Protein AF-A0A8H6WR24-F1 (afdb_monomer_lite)

Sequence (883 aa):
MSMHPLDPLTPQEIGLVCSAVRKHLASDTDVKAFKFMSCYLLPPPKRAVLAFLGIPLAPGEKAEAPVLITRKAEVDLVDLVGGRNFNIILSLEQAGWKVDTFEQLPEGVVRSDPRVQELAKDVGIASEEIRVDGWSIGWDDRFSTSRRLQQGLLFARLGPHENLYAHPLDFTVVPRRTVSHHRIPETKLPTLDTEPLAHSGRERLPPPRKPFDFLPDLIEATDKNFKQRDGLKPLSVVQPDGVSFKLTGQQIEWQNWSFHVGFHHREGIVLSTITYNDGGMLRPIFYRLSLSEMVVPYGAPEYPHARKFAFDSGEYGMGIMANELSLGCDCLGQIHYLPGAHVKHDGTAQIIQNCICIHEEDSGVLWKHTDYRPGGRSQTVRRRRLVVSMVCTLANYEYIHNFMFYQDGSIEFEIRLTGILQVYVAADGEQPPNGTLVAPNVNAQYHQHIFCVRVDPMVDGIKNTLVQQDITPSPFPTGSKENFAGNAFIATDTKILTETGLDFAPFGTERRWRIVNEGKQHYSTGKDVGYSLNVKSSTVQLMAAPDGWVGKRAAFATKPLWVCRDVEGSKGSRLWPAGKYVPQTREAPEDSIGEWVKQGKRVENEDILAYLCIGTTHIPRPEDWPVMPVEHVNVSFKPQNFNHLIIVPGHAIWQGFDPNLRTKASEWAFESFGANQDSDRLEVFVKHIVRAAQIAAEDDKSLVVFSGGQTQPASTTTEGESYLRLAIKMDLFPGNLRATSENFALDSFQNLLFSVARFFEVTRRYPTKITVVGFEIKRARFEQLHRAAIRWPQSRFGYIGIDAAGDNTLAQQGELENGFIPFTEDSYGCHDFLLSKRTRRNYAARYPPYELTNPRLAALLGWCPQKQTELFHDVLPWPVLHD

Structure (mmCIF, N/CA/C/O backbone):
data_AF-A0A8H6WR24-F1
#
_entry.id   AF-A0A8H6WR24-F1
#
loop_
_atom_site.group_PDB
_atom_site.id
_atom_site.type_symbol
_atom_site.label_atom_id
_atom_site.label_alt_id
_atom_site.label_comp_id
_atom_site.label_asym_id
_atom_site.label_entity_id
_atom_site.label_seq_id
_atom_site.pdbx_PDB_ins_code
_atom_site.Cartn_x
_atom_site.Cartn_y
_atom_site.Cartn_z
_atom_site.occupancy
_atom_site.B_iso_or_equiv
_atom_site.auth_seq_id
_atom_site.auth_comp_id
_atom_site.auth_asym_id
_atom_site.auth_atom_id
_atom_site.pdbx_PDB_model_num
ATOM 1 N N . MET A 1 1 ? -12.203 -28.997 -5.187 1.00 40.53 1 MET A N 1
ATOM 2 C CA . MET A 1 1 ? -12.441 -27.699 -4.518 1.00 40.53 1 MET A CA 1
ATOM 3 C C . MET A 1 1 ? -12.949 -26.737 -5.574 1.00 40.53 1 MET A C 1
ATOM 5 O O . MET A 1 1 ? -12.443 -26.802 -6.688 1.00 40.53 1 MET A O 1
ATOM 9 N N . SER A 1 2 ? -13.969 -25.929 -5.284 1.00 58.06 2 SER A N 1
ATOM 10 C CA . SER A 1 2 ? -14.396 -24.865 -6.201 1.00 58.06 2 SER A CA 1
ATOM 11 C C . SER A 1 2 ? -13.283 -23.821 -6.309 1.00 58.06 2 SER A C 1
ATOM 13 O O . SER A 1 2 ? -12.769 -23.384 -5.284 1.00 58.06 2 SER A O 1
ATOM 15 N N . MET A 1 3 ? -12.902 -23.460 -7.532 1.00 84.00 3 MET A N 1
ATOM 16 C CA . MET A 1 3 ? -11.923 -22.407 -7.820 1.00 84.00 3 MET A CA 1
ATOM 17 C C . MET A 1 3 ? -12.425 -21.055 -7.293 1.00 84.00 3 MET A C 1
ATOM 19 O O . MET A 1 3 ? -13.624 -20.775 -7.386 1.00 84.00 3 MET A O 1
ATOM 23 N N . HIS A 1 4 ? -11.538 -20.227 -6.737 1.00 92.88 4 HIS A N 1
ATOM 24 C CA . HIS A 1 4 ? -11.917 -18.894 -6.274 1.00 92.88 4 HIS A CA 1
ATOM 25 C C . HIS A 1 4 ? -12.201 -17.999 -7.501 1.00 92.88 4 HIS A C 1
ATOM 27 O O . HIS A 1 4 ? -11.445 -18.052 -8.474 1.00 92.88 4 HIS A O 1
ATOM 33 N N . PRO A 1 5 ? -13.253 -17.153 -7.513 1.00 93.19 5 PRO A N 1
ATOM 34 C CA . PRO A 1 5 ? -13.627 -16.382 -8.707 1.00 93.19 5 PRO A CA 1
ATOM 35 C C . PRO A 1 5 ? -12.543 -15.423 -9.211 1.00 93.19 5 PRO A C 1
ATOM 37 O O . PRO A 1 5 ? -12.520 -15.090 -10.394 1.00 93.19 5 PRO A O 1
ATOM 40 N N . LEU A 1 6 ? -11.658 -14.993 -8.306 1.00 95.25 6 LEU A N 1
ATOM 41 C CA . LEU A 1 6 ? -10.533 -14.098 -8.586 1.00 95.25 6 LEU A CA 1
ATOM 42 C C . LEU A 1 6 ? -9.212 -14.827 -8.867 1.00 95.25 6 LEU A C 1
ATOM 44 O O . LEU A 1 6 ? -8.195 -14.163 -9.053 1.00 95.25 6 LEU A O 1
ATOM 48 N N . ASP A 1 7 ? -9.193 -16.165 -8.897 1.00 95.94 7 ASP A N 1
ATOM 49 C CA . ASP A 1 7 ? -7.973 -16.890 -9.258 1.00 95.94 7 ASP A CA 1
ATOM 50 C C . ASP A 1 7 ? -7.532 -16.491 -10.677 1.00 95.94 7 ASP A C 1
ATOM 52 O O . ASP A 1 7 ? -8.368 -16.555 -11.590 1.00 95.94 7 ASP A O 1
ATOM 56 N N . PRO A 1 8 ? -6.257 -16.104 -10.899 1.00 94.56 8 PRO A N 1
ATOM 57 C CA . PRO A 1 8 ? -5.730 -15.801 -12.227 1.00 94.56 8 PRO A CA 1
ATOM 58 C C . PRO A 1 8 ? -5.955 -16.963 -13.197 1.00 94.56 8 PRO A C 1
ATOM 60 O O . PRO A 1 8 ? -6.169 -18.106 -12.785 1.00 94.56 8 PRO A O 1
ATOM 63 N N . LEU A 1 9 ? -5.907 -16.675 -14.502 1.00 94.31 9 LEU A N 1
ATOM 64 C CA . LEU A 1 9 ? -5.980 -17.733 -15.508 1.00 94.31 9 LEU A CA 1
ATOM 65 C C . LEU A 1 9 ? -4.826 -18.714 -15.298 1.00 94.31 9 LEU A C 1
ATOM 67 O O . LEU A 1 9 ? -3.659 -18.326 -15.250 1.00 94.31 9 LEU A O 1
ATOM 71 N N . THR A 1 10 ? -5.160 -19.994 -15.198 1.00 94.75 10 THR A N 1
ATOM 72 C CA . THR A 1 10 ? -4.157 -21.057 -15.143 1.00 94.75 10 THR A CA 1
ATOM 73 C C . THR A 1 10 ? -3.396 -21.146 -16.474 1.00 94.75 10 THR A C 1
ATOM 75 O O . THR A 1 10 ? -3.925 -20.752 -17.520 1.00 94.75 10 THR A O 1
ATOM 78 N N . PRO A 1 11 ? -2.179 -21.721 -16.501 1.00 94.88 11 PRO A N 1
ATOM 79 C CA . PRO A 1 11 ? -1.449 -21.948 -17.751 1.00 94.88 11 PRO A CA 1
ATOM 80 C C . PRO A 1 11 ? -2.266 -22.711 -18.808 1.00 94.88 11 PRO A C 1
ATOM 82 O O . PRO A 1 11 ? -2.177 -22.424 -20.003 1.00 94.88 11 PRO A O 1
ATOM 85 N N . GLN A 1 12 ? -3.100 -23.658 -18.369 1.00 94.81 12 GLN A N 1
ATOM 86 C CA . GLN A 1 12 ? -4.017 -24.402 -19.229 1.00 94.81 12 GLN A CA 1
ATOM 87 C C . GLN A 1 12 ? -5.130 -23.501 -19.779 1.00 94.81 12 GLN A C 1
ATOM 89 O O . GLN A 1 12 ? -5.417 -23.554 -20.975 1.00 94.81 12 GLN A O 1
ATOM 94 N N . GLU A 1 13 ? -5.734 -22.653 -18.942 1.00 94.56 13 GLU A N 1
ATOM 95 C CA . GLU A 1 13 ? -6.747 -21.687 -19.381 1.00 94.56 13 GLU A CA 1
ATOM 96 C C . GLU A 1 13 ? -6.189 -20.694 -20.398 1.00 94.56 13 GLU A C 1
ATOM 98 O O . GLU A 1 13 ? -6.840 -20.479 -21.414 1.00 94.56 13 GLU A O 1
ATOM 103 N N . ILE A 1 14 ? -4.974 -20.169 -20.198 1.00 95.56 14 ILE A N 1
ATOM 104 C CA . ILE A 1 14 ? -4.302 -19.299 -21.180 1.00 95.56 14 ILE A CA 1
ATOM 105 C C . ILE A 1 14 ? -4.209 -20.009 -22.539 1.00 95.56 14 ILE A C 1
ATOM 107 O O . ILE A 1 14 ? -4.617 -19.460 -23.562 1.00 95.56 14 ILE A O 1
ATOM 111 N N . GLY A 1 15 ? -3.745 -21.265 -22.560 1.00 95.31 15 GLY A N 1
ATOM 112 C CA . GLY A 1 15 ? -3.652 -22.048 -23.795 1.00 95.31 15 GLY A CA 1
ATOM 113 C C . GLY A 1 15 ? -5.007 -22.278 -24.480 1.00 95.31 15 GLY A C 1
ATOM 114 O O . GLY A 1 15 ? -5.102 -22.202 -25.710 1.00 95.31 15 GLY A O 1
ATOM 115 N N . LEU A 1 16 ? -6.067 -22.525 -23.702 1.00 95.25 16 LEU A N 1
ATOM 116 C CA . LEU A 1 16 ? -7.429 -22.720 -24.212 1.00 95.25 16 LEU A CA 1
ATOM 117 C C . LEU A 1 16 ? -8.050 -21.418 -24.736 1.00 95.25 16 LEU A C 1
ATOM 119 O O . LEU A 1 16 ? -8.638 -21.431 -25.818 1.00 95.25 16 LEU A O 1
ATOM 123 N N . VAL A 1 17 ? -7.873 -20.305 -24.021 1.00 95.56 17 VAL A N 1
ATOM 124 C CA . VAL A 1 17 ? -8.292 -18.961 -24.445 1.00 95.56 17 VAL A CA 1
ATOM 125 C C . VAL A 1 17 ? -7.620 -18.603 -25.766 1.00 95.56 17 VAL A C 1
ATOM 127 O O . VAL A 1 17 ? -8.300 -18.298 -26.747 1.00 95.56 17 VAL A O 1
ATOM 130 N N . CYS A 1 18 ? -6.293 -18.733 -25.845 1.00 95.62 18 CYS A N 1
ATOM 131 C CA . CYS A 1 18 ? -5.559 -18.472 -27.078 1.00 95.62 18 CYS A CA 1
ATOM 132 C C . CYS A 1 18 ? -6.016 -19.397 -28.212 1.00 95.62 18 CYS A C 1
ATOM 134 O O . CYS A 1 18 ? -6.156 -18.941 -29.342 1.00 95.62 18 CYS A O 1
ATOM 136 N N . SER A 1 19 ? -6.305 -20.674 -27.939 1.00 95.06 19 SER A N 1
ATOM 137 C CA . SER A 1 19 ? -6.855 -21.606 -28.936 1.00 95.06 19 SER A CA 1
ATOM 138 C C . SER A 1 19 ? -8.211 -21.149 -29.488 1.00 95.06 19 SER A C 1
ATOM 140 O O . SER A 1 19 ? -8.411 -21.182 -30.704 1.00 95.06 19 SER A O 1
ATOM 142 N N . ALA A 1 20 ? -9.117 -20.666 -28.631 1.00 94.50 20 ALA A N 1
ATOM 143 C CA . ALA A 1 20 ? -10.398 -20.100 -29.053 1.00 94.50 20 ALA A CA 1
ATOM 144 C C . ALA A 1 20 ? -10.210 -18.857 -29.939 1.00 94.50 20 ALA A C 1
ATOM 146 O O . ALA A 1 20 ? -10.828 -18.769 -31.000 1.00 94.50 20 ALA A O 1
ATOM 147 N N . VAL A 1 21 ? -9.281 -17.962 -29.576 1.00 94.56 21 VAL A N 1
ATOM 148 C CA . VAL A 1 21 ? -8.920 -16.803 -30.410 1.00 94.56 21 VAL A CA 1
ATOM 149 C C . VAL A 1 21 ? -8.374 -17.244 -31.771 1.00 94.56 21 VAL A C 1
ATOM 151 O O . VAL A 1 21 ? -8.832 -16.741 -32.791 1.00 94.56 21 VAL A O 1
ATOM 154 N N . ARG A 1 22 ? -7.451 -18.219 -31.831 1.00 94.62 22 ARG A N 1
ATOM 155 C CA . ARG A 1 22 ? -6.911 -18.710 -33.118 1.00 94.62 22 ARG A CA 1
ATOM 156 C C . ARG A 1 22 ? -8.009 -19.257 -34.030 1.00 94.62 22 ARG A C 1
ATOM 158 O O . ARG A 1 22 ? -7.968 -19.011 -35.231 1.00 94.62 22 ARG A O 1
ATOM 165 N N . LYS A 1 23 ? -8.974 -19.995 -33.467 1.00 93.12 23 LYS A N 1
ATOM 166 C CA . LYS A 1 23 ? -10.122 -20.519 -34.221 1.00 93.12 23 LYS A CA 1
ATOM 167 C C . LYS A 1 23 ? -10.956 -19.380 -34.798 1.00 93.12 23 LYS A C 1
ATOM 169 O O . LYS A 1 23 ? -11.164 -19.384 -36.002 1.00 93.12 23 LYS A O 1
ATOM 174 N N . HIS A 1 24 ? -11.331 -18.403 -33.969 1.00 92.94 24 HIS A N 1
ATOM 175 C CA . HIS A 1 24 ? -12.104 -17.236 -34.400 1.00 92.94 24 HIS A CA 1
ATOM 176 C C . HIS A 1 24 ? -11.384 -16.433 -35.491 1.00 92.94 24 HIS A C 1
ATOM 178 O O . HIS A 1 24 ? -11.975 -16.105 -36.513 1.00 92.94 24 HIS A O 1
ATOM 184 N N . LEU A 1 25 ? -10.079 -16.185 -35.336 1.00 92.06 25 LEU A N 1
ATOM 185 C CA . LEU A 1 25 ? -9.298 -15.490 -36.361 1.00 92.06 25 LEU A CA 1
ATOM 186 C C . LEU A 1 25 ? -9.288 -16.251 -37.692 1.00 92.06 25 LEU A C 1
ATOM 188 O O . LEU A 1 25 ? -9.393 -15.630 -38.747 1.00 92.06 25 LEU A O 1
ATOM 192 N N . ALA A 1 26 ? -9.179 -17.582 -37.645 1.00 91.00 26 ALA A N 1
ATOM 193 C CA . ALA A 1 26 ? -9.154 -18.423 -38.835 1.00 91.00 26 ALA A CA 1
ATOM 194 C C . ALA A 1 26 ? -10.518 -18.534 -39.539 1.00 91.00 26 ALA A C 1
ATOM 196 O O . ALA A 1 26 ? -10.535 -18.662 -40.764 1.00 91.00 26 ALA A O 1
ATOM 197 N N . SER A 1 27 ? -11.632 -18.514 -38.796 1.00 90.88 27 SER A N 1
ATOM 198 C CA . SER A 1 27 ? -12.990 -18.629 -39.347 1.00 90.88 27 SER A CA 1
ATOM 199 C C . SER A 1 27 ? -13.600 -17.295 -39.762 1.00 90.88 27 SER A C 1
ATOM 201 O O . SER A 1 27 ? -14.275 -17.239 -40.786 1.00 90.88 27 SER A O 1
ATOM 203 N N . ASP A 1 28 ? -13.358 -16.238 -38.987 1.00 90.31 28 ASP A N 1
ATOM 204 C CA . ASP A 1 28 ? -14.194 -15.034 -39.003 1.00 90.31 28 ASP A CA 1
ATOM 205 C C . ASP A 1 28 ? -13.425 -13.752 -39.367 1.00 90.31 28 ASP A C 1
ATOM 207 O O . ASP A 1 28 ? -14.020 -12.677 -39.431 1.00 90.31 28 ASP A O 1
ATOM 211 N N . THR A 1 29 ? -12.111 -13.832 -39.625 1.00 89.44 29 THR A N 1
ATOM 212 C CA . THR A 1 29 ? -11.280 -12.651 -39.929 1.00 89.44 29 THR A CA 1
ATOM 213 C C . THR A 1 29 ? -10.292 -12.870 -41.083 1.00 89.44 29 THR A C 1
ATOM 215 O O . THR A 1 29 ? -10.054 -13.986 -41.548 1.00 89.44 29 THR A O 1
ATOM 218 N N . ASP A 1 30 ? -9.673 -11.784 -41.550 1.00 88.06 30 ASP A N 1
ATOM 219 C CA . ASP A 1 30 ? -8.614 -11.791 -42.564 1.00 88.06 30 ASP A CA 1
ATOM 220 C C . ASP A 1 30 ? -7.188 -11.852 -41.971 1.00 88.06 30 ASP A C 1
ATOM 222 O O . ASP A 1 30 ? -6.220 -11.932 -42.729 1.00 88.06 30 ASP A O 1
ATOM 226 N N . VAL A 1 31 ? -7.034 -11.869 -40.641 1.00 86.00 31 VAL A N 1
ATOM 227 C CA . VAL A 1 31 ? -5.732 -11.849 -39.949 1.00 86.00 31 VAL A CA 1
ATOM 228 C C . VAL A 1 31 ? -4.965 -13.156 -40.192 1.00 86.00 31 VAL A C 1
ATOM 230 O O . VAL A 1 31 ? -5.408 -14.238 -39.808 1.00 86.00 31 VAL A O 1
ATOM 233 N N . LYS A 1 32 ? -3.783 -13.069 -40.823 1.00 83.75 32 LYS A N 1
ATOM 234 C CA . LYS A 1 32 ? -2.972 -14.249 -41.206 1.00 83.75 32 LYS A CA 1
ATOM 235 C C . LYS A 1 32 ? -1.737 -14.492 -40.344 1.00 83.75 32 LYS A C 1
ATOM 237 O O . LYS A 1 32 ? -1.314 -15.638 -40.220 1.00 83.75 32 LYS A O 1
ATOM 242 N N . ALA A 1 33 ? -1.158 -13.449 -39.755 1.00 83.69 33 ALA A N 1
ATOM 243 C CA . ALA A 1 33 ? -0.037 -13.579 -38.830 1.00 83.69 33 ALA A CA 1
ATOM 244 C C . ALA A 1 33 ? -0.213 -12.592 -37.682 1.00 83.69 33 ALA A C 1
ATOM 246 O O . ALA A 1 33 ? -0.496 -11.422 -37.914 1.00 83.69 33 ALA A O 1
ATOM 247 N N . PHE A 1 34 ? -0.045 -13.057 -36.449 1.00 86.06 34 PHE A N 1
ATOM 248 C CA . PHE A 1 34 ? -0.331 -12.254 -35.267 1.00 86.06 34 PHE A CA 1
ATOM 249 C C . PHE A 1 34 ? 0.555 -12.630 -34.080 1.00 86.06 34 PHE A C 1
ATOM 251 O O . PHE A 1 34 ? 1.180 -13.692 -34.069 1.00 86.06 34 PHE A O 1
ATOM 258 N N . LYS A 1 35 ? 0.594 -11.755 -33.073 1.00 84.44 35 LYS A N 1
ATOM 259 C CA . LYS A 1 35 ? 1.181 -12.018 -31.753 1.00 84.44 35 LYS A CA 1
ATOM 260 C C . LYS A 1 35 ? 0.183 -11.694 -30.656 1.00 84.44 35 LYS A C 1
ATOM 262 O O . LYS A 1 35 ? -0.455 -10.645 -30.695 1.00 84.44 35 LYS A O 1
ATOM 267 N N . PHE A 1 36 ? 0.110 -12.560 -29.653 1.00 87.00 36 PHE A N 1
ATOM 268 C CA . PHE A 1 36 ? -0.560 -12.234 -28.397 1.00 87.00 36 PHE A CA 1
ATOM 269 C C . PHE A 1 36 ? 0.301 -11.258 -27.593 1.00 87.00 36 PHE A C 1
ATOM 271 O O . PHE A 1 36 ? 1.523 -11.410 -27.527 1.00 87.00 36 PHE A O 1
ATOM 278 N N . MET A 1 37 ? -0.327 -10.250 -26.999 1.00 83.19 37 MET A N 1
ATOM 279 C CA . MET A 1 37 ? 0.341 -9.245 -26.171 1.00 83.19 37 MET A CA 1
ATOM 280 C C . MET A 1 37 ? -0.025 -9.390 -24.699 1.00 83.19 37 MET A C 1
ATOM 282 O O . MET A 1 37 ? 0.840 -9.247 -23.843 1.00 83.19 37 MET A O 1
ATOM 286 N N . SER A 1 38 ? -1.285 -9.705 -24.414 1.00 89.06 38 SER A N 1
ATOM 287 C CA . SER A 1 38 ? -1.789 -9.940 -23.064 1.00 89.06 38 SER A CA 1
ATOM 288 C C . SER A 1 38 ? -2.884 -11.011 -23.108 1.00 89.06 38 SER A C 1
ATOM 290 O O . SER A 1 38 ? -3.553 -11.195 -24.125 1.00 89.06 38 SER A O 1
ATOM 292 N N . CYS A 1 39 ? -3.030 -11.763 -22.021 1.00 93.12 39 CYS A N 1
ATOM 293 C CA . CYS A 1 39 ? -4.146 -12.674 -21.781 1.00 93.12 39 CYS A CA 1
ATOM 294 C C . CYS A 1 39 ? -4.273 -12.833 -20.269 1.00 93.12 39 CYS A C 1
ATOM 296 O O . CYS A 1 39 ? -3.345 -13.320 -19.621 1.00 93.12 39 CYS A O 1
ATOM 298 N N . TYR A 1 40 ? -5.377 -12.363 -19.701 1.00 92.81 40 TYR A N 1
ATOM 299 C CA . TYR A 1 40 ? -5.578 -12.334 -18.256 1.00 92.81 40 TYR A CA 1
ATOM 300 C C . TYR A 1 40 ? -7.056 -12.484 -17.900 1.00 92.81 40 TYR A C 1
ATOM 302 O O . TYR A 1 40 ? -7.937 -12.382 -18.754 1.00 92.81 40 TYR A O 1
ATOM 310 N N . LEU A 1 41 ? -7.317 -12.770 -16.624 1.00 93.81 41 LEU A N 1
ATOM 311 C CA . LEU A 1 41 ? -8.668 -12.846 -16.084 1.00 93.81 41 LEU A CA 1
ATOM 312 C C . LEU A 1 41 ? -9.294 -11.451 -16.149 1.00 93.81 41 LEU A C 1
ATOM 314 O O . LEU A 1 41 ? -8.758 -10.529 -15.539 1.00 93.81 41 LEU A O 1
ATOM 318 N N . LEU A 1 42 ? -10.443 -11.319 -16.811 1.00 89.94 42 LEU A N 1
ATOM 319 C CA . LEU A 1 42 ? -11.295 -10.145 -16.641 1.00 89.94 42 LEU A CA 1
ATOM 320 C C . LEU A 1 42 ? -12.031 -10.315 -15.302 1.00 89.94 42 LEU A C 1
ATOM 322 O O . LEU A 1 42 ? -12.831 -11.254 -15.192 1.00 89.94 42 LEU A O 1
ATOM 326 N N . PRO A 1 43 ? -11.754 -9.487 -14.273 1.00 90.12 43 PRO A N 1
ATOM 327 C CA . PRO A 1 43 ? -12.335 -9.695 -12.954 1.00 90.12 43 PRO A CA 1
ATOM 328 C C . PRO A 1 43 ? -13.869 -9.688 -13.021 1.00 90.12 43 PRO A C 1
ATOM 330 O O . PRO A 1 43 ? -14.447 -8.817 -13.679 1.00 90.12 43 PRO A O 1
ATOM 333 N N . PRO A 1 44 ? -14.552 -10.639 -12.361 1.00 91.62 44 PRO A N 1
ATOM 334 C CA . PRO A 1 44 ? -16.001 -10.595 -12.230 1.00 91.62 44 PRO A CA 1
ATOM 335 C C . PRO A 1 44 ? -16.463 -9.336 -11.478 1.00 91.62 44 PRO A C 1
ATOM 337 O O . PRO A 1 44 ? -15.691 -8.797 -10.684 1.00 91.62 44 PRO A O 1
ATOM 340 N N . PRO A 1 45 ? -17.732 -8.913 -11.642 1.00 92.06 45 PRO A N 1
ATOM 341 C CA . PRO A 1 45 ? -18.278 -7.772 -10.909 1.00 92.06 45 PRO A CA 1
ATOM 342 C C . PRO A 1 45 ? -18.115 -7.920 -9.391 1.00 92.06 45 PRO A C 1
ATOM 344 O O . PRO A 1 45 ? -18.454 -8.973 -8.833 1.00 92.06 45 PRO A O 1
ATOM 347 N N . LYS A 1 46 ? -17.662 -6.861 -8.710 1.00 93.69 46 LYS A N 1
ATOM 348 C CA . LYS A 1 46 ? -17.362 -6.831 -7.269 1.00 93.69 46 LYS A CA 1
ATOM 349 C C . LYS A 1 46 ? -18.483 -7.423 -6.435 1.00 93.69 46 LYS A C 1
ATOM 351 O O . LYS A 1 46 ? -18.263 -8.346 -5.652 1.00 93.69 46 LYS A O 1
ATOM 356 N N . ARG A 1 47 ? -19.714 -6.959 -6.656 1.00 93.00 47 ARG A N 1
ATOM 357 C CA . ARG A 1 47 ? -20.894 -7.417 -5.908 1.00 93.00 47 ARG A CA 1
ATOM 358 C C . ARG A 1 47 ? -21.144 -8.922 -6.053 1.00 93.00 47 ARG A C 1
ATOM 360 O O . ARG A 1 47 ? -21.492 -9.573 -5.073 1.00 93.00 47 ARG A O 1
ATOM 367 N N . ALA A 1 48 ? -20.924 -9.482 -7.245 1.00 92.62 48 ALA A N 1
ATOM 368 C CA . ALA A 1 48 ? -21.084 -10.914 -7.490 1.00 92.62 48 ALA A CA 1
ATOM 369 C C . ALA A 1 48 ? -20.034 -11.736 -6.729 1.00 92.62 48 ALA A C 1
ATOM 371 O O . ALA A 1 48 ? -20.364 -12.772 -6.153 1.00 92.62 48 ALA A O 1
ATOM 372 N N . VAL A 1 49 ? -18.789 -11.250 -6.677 1.00 94.69 49 VAL A N 1
ATOM 373 C CA . VAL A 1 49 ? -17.707 -11.880 -5.903 1.00 94.69 49 VAL A CA 1
ATOM 374 C C . VAL A 1 49 ? -18.024 -11.863 -4.409 1.00 94.69 49 VAL A C 1
ATOM 376 O O . VAL A 1 49 ? -17.917 -12.897 -3.755 1.00 94.69 49 VAL A O 1
ATOM 379 N N . LEU A 1 50 ? -18.464 -10.724 -3.870 1.00 94.75 50 LEU A N 1
ATOM 380 C CA . LEU A 1 50 ? -18.821 -10.603 -2.453 1.00 94.75 50 LEU A CA 1
ATOM 381 C C . LEU A 1 50 ? -19.976 -11.542 -2.073 1.00 94.75 50 LEU A C 1
ATOM 383 O O . LEU A 1 50 ? -19.887 -12.230 -1.058 1.00 94.75 50 LEU A O 1
ATOM 387 N N . ALA A 1 51 ? -21.002 -11.649 -2.924 1.00 93.50 51 ALA A N 1
ATOM 388 C CA . ALA A 1 51 ? -22.099 -12.598 -2.742 1.00 93.50 51 ALA A CA 1
ATOM 389 C C . ALA A 1 51 ? -21.621 -14.062 -2.781 1.00 93.50 51 ALA A C 1
ATOM 391 O O . ALA A 1 51 ? -22.005 -14.864 -1.933 1.00 93.50 51 ALA A O 1
ATOM 392 N N . PHE A 1 52 ? -20.743 -14.413 -3.729 1.00 93.81 52 PHE A N 1
ATOM 393 C CA . PHE A 1 52 ? -20.158 -15.755 -3.824 1.00 93.81 52 PHE A CA 1
ATOM 394 C C . PHE A 1 52 ? -19.356 -16.134 -2.569 1.00 93.81 52 PHE A C 1
ATOM 396 O O . PHE A 1 52 ? -19.425 -17.274 -2.115 1.00 93.81 52 PHE A O 1
ATOM 403 N N . LEU A 1 53 ? -18.617 -15.178 -1.998 1.00 93.06 53 LEU A N 1
ATOM 404 C CA . LEU A 1 53 ? -17.765 -15.387 -0.823 1.00 93.06 53 LEU A CA 1
ATOM 405 C C . LEU A 1 53 ? -18.495 -15.220 0.513 1.00 93.06 53 LEU A C 1
ATOM 407 O O . LEU A 1 53 ? -17.895 -15.435 1.564 1.00 93.06 53 LEU A O 1
ATOM 411 N N . GLY A 1 54 ? -19.769 -14.826 0.498 1.00 92.56 54 GLY A N 1
ATOM 412 C CA . GLY A 1 54 ? -20.516 -14.574 1.725 1.00 92.56 54 GLY A CA 1
ATOM 413 C C . GLY A 1 54 ? -20.021 -13.344 2.499 1.00 92.56 54 GLY A C 1
ATOM 414 O O . GLY A 1 54 ? -20.116 -13.320 3.726 1.00 92.56 54 GLY A O 1
ATOM 415 N N . ILE A 1 55 ? -19.503 -12.322 1.809 1.00 93.81 55 ILE A N 1
ATOM 416 C CA . ILE A 1 55 ? -19.062 -11.057 2.415 1.00 93.81 55 ILE A CA 1
ATOM 417 C C . ILE A 1 55 ? -20.210 -10.031 2.335 1.00 93.81 55 ILE A C 1
ATOM 419 O O . ILE A 1 55 ? -20.741 -9.798 1.247 1.00 93.81 55 ILE A O 1
ATOM 423 N N . PRO A 1 56 ? -20.621 -9.406 3.455 1.00 89.50 56 PRO A N 1
ATOM 424 C CA . PRO A 1 56 ? -21.720 -8.443 3.464 1.00 89.50 56 PRO A CA 1
ATOM 425 C C . PRO A 1 56 ? -21.335 -7.104 2.821 1.00 89.50 56 PRO A C 1
ATOM 427 O O . PRO A 1 56 ? -20.193 -6.655 2.914 1.00 89.50 56 PRO A O 1
ATOM 430 N N . LEU A 1 57 ? -22.315 -6.440 2.198 1.00 91.50 57 LEU A N 1
ATOM 431 C CA . LEU A 1 57 ? -22.114 -5.149 1.524 1.00 91.50 57 LEU A CA 1
ATOM 432 C C . LEU A 1 57 ? -22.218 -3.947 2.469 1.00 91.50 57 LEU A C 1
ATOM 434 O O . LEU A 1 57 ? -21.746 -2.861 2.125 1.00 91.50 57 LEU A O 1
ATOM 438 N N . ALA A 1 58 ? -22.830 -4.121 3.639 1.00 87.62 58 ALA A N 1
ATOM 439 C CA . ALA A 1 58 ? -23.016 -3.069 4.625 1.00 87.62 58 ALA A CA 1
ATOM 440 C C . ALA A 1 58 ? -22.809 -3.589 6.059 1.00 87.62 58 ALA A C 1
ATOM 442 O O . ALA A 1 58 ? -22.903 -4.798 6.310 1.00 87.62 58 ALA A O 1
ATOM 443 N N . PRO A 1 59 ? -22.540 -2.688 7.021 1.00 72.81 59 PRO A N 1
ATOM 444 C CA . PRO A 1 59 ? -22.263 -3.089 8.390 1.00 72.81 59 PRO A CA 1
ATOM 445 C C . PRO A 1 59 ? -23.451 -3.818 9.031 1.00 72.81 59 PRO A C 1
ATOM 447 O O . PRO A 1 59 ? -24.541 -3.265 9.139 1.00 72.81 59 PRO A O 1
ATOM 450 N N . GLY A 1 60 ? -23.225 -5.038 9.524 1.00 70.81 60 GLY A N 1
ATOM 451 C CA . GLY A 1 60 ? -24.235 -5.809 10.263 1.00 70.81 60 GLY A CA 1
ATOM 452 C C . GLY A 1 60 ? -25.287 -6.514 9.399 1.00 70.81 60 GLY A C 1
ATOM 453 O O . GLY A 1 60 ? -26.169 -7.173 9.949 1.00 70.81 60 GLY A O 1
ATOM 454 N N . GLU A 1 61 ? -25.197 -6.419 8.071 1.00 83.00 61 GLU A N 1
ATOM 455 C CA . GLU A 1 61 ? -26.070 -7.159 7.158 1.00 83.00 61 GLU A CA 1
ATOM 456 C C . GLU A 1 61 ? -25.580 -8.596 6.924 1.00 83.00 61 GLU A C 1
ATOM 458 O O . GLU A 1 61 ? -24.418 -8.934 7.155 1.00 83.00 61 GLU A O 1
ATOM 463 N N . LYS A 1 62 ? -26.483 -9.461 6.447 1.00 84.62 62 LYS A N 1
ATOM 464 C CA . LYS A 1 62 ? -26.103 -10.773 5.907 1.00 84.62 62 LYS A CA 1
ATOM 465 C C . LYS A 1 62 ? -25.588 -10.603 4.482 1.00 84.62 62 LYS A C 1
ATOM 467 O O . LYS A 1 62 ? -26.040 -9.720 3.759 1.00 84.62 62 LYS A O 1
ATOM 472 N N . ALA A 1 63 ? -24.685 -11.484 4.071 1.00 88.44 63 ALA A N 1
ATOM 473 C CA . ALA A 1 63 ? -24.265 -11.538 2.682 1.00 88.44 63 ALA A CA 1
ATOM 474 C C . ALA A 1 63 ? -25.432 -11.885 1.750 1.00 88.44 63 ALA A C 1
ATOM 476 O O . ALA A 1 63 ? -26.368 -12.597 2.127 1.00 88.44 63 ALA A O 1
ATOM 477 N N . GLU A 1 64 ? -25.355 -11.370 0.527 1.00 92.00 64 GLU A N 1
ATOM 478 C CA . GLU A 1 64 ? -26.315 -11.687 -0.524 1.00 92.00 64 GLU A CA 1
ATOM 479 C C . GLU A 1 64 ? -26.218 -13.162 -0.923 1.00 92.00 64 GLU A C 1
ATOM 481 O O . GLU A 1 64 ? -25.201 -13.821 -0.703 1.00 92.00 64 GLU A O 1
ATOM 486 N N . ALA A 1 65 ? -27.290 -13.692 -1.516 1.00 90.81 65 ALA A N 1
ATOM 487 C CA . ALA A 1 65 ? -27.281 -15.061 -2.010 1.00 90.81 65 ALA A CA 1
ATOM 488 C C . ALA A 1 65 ? -26.194 -15.229 -3.093 1.00 90.81 65 ALA A C 1
ATOM 490 O O . ALA A 1 65 ? -26.118 -14.386 -3.993 1.00 90.81 65 ALA A O 1
ATOM 491 N N . PRO A 1 66 ? -25.388 -16.308 -3.053 1.00 89.38 66 PRO A N 1
ATOM 492 C CA . PRO A 1 66 ? -24.371 -16.560 -4.065 1.00 89.38 66 PRO A CA 1
ATOM 493 C C . PRO A 1 66 ? -24.965 -16.568 -5.475 1.00 89.38 66 PRO A C 1
ATOM 495 O O . PRO A 1 66 ? -25.966 -17.238 -5.738 1.00 89.38 66 PRO A O 1
ATOM 498 N N . VAL A 1 67 ? -24.324 -15.848 -6.394 1.00 87.81 67 VAL A N 1
ATOM 499 C CA . VAL A 1 67 ? -24.680 -15.833 -7.818 1.00 87.81 67 VAL A CA 1
ATOM 500 C C . VAL A 1 67 ? -23.686 -16.661 -8.624 1.00 87.81 67 VAL A C 1
ATOM 502 O O . VAL A 1 67 ? -22.514 -16.779 -8.263 1.00 87.81 67 VAL A O 1
ATOM 505 N N . LEU A 1 68 ? -24.146 -17.234 -9.737 1.00 86.69 68 LEU A N 1
ATOM 506 C CA . LEU A 1 68 ? -23.258 -17.932 -10.662 1.00 86.69 68 LEU A CA 1
ATOM 507 C C . LEU A 1 68 ? -22.340 -16.917 -11.355 1.00 86.69 68 LEU A C 1
ATOM 509 O O . LEU A 1 68 ? -22.812 -16.015 -12.047 1.00 86.69 68 LEU A O 1
ATOM 513 N N . ILE A 1 69 ? -21.029 -17.089 -11.199 1.00 88.88 69 ILE A N 1
ATOM 514 C CA . ILE A 1 69 ? -20.023 -16.247 -11.846 1.00 88.88 69 ILE A CA 1
ATOM 515 C C . ILE A 1 69 ? -19.537 -16.935 -13.121 1.00 88.88 69 ILE A C 1
ATOM 517 O O . ILE A 1 69 ? -18.976 -18.029 -13.074 1.00 88.88 69 ILE A O 1
ATOM 521 N N . THR A 1 70 ? -19.726 -16.273 -14.266 1.00 90.25 70 THR A N 1
ATOM 522 C CA . THR A 1 70 ? -19.109 -16.700 -15.529 1.00 90.25 70 THR A CA 1
ATOM 523 C C . THR A 1 70 ? -17.677 -16.191 -15.575 1.00 90.25 70 THR A C 1
ATOM 525 O O . THR A 1 70 ? -17.438 -14.988 -15.464 1.00 90.25 70 THR A O 1
ATOM 528 N N . ARG A 1 71 ? -16.721 -17.103 -15.742 1.00 92.44 71 ARG A N 1
ATOM 529 C CA . ARG A 1 71 ? -15.302 -16.762 -15.849 1.00 92.44 71 ARG A CA 1
ATOM 530 C C . ARG A 1 71 ? -15.026 -16.130 -17.213 1.00 92.44 71 ARG A C 1
ATOM 532 O O . ARG A 1 71 ? -15.459 -16.667 -18.233 1.00 92.44 71 ARG A O 1
ATOM 539 N N . LYS A 1 72 ? -14.336 -14.988 -17.225 1.00 92.62 72 LYS A N 1
ATOM 540 C CA . LYS A 1 72 ? -14.034 -14.219 -18.437 1.00 92.62 72 LYS A CA 1
ATOM 541 C C . LYS A 1 72 ? -12.544 -13.943 -18.577 1.00 92.62 72 LYS A C 1
ATOM 543 O O . LYS A 1 72 ? -11.830 -13.843 -17.584 1.00 92.62 72 LYS A O 1
ATOM 548 N N . ALA A 1 73 ? -12.088 -13.812 -19.813 1.00 92.69 73 ALA A N 1
ATOM 549 C CA . ALA A 1 73 ? -10.711 -13.494 -20.148 1.00 92.69 73 ALA A CA 1
ATOM 550 C C . ALA A 1 73 ? -10.675 -12.302 -21.095 1.00 92.69 73 ALA A C 1
ATOM 552 O O . ALA A 1 73 ? -11.561 -12.140 -21.934 1.00 92.69 73 ALA A O 1
ATOM 553 N N . GLU A 1 74 ? -9.629 -11.502 -20.973 1.00 90.81 74 GLU A N 1
ATOM 554 C CA . GLU A 1 74 ? -9.350 -10.397 -21.873 1.00 90.81 74 GLU A CA 1
ATOM 555 C C . GLU A 1 74 ? -7.992 -10.610 -22.539 1.00 90.81 74 GLU A C 1
ATOM 557 O O . GLU A 1 74 ? -7.021 -11.007 -21.889 1.00 90.81 74 GLU A O 1
ATOM 562 N N . VAL A 1 75 ? -7.951 -10.407 -23.855 1.00 89.94 75 VAL A N 1
ATOM 563 C CA . VAL A 1 75 ? -6.791 -10.673 -24.705 1.00 89.94 75 VAL A CA 1
ATOM 564 C C . VAL A 1 75 ? -6.521 -9.470 -25.593 1.00 89.94 75 VAL A C 1
ATOM 566 O O . VAL A 1 75 ? -7.415 -9.015 -26.304 1.00 89.94 75 VAL A O 1
ATOM 569 N N . ASP A 1 76 ? -5.273 -9.007 -25.612 1.00 86.19 76 ASP A N 1
ATOM 570 C CA . ASP A 1 76 ? -4.799 -8.053 -26.614 1.00 86.19 76 ASP A CA 1
ATOM 571 C C . ASP A 1 76 ? -3.884 -8.757 -27.631 1.00 86.19 76 ASP A C 1
ATOM 573 O O . ASP A 1 76 ? -3.038 -9.587 -27.274 1.00 86.19 76 ASP A O 1
ATOM 577 N N . LEU A 1 77 ? -4.042 -8.421 -28.911 1.00 84.81 77 LEU A N 1
ATOM 578 C CA . LEU A 1 77 ? -3.367 -9.062 -30.042 1.00 84.81 77 LEU A CA 1
ATOM 579 C C . LEU A 1 77 ? -2.917 -8.034 -31.088 1.00 84.81 77 LEU A C 1
ATOM 581 O O . LEU A 1 77 ? -3.571 -7.018 -31.287 1.00 84.81 77 LEU A O 1
ATOM 585 N N . VAL A 1 78 ? -1.810 -8.321 -31.774 1.00 78.69 78 VAL A N 1
ATOM 586 C CA . VAL A 1 78 ? -1.262 -7.523 -32.885 1.00 78.69 78 VAL A CA 1
ATOM 587 C C . VAL A 1 78 ? -1.271 -8.364 -34.163 1.00 78.69 78 VAL A C 1
ATOM 589 O O . VAL A 1 78 ? -0.653 -9.427 -34.181 1.00 78.69 78 VAL A O 1
ATOM 592 N N . ASP A 1 79 ? -1.911 -7.891 -35.231 1.00 78.31 79 ASP A N 1
ATOM 593 C CA . ASP A 1 79 ? -1.796 -8.397 -36.606 1.00 78.31 79 ASP A CA 1
ATOM 594 C C . ASP A 1 79 ? -0.495 -7.881 -37.231 1.00 78.31 79 ASP A C 1
ATOM 596 O O . ASP A 1 79 ? -0.309 -6.688 -37.467 1.00 78.31 79 ASP A O 1
ATOM 600 N N . LEU A 1 80 ? 0.431 -8.797 -37.502 1.00 69.75 80 LEU A N 1
ATOM 601 C CA . LEU A 1 80 ? 1.755 -8.476 -38.030 1.00 69.75 80 LEU A CA 1
ATOM 602 C C . LEU A 1 80 ? 1.732 -8.100 -39.514 1.00 69.75 80 LEU A C 1
ATOM 604 O O . LEU A 1 80 ? 2.685 -7.481 -39.984 1.00 69.75 80 LEU A O 1
ATOM 608 N N . VAL A 1 81 ? 0.697 -8.512 -40.252 1.00 72.38 81 VAL A N 1
ATOM 609 C CA . VAL A 1 81 ? 0.576 -8.242 -41.691 1.00 72.38 81 VAL A CA 1
ATOM 610 C C . VAL A 1 81 ? -0.140 -6.920 -41.904 1.00 72.38 81 VAL A C 1
ATOM 612 O O . VAL A 1 81 ? 0.372 -6.048 -42.601 1.00 72.38 81 VAL A O 1
ATOM 615 N N . GLY A 1 82 ? -1.316 -6.777 -41.292 1.00 64.00 82 GLY A N 1
ATOM 616 C CA . GLY A 1 82 ? -2.140 -5.580 -41.414 1.00 64.00 82 GLY A CA 1
ATOM 617 C C . GLY A 1 82 ? -1.711 -4.438 -40.498 1.00 64.00 82 GLY A C 1
ATOM 618 O O . GLY A 1 82 ? -2.183 -3.330 -40.687 1.00 64.00 82 GLY A O 1
ATOM 619 N N . GLY A 1 83 ? -0.857 -4.684 -39.498 1.00 61.97 83 GLY A N 1
ATOM 620 C CA . GLY A 1 83 ? -0.458 -3.686 -38.497 1.00 61.97 83 GLY A CA 1
ATOM 621 C C . GLY A 1 83 ? -1.520 -3.405 -37.427 1.00 61.97 83 GLY A C 1
ATOM 622 O O . GLY A 1 83 ? -1.219 -2.723 -36.451 1.00 61.97 83 GLY A O 1
ATOM 623 N N . ARG A 1 84 ? -2.730 -3.951 -37.582 1.00 73.31 84 ARG A N 1
ATOM 624 C CA . ARG A 1 84 ? -3.912 -3.743 -36.732 1.00 73.31 84 ARG A CA 1
ATOM 625 C C . ARG A 1 84 ? -3.749 -4.377 -35.359 1.00 73.31 84 ARG A C 1
ATOM 627 O O . ARG A 1 84 ? -3.272 -5.499 -35.246 1.00 73.31 84 ARG A O 1
ATOM 634 N N . ASN A 1 85 ? -4.198 -3.693 -34.317 1.00 72.69 85 ASN A N 1
ATOM 635 C CA . ASN A 1 85 ? -4.235 -4.254 -32.971 1.00 72.69 85 ASN A CA 1
ATOM 636 C C . ASN A 1 85 ? -5.676 -4.630 -32.625 1.00 72.69 85 ASN A C 1
ATOM 638 O O . ASN A 1 85 ? -6.597 -4.110 -33.240 1.00 72.69 85 ASN A O 1
ATOM 642 N N . PHE A 1 86 ? -5.894 -5.547 -31.689 1.00 81.75 86 PHE A N 1
ATOM 643 C CA . PHE A 1 86 ? -7.231 -6.007 -31.318 1.00 81.75 86 PHE A CA 1
ATOM 644 C C . PHE A 1 86 ? -7.337 -6.249 -29.814 1.00 81.75 86 PHE A C 1
ATOM 646 O O . PHE A 1 86 ? -6.400 -6.772 -29.213 1.00 81.75 86 PHE A O 1
ATOM 653 N N . ASN A 1 87 ? -8.484 -5.901 -29.232 1.00 87.31 87 ASN A N 1
ATOM 654 C CA . ASN A 1 87 ? -8.921 -6.305 -27.901 1.00 87.31 87 ASN A CA 1
ATOM 655 C C . ASN A 1 87 ? -10.069 -7.309 -28.031 1.00 87.31 87 ASN A C 1
ATOM 657 O O . ASN A 1 87 ? -10.997 -7.105 -28.815 1.00 87.31 87 ASN A O 1
ATOM 661 N N . ILE A 1 88 ? -9.995 -8.398 -27.275 1.00 89.94 88 ILE A N 1
ATOM 662 C CA . ILE A 1 88 ? -10.918 -9.524 -27.382 1.00 89.94 88 ILE A CA 1
ATOM 663 C C . ILE A 1 88 ? -11.354 -9.923 -25.976 1.00 89.94 88 ILE A C 1
ATOM 665 O O . ILE A 1 88 ? -10.509 -10.226 -25.132 1.00 89.94 88 ILE A O 1
ATOM 669 N N . ILE A 1 89 ? -12.663 -9.962 -25.730 1.00 90.19 89 ILE A N 1
ATOM 670 C CA . ILE A 1 89 ? -13.232 -10.494 -24.486 1.00 90.19 89 ILE A CA 1
ATOM 671 C C . ILE A 1 89 ? -13.784 -11.884 -24.768 1.00 90.19 89 ILE A C 1
ATOM 673 O O . ILE A 1 89 ? -14.446 -12.101 -25.783 1.00 90.19 89 ILE A O 1
ATOM 677 N N . LEU A 1 90 ? -13.511 -12.828 -23.870 1.00 93.62 90 LEU A N 1
ATOM 678 C CA . LEU A 1 90 ? -13.989 -14.202 -23.948 1.00 93.62 90 LEU A CA 1
ATOM 679 C C . LEU A 1 90 ? -14.723 -14.608 -22.672 1.00 93.62 90 LEU A C 1
ATOM 681 O O . LEU A 1 90 ? -14.362 -14.175 -21.576 1.00 93.62 90 LEU A O 1
ATOM 685 N N . SER A 1 91 ? -15.694 -15.505 -22.809 1.00 93.12 91 SER A N 1
ATOM 686 C CA . SER A 1 91 ? -16.411 -16.139 -21.702 1.00 93.12 91 SER A CA 1
ATOM 687 C C . SER A 1 91 ? -16.246 -17.663 -21.730 1.00 93.12 91 SER A C 1
ATOM 689 O O . SER A 1 91 ? -16.123 -18.277 -22.793 1.00 93.12 91 SER A O 1
ATOM 691 N N . LEU A 1 92 ? -16.187 -18.283 -20.548 1.00 92.06 92 LEU A N 1
ATOM 692 C CA . LEU A 1 92 ? -16.147 -19.737 -20.401 1.00 92.06 92 LEU A CA 1
ATOM 693 C C . LEU A 1 92 ? -17.576 -20.304 -20.370 1.00 92.06 92 LEU A C 1
ATOM 695 O O . LEU A 1 92 ? -18.306 -20.101 -19.400 1.00 92.06 92 LEU A O 1
ATOM 699 N N . GLU A 1 93 ? -17.952 -21.049 -21.412 1.00 89.62 93 GLU A N 1
ATOM 700 C CA . GLU A 1 93 ? -19.220 -21.785 -21.519 1.00 89.62 93 GLU A CA 1
ATOM 701 C C . GLU A 1 93 ? -18.993 -23.305 -21.335 1.00 89.62 93 GLU A C 1
ATOM 703 O O . GLU A 1 93 ? -17.858 -23.782 -21.277 1.00 89.62 93 GLU A O 1
ATOM 708 N N . GLN A 1 94 ? -20.068 -24.110 -21.277 1.00 80.81 94 GLN A N 1
ATOM 709 C CA . GLN A 1 94 ? -19.971 -25.577 -21.112 1.00 80.81 94 GLN A CA 1
ATOM 710 C C . GLN A 1 94 ? -19.125 -26.262 -22.202 1.00 80.81 94 GLN A C 1
ATOM 712 O O . GLN A 1 94 ? -18.474 -27.269 -21.934 1.00 80.81 94 GLN A O 1
ATOM 717 N N . ALA A 1 95 ? -19.128 -25.718 -23.424 1.00 78.19 95 ALA A N 1
ATOM 718 C CA . ALA A 1 95 ? -18.380 -26.240 -24.568 1.00 78.19 95 ALA A CA 1
ATOM 719 C C . ALA A 1 95 ? -16.929 -25.712 -24.661 1.00 78.19 95 ALA A C 1
ATOM 721 O O . ALA A 1 95 ? -16.194 -26.112 -25.565 1.00 78.19 95 ALA A O 1
ATOM 722 N N . GLY A 1 96 ? -16.509 -24.827 -23.746 1.00 88.75 96 GLY A N 1
ATOM 723 C CA . GLY A 1 96 ? -15.193 -24.184 -23.731 1.00 88.75 96 GLY A CA 1
ATOM 724 C C . GLY A 1 96 ? -15.260 -22.656 -23.824 1.00 88.75 96 GLY A C 1
ATOM 725 O O . GLY A 1 96 ? -16.309 -22.048 -23.628 1.00 88.75 96 GLY A O 1
ATOM 726 N N . TRP A 1 97 ? -14.116 -22.029 -24.102 1.00 93.62 97 TRP A N 1
ATOM 727 C CA . TRP A 1 97 ? -14.005 -20.575 -24.244 1.00 93.62 97 TRP A CA 1
ATOM 728 C C . TRP A 1 97 ? -14.589 -20.084 -25.572 1.00 93.62 97 TRP A C 1
ATOM 730 O O . TRP A 1 97 ? -14.292 -20.648 -26.628 1.00 93.62 97 TRP A O 1
ATOM 740 N N . LYS A 1 98 ? -15.359 -18.997 -25.517 1.00 92.75 98 LYS A N 1
ATOM 741 C CA . LYS A 1 98 ? -16.010 -18.351 -26.662 1.00 92.75 98 LYS A CA 1
ATOM 742 C C . LYS A 1 98 ? -15.669 -16.864 -26.703 1.00 92.75 98 LYS A C 1
ATOM 744 O O . LYS A 1 98 ? -15.584 -16.230 -25.658 1.00 92.75 98 LYS A O 1
ATOM 749 N N . VAL A 1 99 ? -15.477 -16.320 -27.904 1.00 90.31 99 VAL A N 1
ATOM 750 C CA . VAL A 1 99 ? -15.261 -14.882 -28.129 1.00 90.31 99 VAL A CA 1
ATOM 751 C C . VAL A 1 99 ? -16.593 -14.131 -28.001 1.00 90.31 99 VAL A C 1
ATOM 753 O O . VAL A 1 99 ? -17.535 -14.425 -28.735 1.00 90.31 99 VAL A O 1
ATOM 756 N N . ASP A 1 100 ? -16.656 -13.177 -27.069 1.00 87.88 100 ASP A N 1
ATOM 757 C CA . ASP A 1 100 ? -17.798 -12.282 -26.835 1.00 87.88 100 ASP A CA 1
ATOM 758 C C . ASP A 1 100 ? -17.675 -11.004 -27.685 1.00 87.88 100 ASP A C 1
ATOM 760 O O . ASP A 1 100 ? -18.644 -10.572 -28.309 1.00 87.88 100 ASP A O 1
ATOM 764 N N . THR A 1 101 ? -16.489 -10.383 -27.699 1.00 88.38 101 THR A N 1
ATOM 765 C CA . THR A 1 101 ? -16.210 -9.137 -28.434 1.00 88.38 101 THR A CA 1
ATOM 766 C C . THR A 1 101 ? -14.873 -9.213 -29.162 1.00 88.38 101 THR A C 1
ATOM 768 O O . THR A 1 101 ? -13.955 -9.902 -28.720 1.00 88.38 101 THR A O 1
ATOM 771 N N . PHE A 1 102 ? -14.763 -8.484 -30.274 1.00 87.38 102 PHE A N 1
ATOM 772 C CA . PHE A 1 102 ? -13.552 -8.372 -31.086 1.00 87.38 102 PHE A CA 1
ATOM 773 C C . PHE A 1 102 ? -13.442 -6.932 -31.608 1.00 87.38 102 PHE A C 1
ATOM 775 O O . PHE A 1 102 ? -14.139 -6.546 -32.546 1.00 87.38 102 PHE A O 1
ATOM 782 N N . GLU A 1 103 ? -12.620 -6.111 -30.957 1.00 81.94 103 GLU A N 1
ATOM 783 C CA . GLU A 1 103 ? -12.512 -4.670 -31.216 1.00 81.94 103 GLU A CA 1
ATOM 784 C C . GLU A 1 103 ? -11.123 -4.319 -31.757 1.00 81.94 103 GLU A C 1
ATOM 786 O O . GLU A 1 103 ? -10.118 -4.685 -31.155 1.00 81.94 103 GLU A O 1
ATOM 791 N N . GLN A 1 104 ? -11.041 -3.589 -32.873 1.00 70.94 104 GLN A N 1
ATOM 792 C CA . GLN A 1 104 ? -9.765 -3.125 -33.425 1.00 70.94 104 GLN A CA 1
ATOM 793 C C . GLN A 1 104 ? -9.220 -1.913 -32.644 1.00 70.94 104 GLN A C 1
ATOM 795 O O . GLN A 1 104 ? -9.924 -0.936 -32.404 1.00 70.94 104 GLN A O 1
ATOM 800 N N . LEU A 1 105 ? -7.937 -1.973 -32.299 1.00 58.97 105 LEU A N 1
ATOM 801 C CA . LEU A 1 105 ? -7.117 -0.966 -31.631 1.00 58.97 105 LEU A CA 1
ATOM 802 C C . LEU A 1 105 ? -6.093 -0.341 -32.624 1.00 58.97 105 LEU A C 1
ATOM 804 O O . LEU A 1 105 ? -5.763 -0.960 -33.642 1.00 58.97 105 LEU A O 1
ATOM 808 N N . PRO A 1 106 ? -5.537 0.855 -32.339 1.00 47.72 106 PRO A N 1
ATOM 809 C CA . PRO A 1 106 ? -4.571 1.557 -33.211 1.00 47.72 106 PRO A CA 1
ATOM 810 C C . PRO A 1 106 ? -3.224 0.816 -33.381 1.00 47.72 106 PRO A C 1
ATOM 812 O O . PRO A 1 106 ? -2.814 0.150 -32.443 1.00 47.72 106 PRO A O 1
ATOM 815 N N . GLU A 1 107 ? -2.534 0.956 -34.527 1.00 40.75 107 GLU A N 1
ATOM 816 C CA . GLU A 1 107 ? -1.545 0.018 -35.139 1.00 40.75 107 GLU A CA 1
ATOM 817 C C . GLU A 1 107 ? -0.039 0.045 -34.708 1.00 40.75 107 GLU A C 1
ATOM 819 O O . GLU A 1 107 ? 0.476 1.061 -34.239 1.00 40.75 107 GLU A O 1
ATOM 824 N N . GLY A 1 108 ? 0.721 -1.051 -34.986 1.00 36.62 108 GLY A N 1
ATOM 825 C CA . GLY A 1 108 ? 2.124 -0.973 -35.494 1.00 36.62 108 GLY A CA 1
ATOM 826 C C . GLY A 1 108 ? 3.215 -2.000 -35.062 1.00 36.62 108 GLY A C 1
ATOM 827 O O . GLY A 1 108 ? 3.109 -2.571 -33.983 1.00 36.62 108 GLY A O 1
ATOM 828 N N . VAL A 1 109 ? 4.297 -2.194 -35.880 1.00 33.59 109 VAL A N 1
ATOM 829 C CA . VAL A 1 109 ? 5.540 -3.022 -35.625 1.00 33.59 109 VAL A CA 1
ATOM 830 C C . VAL A 1 109 ? 6.774 -2.701 -36.569 1.00 33.59 109 VAL A C 1
ATOM 832 O O . VAL A 1 109 ? 6.560 -2.286 -37.706 1.00 33.59 109 VAL A O 1
ATOM 835 N N . VAL A 1 110 ? 8.044 -2.989 -36.133 1.00 34.31 110 VAL A N 1
ATOM 836 C CA . VAL A 1 110 ? 9.221 -3.708 -36.802 1.00 34.31 110 VAL A CA 1
ATOM 837 C C . VAL A 1 110 ? 10.647 -3.046 -36.767 1.00 34.31 110 VAL A C 1
ATOM 839 O O . VAL A 1 110 ? 10.784 -1.848 -36.993 1.00 34.31 110 VAL A O 1
ATOM 84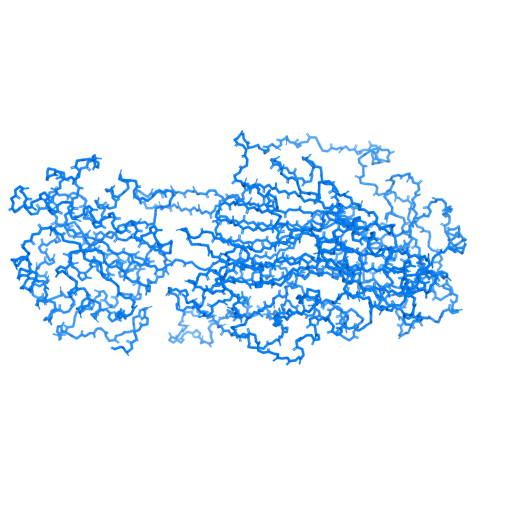2 N N . ARG A 1 111 ? 11.726 -3.865 -36.567 1.00 33.53 111 ARG A N 1
ATOM 843 C CA . ARG A 1 111 ? 13.205 -3.581 -36.504 1.00 33.53 111 ARG A CA 1
ATOM 844 C C . ARG A 1 111 ? 14.080 -4.424 -37.482 1.00 33.53 111 ARG A C 1
ATOM 846 O O . ARG A 1 111 ? 13.785 -5.603 -37.633 1.00 33.53 111 ARG A O 1
ATOM 853 N N . SER A 1 112 ? 15.193 -3.835 -37.987 1.00 47.22 112 SER A N 1
ATOM 854 C CA . SER A 1 112 ? 16.549 -4.413 -38.287 1.00 47.22 112 SER A CA 1
ATOM 855 C C . SER A 1 112 ? 17.397 -3.433 -39.157 1.00 47.22 112 SER A C 1
ATOM 857 O O . SER A 1 112 ? 17.045 -3.239 -40.320 1.00 47.22 112 SER A O 1
ATOM 859 N N . ASP A 1 113 ? 18.465 -2.788 -38.640 1.00 61.06 113 ASP A N 1
ATOM 860 C CA . ASP A 1 113 ? 19.174 -1.661 -39.317 1.00 61.06 113 ASP A CA 1
ATOM 861 C C . ASP A 1 113 ? 20.730 -1.754 -39.304 1.00 61.06 113 ASP A C 1
ATOM 863 O O . ASP A 1 113 ? 21.311 -1.739 -38.217 1.00 61.06 113 ASP A O 1
ATOM 867 N N . PRO A 1 114 ? 21.413 -1.783 -40.473 1.00 69.38 114 PRO A N 1
ATOM 868 C CA . PRO A 1 114 ? 22.883 -1.818 -40.603 1.00 69.38 114 PRO A CA 1
ATOM 869 C C . PRO A 1 114 ? 23.651 -0.597 -40.065 1.00 69.38 114 PRO A C 1
ATOM 871 O O . PRO A 1 114 ? 24.795 -0.735 -39.640 1.00 69.38 114 PRO A O 1
ATOM 874 N N . ARG A 1 115 ? 23.047 0.598 -40.024 1.00 71.38 115 ARG A N 1
ATOM 875 C CA . ARG A 1 115 ? 23.752 1.839 -39.624 1.00 71.38 115 ARG A CA 1
ATOM 876 C C . ARG A 1 115 ? 24.217 1.844 -38.173 1.00 71.38 115 ARG A C 1
ATOM 878 O O . ARG A 1 115 ? 25.149 2.552 -37.815 1.00 71.38 115 ARG A O 1
ATOM 885 N N . VAL A 1 116 ? 23.559 1.060 -37.324 1.00 70.44 116 VAL A N 1
ATOM 886 C CA . VAL A 1 116 ? 23.920 0.932 -35.907 1.00 70.44 116 VAL A CA 1
ATOM 887 C C . VAL A 1 116 ? 25.315 0.322 -35.749 1.00 70.44 116 VAL A C 1
ATOM 889 O O . VAL A 1 116 ? 26.058 0.716 -34.856 1.00 70.44 116 VAL A O 1
ATOM 892 N N . GLN A 1 117 ? 25.683 -0.604 -36.639 1.00 75.50 117 GLN A N 1
ATOM 893 C CA . GLN A 1 117 ? 26.980 -1.280 -36.612 1.00 75.50 117 GLN A CA 1
ATOM 894 C C . GLN A 1 117 ? 28.112 -0.344 -37.050 1.00 75.50 117 GLN A C 1
ATOM 896 O O . GLN A 1 117 ? 29.176 -0.347 -36.437 1.00 75.50 117 GLN A O 1
ATOM 901 N N . GLU A 1 118 ? 27.876 0.487 -38.071 1.00 78.00 118 GLU A N 1
ATOM 902 C CA . GLU A 1 118 ? 28.853 1.484 -38.534 1.00 78.00 118 GLU A CA 1
ATOM 903 C C . GLU A 1 118 ? 29.157 2.516 -37.442 1.00 78.00 118 GLU A C 1
ATOM 905 O O . GLU A 1 118 ? 30.318 2.773 -37.141 1.00 78.00 118 GLU A O 1
ATOM 910 N N . LEU A 1 119 ? 28.128 3.027 -36.763 1.00 77.19 119 LEU A N 1
ATOM 911 C CA . LEU A 1 119 ? 28.308 4.048 -35.729 1.00 77.19 119 LEU A CA 1
ATOM 912 C C . LEU A 1 119 ? 28.992 3.531 -34.462 1.00 77.19 119 LEU A C 1
ATOM 914 O O . LEU A 1 119 ? 29.740 4.268 -33.826 1.00 77.19 119 LEU A O 1
ATOM 918 N N . ALA A 1 120 ? 28.765 2.270 -34.090 1.00 78.25 120 ALA A N 1
ATOM 919 C CA . ALA A 1 120 ? 29.504 1.646 -32.994 1.00 78.25 120 ALA A CA 1
ATOM 920 C C . ALA A 1 120 ? 30.997 1.492 -33.335 1.00 78.25 120 ALA A C 1
ATOM 922 O O . ALA A 1 120 ? 31.860 1.710 -32.483 1.00 78.25 120 ALA A O 1
ATOM 923 N N . LYS A 1 121 ? 31.314 1.190 -34.600 1.00 83.69 121 LYS A N 1
ATOM 924 C CA . LYS A 1 121 ? 32.696 1.082 -35.073 1.00 83.69 121 LYS A CA 1
ATOM 925 C C . LYS A 1 121 ? 33.444 2.415 -34.975 1.00 83.69 121 LYS A C 1
ATOM 927 O O . LYS A 1 121 ? 34.613 2.402 -34.594 1.00 83.69 121 LYS A O 1
ATOM 932 N N . ASP A 1 122 ? 32.780 3.542 -35.242 1.00 83.81 122 ASP A N 1
ATOM 933 C CA . ASP A 1 122 ? 33.374 4.889 -35.143 1.00 83.81 122 ASP A CA 1
ATOM 934 C C . ASP A 1 122 ? 33.868 5.229 -33.726 1.00 83.81 122 ASP A C 1
ATOM 936 O O . ASP A 1 122 ? 34.806 6.006 -33.564 1.00 83.81 122 ASP A O 1
ATOM 940 N N . VAL A 1 123 ? 33.276 4.614 -32.697 1.00 84.06 123 VAL A N 1
ATOM 941 C CA . VAL A 1 123 ? 33.677 4.759 -31.284 1.00 84.06 123 VAL A CA 1
ATOM 942 C C . VAL A 1 123 ? 34.482 3.560 -30.761 1.00 84.06 123 VAL A C 1
ATOM 944 O O . VAL A 1 123 ? 34.708 3.416 -29.557 1.00 84.06 123 VAL A O 1
ATOM 947 N N . GLY A 1 124 ? 34.952 2.702 -31.672 1.00 85.62 124 GLY A N 1
ATOM 948 C CA . GLY A 1 124 ? 35.833 1.576 -31.371 1.00 85.62 124 GLY A CA 1
ATOM 949 C C . GLY A 1 124 ? 35.141 0.398 -30.686 1.00 85.62 124 GLY A C 1
ATOM 950 O O . GLY A 1 124 ? 35.764 -0.230 -29.827 1.00 85.62 124 GLY A O 1
ATOM 951 N N . ILE A 1 125 ? 33.875 0.128 -31.022 1.00 89.00 125 ILE A N 1
ATOM 952 C CA . ILE A 1 125 ? 33.082 -1.002 -30.515 1.00 89.00 125 ILE A CA 1
ATOM 953 C C . ILE A 1 125 ? 32.725 -1.949 -31.663 1.00 89.00 125 ILE A C 1
ATOM 955 O O . ILE A 1 125 ? 32.219 -1.524 -32.705 1.00 89.00 125 ILE A O 1
ATOM 959 N N . ALA A 1 126 ? 33.006 -3.238 -31.477 1.00 84.62 126 ALA A N 1
ATOM 960 C CA . ALA A 1 126 ? 32.696 -4.279 -32.447 1.00 84.62 126 ALA A CA 1
ATOM 961 C C . ALA A 1 126 ? 31.195 -4.607 -32.445 1.00 84.62 126 ALA A C 1
ATOM 963 O O . ALA A 1 126 ? 30.491 -4.415 -31.453 1.00 84.62 126 ALA A O 1
ATOM 964 N N . SER A 1 127 ? 30.676 -5.117 -33.564 1.00 72.62 127 SER A N 1
ATOM 965 C CA . SER A 1 127 ? 29.229 -5.314 -33.727 1.00 72.62 127 SER A CA 1
ATOM 966 C C . SER A 1 127 ? 28.648 -6.324 -32.727 1.00 72.62 127 SER A C 1
ATOM 968 O O . SER A 1 127 ? 27.497 -6.209 -32.307 1.00 72.62 127 SER A O 1
ATOM 970 N N . GLU A 1 128 ? 29.480 -7.271 -32.295 1.00 76.94 128 GLU A N 1
ATOM 971 C CA . GLU A 1 128 ? 29.168 -8.350 -31.361 1.00 76.94 128 GLU A CA 1
ATOM 972 C C . GLU A 1 128 ? 29.189 -7.876 -29.898 1.00 76.94 128 GLU A C 1
ATOM 974 O O . GLU A 1 128 ? 28.613 -8.532 -29.026 1.00 76.94 128 GLU A O 1
ATOM 979 N N . GLU A 1 129 ? 29.820 -6.731 -29.625 1.00 84.12 129 GLU A N 1
ATOM 980 C CA . GLU A 1 129 ? 29.900 -6.091 -28.305 1.00 84.12 129 GLU A CA 1
ATOM 981 C C . GLU A 1 129 ? 28.689 -5.185 -28.038 1.00 84.12 129 GLU A C 1
ATOM 983 O O . GLU A 1 129 ? 28.413 -4.841 -26.890 1.00 84.12 129 GLU A O 1
ATOM 988 N N . ILE A 1 130 ? 27.924 -4.825 -29.076 1.00 74.50 130 ILE A N 1
ATOM 989 C CA . ILE A 1 130 ? 26.758 -3.945 -28.950 1.00 74.50 130 ILE A CA 1
ATOM 990 C C . ILE A 1 130 ? 25.652 -4.649 -28.166 1.00 74.50 130 ILE A C 1
ATOM 992 O O . ILE A 1 130 ? 25.241 -5.777 -28.459 1.00 74.50 130 ILE A O 1
ATOM 996 N N . ARG A 1 131 ? 25.113 -3.949 -27.178 1.00 78.81 131 ARG A N 1
ATOM 997 C CA . ARG A 1 131 ? 23.932 -4.345 -26.416 1.00 78.81 131 ARG A CA 1
ATOM 998 C C . ARG A 1 131 ? 22.948 -3.184 -26.405 1.00 78.81 131 ARG A C 1
ATOM 1000 O O . ARG A 1 131 ? 23.335 -2.020 -26.504 1.00 78.81 131 ARG A O 1
ATOM 1007 N N . VAL A 1 132 ? 21.660 -3.513 -26.361 1.00 73.31 132 VAL A N 1
ATOM 1008 C CA . VAL A 1 132 ? 20.587 -2.529 -26.513 1.00 73.31 132 VAL A CA 1
ATOM 1009 C C . VAL A 1 132 ? 19.487 -2.807 -25.507 1.00 73.31 132 VAL A C 1
ATOM 1011 O O . VAL A 1 132 ? 18.819 -3.836 -25.608 1.00 73.31 132 VAL A O 1
ATOM 1014 N N . ASP A 1 133 ? 19.227 -1.837 -24.639 1.00 77.56 133 ASP A N 1
ATOM 1015 C CA . ASP A 1 133 ? 18.012 -1.820 -23.832 1.00 77.56 133 ASP A CA 1
ATOM 1016 C C . ASP A 1 133 ? 16.880 -1.220 -24.670 1.00 77.56 133 ASP A C 1
ATOM 1018 O O . ASP A 1 133 ? 16.947 -0.080 -25.140 1.00 77.56 133 ASP A O 1
ATOM 1022 N N . GLY A 1 134 ? 15.844 -2.021 -24.929 1.00 73.56 134 GLY A N 1
ATOM 1023 C CA . GLY A 1 134 ? 14.681 -1.620 -25.718 1.00 73.56 134 GLY A CA 1
ATOM 1024 C C . GLY A 1 134 ? 13.637 -0.912 -24.865 1.00 73.56 134 GLY A C 1
ATOM 1025 O O . GLY A 1 134 ? 12.819 -1.567 -24.234 1.00 73.56 134 GLY A O 1
ATOM 1026 N N . TRP A 1 135 ? 13.632 0.414 -24.899 1.00 81.88 135 TRP A N 1
ATOM 1027 C CA . TRP A 1 135 ? 12.685 1.250 -24.168 1.00 81.88 135 TRP A CA 1
ATOM 1028 C C . TRP A 1 135 ? 11.480 1.627 -25.031 1.00 81.88 135 TRP A C 1
ATOM 1030 O O . TRP A 1 135 ? 11.583 1.732 -26.258 1.00 81.88 135 TRP A O 1
ATOM 1040 N N . SER A 1 136 ? 10.336 1.903 -24.397 1.00 83.12 136 SER A N 1
ATOM 1041 C CA . SER A 1 136 ? 9.268 2.690 -25.022 1.00 83.12 136 SER A CA 1
ATOM 1042 C C . SER A 1 136 ? 9.870 3.977 -25.584 1.00 83.12 136 SER A C 1
ATOM 1044 O O . SER A 1 136 ? 10.743 4.593 -24.968 1.00 83.12 136 SER A O 1
ATOM 1046 N N . ILE A 1 137 ? 9.423 4.405 -26.767 1.00 84.50 137 ILE A N 1
ATOM 1047 C CA . ILE A 1 137 ? 9.866 5.691 -27.324 1.00 84.50 137 ILE A CA 1
ATOM 1048 C C . ILE A 1 137 ? 9.398 6.878 -26.460 1.00 84.50 137 ILE A C 1
ATOM 1050 O O . ILE A 1 137 ? 9.856 7.996 -26.673 1.00 84.50 137 ILE A O 1
ATOM 1054 N N . GLY A 1 138 ? 8.486 6.661 -25.504 1.00 87.94 138 GLY A N 1
ATOM 1055 C CA . GLY A 1 138 ? 7.832 7.739 -24.778 1.00 87.94 138 GLY A CA 1
ATOM 1056 C C . GLY A 1 138 ? 6.927 8.489 -25.745 1.00 87.94 138 GLY A C 1
ATOM 1057 O O . GLY A 1 138 ? 5.812 8.044 -26.011 1.00 87.94 138 GLY A O 1
ATOM 1058 N N . TRP A 1 139 ? 7.415 9.593 -26.302 1.00 86.94 139 TRP A N 1
ATOM 1059 C CA . TRP A 1 139 ? 6.753 10.337 -27.369 1.00 86.94 139 TRP A CA 1
ATOM 1060 C C . TRP A 1 139 ? 7.770 11.040 -28.270 1.00 86.94 139 TRP A C 1
ATOM 1062 O O . TRP A 1 139 ? 8.831 11.453 -27.808 1.00 86.94 139 TRP A O 1
ATOM 1072 N N . ASP A 1 140 ? 7.438 11.197 -29.551 1.00 84.88 140 ASP A N 1
ATOM 1073 C CA . ASP A 1 140 ? 8.260 11.927 -30.511 1.00 84.88 140 ASP A CA 1
ATOM 1074 C C . ASP A 1 140 ? 7.404 12.396 -31.704 1.00 84.88 140 ASP A C 1
ATOM 1076 O O . ASP A 1 140 ? 7.000 11.581 -32.534 1.00 84.88 140 ASP A O 1
ATOM 1080 N N . ASP A 1 141 ? 7.134 13.708 -31.792 1.00 83.69 141 ASP A N 1
ATOM 1081 C CA . ASP A 1 141 ? 6.212 14.319 -32.777 1.00 83.69 141 ASP A CA 1
ATOM 1082 C C . ASP A 1 141 ? 6.603 14.078 -34.243 1.00 83.69 141 ASP A C 1
ATOM 1084 O O . ASP A 1 141 ? 5.826 14.329 -35.164 1.00 83.69 141 ASP A O 1
ATOM 1088 N N . ARG A 1 142 ? 7.825 13.606 -34.488 1.00 81.25 142 ARG A N 1
ATOM 1089 C CA . ARG A 1 142 ? 8.327 13.365 -35.841 1.00 81.25 142 ARG A CA 1
ATOM 1090 C C . ARG A 1 142 ? 7.831 12.052 -36.421 1.00 81.25 142 ARG A C 1
ATOM 1092 O O . ARG A 1 142 ? 7.917 11.855 -37.633 1.00 81.25 142 ARG A O 1
ATOM 1099 N N . PHE A 1 143 ? 7.348 11.142 -35.581 1.00 76.69 143 PHE A N 1
ATOM 1100 C CA . PHE A 1 143 ? 6.880 9.840 -36.017 1.00 76.69 143 PHE A CA 1
ATOM 1101 C C . PHE A 1 143 ? 5.359 9.736 -35.942 1.00 76.69 143 PHE A C 1
ATOM 1103 O O . PHE A 1 143 ? 4.717 10.237 -35.025 1.00 76.69 143 PHE A O 1
ATOM 1110 N N . SER A 1 144 ? 4.777 9.038 -36.917 1.00 69.75 144 SER A N 1
ATOM 1111 C CA . SER A 1 144 ? 3.342 8.761 -36.919 1.00 69.75 144 SER A CA 1
ATOM 1112 C C . SER A 1 144 ? 2.955 7.845 -35.756 1.00 69.75 144 SER A C 1
ATOM 1114 O O . SER A 1 144 ? 3.629 6.850 -35.488 1.00 69.75 144 SER A O 1
ATOM 1116 N N . THR A 1 145 ? 1.808 8.128 -35.143 1.00 68.94 145 THR A N 1
ATOM 1117 C CA . THR A 1 145 ? 1.168 7.285 -34.122 1.00 68.94 145 THR A CA 1
ATOM 1118 C C . THR A 1 145 ? 0.608 5.973 -34.672 1.00 68.94 145 THR A C 1
ATOM 1120 O O . THR A 1 145 ? 0.282 5.086 -33.896 1.00 68.94 145 THR A O 1
ATOM 1123 N N . SER A 1 146 ? 0.544 5.811 -36.000 1.00 60.97 146 SER A N 1
ATOM 1124 C CA . SER A 1 146 ? 0.160 4.551 -36.665 1.00 60.97 146 SER A CA 1
ATOM 1125 C C . SER A 1 146 ? 1.213 3.441 -36.543 1.00 60.97 146 SER A C 1
ATOM 1127 O O . SER A 1 146 ? 1.032 2.346 -37.071 1.00 60.97 146 SER A O 1
ATOM 1129 N N . ARG A 1 147 ? 2.361 3.720 -35.910 1.00 64.06 147 ARG A N 1
ATOM 1130 C CA . ARG A 1 147 ? 3.435 2.745 -35.727 1.00 64.06 147 ARG A CA 1
ATOM 1131 C C . ARG A 1 147 ? 3.869 2.672 -34.273 1.00 64.06 147 ARG A C 1
ATOM 1133 O O . ARG A 1 147 ? 4.284 3.676 -33.697 1.00 64.06 147 ARG A O 1
ATOM 1140 N N . ARG A 1 148 ? 3.903 1.451 -33.732 1.00 70.38 148 ARG A N 1
ATOM 1141 C CA . ARG A 1 148 ? 4.582 1.143 -32.477 1.00 70.38 148 ARG A CA 1
ATOM 1142 C C . ARG A 1 148 ? 6.095 1.259 -32.645 1.00 70.38 148 ARG A C 1
ATOM 1144 O O . ARG A 1 148 ? 6.696 0.586 -33.484 1.00 70.38 148 ARG A O 1
ATOM 1151 N N . LEU A 1 149 ? 6.707 2.090 -31.817 1.00 71.88 149 LEU A N 1
ATOM 1152 C CA . LEU A 1 149 ? 8.120 2.412 -31.813 1.00 71.88 149 LEU A CA 1
ATOM 1153 C C . LEU A 1 149 ? 8.725 2.140 -30.440 1.00 71.88 149 LEU A C 1
ATOM 1155 O O . LEU A 1 149 ? 8.089 2.258 -29.396 1.00 71.88 149 LEU A O 1
ATOM 1159 N N . GLN A 1 150 ? 10.003 1.801 -30.476 1.00 71.62 150 GLN A N 1
ATOM 1160 C CA . GLN A 1 150 ? 10.868 1.709 -29.313 1.00 71.62 150 GLN A CA 1
ATOM 1161 C C . GLN A 1 150 ? 12.095 2.572 -29.571 1.00 71.62 150 GLN A C 1
ATOM 1163 O O . GLN A 1 150 ? 12.479 2.771 -30.725 1.00 71.62 150 GLN A O 1
ATOM 1168 N N . GLN A 1 151 ? 12.735 3.037 -28.510 1.00 77.06 151 GLN A N 1
ATOM 1169 C CA . GLN A 1 151 ? 14.092 3.558 -28.584 1.00 77.06 151 GLN A CA 1
ATOM 1170 C C . GLN A 1 151 ? 15.058 2.534 -27.987 1.00 77.06 151 GLN A C 1
ATOM 1172 O O . GLN A 1 151 ? 14.751 1.873 -27.003 1.00 77.06 151 GLN A O 1
ATOM 1177 N N . GLY A 1 152 ? 16.202 2.338 -28.626 1.00 77.50 152 GLY A N 1
ATOM 1178 C CA . GLY A 1 152 ? 17.298 1.537 -28.112 1.00 77.50 152 GLY A CA 1
ATOM 1179 C C . GLY A 1 152 ? 18.306 2.447 -27.436 1.00 77.50 152 GLY A C 1
ATOM 1180 O O . GLY A 1 152 ? 18.841 3.342 -28.095 1.00 77.50 152 GLY A O 1
ATOM 1181 N N . LEU A 1 153 ? 18.546 2.215 -26.151 1.00 84.25 153 LEU A N 1
ATOM 1182 C CA . LEU A 1 153 ? 19.663 2.801 -25.420 1.00 84.25 153 LEU A CA 1
ATOM 1183 C C . LEU A 1 153 ? 20.844 1.845 -25.572 1.00 84.25 153 LEU A C 1
ATOM 1185 O O . LEU A 1 153 ? 20.694 0.653 -25.301 1.00 84.25 153 LEU A O 1
ATOM 1189 N N . LEU A 1 154 ? 21.965 2.335 -26.101 1.00 84.44 154 LEU A N 1
ATOM 1190 C CA . LEU A 1 154 ? 23.070 1.471 -26.498 1.00 84.44 154 LEU A CA 1
ATOM 1191 C C . LEU A 1 154 ? 24.206 1.506 -25.493 1.00 84.44 154 LEU A C 1
ATOM 1193 O O . LEU A 1 154 ? 24.576 2.553 -24.964 1.00 84.44 154 LEU A O 1
ATOM 1197 N N . PHE A 1 155 ? 24.786 0.330 -25.320 1.00 88.31 155 PHE A N 1
ATOM 1198 C CA . PHE A 1 155 ? 25.910 0.069 -24.448 1.00 88.31 155 PHE A CA 1
ATOM 1199 C C . PHE A 1 155 ? 26.862 -0.897 -25.152 1.00 88.31 155 PHE A C 1
ATOM 1201 O O . PHE A 1 155 ? 26.456 -1.644 -26.053 1.00 88.31 155 PHE A O 1
ATOM 1208 N N . ALA A 1 156 ? 28.117 -0.909 -24.724 1.00 88.81 156 ALA A N 1
ATOM 1209 C CA . ALA A 1 156 ? 29.043 -1.981 -25.049 1.00 88.81 156 ALA A CA 1
ATOM 1210 C C . ALA A 1 156 ? 29.099 -3.004 -23.907 1.00 88.81 156 ALA A C 1
ATOM 1212 O O . ALA A 1 156 ? 28.932 -2.671 -22.737 1.00 88.81 156 ALA A O 1
ATOM 1213 N N . ARG A 1 157 ? 29.358 -4.263 -24.244 1.00 85.12 157 ARG A N 1
ATOM 1214 C CA . ARG A 1 157 ? 29.744 -5.297 -23.286 1.00 85.12 157 ARG A CA 1
ATOM 1215 C C . ARG A 1 157 ? 31.037 -5.933 -23.784 1.00 85.12 157 ARG A C 1
ATOM 1217 O O . ARG A 1 157 ? 31.004 -6.599 -24.819 1.00 85.12 157 ARG A O 1
ATOM 1224 N N . LEU A 1 158 ? 32.144 -5.708 -23.074 1.00 89.94 158 LEU A N 1
ATOM 1225 C CA . LEU A 1 158 ? 33.486 -6.111 -23.511 1.00 89.94 158 LEU A CA 1
ATOM 1226 C C . LEU A 1 158 ? 33.859 -7.514 -22.993 1.00 89.94 158 LEU A C 1
ATOM 1228 O O . LEU A 1 158 ? 34.703 -8.187 -23.582 1.00 89.94 158 LEU A O 1
ATOM 1232 N N . GLY A 1 159 ? 33.174 -8.004 -21.952 1.00 84.88 159 GLY A N 1
ATOM 1233 C CA . GLY A 1 159 ? 33.243 -9.384 -21.459 1.00 84.88 159 GLY A CA 1
ATOM 1234 C C . GLY A 1 159 ? 31.866 -10.059 -21.304 1.00 84.88 159 GLY A C 1
ATOM 1235 O O . GLY A 1 159 ? 30.865 -9.378 -21.104 1.00 84.88 159 GLY A O 1
ATOM 1236 N N . PRO A 1 160 ? 31.755 -11.403 -21.344 1.00 79.62 160 PRO A N 1
ATOM 1237 C CA . PRO A 1 160 ? 30.467 -12.124 -21.350 1.00 79.62 160 PRO A CA 1
ATOM 1238 C C . PRO A 1 160 ? 29.457 -11.729 -20.253 1.00 79.62 160 PRO A C 1
ATOM 1240 O O . PRO A 1 160 ? 28.247 -11.703 -20.512 1.00 79.62 160 PRO A O 1
ATOM 1243 N N . HIS A 1 161 ? 29.954 -11.379 -19.063 1.00 85.88 161 HIS A N 1
ATOM 1244 C CA . HIS A 1 161 ? 29.167 -11.072 -17.862 1.00 85.88 161 HIS A CA 1
ATOM 1245 C C . HIS A 1 161 ? 29.465 -9.691 -17.262 1.00 85.88 161 HIS A C 1
ATOM 1247 O O . HIS A 1 161 ? 28.940 -9.373 -16.201 1.00 85.88 161 HIS A O 1
ATOM 1253 N N . GLU A 1 162 ? 30.292 -8.890 -17.937 1.00 89.12 162 GLU A N 1
ATOM 1254 C CA . GLU A 1 162 ? 30.703 -7.564 -17.469 1.00 89.12 162 GLU A CA 1
ATOM 1255 C C . GLU A 1 162 ? 29.496 -6.631 -17.306 1.00 89.12 162 GLU A C 1
ATOM 1257 O O . GLU A 1 162 ? 28.482 -6.766 -18.013 1.00 89.12 162 GLU A O 1
ATOM 1262 N N . ASN A 1 163 ? 29.616 -5.674 -16.384 1.00 92.94 163 ASN A N 1
ATOM 1263 C CA . ASN A 1 163 ? 28.604 -4.655 -16.147 1.00 92.94 163 ASN A CA 1
ATOM 1264 C C . ASN A 1 163 ? 28.318 -3.845 -17.422 1.00 92.94 163 ASN A C 1
ATOM 1266 O O . ASN A 1 163 ? 29.036 -2.920 -17.798 1.00 92.94 163 ASN A O 1
ATOM 1270 N N . LEU A 1 164 ? 27.185 -4.163 -18.047 1.00 87.81 164 LEU A N 1
ATOM 1271 C CA . LEU A 1 164 ? 26.687 -3.522 -19.260 1.00 87.81 164 LEU A CA 1
ATOM 1272 C C . LEU A 1 164 ? 26.666 -1.990 -19.164 1.00 87.81 164 LEU A C 1
ATOM 1274 O O . LEU A 1 164 ? 27.029 -1.287 -20.106 1.00 87.81 164 LEU A O 1
ATOM 1278 N N . TYR A 1 165 ? 26.219 -1.472 -18.023 1.00 94.56 165 TYR A N 1
ATOM 1279 C CA . TYR A 1 165 ? 25.970 -0.049 -17.847 1.00 94.56 165 TYR A CA 1
ATOM 1280 C C . TYR A 1 165 ? 27.259 0.754 -17.684 1.00 94.56 165 TYR A C 1
ATOM 1282 O O . TYR A 1 165 ? 27.213 1.975 -17.780 1.00 94.56 165 TYR A O 1
ATOM 1290 N N . ALA A 1 166 ? 28.413 0.113 -17.480 1.00 95.62 166 ALA A N 1
ATOM 1291 C CA . ALA A 1 166 ? 29.694 0.807 -17.376 1.00 95.62 166 ALA A CA 1
ATOM 1292 C C . ALA A 1 166 ? 30.177 1.408 -18.705 1.00 95.62 166 ALA A C 1
ATOM 1294 O O . ALA A 1 166 ? 31.049 2.279 -18.705 1.00 95.62 166 ALA A O 1
ATOM 1295 N N . HIS A 1 167 ? 29.585 0.991 -19.830 1.00 95.81 167 HIS A N 1
ATOM 1296 C CA . HIS A 1 167 ? 30.023 1.373 -21.172 1.00 95.81 167 HIS A CA 1
ATOM 1297 C C . HIS A 1 167 ? 28.889 1.992 -22.022 1.00 95.81 167 HIS A C 1
ATOM 1299 O O . HIS A 1 167 ? 28.584 1.471 -23.102 1.00 95.81 167 HIS A O 1
ATOM 1305 N N . PRO A 1 168 ? 28.226 3.084 -21.581 1.00 94.44 168 PRO A N 1
ATOM 1306 C CA . PRO A 1 168 ? 27.181 3.734 -22.373 1.00 94.44 168 PRO A CA 1
ATOM 1307 C C . PRO A 1 168 ? 27.744 4.324 -23.671 1.00 94.44 168 PRO A C 1
ATOM 1309 O O . PRO A 1 168 ? 28.826 4.910 -23.672 1.00 94.44 168 PRO A O 1
ATOM 1312 N N . LEU A 1 169 ? 26.996 4.204 -24.771 1.00 89.56 169 LEU A N 1
ATOM 1313 C CA . LEU A 1 169 ? 27.327 4.851 -26.047 1.00 89.56 169 LEU A CA 1
ATOM 1314 C C . LEU A 1 169 ? 26.669 6.233 -26.167 1.00 89.56 169 LEU A C 1
ATOM 1316 O O . LEU A 1 169 ? 25.681 6.538 -25.498 1.00 89.56 169 LEU A O 1
ATOM 1320 N N . ASP A 1 170 ? 27.193 7.060 -27.073 1.00 89.00 170 ASP A N 1
ATOM 1321 C CA . ASP A 1 170 ? 26.764 8.452 -27.275 1.00 89.00 170 ASP A CA 1
ATOM 1322 C C . ASP A 1 170 ? 25.563 8.641 -28.229 1.00 89.00 170 ASP A C 1
ATOM 1324 O O . ASP A 1 170 ? 25.261 9.743 -28.709 1.00 89.00 170 ASP A O 1
ATOM 1328 N N . PHE A 1 171 ? 24.867 7.548 -28.533 1.00 82.81 171 PHE A N 1
ATOM 1329 C CA . PHE A 1 171 ? 23.739 7.551 -29.448 1.00 82.81 171 PHE A CA 1
ATOM 1330 C C . PHE A 1 171 ? 22.645 6.575 -29.018 1.00 82.81 171 PHE A C 1
ATOM 1332 O O . PHE A 1 171 ? 22.857 5.615 -28.282 1.00 82.81 171 PHE A O 1
ATOM 1339 N N . THR A 1 172 ? 21.438 6.847 -29.503 1.00 78.88 172 THR A N 1
ATOM 1340 C CA . THR A 1 172 ? 20.234 6.030 -29.339 1.00 78.88 172 THR A CA 1
ATOM 1341 C C . THR A 1 172 ? 19.679 5.666 -30.710 1.00 78.88 172 THR A C 1
ATOM 1343 O O . THR A 1 172 ? 19.946 6.345 -31.703 1.00 78.88 172 THR A O 1
ATOM 1346 N N . VAL A 1 173 ? 18.892 4.598 -30.794 1.00 72.81 173 VAL A N 1
ATOM 1347 C CA . VAL A 1 173 ? 18.316 4.145 -32.071 1.00 72.81 173 VAL A CA 1
ATOM 1348 C C . VAL A 1 173 ? 16.803 4.081 -31.995 1.00 72.81 173 VAL A C 1
ATOM 1350 O O . VAL A 1 173 ? 16.245 3.544 -31.050 1.00 72.81 173 VAL A O 1
ATOM 1353 N N . VAL A 1 174 ? 16.118 4.576 -33.014 1.00 71.50 174 VAL A N 1
ATOM 1354 C CA . VAL A 1 174 ? 14.691 4.308 -33.248 1.00 71.50 174 VAL A CA 1
ATOM 1355 C C . VAL A 1 174 ? 14.630 3.407 -34.488 1.00 71.50 174 VAL A C 1
ATOM 1357 O O . VAL A 1 174 ? 15.513 3.522 -35.339 1.00 71.50 174 VAL A O 1
ATOM 1360 N N . PRO A 1 175 ? 13.686 2.456 -34.635 1.00 61.62 175 PRO A N 1
ATOM 1361 C CA . PRO A 1 175 ? 13.658 1.577 -35.799 1.00 61.62 175 PRO A CA 1
ATOM 1362 C C . PRO A 1 175 ? 13.860 2.330 -37.123 1.00 61.62 175 PRO A C 1
ATOM 1364 O O . PRO A 1 175 ? 13.095 3.229 -37.466 1.00 61.62 175 PRO A O 1
ATOM 1367 N N . ARG A 1 176 ? 14.912 1.946 -37.860 1.00 54.44 176 ARG A N 1
ATOM 1368 C CA . ARG A 1 176 ? 15.367 2.574 -39.107 1.00 54.44 176 ARG A CA 1
ATOM 1369 C C . ARG A 1 176 ? 15.891 4.019 -39.003 1.00 54.44 176 ARG A C 1
ATOM 1371 O O . ARG A 1 176 ? 15.864 4.679 -40.042 1.00 54.44 176 ARG A O 1
ATOM 1378 N N . ARG A 1 177 ? 16.362 4.544 -37.858 1.00 61.00 177 ARG A N 1
ATOM 1379 C CA . ARG A 1 177 ? 17.174 5.791 -37.768 1.00 61.00 177 ARG A CA 1
ATOM 1380 C C . ARG A 1 177 ? 18.038 5.836 -36.494 1.00 61.00 177 ARG A C 1
ATOM 1382 O O . ARG A 1 177 ? 17.598 5.434 -35.419 1.00 61.00 177 ARG A O 1
ATOM 1389 N N . THR A 1 178 ? 19.236 6.408 -36.603 1.00 54.75 178 THR A N 1
ATOM 1390 C CA . THR A 1 178 ? 20.085 6.728 -35.443 1.00 54.75 178 THR A CA 1
ATOM 1391 C C . THR A 1 178 ? 19.832 8.153 -34.960 1.00 54.75 178 THR A C 1
ATOM 1393 O O . THR A 1 178 ? 19.501 9.036 -35.746 1.00 54.75 178 THR A O 1
ATOM 1396 N N . VAL A 1 179 ? 19.979 8.368 -33.657 1.00 57.50 179 VAL A N 1
ATOM 1397 C CA . VAL A 1 179 ? 19.773 9.631 -32.961 1.00 57.50 179 VAL A CA 1
ATOM 1398 C C . VAL A 1 179 ? 20.955 9.878 -32.016 1.00 57.50 179 VAL A C 1
ATOM 1400 O O . VAL A 1 179 ? 21.161 9.091 -31.098 1.00 57.50 179 VAL A O 1
ATOM 1403 N N . SER A 1 180 ? 21.695 10.974 -32.191 1.00 60.53 180 SER A N 1
ATOM 1404 C CA . SER A 1 180 ? 22.786 11.382 -31.285 1.00 60.53 180 SER A CA 1
ATOM 1405 C C . SER A 1 180 ? 22.301 12.416 -30.263 1.00 60.53 180 SER A C 1
ATOM 1407 O O . SER A 1 180 ? 21.321 13.123 -30.509 1.00 60.53 180 SER A O 1
ATOM 1409 N N . HIS A 1 181 ? 22.977 12.495 -29.117 1.00 57.34 181 HIS A N 1
ATOM 1410 C CA . HIS A 1 181 ? 22.666 13.464 -28.062 1.00 57.34 181 HIS A CA 1
ATOM 1411 C C . HIS A 1 181 ? 23.104 14.881 -28.417 1.00 57.34 181 HIS A C 1
ATOM 1413 O O . HIS A 1 181 ? 24.259 15.077 -28.771 1.00 57.34 181 HIS A O 1
ATOM 1419 N N . HIS A 1 182 ? 22.240 15.874 -28.226 1.00 57.47 182 HIS A N 1
ATOM 1420 C CA . HIS A 1 182 ? 22.571 17.281 -28.442 1.00 57.47 182 HIS A CA 1
ATOM 1421 C C . HIS A 1 182 ? 22.734 18.033 -27.120 1.00 57.47 182 HIS A C 1
ATOM 1423 O O . HIS A 1 182 ? 21.813 18.044 -26.314 1.00 57.47 182 HIS A O 1
ATOM 1429 N N . ARG A 1 183 ? 23.882 18.691 -26.906 1.00 58.66 183 ARG A N 1
ATOM 1430 C CA . ARG A 1 183 ? 24.224 19.313 -25.609 1.00 58.66 183 ARG A CA 1
ATOM 1431 C C . ARG A 1 183 ? 23.350 20.517 -25.247 1.00 58.66 183 ARG A C 1
ATOM 1433 O O . ARG A 1 183 ? 23.198 20.827 -24.070 1.00 58.66 183 ARG A O 1
ATOM 1440 N N . ILE A 1 184 ? 22.850 21.245 -26.243 1.00 61.03 184 ILE A N 1
ATOM 1441 C CA . ILE A 1 184 ? 22.089 22.476 -26.022 1.00 61.03 184 ILE A CA 1
ATOM 1442 C C . ILE A 1 184 ? 20.597 22.123 -26.049 1.00 61.03 184 ILE A C 1
ATOM 1444 O O . ILE A 1 184 ? 20.138 21.530 -27.024 1.00 61.03 184 ILE A O 1
ATOM 1448 N N . PRO A 1 185 ? 19.815 22.472 -25.012 1.00 65.06 185 PRO A N 1
ATOM 1449 C CA . PRO A 1 185 ? 18.368 22.327 -25.071 1.00 65.06 185 PRO A CA 1
ATOM 1450 C C . PRO A 1 185 ? 17.796 23.164 -26.222 1.00 65.06 185 PRO A C 1
ATOM 1452 O O . PRO A 1 185 ? 17.995 24.379 -26.274 1.00 65.06 185 PRO A O 1
ATOM 1455 N N . GLU A 1 186 ? 17.071 22.526 -27.137 1.00 64.94 186 GLU A N 1
ATOM 1456 C CA . GLU A 1 186 ? 16.408 23.206 -28.250 1.00 64.94 186 GLU A CA 1
ATOM 1457 C C . GLU A 1 186 ? 14.916 23.410 -27.987 1.00 64.94 186 GLU A C 1
ATOM 1459 O O . GLU A 1 186 ? 14.261 22.657 -27.270 1.00 64.94 186 GLU A O 1
ATOM 1464 N N . THR A 1 187 ? 14.351 24.434 -28.627 1.00 60.12 187 THR A N 1
ATOM 1465 C CA . THR A 1 187 ? 12.913 24.740 -28.543 1.00 60.12 187 THR A CA 1
ATOM 1466 C C . THR A 1 187 ? 12.052 23.850 -29.445 1.00 60.12 187 THR A C 1
ATOM 1468 O O . THR A 1 187 ? 10.825 23.886 -29.347 1.00 60.12 187 THR A O 1
ATOM 1471 N N . LYS A 1 188 ? 12.667 23.063 -30.339 1.00 69.06 188 LYS A N 1
ATOM 1472 C CA . LYS A 1 188 ? 12.005 22.141 -31.273 1.00 69.06 188 LYS A CA 1
ATOM 1473 C C . LYS A 1 188 ? 12.867 20.899 -31.481 1.00 69.06 188 LYS A C 1
ATOM 1475 O O . LYS A 1 188 ? 14.080 20.974 -31.377 1.00 69.06 188 LYS A O 1
ATOM 1480 N N . LEU A 1 189 ? 12.237 19.770 -31.808 1.00 71.12 189 LEU A N 1
ATOM 1481 C CA . LEU A 1 189 ? 12.968 18.565 -32.198 1.00 71.12 189 LEU A CA 1
ATOM 1482 C C . LEU A 1 189 ? 13.641 18.765 -33.571 1.00 71.12 189 LEU A C 1
ATOM 1484 O O . LEU A 1 189 ? 12.995 19.316 -34.472 1.00 71.12 189 LEU A O 1
ATOM 1488 N N . PRO A 1 190 ? 14.866 18.251 -33.786 1.00 72.38 190 PRO A N 1
ATOM 1489 C CA . PRO A 1 190 ? 15.488 18.252 -35.106 1.00 72.38 190 PRO A CA 1
ATOM 1490 C C . PRO A 1 190 ? 14.660 17.450 -36.100 1.00 72.38 190 PRO A C 1
ATOM 1492 O O . PRO A 1 190 ? 14.143 16.379 -35.765 1.00 72.38 190 PRO A O 1
ATOM 1495 N N . THR A 1 191 ? 14.567 17.931 -37.341 1.00 75.44 191 THR A N 1
ATOM 1496 C CA . THR A 1 191 ? 13.867 17.211 -38.413 1.00 75.44 191 THR A CA 1
ATOM 1497 C C . THR A 1 191 ? 14.476 15.828 -38.633 1.00 75.44 191 THR A C 1
ATOM 1499 O O . THR A 1 191 ? 15.651 15.602 -38.350 1.00 75.44 191 THR A O 1
ATOM 1502 N N . LEU A 1 192 ? 13.692 14.881 -39.153 1.00 71.31 192 LEU A N 1
ATOM 1503 C CA . LEU A 1 192 ? 14.188 13.516 -39.345 1.00 71.31 192 LEU A CA 1
ATOM 1504 C C . LEU A 1 192 ? 15.389 13.438 -40.305 1.00 71.31 192 LEU A C 1
ATOM 1506 O O . LEU A 1 192 ? 16.165 12.490 -40.197 1.00 71.31 192 LEU A O 1
ATOM 1510 N N . ASP A 1 193 ? 15.537 14.397 -41.223 1.00 71.56 193 ASP A N 1
ATOM 1511 C CA . ASP A 1 193 ? 16.593 14.425 -42.247 1.00 71.56 193 ASP A CA 1
ATOM 1512 C C . ASP A 1 193 ? 17.876 15.131 -41.782 1.00 71.56 193 ASP A C 1
ATOM 1514 O O . ASP A 1 193 ? 18.860 15.202 -42.515 1.00 71.56 193 ASP A O 1
ATOM 1518 N N . THR A 1 194 ? 17.883 15.633 -40.548 1.00 71.31 194 THR A N 1
ATOM 1519 C CA . THR A 1 194 ? 19.056 16.232 -39.920 1.00 71.31 194 THR A CA 1
ATOM 1520 C C . THR A 1 194 ? 20.107 15.154 -39.617 1.00 71.31 194 THR A C 1
ATOM 1522 O O . THR A 1 194 ? 19.790 14.145 -38.986 1.00 71.31 194 THR A O 1
ATOM 1525 N N . GLU A 1 195 ? 21.361 15.369 -40.038 1.00 76.88 195 GLU A N 1
ATOM 1526 C CA . GLU A 1 195 ? 22.471 14.460 -39.716 1.00 76.88 195 GLU A CA 1
ATOM 1527 C C . GLU A 1 195 ? 22.734 14.485 -38.193 1.00 76.88 195 GLU A C 1
ATOM 1529 O O . GLU A 1 195 ? 23.032 15.555 -37.649 1.00 76.88 195 GLU A O 1
ATOM 1534 N N . PRO A 1 196 ? 22.568 13.352 -37.477 1.00 72.25 196 PRO A N 1
ATOM 1535 C CA . PRO A 1 196 ? 22.551 13.350 -36.017 1.00 72.25 196 PRO A CA 1
ATOM 1536 C C . PRO A 1 196 ? 23.844 13.828 -35.351 1.00 72.25 196 PRO A C 1
ATOM 1538 O O . PRO A 1 196 ? 23.764 14.468 -34.303 1.00 72.25 196 PRO A O 1
ATOM 1541 N N . LEU A 1 197 ? 25.023 13.511 -35.901 1.00 77.75 197 LEU A N 1
ATOM 1542 C CA . LEU A 1 197 ? 26.303 13.884 -35.292 1.00 77.75 197 LEU A CA 1
ATOM 1543 C C . LEU A 1 197 ? 26.621 15.372 -35.489 1.00 77.75 197 LEU A C 1
ATOM 1545 O O . LEU A 1 197 ? 26.988 16.047 -34.542 1.00 77.75 197 LEU A O 1
ATOM 1549 N N . ALA A 1 198 ? 26.423 15.925 -36.678 1.00 76.50 198 ALA A N 1
ATOM 1550 C CA . ALA A 1 198 ? 26.602 17.348 -36.939 1.00 76.50 198 ALA A CA 1
ATOM 1551 C C . ALA A 1 198 ? 25.638 18.183 -36.090 1.00 76.50 198 ALA A C 1
ATOM 1553 O O . ALA A 1 198 ? 26.014 19.220 -35.545 1.00 76.50 198 ALA A O 1
ATOM 1554 N N . HIS A 1 199 ? 24.402 17.705 -35.933 1.00 72.50 199 HIS A N 1
ATOM 1555 C CA . HIS A 1 199 ? 23.419 18.360 -35.087 1.00 72.50 199 HIS A CA 1
ATOM 1556 C C . HIS A 1 199 ? 23.748 18.261 -33.602 1.00 72.50 199 HIS A C 1
ATOM 1558 O O . HIS A 1 199 ? 23.462 19.207 -32.889 1.00 72.50 199 HIS A O 1
ATOM 1564 N N . SER A 1 200 ? 24.395 17.187 -33.130 1.00 73.81 200 SER A N 1
ATOM 1565 C CA . SER A 1 200 ? 24.776 17.029 -31.719 1.00 73.81 200 SER A CA 1
ATOM 1566 C C . SER A 1 200 ? 25.643 18.183 -31.199 1.00 73.81 200 SER A C 1
ATOM 1568 O O . SER A 1 200 ? 25.617 18.468 -29.999 1.00 73.81 200 SER A O 1
ATOM 1570 N N . GLY A 1 201 ? 26.379 18.867 -32.083 1.00 75.62 201 GLY A N 1
ATOM 1571 C CA . GLY A 1 201 ? 27.367 19.876 -31.704 1.00 75.62 201 GLY A CA 1
ATOM 1572 C C . GLY A 1 201 ? 28.512 19.292 -30.868 1.00 75.62 201 GLY A C 1
ATOM 1573 O O . GLY A 1 201 ? 29.171 20.029 -30.135 1.00 75.62 201 GLY A O 1
ATOM 1574 N N . ARG A 1 202 ? 28.714 17.969 -30.927 1.00 78.75 202 ARG A N 1
ATOM 1575 C CA . ARG A 1 202 ? 29.715 17.208 -30.175 1.00 78.75 202 ARG A CA 1
ATOM 1576 C C . ARG A 1 202 ? 30.485 16.287 -31.116 1.00 78.75 202 ARG A C 1
ATOM 1578 O O . ARG A 1 202 ? 29.928 15.751 -32.072 1.00 78.75 202 ARG A O 1
ATOM 1585 N N . GLU A 1 203 ? 31.752 16.060 -30.796 1.00 85.50 203 GLU A N 1
ATOM 1586 C CA . GLU A 1 203 ? 32.492 14.927 -31.351 1.00 85.50 203 GLU A CA 1
ATOM 1587 C C . GLU A 1 203 ? 31.947 13.611 -30.786 1.00 85.50 203 GLU A C 1
ATOM 1589 O O . GLU A 1 203 ? 31.324 13.589 -29.718 1.00 85.50 203 GLU A O 1
ATOM 1594 N N . ARG A 1 204 ? 32.191 12.515 -31.511 1.00 86.88 204 ARG A N 1
ATOM 1595 C CA . ARG A 1 204 ? 31.850 11.172 -31.046 1.00 86.88 204 ARG A CA 1
ATOM 1596 C C . ARG A 1 204 ? 32.608 10.843 -29.765 1.00 86.88 204 ARG A C 1
ATOM 1598 O O . ARG A 1 204 ? 33.827 10.997 -29.715 1.00 86.88 204 ARG A O 1
ATOM 1605 N N . LEU A 1 205 ? 31.898 10.350 -28.756 1.00 90.12 205 LEU A N 1
ATOM 1606 C CA . LEU A 1 205 ? 32.491 9.968 -27.477 1.00 90.12 205 LEU A CA 1
ATOM 1607 C C . LEU A 1 205 ? 32.663 8.450 -27.397 1.00 90.12 205 LEU A C 1
ATOM 1609 O O . LEU A 1 205 ? 31.670 7.722 -27.513 1.00 90.12 205 LEU A O 1
ATOM 1613 N N . PRO A 1 206 ? 33.891 7.948 -27.167 1.00 91.38 206 PRO A N 1
ATOM 1614 C CA . PRO A 1 206 ? 34.078 6.542 -26.857 1.00 91.38 206 PRO A CA 1
ATOM 1615 C C . PRO A 1 206 ? 33.430 6.213 -25.504 1.00 91.38 206 PRO A C 1
ATOM 1617 O O . PRO A 1 206 ? 33.464 7.046 -24.594 1.00 91.38 206 PRO A O 1
ATOM 1620 N N . PRO A 1 207 ? 32.869 5.004 -25.330 1.00 93.12 207 PRO A N 1
ATOM 1621 C CA . PRO A 1 207 ? 32.393 4.587 -24.021 1.00 93.12 207 PRO A CA 1
ATOM 1622 C C . PRO A 1 207 ? 33.558 4.516 -23.019 1.00 93.12 207 PRO A C 1
ATOM 1624 O O . PRO A 1 207 ? 34.686 4.172 -23.408 1.00 93.12 207 PRO A O 1
ATOM 1627 N N . PRO A 1 208 ? 33.296 4.759 -21.721 1.00 94.62 208 PRO A N 1
ATOM 1628 C CA . PRO A 1 208 ? 34.250 4.455 -20.659 1.00 94.62 208 PRO A CA 1
ATOM 1629 C C . PRO A 1 208 ? 34.705 2.998 -20.775 1.00 94.62 208 PRO A C 1
ATOM 1631 O O . PRO A 1 208 ? 33.919 2.132 -21.142 1.00 94.62 208 PRO A O 1
ATOM 1634 N N . ARG A 1 209 ? 35.976 2.704 -20.479 1.00 93.38 209 ARG A N 1
ATOM 1635 C CA . ARG A 1 209 ? 36.541 1.343 -20.616 1.00 93.38 209 ARG A CA 1
ATOM 1636 C C . ARG A 1 209 ? 36.728 0.610 -19.291 1.00 93.38 209 ARG A C 1
ATOM 1638 O O . ARG A 1 209 ? 37.084 -0.560 -19.295 1.00 93.38 209 ARG A O 1
ATOM 1645 N N . LYS A 1 210 ? 36.531 1.289 -18.158 1.00 93.44 210 LYS A N 1
ATOM 1646 C CA . LYS A 1 210 ? 36.647 0.655 -16.843 1.00 93.44 210 LYS A CA 1
ATOM 1647 C C . LYS A 1 210 ? 35.388 -0.193 -16.584 1.00 93.44 210 LYS A C 1
ATOM 1649 O O . LYS A 1 210 ? 34.305 0.370 -16.702 1.00 93.44 210 LYS A O 1
ATOM 1654 N N . PRO A 1 211 ? 35.522 -1.477 -16.200 1.00 92.00 211 PRO A N 1
ATOM 1655 C CA . PRO A 1 211 ? 34.399 -2.419 -16.108 1.00 92.00 211 PRO A CA 1
ATOM 1656 C C . PRO A 1 211 ? 33.364 -2.051 -15.045 1.00 92.00 211 PRO A C 1
ATOM 1658 O O . PRO A 1 211 ? 32.177 -2.250 -15.241 1.00 92.00 211 PRO A O 1
ATOM 1661 N N . PHE A 1 212 ? 33.805 -1.528 -13.891 1.00 94.38 212 PHE A N 1
ATOM 1662 C CA . PHE A 1 212 ? 32.937 -1.307 -12.724 1.00 94.38 212 PHE A CA 1
ATOM 1663 C C . PHE A 1 212 ? 32.030 -2.512 -12.409 1.00 94.38 212 PHE A C 1
ATOM 1665 O O . PHE A 1 212 ? 30.828 -2.360 -12.179 1.00 94.38 212 PHE A O 1
ATOM 1672 N N . ASP A 1 213 ? 32.613 -3.711 -12.414 1.00 95.44 213 ASP A N 1
ATOM 1673 C CA . ASP A 1 213 ? 31.889 -4.936 -12.099 1.00 95.44 213 ASP A CA 1
ATOM 1674 C C . ASP A 1 213 ? 31.457 -4.983 -10.629 1.00 95.44 213 ASP A C 1
ATOM 1676 O O . ASP A 1 213 ? 32.119 -4.448 -9.738 1.00 95.44 213 ASP A O 1
ATOM 1680 N N . PHE A 1 214 ? 30.330 -5.651 -10.387 1.00 94.12 214 PHE A N 1
ATOM 1681 C CA . PHE A 1 214 ? 29.773 -5.906 -9.054 1.00 94.12 214 PHE A CA 1
ATOM 1682 C C . PHE A 1 214 ? 29.737 -7.398 -8.699 1.00 94.12 214 PHE A C 1
ATOM 1684 O O . PHE A 1 214 ? 29.533 -7.750 -7.537 1.00 94.12 214 PHE A O 1
ATOM 1691 N N . LEU A 1 215 ? 29.929 -8.277 -9.687 1.00 94.19 215 LEU A N 1
ATOM 1692 C CA . LEU A 1 215 ? 30.018 -9.714 -9.462 1.00 94.19 215 LEU A CA 1
ATOM 1693 C C . LEU A 1 215 ? 31.384 -10.043 -8.844 1.00 94.19 215 LEU A C 1
ATOM 1695 O O . LEU A 1 215 ? 32.404 -9.642 -9.411 1.00 94.19 215 LEU A O 1
ATOM 1699 N N . PRO A 1 216 ? 31.441 -10.739 -7.693 1.00 93.38 216 PRO A N 1
ATOM 1700 C CA . PRO A 1 216 ? 32.703 -10.925 -6.987 1.00 93.38 216 PRO A CA 1
ATOM 1701 C C . PRO A 1 216 ? 33.795 -11.615 -7.807 1.00 93.38 216 PRO A C 1
ATOM 1703 O O . PRO A 1 216 ? 34.947 -11.216 -7.713 1.00 93.38 216 PRO A O 1
ATOM 1706 N N . ASP A 1 217 ? 33.444 -12.594 -8.640 1.00 93.44 217 ASP A N 1
ATOM 1707 C CA . ASP A 1 217 ? 34.376 -13.296 -9.527 1.00 93.44 217 ASP A CA 1
ATOM 1708 C C . ASP A 1 217 ? 34.995 -12.367 -10.585 1.00 93.44 217 ASP A C 1
ATOM 1710 O O . ASP A 1 217 ? 36.185 -12.474 -10.889 1.00 93.44 217 ASP A O 1
ATOM 1714 N N . LEU A 1 218 ? 34.225 -11.403 -11.100 1.00 93.81 218 LEU A N 1
ATOM 1715 C CA . LEU A 1 218 ? 34.724 -10.397 -12.042 1.00 93.81 218 LEU A CA 1
ATOM 1716 C C . LEU A 1 218 ? 35.584 -9.326 -11.354 1.00 93.81 218 LEU A C 1
ATOM 1718 O O . LEU A 1 218 ? 36.607 -8.900 -11.899 1.00 93.81 218 LEU A O 1
ATOM 1722 N N . ILE A 1 219 ? 35.218 -8.921 -10.133 1.00 94.00 219 ILE A N 1
ATOM 1723 C CA . ILE A 1 219 ? 36.046 -8.002 -9.342 1.00 94.00 219 ILE A CA 1
ATOM 1724 C C . ILE A 1 219 ? 37.374 -8.677 -8.984 1.00 94.00 219 ILE A C 1
ATOM 1726 O O . ILE A 1 219 ? 38.422 -8.076 -9.182 1.00 94.00 219 ILE A O 1
ATOM 1730 N N . GLU A 1 220 ? 37.365 -9.934 -8.531 1.00 92.88 220 GLU A N 1
ATOM 1731 C CA . GLU A 1 220 ? 38.584 -10.704 -8.231 1.00 92.88 220 GLU A CA 1
ATOM 1732 C C . GLU A 1 220 ? 39.509 -10.827 -9.449 1.00 92.88 220 GLU A C 1
ATOM 1734 O O . GLU A 1 220 ? 40.735 -10.774 -9.314 1.00 92.88 220 GLU A O 1
ATOM 1739 N N . ALA A 1 221 ? 38.938 -10.941 -10.651 1.00 89.88 221 ALA A N 1
ATOM 1740 C CA . ALA A 1 221 ? 39.703 -10.990 -11.892 1.00 89.88 221 ALA A CA 1
ATOM 1741 C C . ALA A 1 221 ? 40.394 -9.656 -12.241 1.00 89.88 221 ALA A C 1
ATOM 1743 O O . ALA A 1 221 ? 41.412 -9.665 -12.940 1.00 89.88 221 ALA A O 1
ATOM 1744 N N . THR A 1 222 ? 39.875 -8.515 -11.770 1.00 88.50 222 THR A N 1
ATOM 1745 C CA . THR A 1 222 ? 40.320 -7.170 -12.183 1.00 88.50 222 THR A CA 1
ATOM 1746 C C . THR A 1 222 ? 41.001 -6.359 -11.073 1.00 88.50 222 THR A C 1
ATOM 1748 O O . THR A 1 222 ? 41.882 -5.548 -11.368 1.00 88.50 222 THR A O 1
ATOM 1751 N N . ASP A 1 223 ? 40.681 -6.609 -9.803 1.00 90.75 223 ASP A N 1
ATOM 1752 C CA . ASP A 1 223 ? 41.286 -5.992 -8.623 1.00 90.75 223 ASP A CA 1
ATOM 1753 C C . ASP A 1 223 ? 41.880 -7.057 -7.689 1.00 90.75 223 ASP A C 1
ATOM 1755 O O . ASP A 1 223 ? 41.196 -7.688 -6.886 1.00 90.75 223 ASP A O 1
ATOM 1759 N N . LYS A 1 224 ? 43.210 -7.200 -7.735 1.00 89.06 224 LYS A N 1
ATOM 1760 C CA . LYS A 1 224 ? 43.959 -8.152 -6.894 1.00 89.06 224 LYS A CA 1
ATOM 1761 C C . LYS A 1 224 ? 43.878 -7.856 -5.393 1.00 89.06 224 LYS A C 1
ATOM 1763 O O . LYS A 1 224 ? 44.277 -8.704 -4.599 1.00 89.06 224 LYS A O 1
ATOM 1768 N N . ASN A 1 225 ? 43.436 -6.660 -5.003 1.00 92.69 225 ASN A N 1
ATOM 1769 C CA . ASN A 1 225 ? 43.271 -6.280 -3.601 1.00 92.69 225 ASN A CA 1
ATOM 1770 C C . ASN A 1 225 ? 41.844 -6.518 -3.096 1.00 92.69 225 ASN A C 1
ATOM 1772 O O . ASN A 1 225 ? 41.584 -6.313 -1.906 1.00 92.69 225 ASN A O 1
ATOM 1776 N N . PHE A 1 226 ? 40.918 -6.931 -3.966 1.00 92.94 226 PHE A N 1
ATOM 1777 C CA . PHE A 1 226 ? 39.561 -7.230 -3.552 1.00 92.94 226 PHE A CA 1
ATOM 1778 C C . PHE A 1 226 ? 39.537 -8.429 -2.604 1.00 92.94 226 PHE A C 1
ATOM 1780 O O . PHE A 1 226 ? 40.144 -9.473 -2.839 1.00 92.94 226 PHE A O 1
ATOM 1787 N N . LYS A 1 227 ? 38.797 -8.266 -1.509 1.00 91.88 227 LYS A N 1
ATOM 1788 C CA . LYS A 1 227 ? 38.515 -9.323 -0.547 1.00 91.88 227 LYS A CA 1
ATOM 1789 C C . LYS A 1 227 ? 37.072 -9.178 -0.089 1.00 91.88 227 LYS A C 1
ATOM 1791 O O . LYS A 1 227 ? 36.690 -8.132 0.441 1.00 91.88 227 LYS A O 1
ATOM 1796 N N . GLN A 1 228 ? 36.282 -10.240 -0.239 1.00 92.31 228 GLN A N 1
ATOM 1797 C CA . GLN A 1 228 ? 34.954 -10.294 0.366 1.00 92.31 228 GLN A CA 1
ATOM 1798 C C . GLN A 1 228 ? 35.050 -10.176 1.896 1.00 92.31 228 GLN A C 1
ATOM 1800 O O . GLN A 1 228 ? 35.998 -10.650 2.526 1.00 92.31 228 GLN A O 1
ATOM 1805 N N . ARG A 1 229 ? 34.056 -9.533 2.516 1.00 93.19 229 ARG A N 1
ATOM 1806 C CA . ARG A 1 229 ? 34.016 -9.359 3.976 1.00 93.19 229 ARG A CA 1
ATOM 1807 C C . ARG A 1 229 ? 33.859 -10.722 4.659 1.00 93.19 229 ARG A C 1
ATOM 1809 O O . ARG A 1 229 ? 32.895 -11.428 4.397 1.00 93.19 229 ARG A O 1
ATOM 1816 N N . ASP A 1 230 ? 34.747 -11.043 5.593 1.00 92.38 230 ASP A N 1
ATOM 1817 C CA . ASP A 1 230 ? 34.766 -12.305 6.352 1.00 92.38 230 ASP A CA 1
ATOM 1818 C C . ASP A 1 230 ? 34.183 -12.183 7.777 1.00 92.38 230 ASP A C 1
ATOM 1820 O O . ASP A 1 230 ? 34.115 -13.161 8.517 1.00 92.38 230 ASP A O 1
ATOM 1824 N N . GLY A 1 231 ? 33.734 -10.985 8.176 1.00 93.50 231 GLY A N 1
ATOM 1825 C CA . GLY A 1 231 ? 33.248 -10.699 9.533 1.00 93.50 231 GLY A CA 1
ATOM 1826 C C . GLY A 1 231 ? 31.759 -10.970 9.802 1.00 93.50 231 GLY A C 1
ATOM 1827 O O . GLY A 1 231 ? 31.325 -10.837 10.949 1.00 93.50 231 GLY A O 1
ATOM 1828 N N . LEU A 1 232 ? 30.955 -11.315 8.787 1.00 94.12 232 LEU A N 1
ATOM 1829 C CA . LEU A 1 232 ? 29.519 -11.571 8.959 1.00 94.12 232 LEU A CA 1
ATOM 1830 C C . LEU A 1 232 ? 29.279 -12.988 9.493 1.00 94.12 232 LEU A C 1
ATOM 1832 O O . LEU A 1 232 ? 29.594 -13.978 8.838 1.00 94.12 232 LEU A O 1
ATOM 1836 N N . LYS A 1 233 ? 28.696 -13.088 10.692 1.00 95.94 233 LYS A N 1
ATOM 1837 C CA . LYS A 1 233 ? 28.273 -14.371 11.270 1.00 95.94 233 LYS A CA 1
ATOM 1838 C C . LYS A 1 233 ? 26.915 -14.796 10.689 1.00 95.94 233 LYS A C 1
ATOM 1840 O O . LYS A 1 233 ? 26.092 -13.918 10.428 1.00 95.94 233 LYS A O 1
ATOM 1845 N N . PRO A 1 234 ? 26.641 -16.105 10.544 1.00 94.44 234 PRO A N 1
ATOM 1846 C CA . PRO A 1 234 ? 25.339 -16.584 10.083 1.00 94.44 234 PRO A CA 1
ATOM 1847 C C . PRO A 1 234 ? 24.177 -16.099 10.963 1.00 94.44 234 PRO A C 1
ATOM 1849 O O . PRO A 1 234 ? 24.273 -16.123 12.192 1.00 94.44 234 PRO A O 1
ATOM 1852 N N . LEU A 1 235 ? 23.065 -15.718 10.329 1.00 94.31 235 LEU A N 1
ATOM 1853 C CA . LEU A 1 235 ? 21.785 -15.421 10.974 1.00 94.31 235 LEU A CA 1
ATOM 1854 C C . LEU A 1 235 ? 20.716 -16.331 10.364 1.00 94.31 235 LEU A C 1
ATOM 1856 O O . LEU A 1 235 ? 20.405 -16.223 9.181 1.00 94.31 235 LEU A O 1
ATOM 1860 N N . SER A 1 236 ? 20.169 -17.240 11.170 1.00 93.75 236 SER A N 1
ATOM 1861 C CA . SER A 1 236 ? 19.166 -18.213 10.727 1.00 93.75 236 SER A CA 1
ATOM 1862 C C . SER A 1 236 ? 17.801 -17.898 11.331 1.00 93.75 236 SER A C 1
ATOM 1864 O O . SER A 1 236 ? 17.672 -17.776 12.549 1.00 93.75 236 SER A O 1
ATOM 1866 N N . VAL A 1 237 ? 16.779 -17.812 10.479 1.00 95.38 237 VAL A N 1
ATOM 1867 C CA . VAL A 1 237 ? 15.372 -17.660 10.873 1.00 95.38 237 VAL A CA 1
ATOM 1868 C C . VAL A 1 237 ? 14.679 -19.004 10.669 1.00 95.38 237 VAL A C 1
ATOM 1870 O O . VAL A 1 237 ? 14.614 -19.501 9.548 1.00 95.38 237 VAL A O 1
ATOM 1873 N N . VAL A 1 238 ? 14.197 -19.615 11.752 1.00 95.25 238 VAL A N 1
ATOM 1874 C CA . VAL A 1 238 ? 13.587 -20.954 11.728 1.00 95.25 238 VAL A CA 1
ATOM 1875 C C . VAL A 1 238 ? 12.230 -20.958 12.427 1.00 95.25 238 VAL A C 1
ATOM 1877 O O . VAL A 1 238 ? 12.053 -20.307 13.456 1.00 95.25 238 VAL A O 1
ATOM 1880 N N . GLN A 1 239 ? 11.286 -21.726 11.879 1.00 97.44 239 GLN A N 1
ATOM 1881 C CA . GLN A 1 239 ? 9.970 -21.980 12.467 1.00 97.44 239 GLN A CA 1
ATOM 1882 C C . GLN A 1 239 ? 9.803 -23.492 12.687 1.00 97.44 239 GLN A C 1
ATOM 1884 O O . GLN A 1 239 ? 9.342 -24.188 11.785 1.00 97.44 239 GLN A O 1
ATOM 1889 N N . PRO A 1 240 ? 10.237 -24.037 13.839 1.00 97.12 240 PRO A N 1
ATOM 1890 C CA . PRO A 1 240 ? 10.307 -25.488 14.046 1.00 97.12 240 PRO A CA 1
ATOM 1891 C C . PRO A 1 240 ? 8.942 -26.181 13.941 1.00 97.12 240 PRO A C 1
ATOM 1893 O O . PRO A 1 240 ? 8.878 -27.313 13.474 1.00 97.12 240 PRO A O 1
ATOM 1896 N N . ASP A 1 241 ? 7.867 -25.474 14.294 1.00 96.69 241 ASP A N 1
ATOM 1897 C CA . ASP A 1 241 ? 6.489 -25.978 14.264 1.00 96.69 241 ASP A CA 1
ATOM 1898 C C . ASP A 1 241 ? 5.717 -25.546 13.001 1.00 96.69 241 ASP A C 1
ATOM 1900 O O . ASP A 1 241 ? 4.495 -25.664 12.934 1.00 96.69 241 ASP A O 1
ATOM 1904 N N . GLY A 1 242 ? 6.427 -25.032 11.991 1.00 95.88 242 GLY A N 1
ATOM 1905 C CA . GLY A 1 242 ? 5.842 -24.501 10.763 1.00 95.88 242 GLY A CA 1
ATOM 1906 C C . GLY A 1 242 ? 5.316 -23.068 10.888 1.00 95.88 242 GLY A C 1
ATOM 1907 O O . GLY A 1 242 ? 5.577 -22.346 11.855 1.00 95.88 242 GLY A O 1
ATOM 1908 N N . VAL A 1 243 ? 4.598 -22.641 9.851 1.00 97.81 243 VAL A N 1
ATOM 1909 C CA . VAL A 1 243 ? 4.043 -21.287 9.725 1.00 97.81 243 VAL A CA 1
ATOM 1910 C C . VAL A 1 243 ? 2.681 -21.150 10.409 1.00 97.81 243 VAL A C 1
ATOM 1912 O O . VAL A 1 243 ? 1.915 -22.104 10.511 1.00 97.81 243 VAL A O 1
ATOM 1915 N N . SER A 1 244 ? 2.351 -19.935 10.846 1.00 98.12 244 SER A N 1
ATOM 1916 C CA . SER A 1 244 ? 1.085 -19.599 11.518 1.00 98.12 244 SER A CA 1
ATOM 1917 C C . SER A 1 244 ? -0.023 -19.177 10.546 1.00 98.12 244 SER A C 1
ATOM 1919 O O . SER A 1 244 ? -1.127 -18.856 10.986 1.00 98.12 244 SER A O 1
ATOM 1921 N N . PHE A 1 245 ? 0.271 -19.102 9.244 1.00 98.25 245 PHE A N 1
ATOM 1922 C CA . PHE A 1 245 ? -0.716 -18.827 8.202 1.00 98.25 245 PHE A CA 1
ATOM 1923 C C . PHE A 1 245 ? -1.156 -20.117 7.514 1.00 98.25 245 PHE A C 1
ATOM 1925 O O . PHE A 1 245 ? -0.406 -21.088 7.427 1.00 98.25 245 PHE A O 1
ATOM 1932 N N . LYS A 1 246 ? -2.371 -20.106 6.976 1.00 98.00 246 LYS A N 1
ATOM 1933 C CA . LYS A 1 246 ? -2.921 -21.195 6.172 1.00 98.00 246 LYS A CA 1
ATOM 1934 C C . LYS A 1 246 ? -3.228 -20.684 4.772 1.00 98.00 246 LYS A C 1
ATOM 1936 O O . LYS A 1 246 ? -3.822 -19.619 4.633 1.00 98.00 246 LYS A O 1
ATOM 1941 N N . LEU A 1 247 ? -2.874 -21.471 3.756 1.00 96.00 247 LEU A N 1
ATOM 1942 C CA . LEU A 1 247 ? -3.352 -21.275 2.389 1.00 96.00 247 LEU A CA 1
ATOM 1943 C C . LEU A 1 247 ? -4.394 -22.326 2.015 1.00 96.00 247 LEU A C 1
ATOM 1945 O O . LEU A 1 247 ? -4.195 -23.521 2.233 1.00 96.00 247 LEU A O 1
ATOM 1949 N N . THR A 1 248 ? -5.486 -21.872 1.405 1.00 95.00 248 THR A N 1
ATOM 1950 C CA . THR A 1 248 ? -6.459 -22.723 0.709 1.00 95.00 248 THR A CA 1
ATOM 1951 C C . THR A 1 248 ? -6.606 -22.199 -0.717 1.00 95.00 248 THR A C 1
ATOM 1953 O O . THR A 1 248 ? -7.247 -21.177 -0.946 1.00 95.00 248 THR A O 1
ATOM 1956 N N . GLY A 1 249 ? -5.960 -22.858 -1.684 1.00 92.62 249 GLY A N 1
ATOM 1957 C CA . GLY A 1 249 ? -5.748 -22.251 -3.001 1.00 92.62 249 GLY A CA 1
ATOM 1958 C C . GLY A 1 249 ? -4.880 -20.997 -2.862 1.00 92.62 249 GLY A C 1
ATOM 1959 O O . GLY A 1 249 ? -3.793 -21.072 -2.299 1.00 92.62 249 GLY A O 1
ATOM 1960 N N . GLN A 1 250 ? -5.382 -19.853 -3.325 1.00 95.25 250 GLN A N 1
ATOM 1961 C CA . GLN A 1 250 ? -4.726 -18.543 -3.194 1.00 95.25 250 GLN A CA 1
ATOM 1962 C C . GLN A 1 250 ? -5.327 -17.662 -2.083 1.00 95.25 250 GLN A C 1
ATOM 1964 O O . GLN A 1 250 ? -5.030 -16.472 -1.999 1.00 95.25 250 GLN A O 1
ATOM 1969 N N . GLN A 1 251 ? -6.180 -18.226 -1.223 1.00 97.12 251 GLN A N 1
ATOM 1970 C CA . GLN A 1 251 ? -6.717 -17.528 -0.057 1.00 97.12 251 GLN A CA 1
ATOM 1971 C C . GLN A 1 251 ? -5.838 -17.775 1.170 1.00 97.12 251 GLN A C 1
ATOM 1973 O O . GLN A 1 251 ? -5.544 -18.927 1.497 1.00 97.12 251 GLN A O 1
ATOM 1978 N N . ILE A 1 252 ? -5.442 -16.696 1.843 1.00 98.00 252 ILE A N 1
ATOM 1979 C CA . ILE A 1 252 ? -4.645 -16.704 3.070 1.00 98.00 252 ILE A CA 1
ATOM 1980 C C . ILE A 1 252 ? -5.548 -16.463 4.276 1.00 98.00 252 ILE A C 1
ATOM 1982 O O . ILE A 1 252 ? -6.379 -15.559 4.251 1.00 98.00 252 ILE A O 1
ATOM 1986 N N . GLU A 1 253 ? -5.304 -17.208 5.354 1.00 98.31 253 GLU A N 1
ATOM 1987 C CA . GLU A 1 253 ? -5.777 -16.917 6.709 1.00 98.31 253 GLU A CA 1
ATOM 1988 C C . GLU A 1 253 ? -4.572 -16.763 7.651 1.00 98.31 253 GLU A C 1
ATOM 1990 O O . GLU A 1 253 ? -3.736 -17.665 7.741 1.00 98.31 253 GLU A O 1
ATOM 1995 N N . TRP A 1 254 ? -4.463 -15.638 8.366 1.00 98.56 254 TRP A N 1
ATOM 1996 C CA . TRP A 1 254 ? -3.376 -15.398 9.327 1.00 98.56 254 TRP A CA 1
ATOM 1997 C C . TRP A 1 254 ? -3.773 -14.365 10.381 1.00 98.56 254 TRP A C 1
ATOM 1999 O O . TRP A 1 254 ? -4.114 -13.243 10.035 1.00 98.56 254 TRP A O 1
ATOM 2009 N N . GLN A 1 255 ? -3.689 -14.707 11.673 1.00 95.62 255 GLN A N 1
ATOM 2010 C CA . GLN A 1 255 ? -3.915 -13.759 12.785 1.00 95.62 255 GLN A CA 1
ATOM 2011 C C . GLN A 1 255 ? -5.170 -12.876 12.585 1.00 95.62 255 GLN A C 1
ATOM 2013 O O . GLN A 1 255 ? -5.086 -11.651 12.628 1.00 95.62 255 GLN A O 1
ATOM 2018 N N . ASN A 1 256 ? -6.321 -13.514 12.338 1.00 94.56 256 ASN A N 1
ATOM 2019 C CA . ASN A 1 256 ? -7.626 -12.913 12.006 1.00 94.56 256 ASN A CA 1
ATOM 2020 C C . ASN A 1 256 ? -7.763 -12.281 10.612 1.00 94.56 256 ASN A C 1
ATOM 2022 O O . ASN A 1 256 ? -8.888 -12.016 10.194 1.00 94.56 256 ASN A O 1
ATOM 2026 N N . TRP A 1 257 ? -6.678 -12.068 9.871 1.00 98.06 257 TRP A N 1
ATOM 2027 C CA . TRP A 1 257 ? -6.748 -11.644 8.476 1.00 98.06 257 TRP A CA 1
ATOM 2028 C C . TRP A 1 257 ? -7.235 -12.776 7.577 1.00 98.06 257 TRP A C 1
ATOM 2030 O O . TRP A 1 257 ? -6.812 -13.921 7.740 1.00 98.06 257 TRP A O 1
ATOM 2040 N N . SER A 1 258 ? -8.067 -12.430 6.594 1.00 97.81 258 SER A N 1
ATOM 2041 C CA . SER A 1 258 ? -8.393 -13.292 5.457 1.00 97.81 258 SER A CA 1
ATOM 2042 C C . SER A 1 258 ? -8.418 -12.475 4.168 1.00 97.81 258 SER A C 1
ATOM 2044 O O . SER A 1 258 ? -9.082 -11.436 4.113 1.00 97.81 258 SER A O 1
ATOM 2046 N N . PHE A 1 259 ? -7.692 -12.923 3.143 1.00 98.56 259 PHE A N 1
ATOM 2047 C CA . PHE A 1 259 ? -7.628 -12.261 1.836 1.00 98.56 259 PHE A CA 1
ATOM 2048 C C . PHE A 1 259 ? -7.154 -13.205 0.724 1.00 98.56 259 PHE A C 1
ATOM 2050 O O . PHE A 1 259 ? -6.562 -14.249 0.985 1.00 98.56 259 PHE A O 1
ATOM 2057 N N . HIS A 1 260 ? -7.413 -12.829 -0.527 1.00 98.38 260 HIS A N 1
ATOM 2058 C CA . HIS A 1 260 ? -6.971 -13.542 -1.728 1.00 98.38 260 HIS A CA 1
ATOM 2059 C C . HIS A 1 260 ? -5.713 -12.887 -2.314 1.00 98.38 260 HIS A C 1
ATOM 2061 O O . HIS A 1 260 ? -5.634 -11.659 -2.389 1.00 98.38 260 HIS A O 1
ATOM 2067 N N . VAL A 1 261 ? -4.740 -13.704 -2.724 1.00 98.38 261 VAL A N 1
ATOM 2068 C CA . VAL A 1 261 ? -3.526 -13.273 -3.432 1.00 98.38 261 VAL A CA 1
ATOM 2069 C C . VAL A 1 261 ? -3.667 -13.612 -4.911 1.00 98.38 261 VAL A C 1
ATOM 2071 O O . VAL A 1 261 ? -3.591 -14.771 -5.294 1.00 98.38 261 VAL A O 1
ATOM 2074 N N . GLY A 1 262 ? -3.869 -12.603 -5.750 1.00 96.69 262 GLY A N 1
ATOM 2075 C CA . GLY A 1 262 ? -3.893 -12.733 -7.203 1.00 96.69 262 GLY A CA 1
ATOM 2076 C C . GLY A 1 262 ? -2.580 -12.308 -7.861 1.00 96.69 262 GLY A C 1
ATOM 2077 O O . GLY A 1 262 ? -1.745 -11.623 -7.266 1.00 96.69 262 GLY A O 1
ATOM 2078 N N . PHE A 1 263 ? -2.447 -12.669 -9.137 1.00 96.75 263 PHE A N 1
ATOM 2079 C CA . PHE A 1 263 ? -1.348 -12.262 -10.010 1.00 96.75 263 PHE A CA 1
ATOM 2080 C C . PHE A 1 263 ? -1.897 -11.649 -11.301 1.00 96.75 263 PHE A C 1
ATOM 2082 O O . PHE A 1 263 ? -2.804 -12.202 -11.927 1.00 96.75 263 PHE A O 1
ATOM 2089 N N . HIS A 1 264 ? -1.339 -10.516 -11.718 1.00 95.81 264 HIS A N 1
ATOM 2090 C CA . HIS A 1 264 ? -1.719 -9.819 -12.939 1.00 95.81 264 HIS A CA 1
ATOM 2091 C C . HIS A 1 264 ? -0.482 -9.443 -13.759 1.00 95.81 264 HIS A C 1
ATOM 2093 O O . HIS A 1 264 ? 0.473 -8.884 -13.227 1.00 95.81 264 HIS A O 1
ATOM 2099 N N . HIS A 1 265 ? -0.514 -9.685 -15.074 1.00 93.44 265 HIS A N 1
ATOM 2100 C CA . HIS A 1 265 ? 0.627 -9.442 -15.972 1.00 93.44 265 HIS A CA 1
ATOM 2101 C C . HIS A 1 265 ? 1.169 -8.000 -15.890 1.00 93.44 265 HIS A C 1
ATOM 2103 O O . HIS A 1 265 ? 2.371 -7.776 -16.017 1.00 93.44 265 HIS A O 1
ATOM 2109 N N . ARG A 1 266 ? 0.285 -7.025 -15.642 1.00 94.62 266 ARG A N 1
ATOM 2110 C CA . ARG A 1 266 ? 0.631 -5.602 -15.560 1.00 94.62 266 ARG A CA 1
ATOM 2111 C C . ARG A 1 266 ? 1.058 -5.152 -14.163 1.00 94.62 266 ARG A C 1
ATOM 2113 O O . ARG A 1 266 ? 2.074 -4.486 -14.032 1.00 94.62 266 ARG A O 1
ATOM 2120 N N . GLU A 1 267 ? 0.300 -5.527 -13.135 1.00 96.94 267 GLU A N 1
ATOM 2121 C CA . GLU A 1 267 ? 0.448 -4.995 -11.764 1.00 96.94 267 GLU A CA 1
ATOM 2122 C C . GLU A 1 267 ? 1.328 -5.885 -10.869 1.00 96.94 267 GLU A C 1
ATOM 2124 O O . GLU A 1 267 ? 1.790 -5.449 -9.818 1.00 96.94 267 GLU A O 1
ATOM 2129 N N . GLY A 1 268 ? 1.558 -7.143 -11.262 1.00 97.19 268 GLY A N 1
ATOM 2130 C CA . GLY A 1 268 ? 2.158 -8.150 -10.393 1.00 97.19 268 GLY A CA 1
ATOM 2131 C C . GLY A 1 268 ? 1.160 -8.639 -9.345 1.00 97.19 268 GLY A C 1
ATOM 2132 O O . GLY A 1 268 ? 0.095 -9.151 -9.696 1.00 97.19 268 GLY A O 1
ATOM 2133 N N . ILE A 1 269 ? 1.498 -8.488 -8.062 1.00 98.31 269 ILE A N 1
ATOM 2134 C CA . ILE A 1 269 ? 0.631 -8.880 -6.939 1.00 98.31 269 ILE A CA 1
ATOM 2135 C C . ILE A 1 269 ? -0.644 -8.026 -6.916 1.00 98.31 269 ILE A C 1
ATOM 2137 O O . ILE A 1 269 ? -0.599 -6.795 -6.952 1.00 98.31 269 ILE A O 1
ATOM 2141 N N . VAL A 1 270 ? -1.789 -8.693 -6.763 1.00 97.94 270 VAL A N 1
ATOM 2142 C CA . VAL A 1 270 ? -3.092 -8.060 -6.534 1.00 97.94 270 VAL A CA 1
ATOM 2143 C C . VAL A 1 270 ? -3.740 -8.700 -5.315 1.00 97.94 270 VAL A C 1
ATOM 2145 O O . VAL A 1 270 ? -4.124 -9.864 -5.364 1.00 97.94 270 VAL A O 1
ATOM 2148 N N . LEU A 1 271 ? -3.904 -7.950 -4.227 1.00 98.69 271 LEU A N 1
ATOM 2149 C CA . LEU A 1 271 ? -4.594 -8.453 -3.041 1.00 98.69 271 LEU A CA 1
ATOM 2150 C C . LEU A 1 271 ? -6.071 -8.104 -3.114 1.00 98.69 271 LEU A C 1
ATOM 2152 O O . LEU A 1 271 ? -6.417 -6.953 -3.379 1.00 98.69 271 LEU A O 1
ATOM 2156 N N . SER A 1 272 ? -6.936 -9.085 -2.875 1.00 98.12 272 SER A N 1
ATOM 2157 C CA . SER A 1 272 ? -8.384 -8.905 -2.978 1.00 98.12 272 SER A CA 1
ATOM 2158 C C . SER A 1 272 ? -9.118 -9.413 -1.744 1.00 98.12 272 SER A C 1
ATOM 2160 O O . SER A 1 272 ? -8.607 -10.249 -0.998 1.00 98.12 272 SER A O 1
ATOM 2162 N N . THR A 1 273 ? -10.332 -8.899 -1.539 1.00 97.38 273 THR A N 1
ATOM 2163 C CA . THR A 1 273 ? -11.273 -9.323 -0.492 1.00 97.38 273 THR A CA 1
ATOM 2164 C C . THR A 1 273 ? -10.616 -9.367 0.888 1.00 97.38 273 THR A C 1
ATOM 2166 O O . THR A 1 273 ? -10.706 -10.363 1.603 1.00 97.38 273 THR A O 1
ATOM 2169 N N . ILE A 1 274 ? -9.913 -8.287 1.238 1.00 98.50 274 ILE A N 1
ATOM 2170 C CA . ILE A 1 274 ? -9.207 -8.135 2.507 1.00 98.50 274 ILE A CA 1
ATOM 2171 C C . ILE A 1 274 ? -10.228 -7.920 3.618 1.00 98.50 274 ILE A C 1
ATOM 2173 O O . ILE A 1 274 ? -10.957 -6.924 3.646 1.00 98.50 274 ILE A O 1
ATOM 2177 N N . THR A 1 275 ? -10.245 -8.863 4.551 1.00 96.56 275 THR A N 1
ATOM 2178 C CA . THR A 1 275 ? -11.166 -8.919 5.684 1.00 96.56 275 THR A CA 1
ATOM 2179 C C . THR A 1 275 ? -10.412 -9.195 6.979 1.00 96.56 275 THR A C 1
ATOM 2181 O O . THR A 1 275 ? -9.293 -9.717 6.972 1.00 96.56 275 THR A O 1
ATOM 2184 N N . TYR A 1 276 ? -11.041 -8.851 8.097 1.00 92.69 276 TYR A N 1
ATOM 2185 C CA . TYR A 1 276 ? -10.543 -9.131 9.436 1.00 92.69 276 TYR A CA 1
ATOM 2186 C C . TYR A 1 276 ? -11.648 -9.761 10.284 1.00 92.69 276 TYR A C 1
ATOM 2188 O O . TYR A 1 276 ? -12.779 -9.274 10.296 1.00 92.69 276 TYR A O 1
ATOM 2196 N N . ASN A 1 277 ? -11.330 -10.849 10.980 1.00 85.62 277 ASN A N 1
ATOM 2197 C CA . ASN A 1 277 ? -12.233 -11.511 11.911 1.00 85.62 277 ASN A CA 1
ATOM 2198 C C . ASN A 1 277 ? -12.142 -10.850 13.297 1.00 85.62 277 ASN A C 1
ATOM 2200 O O . ASN A 1 277 ? -11.180 -11.038 14.040 1.00 85.62 277 ASN A O 1
ATOM 2204 N N . ASP A 1 278 ? -13.155 -10.063 13.627 1.00 75.62 278 ASP A N 1
ATOM 2205 C CA . ASP A 1 278 ? -13.277 -9.300 14.866 1.00 75.62 278 ASP A CA 1
ATOM 2206 C C . ASP A 1 278 ? -14.229 -10.075 15.791 1.00 75.62 278 ASP A C 1
ATOM 2208 O O . ASP A 1 278 ? -15.449 -10.032 15.639 1.00 75.62 278 ASP A O 1
ATOM 2212 N N . GLY A 1 279 ? -13.672 -10.941 16.646 1.00 70.25 279 GLY A N 1
ATOM 2213 C CA . GLY A 1 279 ? -14.459 -11.699 17.631 1.00 70.25 279 GLY A CA 1
ATOM 2214 C C . GLY A 1 279 ? -15.520 -12.649 17.047 1.00 70.25 279 GLY A C 1
ATOM 2215 O O . GLY A 1 279 ? -16.525 -12.915 17.696 1.00 70.25 279 GLY A O 1
ATOM 2216 N N . GLY A 1 280 ? -15.326 -13.160 15.827 1.00 75.00 280 GLY A N 1
ATOM 2217 C CA . GLY A 1 280 ? -16.302 -13.975 15.091 1.00 75.00 280 GLY A CA 1
ATOM 2218 C C . GLY A 1 280 ? -17.098 -13.190 14.041 1.00 75.00 280 GLY A C 1
ATOM 2219 O O . GLY A 1 280 ? -17.771 -13.799 13.207 1.00 75.00 280 GLY A O 1
ATOM 2220 N N . MET A 1 281 ? -17.006 -11.857 14.035 1.00 75.38 281 MET A N 1
ATOM 2221 C CA . MET A 1 281 ? -17.593 -10.995 13.013 1.00 75.38 281 MET A CA 1
ATOM 2222 C C . MET A 1 281 ? -16.599 -10.770 11.872 1.00 75.38 281 MET A C 1
ATOM 2224 O O . MET A 1 281 ? -15.550 -10.152 12.048 1.00 75.38 281 MET A O 1
ATOM 2228 N N . LEU A 1 282 ? -16.948 -11.216 10.666 1.00 81.50 282 LEU A N 1
ATOM 2229 C CA . LEU A 1 282 ? -16.163 -10.926 9.470 1.00 81.50 282 LEU A CA 1
ATOM 2230 C C . LEU A 1 282 ? -16.363 -9.463 9.054 1.00 81.50 282 LEU A C 1
ATOM 2232 O O . LEU A 1 282 ? -17.462 -9.070 8.659 1.00 81.50 282 LEU A O 1
ATOM 2236 N N . ARG A 1 283 ? -15.303 -8.658 9.127 1.00 86.50 283 ARG A N 1
ATOM 2237 C CA . ARG A 1 283 ? -15.331 -7.234 8.782 1.00 86.50 283 ARG A CA 1
ATOM 2238 C C . ARG A 1 283 ? -14.540 -6.975 7.500 1.00 86.50 283 ARG A C 1
ATOM 2240 O O . ARG A 1 283 ? -13.335 -7.236 7.477 1.00 86.50 283 ARG A O 1
ATOM 2247 N N . PRO A 1 284 ? -15.175 -6.477 6.428 1.00 93.81 284 PRO A N 1
ATOM 2248 C CA . PRO A 1 284 ? -14.455 -6.085 5.226 1.00 93.81 284 PRO A CA 1
ATOM 2249 C C . PRO A 1 284 ? -13.618 -4.817 5.454 1.00 93.81 284 PRO A C 1
ATOM 2251 O O . PRO A 1 284 ? -13.995 -3.935 6.229 1.00 93.81 284 PRO A O 1
ATOM 2254 N N . ILE A 1 285 ? -12.453 -4.747 4.805 1.00 96.31 285 ILE A N 1
ATOM 2255 C CA . ILE A 1 285 ? -11.524 -3.610 4.895 1.00 96.31 285 ILE A CA 1
ATOM 2256 C C . ILE A 1 285 ? -11.278 -3.030 3.506 1.00 96.31 285 ILE A C 1
ATOM 2258 O O . ILE A 1 285 ? -11.648 -1.885 3.259 1.00 96.31 285 ILE A O 1
ATOM 2262 N N . PHE A 1 286 ? -10.708 -3.814 2.588 1.00 98.25 286 PHE A N 1
ATOM 2263 C CA . PHE A 1 286 ? -10.461 -3.413 1.198 1.00 98.25 286 PHE A CA 1
ATOM 2264 C C . PHE A 1 286 ? -10.933 -4.518 0.252 1.00 98.25 286 PHE A C 1
ATOM 2266 O O . PHE A 1 286 ? -10.622 -5.690 0.459 1.00 98.25 286 PHE A O 1
ATOM 2273 N N . TYR A 1 287 ? -11.659 -4.163 -0.807 1.00 98.06 287 TYR A N 1
ATOM 2274 C CA . TYR A 1 287 ? -11.986 -5.110 -1.867 1.00 98.06 287 TYR A CA 1
ATOM 2275 C C . TYR A 1 287 ? -10.762 -5.438 -2.721 1.00 98.06 287 TYR A C 1
ATOM 2277 O O . TYR A 1 287 ? -10.572 -6.601 -3.063 1.00 98.06 287 TYR A O 1
ATOM 2285 N N . ARG A 1 288 ? -9.920 -4.446 -3.036 1.00 97.94 288 ARG A N 1
ATOM 2286 C CA . ARG A 1 288 ? -8.707 -4.634 -3.843 1.00 97.94 288 ARG A CA 1
ATOM 2287 C C . ARG A 1 288 ? -7.604 -3.646 -3.463 1.00 97.94 288 ARG A C 1
ATOM 2289 O O . ARG A 1 288 ? -7.864 -2.458 -3.286 1.00 97.94 288 ARG A O 1
ATOM 2296 N N . LEU A 1 289 ? -6.369 -4.131 -3.390 1.00 98.50 289 LEU A N 1
ATOM 2297 C CA . LEU A 1 289 ? -5.163 -3.347 -3.127 1.00 98.50 289 LEU A CA 1
ATOM 2298 C C . LEU A 1 289 ? -4.044 -3.792 -4.084 1.00 98.50 289 LEU A C 1
ATOM 2300 O O . LEU A 1 289 ? -3.687 -4.970 -4.108 1.00 98.50 289 LEU A O 1
ATOM 2304 N N . SER A 1 290 ? -3.511 -2.867 -4.886 1.00 98.00 290 SER A N 1
ATOM 2305 C CA . SER A 1 290 ? -2.448 -3.159 -5.864 1.00 98.00 290 SER A CA 1
ATOM 2306 C C . SER A 1 290 ? -1.610 -1.929 -6.226 1.00 98.00 290 SER A C 1
ATOM 2308 O O . SER A 1 290 ? -2.009 -0.787 -5.980 1.00 98.00 290 SER A O 1
ATOM 2310 N N . LEU A 1 291 ? -0.461 -2.159 -6.866 1.00 97.56 291 LEU A N 1
ATOM 2311 C CA . LEU A 1 291 ? 0.292 -1.121 -7.567 1.00 97.56 291 LEU A CA 1
ATOM 2312 C C . LEU A 1 291 ? -0.237 -1.003 -9.002 1.00 97.56 291 LEU A C 1
ATOM 2314 O O . LEU A 1 291 ? -0.008 -1.877 -9.831 1.00 97.56 291 LEU A O 1
ATOM 2318 N N . SER A 1 292 ? -0.984 0.064 -9.282 1.00 96.69 292 SER A N 1
ATOM 2319 C CA . SER A 1 292 ? -1.736 0.209 -10.536 1.00 96.69 292 SER A CA 1
ATOM 2320 C C . SER A 1 292 ? -0.937 0.8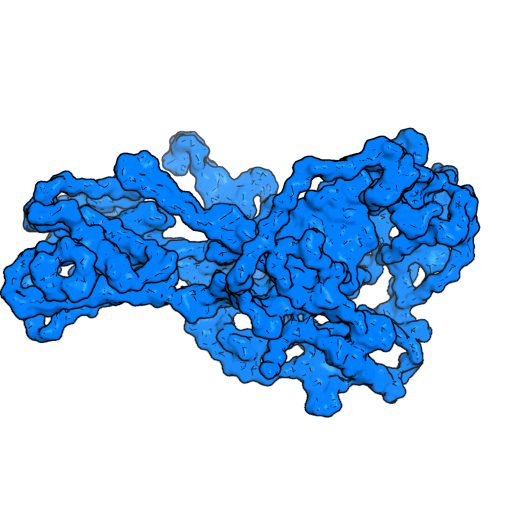45 -11.672 1.00 96.69 292 SER A C 1
ATOM 2322 O O . SER A 1 292 ? -1.195 0.552 -12.837 1.00 96.69 292 SER A O 1
ATOM 2324 N N . GLU A 1 293 ? 0.036 1.699 -11.356 1.00 97.88 293 GLU A N 1
ATOM 2325 C CA . GLU A 1 293 ? 0.915 2.333 -12.340 1.00 97.88 293 GLU A CA 1
ATOM 2326 C C . GLU A 1 293 ? 2.186 2.862 -11.671 1.00 97.88 293 GLU A C 1
ATOM 2328 O O . GLU A 1 293 ? 2.226 3.023 -10.448 1.00 97.88 293 GLU A O 1
ATOM 2333 N N . MET A 1 294 ? 3.199 3.187 -12.470 1.00 97.50 294 MET A N 1
ATOM 2334 C CA . MET A 1 294 ? 4.264 4.098 -12.058 1.00 97.50 294 MET A CA 1
ATOM 2335 C C . MET A 1 294 ? 4.751 4.953 -13.226 1.00 97.50 294 MET A C 1
ATOM 2337 O O . MET A 1 294 ? 4.438 4.657 -14.374 1.00 97.50 294 MET A O 1
ATOM 2341 N N . VAL A 1 295 ? 5.506 6.013 -12.942 1.00 97.75 295 VAL A N 1
ATOM 2342 C CA . VAL A 1 295 ? 6.228 6.785 -13.958 1.00 97.75 295 VAL A CA 1
ATOM 2343 C C . VAL A 1 295 ? 7.633 7.145 -13.470 1.00 97.75 295 VAL A C 1
ATOM 2345 O O . VAL A 1 295 ? 7.800 7.543 -12.313 1.00 97.75 295 VAL A O 1
ATOM 2348 N N . VAL A 1 296 ? 8.627 7.031 -14.360 1.00 98.00 296 VAL A N 1
ATOM 2349 C CA . VAL A 1 296 ? 10.043 7.340 -14.087 1.00 98.00 296 VAL A CA 1
ATOM 2350 C C . VAL A 1 296 ? 10.549 8.486 -14.974 1.00 98.00 296 VAL A C 1
ATOM 2352 O O . VAL A 1 296 ? 11.257 8.244 -15.955 1.00 98.00 296 VAL A O 1
ATOM 2355 N N . PRO A 1 297 ? 10.149 9.748 -14.722 1.00 97.38 297 PRO A N 1
ATOM 2356 C CA . PRO A 1 297 ? 10.551 10.870 -15.561 1.00 97.38 297 PRO A CA 1
ATOM 2357 C C . PRO A 1 297 ? 11.998 11.295 -15.293 1.00 97.38 297 PRO A C 1
ATOM 2359 O O . PRO A 1 297 ? 12.355 11.620 -14.159 1.00 97.38 297 PRO A O 1
ATOM 2362 N N . TYR A 1 298 ? 12.810 11.351 -16.350 1.00 97.62 298 TYR A N 1
ATOM 2363 C CA . TYR A 1 298 ? 14.168 11.898 -16.310 1.00 97.62 298 TYR A CA 1
ATOM 2364 C C . TYR A 1 298 ? 14.160 13.416 -16.521 1.00 97.62 298 TYR A C 1
ATOM 2366 O O . TYR A 1 298 ? 13.383 13.950 -17.310 1.00 97.62 298 TYR A O 1
ATOM 2374 N N . GLY A 1 299 ? 15.046 14.113 -15.811 1.00 95.81 299 GLY A N 1
ATOM 2375 C CA . GLY A 1 299 ? 15.111 15.575 -15.749 1.00 95.81 299 GLY A CA 1
ATOM 2376 C C . GLY A 1 299 ? 16.127 16.229 -16.687 1.00 95.81 299 GLY A C 1
ATOM 2377 O O . GLY A 1 299 ? 16.297 17.443 -16.617 1.00 95.81 299 GLY A O 1
ATOM 2378 N N . ALA A 1 300 ? 16.821 15.454 -17.525 1.00 93.25 300 ALA A N 1
ATOM 2379 C CA . ALA A 1 300 ? 17.766 15.972 -18.513 1.00 93.25 300 ALA A CA 1
ATOM 2380 C C . ALA A 1 300 ? 17.009 16.513 -19.745 1.00 93.25 300 ALA A C 1
ATOM 2382 O O . ALA A 1 300 ? 16.347 15.728 -20.436 1.00 93.25 300 ALA A O 1
ATOM 2383 N N . PRO A 1 301 ? 17.051 17.832 -20.019 1.00 90.62 301 PRO A N 1
ATOM 2384 C CA . PRO A 1 301 ? 16.283 18.443 -21.105 1.00 90.62 301 PRO A CA 1
ATOM 2385 C C . PRO A 1 301 ? 16.903 18.213 -22.488 1.00 90.62 301 PRO A C 1
ATOM 2387 O O . PRO A 1 301 ? 16.239 18.423 -23.503 1.00 90.62 301 PRO A O 1
ATOM 2390 N N . GLU A 1 302 ? 18.173 17.813 -22.544 1.00 86.38 302 GLU A N 1
ATOM 2391 C CA . GLU A 1 302 ? 18.903 17.611 -23.786 1.00 86.38 302 GLU A CA 1
ATOM 2392 C C . GLU A 1 302 ? 18.276 16.493 -24.619 1.00 86.38 302 GLU A C 1
ATOM 2394 O O . GLU A 1 302 ? 17.895 15.432 -24.118 1.00 86.38 302 GLU A O 1
ATOM 2399 N N . TYR A 1 303 ? 18.199 16.698 -25.929 1.00 83.19 303 TYR A N 1
ATOM 2400 C CA . TYR A 1 303 ? 17.697 15.672 -26.828 1.00 83.19 303 TYR A CA 1
ATOM 2401 C C . TYR A 1 303 ? 18.692 14.494 -26.885 1.00 83.19 303 TYR A C 1
ATOM 2403 O O . TYR A 1 303 ? 19.892 14.738 -27.001 1.00 83.19 303 TYR A O 1
ATOM 2411 N N . PRO A 1 304 ? 18.249 13.220 -26.833 1.00 84.56 304 PRO A N 1
ATOM 2412 C CA . PRO A 1 304 ? 16.862 12.743 -26.829 1.00 84.56 304 PRO A CA 1
ATOM 2413 C C . PRO A 1 304 ? 16.245 12.451 -25.447 1.00 84.56 304 PRO A C 1
ATOM 2415 O O . PRO A 1 304 ? 15.204 11.795 -25.372 1.00 84.56 304 PRO A O 1
ATOM 2418 N N . HIS A 1 305 ? 16.869 12.867 -24.348 1.00 90.81 305 HIS A N 1
ATOM 2419 C CA . HIS A 1 305 ? 16.533 12.408 -22.996 1.00 90.81 305 HIS A CA 1
ATOM 2420 C C . HIS A 1 305 ? 15.147 12.823 -22.508 1.00 90.81 305 HIS A C 1
ATOM 2422 O O . HIS A 1 305 ? 14.563 12.088 -21.716 1.00 90.81 305 HIS A O 1
ATOM 2428 N N . ALA A 1 306 ? 14.560 13.884 -23.071 1.00 89.88 306 ALA A N 1
ATOM 2429 C CA . ALA A 1 306 ? 13.162 14.247 -22.841 1.00 89.88 306 ALA A CA 1
ATOM 2430 C C . ALA A 1 306 ? 12.162 13.115 -23.171 1.00 89.88 306 ALA A C 1
ATOM 2432 O O . ALA A 1 306 ? 11.028 13.168 -22.711 1.00 89.88 306 ALA A O 1
ATOM 2433 N N . ARG A 1 307 ? 12.564 12.084 -23.939 1.00 91.00 307 ARG A N 1
ATOM 2434 C CA . ARG A 1 307 ? 11.772 10.869 -24.218 1.00 91.00 307 ARG A CA 1
ATOM 2435 C C . ARG A 1 307 ? 11.783 9.826 -23.095 1.00 91.00 307 ARG A C 1
ATOM 2437 O O . ARG A 1 307 ? 11.053 8.841 -23.186 1.00 91.00 307 ARG A O 1
ATOM 2444 N N . LYS A 1 308 ? 12.634 9.982 -22.079 1.00 93.81 308 LYS A N 1
ATOM 2445 C CA . LYS A 1 308 ? 12.798 9.012 -20.990 1.00 93.81 308 LYS A CA 1
ATOM 2446 C C . LYS A 1 308 ? 11.852 9.347 -19.842 1.00 93.81 308 LYS A C 1
ATOM 2448 O O . LYS A 1 308 ? 12.155 10.165 -18.979 1.00 93.81 308 LYS A O 1
ATOM 2453 N N . 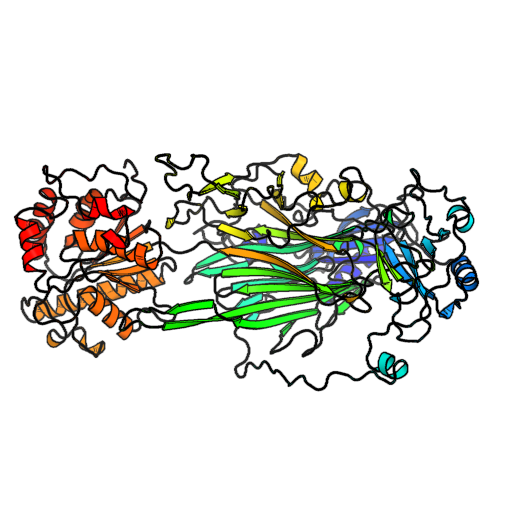PHE A 1 309 ? 10.684 8.722 -19.868 1.00 94.38 309 PHE A N 1
ATOM 2454 C CA . PHE A 1 309 ? 9.676 8.834 -18.817 1.00 94.38 309 PHE A CA 1
ATOM 2455 C C . PHE A 1 309 ? 8.805 7.575 -18.796 1.00 94.38 309 PHE A C 1
ATOM 2457 O O . PHE A 1 309 ? 7.612 7.611 -19.084 1.00 94.38 309 PHE A O 1
ATOM 2464 N N . ALA A 1 310 ? 9.454 6.439 -18.545 1.00 94.00 310 ALA A N 1
ATOM 2465 C CA . ALA A 1 310 ? 8.839 5.123 -18.642 1.00 94.00 310 ALA A CA 1
ATOM 2466 C C . ALA A 1 310 ? 7.645 4.984 -17.693 1.00 94.00 310 ALA A C 1
ATOM 2468 O O . ALA A 1 310 ? 7.710 5.445 -16.553 1.00 94.00 310 ALA A O 1
ATOM 2469 N N . PHE A 1 311 ? 6.577 4.341 -18.160 1.00 96.75 311 PHE A N 1
ATOM 2470 C CA . PHE A 1 311 ? 5.476 3.897 -17.307 1.00 96.75 311 PHE A CA 1
ATOM 2471 C C . PHE A 1 311 ? 5.595 2.391 -17.124 1.00 96.75 311 PHE A C 1
ATOM 2473 O O . PHE A 1 311 ? 5.052 1.630 -17.921 1.00 96.75 311 PHE A O 1
ATOM 2480 N N . ASP A 1 312 ? 6.360 1.940 -16.133 1.00 94.94 312 ASP A N 1
ATOM 2481 C CA . ASP A 1 312 ? 6.858 0.563 -16.167 1.00 94.94 312 ASP A CA 1
ATOM 2482 C C . ASP A 1 312 ? 5.763 -0.505 -16.090 1.00 94.94 312 ASP A C 1
ATOM 2484 O O . ASP A 1 312 ? 5.829 -1.530 -16.775 1.00 94.94 312 ASP A O 1
ATOM 2488 N N . SER A 1 313 ? 4.708 -0.232 -15.322 1.00 95.31 313 SER A N 1
ATOM 2489 C CA . SER A 1 313 ? 3.517 -1.080 -15.302 1.00 95.31 313 SER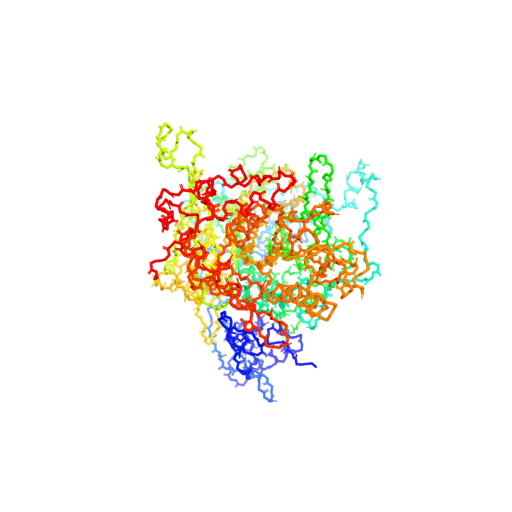 A CA 1
ATOM 2490 C C . SER A 1 313 ? 2.801 -1.008 -16.657 1.00 95.31 313 SER A C 1
ATOM 2492 O O . SER A 1 313 ? 2.664 -2.030 -17.325 1.00 95.31 313 SER A O 1
ATOM 2494 N N . GLY A 1 314 ? 2.405 0.174 -17.131 1.00 91.44 314 GLY A N 1
ATOM 2495 C CA . GLY A 1 314 ? 1.635 0.324 -18.370 1.00 91.44 314 GLY A CA 1
ATOM 2496 C C . GLY A 1 314 ? 2.336 0.029 -19.697 1.00 91.44 314 GLY A C 1
ATOM 2497 O O . GLY A 1 314 ? 1.655 -0.295 -20.672 1.00 91.44 314 GLY A O 1
ATOM 2498 N N . GLU A 1 315 ? 3.661 0.138 -19.771 1.00 88.56 315 GLU A N 1
ATOM 2499 C CA . GLU A 1 315 ? 4.432 -0.033 -21.009 1.00 88.56 315 GLU A CA 1
ATOM 2500 C C . GLU A 1 315 ? 5.123 -1.398 -21.121 1.00 88.56 315 GLU A C 1
ATOM 2502 O O . GLU A 1 315 ? 5.275 -1.893 -22.245 1.00 88.56 315 GLU A O 1
ATOM 2507 N N . TYR A 1 316 ? 5.497 -2.015 -19.994 1.00 88.00 316 TYR A N 1
ATOM 2508 C CA . TYR A 1 316 ? 6.216 -3.298 -19.965 1.00 88.00 316 TYR A CA 1
ATOM 2509 C C . TYR A 1 316 ? 5.469 -4.387 -19.186 1.00 88.00 316 TYR A C 1
ATOM 2511 O O . TYR A 1 316 ? 5.413 -5.529 -19.642 1.00 88.00 316 TYR A O 1
ATOM 2519 N N . GLY A 1 317 ? 4.847 -4.028 -18.060 1.00 92.81 317 GLY A N 1
ATOM 2520 C CA . GLY A 1 317 ? 4.095 -4.931 -17.194 1.00 92.81 317 GLY A CA 1
ATOM 2521 C C . GLY A 1 317 ? 4.962 -5.548 -16.100 1.00 92.81 317 GLY A C 1
ATOM 2522 O O . GLY A 1 317 ? 5.783 -6.425 -16.351 1.00 92.81 317 GLY A O 1
ATOM 2523 N N . MET A 1 318 ? 4.739 -5.144 -14.851 1.00 95.50 318 MET A N 1
ATOM 2524 C CA . MET A 1 318 ? 5.548 -5.584 -13.708 1.00 95.50 318 MET A CA 1
ATOM 2525 C C . MET A 1 318 ? 5.426 -7.080 -13.417 1.00 95.50 318 MET A C 1
ATOM 2527 O O . MET A 1 318 ? 6.378 -7.683 -12.939 1.00 95.50 318 MET A O 1
ATOM 2531 N N . GLY A 1 319 ? 4.275 -7.688 -13.715 1.00 95.25 319 GLY A N 1
ATOM 2532 C CA . GLY A 1 319 ? 4.092 -9.133 -13.583 1.00 95.25 319 GLY A CA 1
ATOM 2533 C C . GLY A 1 319 ? 4.818 -9.917 -14.679 1.00 95.25 319 GLY A C 1
ATOM 2534 O O . GLY A 1 319 ? 5.388 -10.968 -14.407 1.00 95.25 319 GLY A O 1
ATOM 2535 N N . ILE A 1 320 ? 4.847 -9.406 -15.915 1.00 92.38 320 ILE A N 1
ATOM 2536 C CA . ILE A 1 320 ? 5.639 -10.008 -17.007 1.00 92.38 320 ILE A CA 1
ATOM 2537 C C . ILE A 1 320 ? 7.127 -9.999 -16.649 1.00 92.38 320 ILE A C 1
ATOM 2539 O O . ILE A 1 320 ? 7.832 -10.965 -16.932 1.00 92.38 320 ILE A O 1
ATOM 2543 N N . MET A 1 321 ? 7.573 -8.928 -15.996 1.00 93.56 321 MET A N 1
ATOM 2544 C CA . MET A 1 321 ? 8.965 -8.694 -15.619 1.00 93.56 321 MET A CA 1
ATOM 2545 C C . MET A 1 321 ? 9.327 -9.241 -14.226 1.00 93.56 321 MET A C 1
ATOM 2547 O O . MET A 1 321 ? 10.385 -8.904 -13.696 1.00 93.56 321 MET A O 1
ATOM 2551 N N . ALA A 1 322 ? 8.460 -10.056 -13.616 1.00 96.38 322 ALA A N 1
ATOM 2552 C CA . ALA A 1 322 ? 8.709 -10.636 -12.302 1.00 96.38 322 ALA A CA 1
ATOM 2553 C C . ALA A 1 322 ? 9.849 -11.671 -12.337 1.00 96.38 322 ALA A C 1
ATOM 2555 O O . ALA A 1 322 ? 9.982 -12.448 -13.287 1.00 96.38 322 ALA A O 1
ATOM 2556 N N . ASN A 1 323 ? 10.667 -11.693 -11.287 1.00 94.56 323 ASN A N 1
ATOM 2557 C CA . ASN A 1 323 ? 11.770 -12.637 -11.138 1.00 94.56 323 ASN A CA 1
ATOM 2558 C C . ASN A 1 323 ? 11.285 -13.985 -10.580 1.00 94.56 323 ASN A C 1
ATOM 2560 O O . ASN A 1 323 ? 10.256 -14.080 -9.910 1.00 94.56 323 ASN A O 1
ATOM 2564 N N . GLU A 1 324 ? 12.067 -15.037 -10.823 1.00 95.19 324 GLU A N 1
ATOM 2565 C CA . GLU A 1 324 ? 11.924 -16.303 -10.106 1.00 95.19 324 GLU A CA 1
ATOM 2566 C C . GLU A 1 324 ? 12.767 -16.251 -8.825 1.00 95.19 324 GLU A C 1
ATOM 2568 O O . GLU A 1 324 ? 13.994 -16.191 -8.887 1.00 95.19 324 GLU A O 1
ATOM 2573 N N . LEU A 1 325 ? 12.102 -16.232 -7.669 1.00 94.44 325 LEU A N 1
ATOM 2574 C CA . LEU A 1 325 ? 12.726 -15.988 -6.370 1.00 94.44 325 LEU A CA 1
ATOM 2575 C C . LEU A 1 325 ? 13.388 -17.250 -5.799 1.00 94.44 325 LEU A C 1
ATOM 2577 O O . LEU A 1 325 ? 12.840 -18.358 -5.852 1.00 94.44 325 LEU A O 1
ATOM 2581 N N . SER A 1 326 ? 14.564 -17.069 -5.201 1.00 83.19 326 SER A N 1
ATOM 2582 C CA . SER A 1 326 ? 15.381 -18.128 -4.608 1.00 83.19 326 SER A CA 1
ATOM 2583 C C . SER A 1 326 ? 15.325 -18.110 -3.077 1.00 83.19 326 SER A C 1
ATOM 2585 O O . SER A 1 326 ? 15.549 -17.088 -2.421 1.00 83.19 326 SER A O 1
ATOM 2587 N N . LEU A 1 327 ? 15.075 -19.282 -2.483 1.00 76.19 327 LEU A N 1
ATOM 2588 C CA . LEU A 1 327 ? 15.051 -19.471 -1.029 1.00 76.19 327 LEU A CA 1
ATOM 2589 C C . LEU A 1 327 ? 16.407 -19.136 -0.393 1.00 76.19 327 LEU A C 1
ATOM 2591 O O . LEU A 1 327 ? 17.437 -19.653 -0.814 1.00 76.19 327 LEU A O 1
ATOM 2595 N N . GLY A 1 328 ? 16.392 -18.323 0.667 1.00 71.44 328 GLY A N 1
ATOM 2596 C CA . GLY A 1 328 ? 17.594 -17.944 1.417 1.00 71.44 328 GLY A CA 1
ATOM 2597 C C . GLY A 1 328 ? 18.398 -16.792 0.805 1.00 71.44 328 GLY A C 1
ATOM 2598 O O . GLY A 1 328 ? 19.301 -16.293 1.473 1.00 71.44 328 GLY A O 1
ATOM 2599 N N . CYS A 1 329 ? 18.048 -16.344 -0.405 1.00 79.06 329 CYS A N 1
ATOM 2600 C CA . CYS A 1 329 ? 18.608 -15.150 -1.043 1.00 79.06 329 CYS A CA 1
ATOM 2601 C C . CYS A 1 329 ? 17.575 -14.019 -1.052 1.00 79.06 329 CYS A C 1
ATOM 2603 O O . CYS A 1 329 ? 17.770 -13.016 -0.370 1.00 79.06 329 CYS A O 1
ATOM 2605 N N . ASP A 1 330 ? 16.453 -14.216 -1.751 1.00 88.56 330 ASP A N 1
ATOM 2606 C CA . ASP A 1 330 ? 15.415 -13.189 -1.906 1.00 88.56 330 ASP A CA 1
ATOM 2607 C C . ASP A 1 330 ? 14.443 -13.175 -0.719 1.00 88.56 330 ASP A C 1
ATOM 2609 O O . ASP A 1 330 ? 14.068 -12.115 -0.218 1.00 88.56 330 ASP A O 1
ATOM 2613 N N . CYS A 1 331 ? 14.067 -14.364 -0.232 1.00 92.56 331 CYS A N 1
ATOM 2614 C CA . CYS A 1 331 ? 13.168 -14.535 0.910 1.00 92.56 331 CYS A CA 1
ATOM 2615 C C . CYS A 1 331 ? 13.797 -15.482 1.949 1.00 92.56 331 CYS A C 1
ATOM 2617 O O . CYS A 1 331 ? 14.196 -16.609 1.631 1.00 92.56 331 CYS A O 1
ATOM 2619 N N . LEU A 1 332 ? 13.902 -15.019 3.201 1.00 94.38 332 LEU A N 1
ATOM 2620 C CA . LEU A 1 332 ? 14.580 -15.710 4.306 1.00 94.38 332 LEU A CA 1
ATOM 2621 C C . LEU A 1 332 ? 13.575 -16.215 5.351 1.00 94.38 332 LEU A C 1
ATOM 2623 O O . LEU A 1 332 ? 12.747 -15.453 5.837 1.00 94.38 332 LEU A O 1
ATOM 2627 N N . GLY A 1 333 ? 13.699 -17.481 5.753 1.00 94.50 333 GLY A N 1
ATOM 2628 C CA . GLY A 1 333 ? 12.836 -18.110 6.756 1.00 94.50 333 GLY A CA 1
ATOM 2629 C C . GLY A 1 333 ? 12.114 -19.332 6.197 1.00 94.50 333 GLY A C 1
ATOM 2630 O O . GLY A 1 333 ? 12.652 -20.036 5.343 1.00 94.50 333 GLY A O 1
ATOM 2631 N N . GLN A 1 334 ? 10.898 -19.597 6.681 1.00 95.56 334 GLN A N 1
ATOM 2632 C CA . GLN A 1 334 ? 10.019 -20.597 6.073 1.00 95.56 334 GLN A CA 1
ATOM 2633 C C . GLN A 1 334 ? 9.079 -19.925 5.078 1.00 95.56 334 GLN A C 1
ATOM 2635 O O . GLN A 1 334 ? 8.226 -19.127 5.460 1.00 95.56 334 GLN A O 1
ATOM 2640 N N . ILE A 1 335 ? 9.273 -20.244 3.800 1.00 97.00 335 ILE A N 1
ATOM 2641 C CA . ILE A 1 335 ? 8.651 -19.535 2.684 1.00 97.00 335 ILE A CA 1
ATOM 2642 C C . ILE A 1 335 ? 7.656 -20.446 1.969 1.00 97.00 335 ILE A C 1
ATOM 2644 O O . ILE A 1 335 ? 7.966 -21.598 1.659 1.00 97.00 335 ILE A O 1
ATOM 2648 N N . HIS A 1 336 ? 6.481 -19.907 1.661 1.00 96.94 336 HIS A N 1
ATOM 2649 C CA . HIS A 1 336 ? 5.552 -20.480 0.699 1.00 96.94 336 HIS A CA 1
ATOM 2650 C C . HIS A 1 336 ? 5.609 -19.672 -0.598 1.00 96.94 336 HIS A C 1
ATOM 2652 O O . HIS A 1 336 ? 5.521 -18.448 -0.557 1.00 96.94 336 HIS A O 1
ATOM 2658 N N . TYR A 1 337 ? 5.741 -20.341 -1.742 1.00 96.81 337 TYR A N 1
ATOM 2659 C CA . TYR A 1 337 ? 5.783 -19.678 -3.044 1.00 96.81 337 TYR A CA 1
ATOM 2660 C C . TYR A 1 337 ? 4.488 -19.898 -3.822 1.00 96.81 337 TYR A C 1
ATOM 2662 O O . TYR A 1 337 ? 3.942 -21.001 -3.818 1.00 96.81 337 TYR A O 1
ATOM 2670 N N . LEU A 1 338 ? 4.029 -18.860 -4.523 1.00 96.69 338 LEU A N 1
ATOM 2671 C CA . LEU A 1 338 ? 2.992 -18.970 -5.546 1.00 96.69 338 LEU A CA 1
ATOM 2672 C C . LEU A 1 338 ? 3.586 -18.693 -6.935 1.00 96.69 338 LEU A C 1
ATOM 2674 O O . LEU A 1 338 ? 4.392 -17.764 -7.082 1.00 96.69 338 LEU A O 1
ATOM 2678 N N . PRO A 1 339 ? 3.172 -19.455 -7.963 1.00 96.19 339 PRO A N 1
ATOM 2679 C CA . PRO A 1 339 ? 3.596 -19.203 -9.328 1.00 96.19 339 PRO A CA 1
ATOM 2680 C C . PRO A 1 339 ? 2.843 -18.018 -9.940 1.00 96.19 339 PRO A C 1
ATOM 2682 O O . PRO A 1 339 ? 1.677 -17.767 -9.638 1.00 96.19 339 PRO A O 1
ATOM 2685 N N . GLY A 1 340 ? 3.505 -17.336 -10.869 1.00 94.94 340 GLY A N 1
ATOM 2686 C CA . GLY A 1 340 ? 2.903 -16.367 -11.783 1.00 94.94 340 GLY A CA 1
ATOM 2687 C C . GLY A 1 340 ? 2.843 -16.945 -13.195 1.00 94.94 340 GLY A C 1
ATOM 2688 O O . GLY A 1 340 ? 3.683 -17.766 -13.573 1.00 94.94 340 GLY A O 1
ATOM 2689 N N . ALA A 1 341 ? 1.862 -16.531 -13.997 1.00 95.69 341 ALA A N 1
ATOM 2690 C CA . ALA A 1 341 ? 1.779 -16.938 -15.397 1.00 95.69 341 ALA A CA 1
ATOM 2691 C C . ALA A 1 341 ? 1.302 -15.799 -16.301 1.00 95.69 341 ALA A C 1
ATOM 2693 O O . ALA A 1 341 ? 0.403 -15.038 -15.945 1.00 95.69 341 ALA A O 1
ATOM 2694 N N . HIS A 1 342 ? 1.892 -15.703 -17.490 1.00 94.69 342 HIS A N 1
ATOM 2695 C CA . HIS A 1 342 ? 1.489 -14.757 -18.529 1.00 94.69 342 HIS A CA 1
ATOM 2696 C C . HIS A 1 342 ? 1.604 -15.390 -19.920 1.00 94.69 342 HIS A C 1
ATOM 2698 O O . HIS A 1 342 ? 2.217 -16.442 -20.098 1.00 94.69 342 HIS A O 1
ATOM 2704 N N . VAL A 1 343 ? 0.989 -14.769 -20.926 1.00 95.38 343 VAL A N 1
ATOM 2705 C CA . VAL A 1 343 ? 0.995 -15.280 -22.303 1.00 95.38 343 VAL A CA 1
ATOM 2706 C C . VAL A 1 343 ? 2.265 -14.875 -23.048 1.00 95.38 343 VAL A C 1
ATOM 2708 O O . VAL A 1 343 ? 2.705 -13.731 -22.977 1.00 95.38 343 VAL A O 1
ATOM 2711 N N . LYS A 1 344 ? 2.848 -15.809 -23.799 1.00 92.69 344 LYS A N 1
ATOM 2712 C CA . LYS A 1 344 ? 3.900 -15.538 -24.783 1.00 92.69 344 LYS A CA 1
ATOM 2713 C C . LYS A 1 344 ? 3.287 -15.067 -26.093 1.00 92.69 344 LYS A C 1
ATOM 2715 O O . LYS A 1 344 ? 2.130 -15.343 -26.396 1.00 92.69 344 LYS A O 1
ATOM 2720 N N . HIS A 1 345 ? 4.097 -14.457 -26.950 1.00 88.62 345 HIS A N 1
ATOM 2721 C CA . HIS A 1 345 ? 3.635 -13.998 -28.262 1.00 88.62 345 HIS A CA 1
ATOM 2722 C C . HIS A 1 345 ? 3.040 -15.089 -29.158 1.00 88.62 345 HIS A C 1
ATOM 2724 O O . HIS A 1 345 ? 2.193 -14.781 -29.994 1.00 88.62 345 HIS A O 1
ATOM 2730 N N . ASP A 1 346 ? 3.450 -16.345 -28.982 1.00 90.88 346 ASP A N 1
ATOM 2731 C CA . ASP A 1 346 ? 2.902 -17.484 -29.718 1.00 90.88 346 ASP A CA 1
ATOM 2732 C C . ASP A 1 346 ? 1.569 -17.998 -29.149 1.00 90.88 346 ASP A C 1
ATOM 2734 O O . ASP A 1 346 ? 0.938 -18.839 -29.783 1.00 90.88 346 ASP A O 1
ATOM 2738 N N . GLY A 1 347 ? 1.109 -17.487 -27.999 1.00 91.75 347 GLY A N 1
ATOM 2739 C CA . GLY A 1 347 ? -0.116 -17.893 -27.305 1.00 91.75 347 GLY A CA 1
ATOM 2740 C C . GLY A 1 347 ? 0.053 -19.075 -26.345 1.00 91.75 347 GLY A C 1
ATOM 2741 O O . GLY A 1 347 ? -0.944 -19.663 -25.931 1.00 91.75 347 GLY A O 1
ATOM 2742 N N . THR A 1 348 ? 1.286 -19.481 -26.033 1.00 95.50 348 THR A N 1
ATOM 2743 C CA . THR A 1 348 ? 1.586 -20.422 -24.941 1.00 95.50 348 THR A CA 1
ATOM 2744 C C . THR A 1 348 ? 1.796 -19.672 -23.621 1.00 95.50 348 THR A C 1
ATOM 2746 O O . THR A 1 348 ? 2.070 -18.474 -23.620 1.00 95.50 348 THR A O 1
ATOM 2749 N N . ALA A 1 349 ? 1.652 -20.348 -22.480 1.00 95.44 349 ALA A N 1
ATOM 2750 C CA . ALA A 1 349 ? 1.892 -19.734 -21.174 1.00 95.44 349 ALA A CA 1
ATOM 2751 C C . ALA A 1 349 ? 3.390 -19.754 -20.811 1.00 95.44 349 ALA A C 1
ATOM 2753 O O . ALA A 1 349 ? 4.052 -20.788 -20.918 1.00 95.44 349 ALA A O 1
ATOM 2754 N N . GLN A 1 350 ? 3.921 -18.625 -20.345 1.00 94.94 350 GLN A N 1
ATOM 2755 C CA . GLN A 1 350 ? 5.160 -18.549 -19.575 1.00 94.94 350 GLN A CA 1
ATOM 2756 C C . GLN A 1 350 ? 4.806 -18.652 -18.093 1.00 94.94 350 GLN A C 1
ATOM 2758 O O . GLN A 1 350 ? 3.948 -17.914 -17.616 1.00 94.94 350 GLN A O 1
ATOM 2763 N N . ILE A 1 351 ? 5.473 -19.557 -17.379 1.00 96.56 351 ILE A N 1
ATOM 2764 C CA . ILE A 1 351 ? 5.292 -19.756 -15.939 1.00 96.56 351 ILE A CA 1
ATOM 2765 C C . ILE A 1 351 ? 6.554 -19.268 -15.234 1.00 96.56 351 ILE A C 1
ATOM 2767 O O . ILE A 1 351 ? 7.659 -19.570 -15.684 1.00 96.56 351 ILE A O 1
ATOM 2771 N N . ILE A 1 352 ? 6.374 -18.529 -14.146 1.00 95.62 352 ILE A N 1
ATOM 2772 C CA . ILE A 1 352 ? 7.421 -18.115 -13.211 1.00 95.62 352 ILE A CA 1
ATOM 2773 C C . ILE A 1 352 ? 7.132 -18.884 -11.922 1.00 95.62 352 ILE A C 1
ATOM 2775 O O . ILE A 1 352 ? 6.113 -18.621 -11.281 1.00 95.62 352 ILE A O 1
ATOM 2779 N N . GLN A 1 353 ? 7.945 -19.892 -11.592 1.00 95.31 353 GLN A N 1
ATOM 2780 C CA . GLN A 1 353 ? 7.567 -20.894 -10.579 1.00 95.31 353 GLN A CA 1
ATOM 2781 C C . GLN A 1 353 ? 7.482 -20.296 -9.173 1.00 95.31 353 GLN A C 1
ATOM 2783 O O . GLN A 1 353 ? 6.479 -20.465 -8.483 1.00 95.31 353 GLN A O 1
ATOM 2788 N N . ASN A 1 354 ? 8.506 -19.538 -8.785 1.00 96.25 354 ASN A N 1
ATOM 2789 C CA . ASN A 1 354 ? 8.613 -18.901 -7.477 1.00 96.25 354 ASN A CA 1
ATOM 2790 C C . ASN A 1 354 ? 8.392 -17.390 -7.611 1.00 96.25 354 ASN A C 1
ATOM 2792 O O . ASN A 1 354 ? 9.279 -16.603 -7.305 1.00 96.25 354 ASN A O 1
ATOM 2796 N N . CYS A 1 355 ? 7.244 -16.979 -8.147 1.00 96.81 355 CYS A N 1
ATOM 2797 C CA . CYS A 1 355 ? 7.001 -15.576 -8.492 1.00 96.81 355 CYS A CA 1
ATOM 2798 C C . CYS A 1 355 ? 6.678 -14.705 -7.270 1.00 96.81 355 CYS A C 1
ATOM 2800 O O . CYS A 1 355 ? 7.123 -13.564 -7.182 1.00 96.81 355 CYS A O 1
ATOM 2802 N N . ILE A 1 356 ? 5.864 -15.227 -6.352 1.00 98.38 356 ILE A N 1
ATOM 2803 C CA . ILE A 1 356 ? 5.435 -14.525 -5.139 1.00 98.38 356 ILE A CA 1
ATOM 2804 C C . ILE A 1 356 ? 5.909 -15.339 -3.946 1.00 98.38 356 ILE A C 1
ATOM 2806 O O . ILE A 1 356 ? 5.615 -16.532 -3.876 1.00 98.38 356 ILE A O 1
ATOM 2810 N N . CYS A 1 357 ? 6.599 -14.708 -3.001 1.00 97.62 357 CYS A N 1
ATOM 2811 C CA . CYS A 1 357 ? 6.975 -15.338 -1.743 1.00 97.62 357 CYS A CA 1
ATOM 2812 C C . CYS A 1 357 ? 6.082 -14.848 -0.599 1.00 97.62 357 CYS A C 1
ATOM 2814 O O . CYS A 1 357 ? 5.752 -13.664 -0.504 1.00 97.62 357 CYS A O 1
ATOM 2816 N N . ILE A 1 358 ? 5.648 -15.782 0.244 1.00 98.56 358 ILE A N 1
ATOM 2817 C CA . ILE A 1 358 ? 4.767 -15.546 1.385 1.00 98.56 358 ILE A CA 1
ATOM 2818 C C . ILE A 1 358 ? 5.429 -16.132 2.625 1.00 98.56 358 ILE A C 1
ATOM 2820 O O . ILE A 1 358 ? 5.721 -17.330 2.676 1.00 98.56 358 ILE A O 1
ATOM 2824 N N . HIS A 1 359 ? 5.635 -15.302 3.640 1.00 98.19 359 HIS A N 1
ATOM 2825 C CA . HIS A 1 359 ? 6.200 -15.724 4.920 1.00 98.19 359 HIS A CA 1
ATOM 2826 C C . HIS A 1 359 ? 5.724 -14.828 6.056 1.00 98.19 359 HIS A C 1
ATOM 2828 O O . HIS A 1 359 ? 5.170 -13.755 5.830 1.00 98.19 359 HIS A O 1
ATOM 2834 N N . GLU A 1 360 ? 5.932 -15.257 7.297 1.00 97.88 360 GLU A N 1
ATOM 2835 C CA . GLU A 1 360 ? 5.781 -14.379 8.454 1.00 97.88 360 GLU A CA 1
ATOM 2836 C C . GLU A 1 360 ? 7.137 -14.131 9.108 1.00 97.88 360 GLU A C 1
ATOM 2838 O O . GLU A 1 360 ? 8.004 -15.003 9.143 1.00 97.88 360 GLU A O 1
ATOM 2843 N N . GLU A 1 361 ? 7.321 -12.937 9.652 1.00 96.88 361 GLU A N 1
ATOM 2844 C CA . GLU A 1 361 ? 8.557 -12.564 10.325 1.00 96.88 361 GLU A CA 1
ATOM 2845 C C . GLU A 1 361 ? 8.292 -11.743 11.584 1.00 96.88 361 GLU A C 1
ATOM 2847 O O . GLU A 1 361 ? 7.244 -11.109 11.764 1.00 96.88 361 GLU A O 1
ATOM 2852 N N . ASP A 1 362 ? 9.262 -11.781 12.491 1.00 97.56 362 ASP A N 1
ATOM 2853 C CA . ASP A 1 362 ? 9.269 -10.912 13.654 1.00 97.56 362 ASP A CA 1
ATOM 2854 C C . ASP A 1 362 ? 9.503 -9.455 13.231 1.00 97.56 362 ASP A C 1
ATOM 2856 O O . ASP A 1 362 ? 10.383 -9.150 12.433 1.00 97.56 362 ASP A O 1
ATOM 2860 N N . SER A 1 363 ? 8.719 -8.546 13.802 1.00 96.19 363 SER A N 1
ATOM 2861 C CA . SER A 1 363 ? 8.766 -7.108 13.544 1.00 96.19 363 SER A CA 1
ATOM 2862 C C . SER A 1 363 ? 8.959 -6.326 14.852 1.00 96.19 363 SER A C 1
ATOM 2864 O O . SER A 1 363 ? 8.404 -5.239 15.035 1.00 96.19 363 SER A O 1
ATOM 2866 N N . GLY A 1 364 ? 9.733 -6.877 15.789 1.00 94.94 364 GLY A N 1
ATOM 2867 C CA . GLY A 1 364 ? 10.078 -6.216 17.043 1.00 94.94 364 GLY A CA 1
ATOM 2868 C C . GLY A 1 364 ? 8.959 -6.243 18.088 1.00 94.94 364 GLY A C 1
ATOM 2869 O O . GLY A 1 364 ? 8.327 -7.268 18.332 1.00 94.94 364 GLY A O 1
ATOM 2870 N N . VAL A 1 365 ? 8.755 -5.124 18.788 1.00 94.56 365 VAL A N 1
ATOM 2871 C CA . VAL A 1 365 ? 7.764 -5.000 19.874 1.00 94.56 365 VAL A CA 1
ATOM 2872 C C . VAL A 1 365 ? 6.434 -4.506 19.308 1.00 94.56 365 VAL A C 1
ATOM 2874 O O . VAL A 1 365 ? 6.398 -3.487 18.627 1.00 94.56 365 VAL A O 1
ATOM 2877 N N . LEU A 1 366 ? 5.339 -5.198 19.630 1.00 90.81 366 LEU A N 1
ATOM 2878 C CA . LEU A 1 366 ? 3.980 -4.764 19.294 1.00 90.81 366 LEU A CA 1
ATOM 2879 C C . LEU A 1 366 ? 3.524 -3.685 20.271 1.00 90.81 366 LEU A C 1
ATOM 2881 O O . LEU A 1 366 ? 3.167 -2.579 19.879 1.00 90.81 366 LEU A O 1
ATOM 2885 N N . TRP A 1 367 ? 3.586 -4.003 21.561 1.00 89.44 367 TRP A N 1
ATOM 2886 C CA . TRP A 1 367 ? 3.373 -3.052 22.640 1.00 89.44 367 TRP A CA 1
ATOM 2887 C C . TRP A 1 367 ? 4.143 -3.487 23.885 1.00 89.44 367 TRP A C 1
ATOM 2889 O O . TRP A 1 367 ? 4.420 -4.669 24.111 1.00 89.44 367 TRP A O 1
ATOM 2899 N N . LYS A 1 368 ? 4.505 -2.505 24.706 1.00 86.81 368 LYS A N 1
ATOM 2900 C CA . LYS A 1 368 ? 5.160 -2.708 25.995 1.00 86.81 368 LYS A CA 1
ATOM 2901 C C . LYS A 1 368 ? 4.683 -1.648 26.969 1.00 86.81 368 LYS A C 1
ATOM 2903 O O . LYS A 1 368 ? 4.547 -0.484 26.603 1.00 86.81 368 LYS A O 1
ATOM 2908 N N . HIS A 1 369 ? 4.496 -2.043 28.218 1.00 87.56 369 HIS A N 1
ATOM 2909 C CA . HIS A 1 369 ? 4.281 -1.109 29.310 1.00 87.56 369 HIS A CA 1
ATOM 2910 C C . HIS A 1 369 ? 5.052 -1.555 30.550 1.00 87.56 369 HIS A C 1
ATOM 2912 O O . HIS A 1 369 ? 5.178 -2.750 30.811 1.00 87.56 369 HIS A O 1
ATOM 2918 N N . THR A 1 370 ? 5.556 -0.586 31.309 1.00 87.25 370 THR A N 1
ATOM 2919 C CA . THR A 1 370 ? 6.183 -0.797 32.614 1.00 87.25 370 THR A CA 1
ATOM 2920 C C . THR A 1 370 ? 5.607 0.224 33.579 1.00 87.25 370 THR A C 1
ATOM 2922 O O . THR A 1 370 ? 5.774 1.424 33.363 1.00 87.25 370 THR A O 1
ATOM 2925 N N . ASP A 1 371 ? 4.966 -0.245 34.646 1.00 83.94 371 ASP A N 1
ATOM 2926 C CA . ASP A 1 371 ? 4.599 0.626 35.755 1.00 83.94 371 ASP A CA 1
ATOM 2927 C C . ASP A 1 371 ? 5.818 0.817 36.667 1.00 83.94 371 ASP A C 1
ATOM 2929 O O . ASP A 1 371 ? 6.305 -0.137 37.269 1.00 83.94 371 ASP A O 1
ATOM 2933 N N . TYR A 1 372 ? 6.336 2.046 36.730 1.00 86.75 372 TYR A N 1
ATOM 2934 C CA . TYR A 1 372 ? 7.530 2.388 37.512 1.00 86.75 372 TYR A CA 1
ATOM 2935 C C . TYR A 1 372 ? 7.255 2.538 39.017 1.00 86.75 372 TYR A C 1
ATOM 2937 O O . TYR A 1 372 ? 8.186 2.734 39.797 1.00 86.75 372 TYR A O 1
ATOM 2945 N N . ARG A 1 373 ? 5.985 2.519 39.435 1.00 90.50 373 ARG A N 1
ATOM 2946 C CA . ARG A 1 373 ? 5.594 2.712 40.837 1.00 90.50 373 ARG A CA 1
ATOM 2947 C C . ARG A 1 373 ? 5.988 1.492 41.681 1.00 90.50 373 ARG A C 1
ATOM 2949 O O . ARG A 1 373 ? 6.084 0.391 41.138 1.00 90.50 373 ARG A O 1
ATOM 2956 N N . PRO A 1 374 ? 6.194 1.640 43.004 1.00 78.12 374 PRO A N 1
ATOM 2957 C CA . PRO A 1 374 ? 6.466 0.501 43.880 1.00 78.12 374 PRO A CA 1
ATOM 2958 C C . PRO A 1 374 ? 5.402 -0.598 43.729 1.00 78.12 374 PRO A C 1
ATOM 2960 O O . PRO A 1 374 ? 4.209 -0.323 43.831 1.00 78.12 374 PRO A O 1
ATOM 2963 N N . GLY A 1 375 ? 5.832 -1.834 43.454 1.00 86.88 375 GLY A N 1
ATOM 2964 C CA . GLY A 1 375 ? 4.935 -2.965 43.159 1.00 86.88 375 GLY A CA 1
ATOM 2965 C C . GLY A 1 375 ? 4.417 -3.036 41.711 1.00 86.88 375 GLY A C 1
ATOM 2966 O O . GLY A 1 375 ? 3.637 -3.931 41.388 1.00 86.88 375 GLY A O 1
ATOM 2967 N N . GLY A 1 376 ? 4.843 -2.124 40.834 1.00 65.62 376 GLY A N 1
ATOM 2968 C CA . GLY A 1 376 ? 4.455 -2.070 39.428 1.00 65.62 376 GLY A CA 1
ATOM 2969 C C . GLY A 1 376 ? 4.977 -3.245 38.596 1.00 65.62 376 GLY A C 1
ATOM 2970 O O . GLY A 1 376 ? 6.040 -3.811 38.857 1.00 65.62 376 GLY A O 1
ATOM 2971 N N . ARG A 1 377 ? 4.205 -3.632 37.573 1.00 85.75 377 ARG A N 1
ATOM 2972 C CA . ARG A 1 377 ? 4.522 -4.746 36.664 1.00 85.75 377 ARG A CA 1
ATOM 2973 C C . ARG A 1 377 ? 4.935 -4.235 35.286 1.00 85.75 377 ARG A C 1
ATOM 2975 O O . ARG A 1 377 ? 4.536 -3.154 34.857 1.00 85.75 377 ARG A O 1
ATOM 2982 N N . SER A 1 378 ? 5.699 -5.058 34.573 1.00 87.94 378 SER A N 1
ATOM 2983 C CA . SER A 1 378 ? 6.023 -4.856 33.161 1.00 87.94 378 SER A CA 1
ATOM 2984 C C . SER A 1 378 ? 5.442 -5.983 32.315 1.00 87.94 378 SER A C 1
ATOM 2986 O O . SER A 1 378 ? 5.418 -7.133 32.750 1.00 87.94 378 SER A O 1
ATOM 2988 N N . GLN A 1 379 ? 4.994 -5.649 31.107 1.00 91.50 379 GLN A N 1
ATOM 2989 C CA . GLN A 1 379 ? 4.564 -6.605 30.092 1.00 91.50 379 GLN A CA 1
ATOM 2990 C C . GLN A 1 379 ? 5.076 -6.151 28.727 1.00 91.50 379 GLN A C 1
ATOM 2992 O O . GLN A 1 379 ? 5.046 -4.963 28.404 1.00 91.50 379 GLN A O 1
ATOM 2997 N N . THR A 1 380 ? 5.548 -7.101 27.922 1.00 91.56 380 THR A N 1
ATOM 2998 C CA . THR A 1 380 ? 5.966 -6.882 26.532 1.00 91.56 380 THR A CA 1
ATOM 2999 C C . THR A 1 380 ? 5.315 -7.937 25.653 1.00 91.56 380 THR A C 1
ATOM 3001 O O . THR A 1 380 ? 5.300 -9.112 26.016 1.00 91.56 380 THR A O 1
ATOM 3004 N N . VAL A 1 381 ? 4.806 -7.525 24.497 1.00 93.62 381 VAL A N 1
ATOM 3005 C CA . VAL A 1 381 ? 4.308 -8.419 23.450 1.00 93.62 381 VAL A CA 1
ATOM 3006 C C . VAL A 1 381 ? 5.077 -8.130 22.170 1.00 93.62 381 VAL A C 1
ATOM 3008 O O . VAL A 1 381 ? 5.299 -6.969 21.819 1.00 93.62 381 VAL A O 1
ATOM 3011 N N . ARG A 1 382 ? 5.532 -9.187 21.494 1.00 95.00 382 ARG A N 1
ATOM 3012 C CA . ARG A 1 382 ? 6.249 -9.076 20.220 1.00 95.00 382 ARG A CA 1
ATOM 3013 C C . ARG A 1 382 ? 5.273 -8.918 19.063 1.00 95.00 382 ARG A C 1
ATOM 3015 O O . ARG A 1 382 ? 4.146 -9.397 19.135 1.00 95.00 382 ARG A O 1
ATOM 3022 N N . ARG A 1 383 ? 5.719 -8.233 18.018 1.00 94.44 383 ARG A N 1
ATOM 3023 C CA . ARG A 1 383 ? 4.982 -8.022 16.776 1.00 94.44 383 ARG A CA 1
ATOM 3024 C C . ARG A 1 383 ? 5.444 -9.042 15.758 1.00 94.44 383 ARG A C 1
ATOM 3026 O O . ARG A 1 383 ? 6.643 -9.180 15.546 1.00 94.44 383 ARG A O 1
ATOM 3033 N N . ARG A 1 384 ? 4.502 -9.692 15.088 1.00 96.44 384 ARG A N 1
ATOM 3034 C CA . ARG A 1 384 ? 4.744 -10.396 13.828 1.00 96.44 384 ARG A CA 1
ATOM 3035 C C . ARG A 1 384 ? 4.073 -9.662 12.679 1.00 96.44 384 ARG A C 1
ATOM 3037 O O . ARG A 1 384 ? 3.081 -8.953 12.888 1.00 96.44 384 ARG A O 1
ATOM 3044 N N . ARG A 1 385 ? 4.613 -9.857 11.482 1.00 98.00 385 ARG A N 1
ATOM 3045 C CA . ARG A 1 385 ? 3.980 -9.452 10.230 1.00 98.00 385 ARG A CA 1
ATOM 3046 C C . ARG A 1 385 ? 3.975 -10.598 9.235 1.00 98.00 385 ARG A C 1
ATOM 3048 O O . ARG A 1 385 ? 4.954 -11.331 9.161 1.00 98.00 385 ARG A O 1
ATOM 3055 N N . LEU A 1 386 ? 2.888 -10.730 8.488 1.00 98.75 386 LEU A N 1
ATOM 3056 C CA . LEU A 1 386 ? 2.828 -11.557 7.287 1.00 98.75 386 LEU A CA 1
ATOM 3057 C C . LEU A 1 386 ? 3.275 -10.705 6.101 1.00 98.75 386 LEU A C 1
ATOM 3059 O O . LEU A 1 386 ? 2.790 -9.585 5.962 1.00 98.75 386 LEU A O 1
ATOM 3063 N N . VAL A 1 387 ? 4.161 -11.230 5.263 1.00 98.69 387 VAL A N 1
ATOM 3064 C CA . VAL A 1 387 ? 4.718 -10.570 4.081 1.00 98.69 387 VAL A CA 1
ATOM 3065 C C . VAL A 1 387 ? 4.283 -11.336 2.833 1.00 98.69 387 VAL A C 1
ATOM 3067 O O . VAL A 1 387 ? 4.414 -12.555 2.782 1.00 98.69 387 VAL A O 1
ATOM 3070 N N . VAL A 1 388 ? 3.777 -10.619 1.830 1.00 98.69 388 VAL A N 1
ATOM 3071 C CA . VAL A 1 388 ? 3.532 -11.115 0.468 1.00 98.69 388 VAL A CA 1
ATOM 3072 C C . VAL A 1 388 ? 4.386 -10.270 -0.472 1.00 98.69 388 VAL A C 1
ATOM 3074 O O . VAL A 1 388 ? 4.147 -9.064 -0.594 1.00 98.69 388 VAL A O 1
ATOM 3077 N N . SER A 1 389 ? 5.404 -10.882 -1.079 1.00 98.25 389 SER A N 1
ATOM 3078 C CA . SER A 1 389 ? 6.458 -10.168 -1.803 1.00 98.25 389 SER A CA 1
ATOM 3079 C C . SER A 1 389 ? 6.697 -10.684 -3.220 1.00 98.25 389 SER A C 1
ATOM 3081 O O . SER A 1 389 ? 6.497 -11.864 -3.502 1.00 98.25 389 SER A O 1
ATOM 3083 N N . MET A 1 390 ? 7.113 -9.783 -4.108 1.00 97.81 390 MET A N 1
ATOM 3084 C CA . MET A 1 390 ? 7.524 -10.051 -5.489 1.00 97.81 390 MET A CA 1
ATOM 3085 C C . MET A 1 390 ? 8.665 -9.098 -5.854 1.00 97.81 390 MET A C 1
ATOM 3087 O O . MET A 1 390 ? 8.648 -7.936 -5.444 1.00 97.81 390 MET A O 1
ATOM 3091 N N . VAL A 1 391 ? 9.615 -9.569 -6.661 1.00 97.88 391 VAL A N 1
ATOM 3092 C CA . VAL A 1 391 ? 10.648 -8.733 -7.291 1.00 97.88 391 VAL A CA 1
ATOM 3093 C C . VAL A 1 391 ? 10.367 -8.672 -8.789 1.00 97.88 391 VAL A C 1
ATOM 3095 O O . VAL A 1 391 ? 9.974 -9.686 -9.371 1.00 97.88 391 VAL A O 1
ATOM 3098 N N . CYS A 1 392 ? 10.534 -7.507 -9.409 1.00 95.88 392 CYS A N 1
ATOM 3099 C CA . CYS A 1 392 ? 10.563 -7.380 -10.863 1.00 95.88 392 CYS A CA 1
ATOM 3100 C C . CYS A 1 392 ? 11.771 -6.565 -11.342 1.00 95.88 392 CYS A C 1
ATOM 3102 O O . CYS A 1 392 ? 12.152 -5.578 -10.711 1.00 95.88 392 CYS A O 1
ATOM 3104 N N . THR A 1 393 ? 12.337 -6.970 -12.483 1.00 94.00 393 THR A N 1
ATOM 3105 C CA . THR A 1 393 ? 13.486 -6.316 -13.131 1.00 94.00 393 THR A CA 1
ATOM 3106 C C . THR A 1 393 ? 13.025 -5.573 -14.377 1.00 94.00 393 THR A C 1
ATOM 3108 O O . THR A 1 393 ? 12.594 -6.183 -15.354 1.00 94.00 393 THR A O 1
ATOM 3111 N N . LEU A 1 394 ? 13.140 -4.249 -14.379 1.00 89.94 394 LEU A N 1
ATOM 3112 C CA . LEU A 1 394 ? 12.757 -3.373 -15.482 1.00 89.94 394 LEU A CA 1
ATOM 3113 C C . LEU A 1 394 ? 14.021 -2.781 -16.099 1.00 89.94 394 LEU A C 1
ATOM 3115 O O . LEU A 1 394 ? 14.477 -1.703 -15.720 1.00 89.94 394 LEU A O 1
ATOM 3119 N N . ALA A 1 395 ? 14.585 -3.522 -17.056 1.00 87.88 395 ALA A N 1
ATOM 3120 C CA . ALA A 1 395 ? 15.894 -3.248 -17.642 1.00 87.88 395 ALA A CA 1
ATOM 3121 C C . ALA A 1 395 ? 16.979 -3.099 -16.561 1.00 87.88 395 ALA A C 1
ATOM 3123 O O . ALA A 1 395 ? 17.494 -4.105 -16.087 1.00 87.88 395 ALA A O 1
ATOM 3124 N N . ASN A 1 396 ? 17.304 -1.864 -16.180 1.00 91.31 396 ASN A N 1
ATOM 3125 C CA . ASN A 1 396 ? 18.365 -1.543 -15.235 1.00 91.31 396 ASN A CA 1
ATOM 3126 C C . ASN A 1 396 ? 17.911 -1.521 -13.763 1.00 91.31 396 ASN A C 1
ATOM 3128 O O . ASN A 1 396 ? 18.769 -1.613 -12.894 1.00 91.31 396 ASN A O 1
ATOM 3132 N N . TYR A 1 397 ? 16.613 -1.377 -13.469 1.00 95.19 397 TYR A N 1
ATOM 3133 C CA . TYR A 1 397 ? 16.105 -1.297 -12.091 1.00 95.19 397 TYR A CA 1
ATOM 3134 C C . TYR A 1 397 ? 15.498 -2.609 -11.603 1.00 95.19 397 TYR A C 1
ATOM 3136 O O . TYR A 1 397 ? 14.833 -3.318 -12.358 1.00 95.19 397 TYR A O 1
ATOM 3144 N N . GLU A 1 398 ? 15.604 -2.838 -10.297 1.00 97.31 398 GLU A N 1
ATOM 3145 C CA . GLU A 1 398 ? 14.820 -3.826 -9.565 1.00 97.31 398 GLU A CA 1
ATOM 3146 C C . GLU A 1 398 ? 13.870 -3.139 -8.579 1.00 97.31 398 GLU A C 1
ATOM 3148 O O . GLU A 1 398 ? 14.276 -2.275 -7.792 1.00 97.31 398 GLU A O 1
ATOM 3153 N N . TYR A 1 399 ? 12.611 -3.583 -8.574 1.00 98.06 399 TYR A N 1
ATOM 3154 C CA . TYR A 1 399 ? 11.598 -3.164 -7.607 1.00 98.06 399 TYR A CA 1
ATOM 3155 C C . TYR A 1 399 ? 11.127 -4.361 -6.782 1.00 98.06 399 TYR A C 1
ATOM 3157 O O . TYR A 1 399 ? 10.631 -5.347 -7.326 1.00 98.06 399 TYR A O 1
ATOM 3165 N N . ILE A 1 400 ? 11.250 -4.267 -5.455 1.00 98.06 400 ILE A N 1
ATOM 3166 C CA . ILE A 1 400 ? 10.741 -5.281 -4.520 1.00 98.06 400 ILE A CA 1
ATOM 3167 C C . ILE A 1 400 ? 9.454 -4.754 -3.900 1.00 98.06 400 ILE A C 1
ATOM 3169 O O . ILE A 1 400 ? 9.475 -3.793 -3.129 1.00 98.06 400 ILE A O 1
ATOM 3173 N N . HIS A 1 401 ? 8.336 -5.391 -4.222 1.00 97.12 401 HIS A N 1
ATOM 3174 C CA . HIS A 1 401 ? 7.009 -5.047 -3.728 1.00 97.12 401 HIS A CA 1
ATOM 3175 C C . HIS A 1 401 ? 6.700 -5.884 -2.496 1.00 97.12 401 HIS A C 1
ATOM 3177 O O . HIS A 1 401 ? 6.675 -7.103 -2.596 1.00 97.12 401 HIS A O 1
ATOM 3183 N N . ASN A 1 402 ? 6.419 -5.260 -1.353 1.00 98.19 402 ASN A N 1
ATOM 3184 C CA . ASN A 1 402 ? 6.136 -5.966 -0.107 1.00 98.19 402 ASN A CA 1
ATOM 3185 C C . ASN A 1 402 ? 4.807 -5.495 0.486 1.00 98.19 402 ASN A C 1
ATOM 3187 O O . ASN A 1 402 ? 4.716 -4.384 1.010 1.00 98.19 402 ASN A O 1
ATOM 3191 N N . PHE A 1 403 ? 3.789 -6.353 0.452 1.00 98.62 403 PHE A N 1
ATOM 3192 C CA . PHE A 1 403 ? 2.553 -6.151 1.205 1.00 98.62 403 PHE A CA 1
ATOM 3193 C C . PHE A 1 403 ? 2.670 -6.824 2.567 1.00 98.62 403 PHE A C 1
ATOM 3195 O O . PHE A 1 403 ? 2.971 -8.014 2.649 1.00 98.62 403 PHE A O 1
ATOM 3202 N N . MET A 1 404 ? 2.431 -6.069 3.635 1.00 98.62 404 MET A N 1
ATOM 3203 C CA . MET A 1 404 ? 2.642 -6.518 5.005 1.00 98.62 404 MET A CA 1
ATOM 3204 C C . MET A 1 404 ? 1.384 -6.337 5.847 1.00 98.62 404 MET A C 1
ATOM 3206 O O . MET A 1 404 ? 0.823 -5.243 5.914 1.00 98.62 404 MET A O 1
ATOM 3210 N N . PHE A 1 405 ? 0.976 -7.394 6.542 1.00 98.62 405 PHE A N 1
ATOM 3211 C CA . PHE A 1 405 ? -0.169 -7.394 7.451 1.00 98.62 405 PHE A CA 1
ATOM 3212 C C . PHE A 1 405 ? 0.307 -7.592 8.881 1.00 98.62 405 PHE A C 1
ATOM 3214 O O . PHE A 1 405 ? 1.163 -8.436 9.142 1.00 98.62 405 PHE A O 1
ATOM 3221 N N . TYR A 1 406 ? -0.255 -6.832 9.818 1.00 97.56 406 TYR A N 1
ATOM 3222 C CA . TYR A 1 406 ? 0.191 -6.822 11.208 1.00 97.56 406 TYR A CA 1
ATOM 3223 C C . TYR A 1 406 ? -0.919 -7.213 12.188 1.00 97.56 406 TYR A C 1
ATOM 3225 O O . TYR A 1 406 ? -2.108 -7.031 11.927 1.00 97.56 406 TYR A O 1
ATOM 3233 N N . GLN A 1 407 ? -0.518 -7.706 13.364 1.00 94.50 407 GLN A N 1
ATOM 3234 C CA . GLN A 1 407 ? -1.435 -8.145 14.428 1.00 94.50 407 GLN A CA 1
ATOM 3235 C C . GLN A 1 407 ? -2.276 -7.010 15.049 1.00 94.50 407 GLN A C 1
ATOM 3237 O O . GLN A 1 407 ? -3.261 -7.284 15.724 1.00 94.50 407 GLN A O 1
ATOM 3242 N N . ASP A 1 408 ? -1.910 -5.740 14.846 1.00 86.56 408 ASP A N 1
ATOM 3243 C CA . ASP A 1 408 ? -2.686 -4.570 15.289 1.00 86.56 408 ASP A CA 1
ATOM 3244 C C . ASP A 1 408 ? -3.762 -4.125 14.282 1.00 86.56 408 ASP A C 1
ATOM 3246 O O . ASP A 1 408 ? -4.360 -3.064 14.457 1.00 86.56 408 ASP A O 1
ATOM 3250 N N . GLY A 1 409 ? -3.995 -4.899 13.216 1.00 91.62 409 GLY A N 1
ATOM 3251 C CA . GLY A 1 409 ? -4.941 -4.554 12.153 1.00 91.62 409 GLY A CA 1
ATOM 3252 C C . GLY A 1 409 ? -4.382 -3.561 11.124 1.00 91.62 409 GLY A C 1
ATOM 3253 O O . GLY A 1 409 ? -5.119 -3.118 10.240 1.00 91.62 409 GLY A O 1
ATOM 3254 N N . SER A 1 410 ? -3.093 -3.214 11.223 1.00 94.69 410 SER A N 1
ATOM 3255 C CA . SER A 1 410 ? -2.391 -2.362 10.259 1.00 94.69 410 SER A CA 1
ATOM 3256 C C . SER A 1 410 ? -1.999 -3.136 8.992 1.00 94.69 410 SER A C 1
ATOM 3258 O O . SER A 1 410 ? -1.634 -4.311 9.067 1.00 94.69 410 SER A O 1
ATOM 3260 N N . ILE A 1 411 ? -2.003 -2.446 7.849 1.00 98.06 411 ILE A N 1
ATOM 3261 C CA . ILE A 1 411 ? -1.463 -2.916 6.562 1.00 98.06 411 ILE A CA 1
ATOM 3262 C C . ILE A 1 411 ? -0.359 -1.943 6.138 1.00 98.06 411 ILE A C 1
ATOM 3264 O O . ILE A 1 411 ? -0.505 -0.736 6.320 1.00 98.06 411 ILE A O 1
ATOM 3268 N N . GLU A 1 412 ? 0.735 -2.428 5.572 1.00 97.62 412 GLU A N 1
ATOM 3269 C CA . GLU A 1 412 ? 1.784 -1.604 4.967 1.00 97.62 412 GLU A CA 1
ATOM 3270 C C . GLU A 1 412 ? 2.105 -2.119 3.569 1.00 97.62 412 GLU A C 1
ATOM 3272 O O . GLU A 1 412 ? 2.112 -3.324 3.333 1.00 97.62 412 GLU A O 1
ATOM 3277 N N . PHE A 1 413 ? 2.356 -1.200 2.644 1.00 97.94 413 PHE A N 1
ATOM 3278 C CA . PHE A 1 413 ? 2.938 -1.514 1.351 1.00 97.94 413 PHE A CA 1
ATOM 3279 C C . PHE A 1 413 ? 4.268 -0.776 1.233 1.00 97.94 413 PHE A C 1
ATOM 3281 O O . PHE A 1 413 ? 4.303 0.450 1.347 1.00 97.94 413 PHE A O 1
ATOM 3288 N N . GLU A 1 414 ? 5.347 -1.530 1.046 1.00 97.44 414 GLU A N 1
ATOM 3289 C CA . GLU A 1 414 ? 6.709 -1.026 0.875 1.00 97.44 414 GLU A CA 1
ATOM 3290 C C . GLU A 1 414 ? 7.228 -1.416 -0.506 1.00 97.44 414 GLU A C 1
ATOM 3292 O O . GLU A 1 414 ? 7.153 -2.581 -0.905 1.00 97.44 414 GLU A O 1
ATOM 3297 N N . ILE A 1 415 ? 7.814 -0.446 -1.196 1.00 97.38 415 ILE A N 1
ATOM 3298 C CA . ILE A 1 415 ? 8.604 -0.650 -2.400 1.00 97.38 415 ILE A CA 1
ATOM 3299 C C . ILE A 1 415 ? 10.061 -0.385 -2.046 1.00 97.38 415 ILE A C 1
ATOM 3301 O O . ILE A 1 415 ? 10.396 0.661 -1.486 1.00 97.38 415 ILE A O 1
ATOM 3305 N N . ARG A 1 416 ? 10.925 -1.337 -2.387 1.00 97.81 416 ARG A N 1
ATOM 3306 C CA . ARG A 1 416 ? 12.378 -1.182 -2.323 1.00 97.81 416 ARG A CA 1
ATOM 3307 C C . ARG A 1 416 ? 12.911 -1.013 -3.733 1.00 97.81 416 ARG A C 1
ATOM 3309 O O . ARG A 1 416 ? 12.632 -1.862 -4.578 1.00 97.81 416 ARG A O 1
ATOM 3316 N N . LEU A 1 417 ? 13.651 0.061 -3.970 1.00 97.38 417 LEU A N 1
ATOM 3317 C CA . LEU A 1 417 ? 14.289 0.351 -5.247 1.00 97.38 417 LEU A CA 1
ATOM 3318 C C . LEU A 1 417 ? 15.764 -0.031 -5.141 1.00 97.38 417 LEU A C 1
ATOM 3320 O O . LEU A 1 417 ? 16.446 0.421 -4.224 1.00 97.38 417 LEU A O 1
ATOM 3324 N N . THR A 1 418 ? 16.253 -0.857 -6.057 1.00 98.00 418 THR A N 1
ATOM 3325 C CA . THR A 1 418 ? 17.673 -1.220 -6.186 1.00 98.00 418 THR A CA 1
ATOM 3326 C C . THR A 1 418 ? 17.993 -1.456 -7.665 1.00 98.00 418 THR A C 1
ATOM 3328 O O . THR A 1 418 ? 17.252 -1.002 -8.537 1.00 98.00 418 THR A O 1
ATOM 3331 N N . GLY A 1 419 ? 19.112 -2.104 -7.957 1.00 96.62 419 GLY A N 1
ATOM 3332 C CA . GLY A 1 419 ? 19.599 -2.303 -9.313 1.00 96.62 419 GLY A CA 1
ATOM 3333 C C . GLY A 1 419 ? 20.609 -1.255 -9.729 1.00 96.62 419 GLY A C 1
ATOM 3334 O O . GLY A 1 419 ? 21.302 -0.666 -8.900 1.00 96.62 419 GLY A O 1
ATOM 3335 N N . ILE A 1 420 ? 20.736 -1.046 -11.030 1.00 97.62 420 ILE A N 1
ATOM 3336 C CA . ILE A 1 420 ? 21.772 -0.217 -11.635 1.00 97.62 420 ILE A CA 1
ATOM 3337 C C . ILE A 1 420 ? 21.149 1.070 -12.165 1.00 97.62 420 ILE A C 1
ATOM 3339 O O . ILE A 1 420 ? 20.067 1.077 -12.747 1.00 97.62 420 ILE A O 1
ATOM 3343 N N . LEU A 1 421 ? 21.838 2.194 -11.982 1.00 97.88 421 LEU A N 1
ATOM 3344 C CA . LEU A 1 421 ? 21.406 3.475 -12.534 1.00 97.88 421 LEU A CA 1
ATOM 3345 C C . LEU A 1 421 ? 21.349 3.417 -14.067 1.00 97.88 421 LEU A C 1
ATOM 3347 O O . LEU A 1 421 ? 22.271 2.928 -14.720 1.00 97.88 421 LEU A O 1
ATOM 3351 N N . GLN A 1 422 ? 20.316 4.012 -14.664 1.00 95.88 422 GLN A N 1
ATOM 3352 C CA . GLN A 1 422 ? 20.356 4.330 -16.090 1.00 95.88 422 GLN A CA 1
ATOM 3353 C C . GLN A 1 422 ? 21.359 5.470 -16.296 1.00 95.88 422 GLN A C 1
ATOM 3355 O O . GLN A 1 422 ? 21.238 6.538 -15.689 1.00 95.88 422 GLN A O 1
ATOM 3360 N N . VAL A 1 423 ? 22.334 5.249 -17.175 1.00 96.25 423 VAL A N 1
ATOM 3361 C CA . VAL A 1 423 ? 23.439 6.186 -17.392 1.00 96.25 423 VAL A CA 1
ATOM 3362 C C . VAL A 1 423 ? 23.587 6.595 -18.850 1.00 96.25 423 VAL A C 1
ATOM 3364 O O . VAL A 1 423 ? 23.019 5.998 -19.769 1.00 96.25 423 VAL A O 1
ATOM 3367 N N . TYR A 1 424 ? 24.350 7.659 -19.052 1.00 94.38 424 TYR A N 1
ATOM 3368 C CA . TYR A 1 424 ? 24.759 8.167 -20.346 1.00 94.38 424 TYR A CA 1
ATOM 3369 C C . TYR A 1 424 ? 26.243 8.549 -20.309 1.00 94.38 424 TYR A C 1
ATOM 3371 O O . TYR A 1 424 ? 26.787 8.827 -19.238 1.00 94.38 424 TYR A O 1
ATOM 3379 N N . VAL A 1 425 ? 26.908 8.553 -21.463 1.00 94.12 425 VAL A N 1
ATOM 3380 C CA . VAL A 1 425 ? 28.329 8.917 -21.545 1.00 94.12 425 VAL A CA 1
ATOM 3381 C C . VAL A 1 425 ? 28.526 10.422 -21.351 1.00 94.12 425 VAL A C 1
ATOM 3383 O O . VAL A 1 425 ? 27.758 11.236 -21.866 1.00 94.12 425 VAL A O 1
ATOM 3386 N N . ALA A 1 426 ? 29.568 10.792 -20.611 1.00 93.12 426 ALA A N 1
ATOM 3387 C CA . ALA A 1 426 ? 30.031 12.168 -20.457 1.00 93.12 426 ALA A CA 1
ATOM 3388 C C . ALA A 1 426 ? 31.460 12.325 -20.990 1.00 93.12 426 ALA A C 1
ATOM 3390 O O . ALA A 1 426 ? 32.285 11.419 -20.871 1.00 93.12 426 ALA A O 1
ATOM 3391 N N . ALA A 1 427 ? 31.766 13.485 -21.564 1.00 91.69 427 ALA A N 1
ATOM 3392 C CA . ALA A 1 427 ? 33.111 13.828 -22.011 1.00 91.69 427 ALA A CA 1
ATOM 3393 C C . ALA A 1 427 ? 34.047 14.112 -20.823 1.00 91.69 427 ALA A C 1
ATOM 3395 O O . ALA A 1 427 ? 33.605 14.388 -19.705 1.00 91.69 427 ALA A O 1
ATOM 3396 N N . ASP A 1 428 ? 35.354 14.082 -21.074 1.00 90.50 428 ASP A N 1
ATOM 3397 C CA . ASP A 1 428 ? 36.355 14.393 -20.054 1.00 90.50 428 ASP A CA 1
ATOM 3398 C C . ASP A 1 428 ? 36.178 15.817 -19.516 1.00 90.50 428 ASP A C 1
ATOM 3400 O O . ASP A 1 428 ? 36.084 16.789 -20.266 1.00 90.50 428 ASP A O 1
ATOM 3404 N N . GLY A 1 429 ? 36.114 15.938 -18.188 1.00 88.75 429 GLY A N 1
ATOM 3405 C CA . GLY A 1 429 ? 35.908 17.216 -17.502 1.00 88.75 429 GLY A CA 1
ATOM 3406 C C . GLY A 1 429 ? 34.497 17.808 -17.633 1.00 88.75 429 GLY A C 1
ATOM 3407 O O . GLY A 1 429 ? 34.257 18.892 -17.100 1.00 88.75 429 GLY A O 1
ATOM 3408 N N . GLU A 1 430 ? 33.555 17.131 -18.300 1.00 90.19 430 GLU A N 1
ATOM 3409 C CA . GLU A 1 430 ? 32.162 17.578 -18.391 1.00 90.19 430 GLU A CA 1
ATOM 3410 C C . GLU A 1 430 ? 31.471 17.516 -17.023 1.00 90.19 430 GLU A C 1
ATOM 3412 O O . GLU A 1 430 ? 31.628 16.553 -16.283 1.00 90.19 430 GLU A O 1
ATOM 3417 N N . GLN A 1 431 ? 30.678 18.536 -16.689 1.00 89.88 431 GLN A N 1
ATOM 3418 C CA . GLN A 1 431 ? 29.845 18.567 -15.483 1.00 89.88 431 GLN A CA 1
ATOM 3419 C C . GLN A 1 431 ? 28.374 18.676 -15.902 1.00 89.88 431 GLN A C 1
ATOM 3421 O O . GLN A 1 431 ? 27.929 19.771 -16.262 1.00 89.88 431 GLN A O 1
ATOM 3426 N N . PRO A 1 432 ? 27.626 17.558 -15.927 1.00 90.56 432 PRO A N 1
ATOM 3427 C CA . PRO A 1 432 ? 26.224 17.554 -16.327 1.00 90.56 432 PRO A CA 1
ATOM 3428 C C . PRO A 1 432 ? 25.357 18.355 -15.335 1.00 90.56 432 PRO A C 1
ATOM 3430 O O . PRO A 1 432 ? 25.365 18.045 -14.148 1.00 90.56 432 PRO A O 1
ATOM 3433 N N . PRO A 1 433 ? 24.577 19.361 -15.773 1.00 91.00 433 PRO A N 1
ATOM 3434 C CA . PRO A 1 433 ? 23.752 20.171 -14.866 1.00 91.00 433 PRO A CA 1
ATOM 3435 C C . PRO A 1 433 ? 22.530 19.417 -14.312 1.00 91.00 433 PRO A C 1
ATOM 3437 O O . PRO A 1 433 ? 22.043 19.731 -13.226 1.00 91.00 433 PRO A O 1
ATOM 3440 N N . ASN A 1 434 ? 22.042 18.416 -15.050 1.00 95.50 434 ASN A N 1
ATOM 3441 C CA . ASN A 1 434 ? 20.854 17.616 -14.734 1.00 95.50 434 ASN A CA 1
ATOM 3442 C C . ASN A 1 434 ? 21.203 16.145 -14.445 1.00 95.50 434 ASN A C 1
ATOM 3444 O O . ASN A 1 434 ? 20.419 15.237 -14.732 1.00 95.50 434 ASN A O 1
ATOM 3448 N N . GLY A 1 435 ? 22.399 15.897 -13.915 1.00 96.38 435 GLY A N 1
ATOM 3449 C CA . GLY A 1 435 ? 22.871 14.566 -13.562 1.00 96.38 435 GLY A CA 1
ATOM 3450 C C . GLY A 1 435 ? 24.091 14.608 -12.654 1.00 96.38 435 GLY A C 1
ATOM 3451 O O . GLY A 1 435 ? 24.620 15.670 -12.336 1.00 96.38 435 GLY A O 1
ATOM 3452 N N . THR A 1 436 ? 24.538 13.435 -12.233 1.00 97.75 436 THR A N 1
ATOM 3453 C CA . THR A 1 436 ? 25.718 13.257 -11.392 1.00 97.75 436 THR A CA 1
ATOM 3454 C C . THR A 1 436 ? 26.691 12.318 -12.085 1.00 97.75 436 THR A C 1
ATOM 3456 O O . THR A 1 436 ? 26.311 11.249 -12.564 1.00 97.75 436 THR A O 1
ATOM 3459 N N . LEU A 1 437 ? 27.966 12.707 -12.125 1.00 97.75 437 LEU A N 1
ATOM 3460 C CA . LEU A 1 437 ? 29.035 11.789 -12.498 1.00 97.75 437 LEU A CA 1
ATOM 3461 C C . LEU A 1 437 ? 29.256 10.795 -11.358 1.00 97.75 437 LEU A C 1
ATOM 3463 O O . LEU A 1 437 ? 29.869 11.126 -10.345 1.00 97.75 437 LEU A O 1
ATOM 3467 N N . VAL A 1 438 ? 28.739 9.581 -11.524 1.00 97.50 438 VAL A N 1
ATOM 3468 C CA . VAL A 1 438 ? 28.871 8.500 -10.531 1.00 97.50 438 VAL A CA 1
ATOM 3469 C C . VAL A 1 438 ? 30.177 7.720 -10.697 1.00 97.50 438 VAL A C 1
ATOM 3471 O O . VAL A 1 438 ? 30.660 7.084 -9.765 1.00 97.50 438 VAL A O 1
ATOM 3474 N N . ALA A 1 439 ? 30.789 7.835 -11.874 1.00 96.50 439 ALA A N 1
ATOM 3475 C CA . ALA A 1 439 ? 32.130 7.376 -12.205 1.00 96.50 439 ALA A CA 1
ATOM 3476 C C . ALA A 1 439 ? 32.717 8.270 -13.321 1.00 96.50 439 ALA A C 1
ATOM 3478 O O . ALA A 1 439 ? 31.966 9.022 -13.953 1.00 96.50 439 ALA A O 1
ATOM 3479 N N . PRO A 1 440 ? 34.041 8.222 -13.592 1.00 95.56 440 PRO A N 1
ATOM 3480 C CA . PRO A 1 440 ? 34.628 8.908 -14.741 1.00 95.56 440 PRO A CA 1
ATOM 3481 C C . PRO A 1 440 ? 33.848 8.606 -16.023 1.00 95.56 440 PRO A C 1
ATOM 3483 O O . PRO A 1 440 ? 33.659 7.441 -16.369 1.00 95.56 440 PRO A O 1
ATOM 3486 N N . ASN A 1 441 ? 33.374 9.664 -16.687 1.00 95.69 441 ASN A N 1
ATOM 3487 C CA . ASN A 1 441 ? 32.623 9.609 -17.946 1.00 95.69 441 ASN A CA 1
ATOM 3488 C C . ASN A 1 441 ? 31.258 8.885 -17.883 1.00 95.69 441 ASN A C 1
ATOM 3490 O O . ASN A 1 441 ? 30.635 8.679 -18.925 1.00 95.69 441 ASN A O 1
ATOM 3494 N N . VAL A 1 442 ? 30.758 8.545 -16.688 1.00 97.00 442 VAL A N 1
ATOM 3495 C CA . VAL A 1 442 ? 29.450 7.902 -16.477 1.00 97.00 442 VAL A CA 1
ATOM 3496 C C . VAL A 1 442 ? 28.508 8.885 -15.784 1.00 97.00 442 VAL A C 1
ATOM 3498 O O . VAL A 1 442 ? 28.630 9.147 -14.587 1.00 97.00 442 VAL A O 1
ATOM 3501 N N . ASN A 1 443 ? 27.560 9.434 -16.542 1.00 97.19 443 ASN A N 1
ATOM 3502 C CA . ASN A 1 443 ? 26.563 10.387 -16.062 1.00 97.19 443 ASN A CA 1
ATOM 3503 C C . ASN A 1 443 ? 25.232 9.692 -15.755 1.00 97.19 443 ASN A C 1
ATOM 3505 O O . ASN A 1 443 ? 24.562 9.202 -16.666 1.00 97.19 443 ASN A O 1
ATOM 3509 N N . ALA A 1 444 ? 24.818 9.713 -14.491 1.00 97.88 444 ALA A N 1
ATOM 3510 C CA . ALA A 1 444 ? 23.490 9.302 -14.060 1.00 97.88 444 ALA A CA 1
ATOM 3511 C C . ALA A 1 444 ? 22.577 10.531 -13.954 1.00 97.88 444 ALA A C 1
ATOM 3513 O O . ALA A 1 444 ? 22.784 11.414 -13.122 1.00 97.88 444 ALA A O 1
ATOM 3514 N N . GLN A 1 445 ? 21.564 10.607 -14.811 1.00 97.94 445 GLN A N 1
ATOM 3515 C CA . GLN A 1 445 ? 20.672 11.766 -14.883 1.00 97.94 445 GLN A CA 1
ATOM 3516 C C . GLN A 1 445 ? 19.673 11.786 -13.718 1.00 97.94 445 GLN A C 1
ATOM 3518 O O . GLN A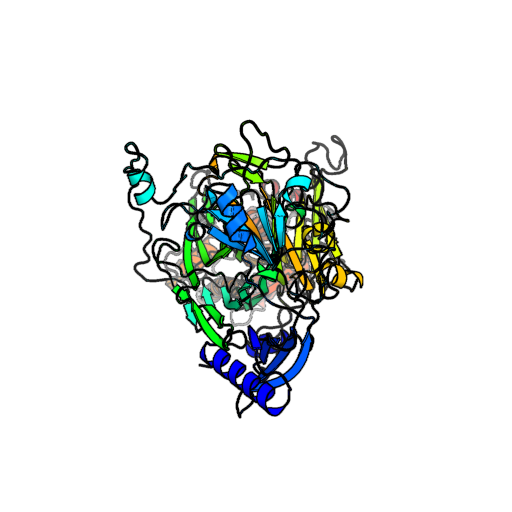 1 445 ? 19.197 10.736 -13.281 1.00 97.94 445 GLN A O 1
ATOM 3523 N N . TYR A 1 446 ? 19.319 12.983 -13.241 1.00 98.50 446 TYR A N 1
ATOM 3524 C CA . TYR A 1 446 ? 18.278 13.155 -12.223 1.00 98.50 446 TYR A CA 1
ATOM 3525 C C . TYR A 1 446 ? 16.950 12.606 -12.734 1.00 98.50 446 TYR A C 1
ATOM 3527 O O . TYR A 1 446 ? 16.606 12.801 -13.902 1.00 98.50 446 TYR A O 1
ATOM 3535 N N . HIS A 1 447 ? 16.194 11.941 -11.871 1.00 98.50 447 HIS A N 1
ATOM 3536 C CA . HIS A 1 447 ? 14.899 11.374 -12.233 1.00 98.50 447 HIS A CA 1
ATOM 3537 C C . HIS A 1 447 ? 14.017 11.196 -10.994 1.00 98.50 447 HIS A C 1
ATOM 3539 O O . HIS A 1 447 ? 14.452 11.397 -9.862 1.00 98.50 447 HIS A O 1
ATOM 3545 N N . GLN A 1 448 ? 12.749 10.855 -11.196 1.00 98.25 448 GLN A N 1
ATOM 3546 C CA . GLN A 1 448 ? 11.841 10.487 -10.108 1.00 98.25 448 GLN A CA 1
ATOM 3547 C C . GLN A 1 448 ? 11.363 9.057 -10.295 1.00 98.25 448 GLN A C 1
ATOM 3549 O O . GLN A 1 448 ? 11.305 8.586 -11.420 1.00 98.25 448 GLN A O 1
ATOM 3554 N N . HIS A 1 449 ? 10.959 8.406 -9.210 1.00 98.31 449 HIS A N 1
ATOM 3555 C CA . HIS A 1 449 ? 10.156 7.185 -9.250 1.00 98.31 449 HIS A CA 1
ATOM 3556 C C . HIS A 1 449 ? 8.838 7.498 -8.559 1.00 98.31 449 HIS A C 1
ATOM 3558 O O . HIS A 1 449 ? 8.846 7.762 -7.357 1.00 98.31 449 HIS A O 1
ATOM 3564 N N . ILE A 1 450 ? 7.728 7.532 -9.300 1.00 98.19 450 ILE A N 1
ATOM 3565 C CA . ILE A 1 450 ? 6.402 7.855 -8.752 1.00 98.19 450 ILE A CA 1
ATOM 3566 C C . ILE A 1 450 ? 5.462 6.681 -8.999 1.00 98.19 450 ILE A C 1
ATOM 3568 O O . ILE A 1 450 ? 5.104 6.389 -10.135 1.00 98.19 450 ILE A O 1
ATOM 3572 N N . PHE A 1 451 ? 5.042 6.034 -7.923 1.00 98.12 451 PHE A N 1
ATOM 3573 C CA . PHE A 1 451 ? 4.196 4.848 -7.880 1.00 98.12 451 PHE A CA 1
ATOM 3574 C C . PHE A 1 451 ? 2.757 5.225 -7.543 1.00 98.12 451 PHE A C 1
ATOM 3576 O O . PHE A 1 451 ? 2.530 6.074 -6.685 1.00 98.12 451 PHE A O 1
ATOM 3583 N N . CYS A 1 452 ? 1.781 4.564 -8.163 1.00 97.62 452 CYS A N 1
ATOM 3584 C CA . CYS A 1 452 ? 0.362 4.787 -7.911 1.00 97.62 452 CYS A CA 1
ATOM 3585 C C . CYS A 1 452 ? -0.314 3.539 -7.332 1.00 97.62 452 CYS A C 1
ATOM 3587 O O . CYS A 1 452 ? -0.675 2.603 -8.054 1.00 97.62 452 CYS A O 1
ATOM 3589 N N . VAL A 1 453 ? -0.512 3.532 -6.016 1.00 97.88 453 VAL A N 1
ATOM 3590 C CA . VAL A 1 453 ? -1.204 2.458 -5.295 1.00 97.88 453 VAL A CA 1
ATOM 3591 C C . VAL A 1 453 ? -2.710 2.662 -5.428 1.00 97.88 453 VAL A C 1
ATOM 3593 O O . VAL A 1 453 ? -3.241 3.678 -4.980 1.00 97.88 453 VAL A O 1
ATOM 3596 N N . ARG A 1 454 ? -3.411 1.693 -6.023 1.00 98.00 454 ARG A N 1
ATOM 3597 C CA . ARG A 1 454 ? -4.876 1.685 -6.100 1.00 98.00 454 ARG A CA 1
ATOM 3598 C C . ARG A 1 454 ? -5.436 0.990 -4.868 1.00 98.00 454 ARG A C 1
ATOM 3600 O O . ARG A 1 454 ? -5.140 -0.178 -4.613 1.00 98.00 454 ARG A O 1
ATOM 3607 N N . VAL A 1 455 ? -6.298 1.700 -4.155 1.00 98.44 455 VAL A N 1
ATOM 3608 C CA . VAL A 1 455 ? -7.072 1.209 -3.018 1.00 98.44 455 VAL A CA 1
ATOM 3609 C C . VAL A 1 455 ? -8.542 1.243 -3.406 1.00 98.44 455 VAL A C 1
ATOM 3611 O O . VAL A 1 455 ? -9.091 2.294 -3.727 1.00 98.44 455 VAL A O 1
ATOM 3614 N N . ASP A 1 456 ? -9.173 0.082 -3.368 1.00 98.25 456 ASP A N 1
ATOM 3615 C CA . ASP A 1 456 ? -10.607 -0.107 -3.559 1.00 98.25 456 ASP A CA 1
ATOM 3616 C C . ASP A 1 456 ? -11.202 -0.462 -2.200 1.00 98.25 456 ASP A C 1
ATOM 3618 O O . ASP A 1 456 ? -11.142 -1.626 -1.776 1.00 98.25 456 ASP A O 1
ATOM 3622 N N . PRO A 1 457 ? -11.589 0.553 -1.415 1.00 97.44 457 PRO A N 1
ATOM 3623 C CA . PRO A 1 457 ? -12.001 0.344 -0.051 1.00 97.44 457 PRO A CA 1
ATOM 3624 C C . PRO A 1 457 ? -13.352 -0.350 0.065 1.00 97.44 457 PRO A C 1
ATOM 3626 O O . PRO A 1 457 ? -14.247 -0.197 -0.754 1.00 97.44 457 PRO A O 1
ATOM 3629 N N . MET A 1 458 ? -13.481 -1.113 1.144 1.00 95.44 458 MET A N 1
ATOM 3630 C CA . MET A 1 458 ? -14.730 -1.736 1.557 1.00 95.44 458 MET A CA 1
ATOM 3631 C C . MET A 1 458 ? -14.812 -1.708 3.088 1.00 95.44 458 MET A C 1
ATOM 3633 O O . MET A 1 458 ? -15.103 -2.713 3.731 1.00 95.44 458 MET A O 1
ATOM 3637 N N . VAL A 1 459 ? -14.470 -0.576 3.708 1.00 95.56 459 VAL A N 1
ATOM 3638 C CA . VAL A 1 459 ? -14.343 -0.491 5.170 1.00 95.56 459 VAL A CA 1
ATOM 3639 C C . VAL A 1 459 ? -15.715 -0.707 5.803 1.00 95.56 459 VAL A C 1
ATOM 3641 O O . VAL A 1 459 ? -16.604 0.116 5.629 1.00 95.56 459 VAL A O 1
ATOM 3644 N N . ASP A 1 460 ? -15.909 -1.822 6.512 1.00 90.94 460 ASP A N 1
ATOM 3645 C CA . ASP A 1 460 ? -17.202 -2.280 7.050 1.00 90.94 460 ASP A CA 1
ATOM 3646 C C . ASP A 1 460 ? -18.361 -2.298 6.012 1.00 90.94 460 ASP A C 1
ATOM 3648 O O . ASP A 1 460 ? -19.527 -2.359 6.390 1.00 90.94 460 ASP A O 1
ATOM 3652 N N . GLY A 1 461 ? -18.072 -2.263 4.706 1.00 91.81 461 GLY A N 1
ATOM 3653 C CA . GLY A 1 461 ? -19.052 -2.257 3.614 1.00 91.81 461 GLY A CA 1
ATOM 3654 C C . GLY A 1 461 ? -18.589 -1.439 2.405 1.00 91.81 461 GLY A C 1
ATOM 3655 O O . GLY A 1 461 ? -17.586 -0.736 2.482 1.00 91.81 461 GLY A O 1
ATOM 3656 N N . ILE A 1 462 ? -19.325 -1.515 1.292 1.00 94.62 462 ILE A N 1
ATOM 3657 C CA . ILE A 1 462 ? -18.921 -0.934 -0.009 1.00 94.62 462 ILE A CA 1
ATOM 3658 C C . ILE A 1 462 ? -19.105 0.586 -0.110 1.00 94.62 462 ILE A C 1
ATOM 3660 O O . ILE A 1 462 ? -18.587 1.202 -1.030 1.00 94.62 462 ILE A O 1
ATOM 3664 N N . LYS A 1 463 ? -19.876 1.203 0.793 1.00 96.38 463 LYS A N 1
ATOM 3665 C CA . LYS A 1 463 ? -20.117 2.652 0.778 1.00 96.38 463 LYS A CA 1
ATOM 3666 C C . LYS A 1 463 ? -19.160 3.350 1.726 1.00 96.38 463 LYS A C 1
ATOM 3668 O O . LYS A 1 463 ? -19.284 3.230 2.948 1.00 96.38 463 LYS A O 1
ATOM 3673 N N . ASN A 1 464 ? -18.195 4.070 1.175 1.00 97.62 464 ASN A N 1
ATOM 3674 C CA . ASN A 1 464 ? -17.177 4.766 1.943 1.00 97.62 464 ASN A CA 1
ATOM 3675 C C . ASN A 1 464 ? -17.066 6.239 1.525 1.00 97.62 464 ASN A C 1
ATOM 3677 O O . ASN A 1 464 ? -17.516 6.653 0.461 1.00 97.62 464 ASN A O 1
ATOM 3681 N N . THR A 1 465 ? -16.459 7.036 2.398 1.00 97.94 465 THR A N 1
ATOM 3682 C CA . THR A 1 465 ? -16.178 8.457 2.188 1.00 97.94 465 THR A CA 1
ATOM 3683 C C . THR A 1 465 ? -14.713 8.718 2.492 1.00 97.94 465 THR A C 1
ATOM 3685 O O . THR A 1 465 ? -14.168 8.210 3.476 1.00 97.94 465 THR A O 1
ATOM 3688 N N . LEU A 1 466 ? -14.065 9.548 1.678 1.00 98.12 466 LEU A N 1
ATOM 3689 C CA . LEU A 1 466 ? -12.737 10.056 1.991 1.00 98.12 466 LEU A CA 1
ATOM 3690 C C . LEU A 1 466 ? -12.844 11.322 2.857 1.00 98.12 466 LEU A C 1
ATOM 3692 O O . LEU A 1 466 ? -13.529 12.282 2.507 1.00 98.12 466 LEU A O 1
ATOM 3696 N N . VAL A 1 467 ? -12.124 11.340 3.976 1.00 96.06 467 VAL A N 1
ATOM 3697 C CA . VAL A 1 467 ? -12.024 12.477 4.897 1.00 96.06 467 VAL A CA 1
ATOM 3698 C C . VAL A 1 467 ? -10.581 12.956 4.948 1.00 96.06 467 VAL A C 1
ATOM 3700 O O . VAL A 1 467 ? -9.680 12.202 5.317 1.00 96.06 467 VAL A O 1
ATOM 3703 N N . GLN A 1 468 ? -10.360 14.224 4.623 1.00 94.38 468 GLN A N 1
ATOM 3704 C CA . GLN A 1 468 ? -9.108 14.920 4.888 1.00 94.38 468 GLN A CA 1
ATOM 3705 C C . GLN A 1 468 ? -9.124 15.466 6.315 1.00 94.38 468 GLN A C 1
ATOM 3707 O O . GLN A 1 468 ? -10.117 16.036 6.751 1.00 94.38 468 GLN A O 1
ATOM 3712 N N . GLN A 1 469 ? -8.029 15.305 7.044 1.00 89.50 469 GLN A N 1
ATOM 3713 C CA . GLN A 1 469 ? -7.836 15.870 8.370 1.00 89.50 469 GLN A CA 1
ATOM 3714 C C . GLN A 1 469 ? -6.595 16.755 8.355 1.00 89.50 469 GLN A C 1
ATOM 3716 O O . GLN A 1 469 ? -5.498 16.262 8.108 1.00 89.50 469 GLN A O 1
ATOM 3721 N N . ASP A 1 470 ? -6.770 18.038 8.651 1.00 90.19 470 ASP A N 1
ATOM 3722 C CA . ASP A 1 470 ? -5.676 19.000 8.764 1.00 90.19 470 ASP A CA 1
ATOM 3723 C C . ASP A 1 470 ? -5.430 19.323 10.238 1.00 90.19 470 ASP A C 1
ATOM 3725 O O . ASP A 1 470 ? -6.334 19.780 10.942 1.00 90.19 470 ASP A O 1
ATOM 3729 N N . ILE A 1 471 ? -4.213 19.048 10.717 1.00 87.88 471 ILE A N 1
ATOM 3730 C CA . ILE A 1 471 ? -3.784 19.369 12.082 1.00 87.88 471 ILE A CA 1
ATOM 3731 C C . ILE A 1 471 ? -2.928 20.635 12.047 1.00 87.88 471 ILE A C 1
ATOM 3733 O O . ILE A 1 471 ? -1.896 20.682 11.372 1.00 87.88 471 ILE A O 1
ATOM 3737 N N . THR A 1 472 ? -3.359 21.667 12.769 1.00 91.19 472 THR A N 1
ATOM 3738 C CA . THR A 1 472 ? -2.735 22.998 12.766 1.00 91.19 472 THR A CA 1
ATOM 3739 C C . THR A 1 472 ? -2.597 23.547 14.181 1.00 91.19 472 THR A C 1
ATOM 3741 O O . THR A 1 472 ? -3.391 23.182 15.054 1.00 91.19 472 THR A O 1
ATOM 3744 N N . PRO A 1 473 ? -1.649 24.467 14.438 1.00 91.75 473 PRO A N 1
ATOM 3745 C CA . PRO A 1 473 ? -1.673 25.269 15.656 1.00 91.75 473 PRO A CA 1
ATOM 3746 C C . PRO A 1 473 ? -3.045 25.922 15.861 1.00 91.75 473 PRO A C 1
ATOM 3748 O O . PRO A 1 473 ? -3.755 26.225 14.896 1.00 91.75 473 PRO A O 1
ATOM 3751 N N . SER A 1 474 ? -3.429 26.118 17.120 1.00 91.94 474 SER A N 1
ATOM 3752 C CA . SER A 1 474 ? -4.647 26.847 17.458 1.00 91.94 474 SER A CA 1
ATOM 3753 C C . SER A 1 474 ? -4.560 28.274 16.902 1.00 91.94 474 SER A C 1
ATOM 3755 O O . SER A 1 474 ? -3.513 28.906 17.050 1.00 91.94 474 SER A O 1
ATOM 3757 N N . PRO A 1 475 ? -5.630 28.813 16.290 1.00 92.50 475 PRO A N 1
ATOM 3758 C CA . PRO A 1 475 ? -5.622 30.179 15.769 1.00 92.50 475 PRO A CA 1
ATOM 3759 C C . PRO A 1 475 ? -5.635 31.242 16.881 1.00 92.50 475 PRO A C 1
ATOM 3761 O O . PRO A 1 475 ? -5.430 32.422 16.602 1.00 92.50 475 PRO A O 1
ATOM 3764 N N . PHE A 1 476 ? -5.889 30.853 18.136 1.00 94.88 476 PHE A N 1
ATOM 3765 C CA . PHE A 1 476 ? -5.936 31.775 19.268 1.00 94.88 476 PHE A CA 1
ATOM 3766 C C . PHE A 1 476 ? -4.524 32.114 19.783 1.00 94.88 476 PHE A C 1
ATOM 3768 O O . PHE A 1 476 ? -3.699 31.206 19.944 1.00 94.88 476 PHE A O 1
ATOM 3775 N N . PRO A 1 477 ? -4.233 33.393 20.090 1.00 95.62 477 PRO A N 1
ATOM 3776 C CA . PRO A 1 477 ? -2.905 33.822 20.521 1.00 95.62 477 PRO A CA 1
ATOM 3777 C C . PRO A 1 477 ? -2.562 33.322 21.929 1.00 95.62 477 PRO A C 1
ATOM 3779 O O . PRO A 1 477 ? -3.448 33.090 22.757 1.00 95.62 477 PRO A O 1
ATOM 3782 N N . THR A 1 478 ? -1.265 33.225 22.228 1.00 96.81 478 THR A N 1
ATOM 3783 C CA . THR A 1 478 ? -0.766 32.990 23.591 1.00 96.81 478 THR A CA 1
ATOM 3784 C C . THR A 1 478 ? -1.327 34.040 24.553 1.00 96.81 478 THR A C 1
ATOM 3786 O O . THR A 1 478 ? -1.369 35.226 24.231 1.00 96.81 478 THR A O 1
ATOM 3789 N N . GLY A 1 479 ? -1.768 33.607 25.733 1.00 92.94 479 GLY A N 1
ATOM 3790 C CA . GLY A 1 479 ? -2.405 34.459 26.743 1.00 92.94 479 GLY A CA 1
ATOM 3791 C C . GLY A 1 479 ? -3.925 34.608 26.599 1.00 92.94 479 GLY A C 1
ATOM 3792 O O . GLY A 1 479 ? -4.564 35.111 27.520 1.00 92.94 479 GLY A O 1
ATOM 3793 N N . SER A 1 480 ? -4.527 34.138 25.500 1.00 96.44 480 SER A N 1
ATOM 3794 C CA . SER A 1 480 ? -5.991 34.030 25.380 1.00 96.44 480 SER A CA 1
ATOM 3795 C C . SER A 1 480 ? -6.563 32.949 26.306 1.00 96.44 480 SER A C 1
ATOM 3797 O O . SER A 1 480 ? -5.845 32.053 26.750 1.00 96.44 480 SER A O 1
ATOM 3799 N N . LYS A 1 481 ? -7.874 32.982 26.573 1.00 94.38 481 LYS A N 1
ATOM 3800 C CA . LYS A 1 481 ? -8.552 31.938 27.362 1.00 94.38 481 LYS A CA 1
ATOM 3801 C C . LYS A 1 481 ? -8.448 30.566 26.683 1.00 94.38 481 LYS A C 1
ATOM 3803 O O . LYS A 1 481 ? -8.312 29.548 27.353 1.00 94.38 481 LYS A O 1
ATOM 3808 N N . GLU A 1 482 ? -8.499 30.552 25.358 1.00 93.12 482 GLU A N 1
ATOM 3809 C CA . GLU A 1 482 ? -8.510 29.361 24.514 1.00 93.12 482 GLU A CA 1
ATOM 3810 C C . GLU A 1 482 ? -7.108 28.766 24.303 1.00 93.12 482 GLU A C 1
ATOM 3812 O O . GLU A 1 482 ? -6.987 27.580 23.995 1.00 93.12 482 GLU A O 1
ATOM 3817 N N . ASN A 1 483 ? -6.044 29.563 24.462 1.00 96.62 483 ASN A N 1
ATOM 3818 C CA . ASN A 1 483 ? -4.660 29.132 24.252 1.00 96.62 483 ASN A CA 1
ATOM 3819 C C . ASN A 1 483 ? -3.671 29.844 25.195 1.00 96.62 483 ASN A C 1
ATOM 3821 O O . ASN A 1 483 ? -2.648 30.373 24.761 1.00 96.62 483 ASN A O 1
ATOM 3825 N N . PHE A 1 484 ? -3.967 29.866 26.498 1.00 94.00 484 PHE A N 1
ATOM 3826 C CA . PHE A 1 484 ? -3.218 30.648 27.492 1.00 94.00 484 PHE A CA 1
ATOM 3827 C C . PHE A 1 484 ? -1.701 30.424 27.431 1.00 94.00 484 PHE A C 1
ATOM 3829 O O . PHE A 1 484 ? -0.938 31.387 27.401 1.00 94.00 484 PHE A O 1
ATOM 3836 N N . ALA A 1 485 ? -1.267 29.166 27.336 1.00 92.81 485 ALA A N 1
ATOM 3837 C CA . ALA A 1 485 ? 0.149 28.804 27.284 1.00 92.81 485 ALA A CA 1
ATOM 3838 C C . ALA A 1 485 ? 0.708 28.647 25.854 1.00 92.81 485 ALA A C 1
ATOM 3840 O O . ALA A 1 485 ? 1.860 28.252 25.695 1.00 92.81 485 ALA A O 1
ATOM 3841 N N . GLY A 1 486 ? -0.078 28.932 24.808 1.00 91.38 486 GLY A N 1
ATOM 3842 C CA . GLY A 1 486 ? 0.376 28.849 23.413 1.00 91.38 486 GLY A CA 1
ATOM 3843 C C . GLY A 1 486 ? 0.586 27.424 22.881 1.00 91.38 486 GLY A C 1
ATOM 3844 O O . GLY A 1 486 ? 1.128 27.248 21.795 1.00 91.38 486 GLY A O 1
ATOM 3845 N N . ASN A 1 487 ? 0.187 26.396 23.631 1.00 91.19 487 ASN A N 1
ATOM 3846 C CA . ASN A 1 487 ? 0.461 24.991 23.328 1.00 91.19 487 ASN A CA 1
ATOM 3847 C C . ASN A 1 487 ? -0.642 24.294 22.510 1.00 91.19 487 ASN A C 1
ATOM 3849 O O . ASN A 1 487 ? -0.474 23.133 22.133 1.00 91.19 487 ASN A O 1
ATOM 3853 N N . ALA A 1 488 ? -1.793 24.939 22.306 1.00 88.94 488 ALA A N 1
ATOM 3854 C CA . ALA A 1 488 ? -2.945 24.303 21.683 1.00 88.94 488 ALA A CA 1
ATOM 3855 C C . ALA A 1 488 ? -2.753 24.106 20.169 1.00 88.94 488 ALA A C 1
ATOM 3857 O O . ALA A 1 488 ? -2.250 24.975 19.458 1.00 88.94 488 ALA A O 1
ATOM 3858 N N . PHE A 1 489 ? -3.242 22.975 19.670 1.00 92.31 489 PHE A N 1
ATOM 3859 C CA . PHE A 1 489 ? -3.404 22.662 18.253 1.00 92.31 489 PHE A CA 1
ATOM 3860 C C . PHE A 1 489 ? -4.768 22.000 18.051 1.00 92.31 489 PHE A C 1
ATOM 3862 O O . PHE A 1 489 ? -5.344 21.439 18.986 1.00 92.31 489 PHE A O 1
ATOM 3869 N N . ILE A 1 490 ? -5.297 22.086 16.838 1.00 90.19 490 ILE A N 1
ATOM 3870 C CA . ILE A 1 490 ? -6.618 21.576 16.473 1.00 90.19 490 ILE A CA 1
ATOM 3871 C C . ILE A 1 490 ? -6.509 20.643 15.271 1.00 90.19 490 ILE A C 1
ATOM 3873 O O . ILE A 1 490 ? -5.557 20.723 14.502 1.00 90.19 490 ILE A O 1
ATOM 3877 N N . ALA A 1 491 ? -7.494 19.760 15.116 1.00 87.19 491 ALA A N 1
ATOM 3878 C CA . ALA A 1 491 ? -7.650 18.909 13.944 1.00 87.19 491 ALA A CA 1
ATOM 3879 C C . ALA A 1 491 ? -8.994 19.228 13.284 1.00 87.19 491 ALA A C 1
ATOM 3881 O O . ALA A 1 491 ? -10.029 19.178 13.952 1.00 87.19 491 ALA A O 1
ATOM 3882 N N . THR A 1 492 ? -8.984 19.556 11.996 1.00 90.62 492 THR A N 1
ATOM 3883 C CA . THR A 1 492 ? -10.195 19.872 11.227 1.00 90.62 492 THR A CA 1
ATOM 3884 C C . THR A 1 492 ? -10.432 18.804 10.175 1.00 90.62 492 THR A C 1
ATOM 3886 O O . THR A 1 492 ? -9.572 18.554 9.335 1.00 90.62 492 THR A O 1
ATOM 3889 N N . ASP A 1 493 ? -11.602 18.170 10.240 1.00 90.94 493 ASP A N 1
ATOM 3890 C CA . ASP A 1 493 ? -12.030 17.153 9.282 1.00 90.94 493 ASP A CA 1
ATOM 3891 C C . ASP A 1 493 ? -12.812 17.815 8.138 1.00 90.94 493 ASP A C 1
ATOM 3893 O O . ASP A 1 493 ? -13.771 18.544 8.381 1.00 90.94 493 ASP A O 1
ATOM 3897 N N . THR A 1 494 ? -12.439 17.515 6.897 1.00 95.06 494 THR A N 1
ATOM 3898 C CA . THR A 1 494 ? -13.140 17.922 5.675 1.00 95.06 494 THR A CA 1
ATOM 3899 C C . THR A 1 494 ? -13.488 16.675 4.873 1.00 95.06 494 THR A C 1
ATOM 3901 O O . THR A 1 494 ? -12.600 15.940 4.439 1.00 95.06 494 THR A O 1
ATOM 3904 N N . LYS A 1 495 ? -14.782 16.416 4.676 1.00 96.94 495 LYS A N 1
ATOM 3905 C CA . LYS A 1 495 ? -15.234 15.350 3.777 1.00 96.94 495 LYS A CA 1
ATOM 3906 C C . LYS A 1 495 ? -15.006 15.761 2.330 1.00 96.94 495 LYS A C 1
ATOM 3908 O O . LYS A 1 495 ? -15.304 16.893 1.952 1.00 96.94 495 LYS A O 1
ATOM 3913 N N . ILE A 1 496 ? -14.522 14.831 1.520 1.00 98.12 496 ILE A N 1
ATOM 3914 C CA . ILE A 1 496 ? -14.392 15.032 0.082 1.00 98.12 496 ILE A CA 1
ATOM 3915 C C . ILE A 1 496 ? -15.688 14.560 -0.571 1.00 98.12 496 ILE A C 1
ATOM 3917 O O . ILE A 1 496 ? -16.057 13.395 -0.451 1.00 98.12 496 ILE A O 1
ATOM 3921 N N . LEU A 1 497 ? -16.412 15.490 -1.195 1.00 98.06 497 LEU A N 1
ATOM 3922 C CA . LEU A 1 497 ? -17.785 15.253 -1.656 1.00 98.06 497 LEU A CA 1
ATOM 3923 C C . LEU A 1 497 ? -17.871 14.860 -3.131 1.00 98.06 497 LEU A C 1
ATOM 3925 O O . LEU A 1 497 ? -18.821 14.178 -3.521 1.00 98.06 497 LEU A O 1
ATOM 3929 N N . THR A 1 498 ? -16.896 15.271 -3.941 1.00 98.00 498 THR A N 1
ATOM 3930 C CA . THR A 1 498 ? -16.855 15.024 -5.386 1.00 98.00 498 THR A CA 1
ATOM 3931 C C . THR A 1 498 ? -15.529 14.416 -5.820 1.00 98.00 498 THR A C 1
ATOM 3933 O O . THR A 1 498 ? -14.515 14.589 -5.143 1.00 98.00 498 THR A O 1
ATOM 3936 N N . GLU A 1 499 ? -15.537 13.722 -6.957 1.00 98.00 499 GLU A N 1
ATOM 3937 C CA . GLU A 1 499 ? -14.326 13.207 -7.597 1.00 98.00 499 GLU A CA 1
ATOM 3938 C C . GLU A 1 499 ? -13.286 14.332 -7.752 1.00 98.00 499 GLU A C 1
ATOM 3940 O O . GLU A 1 499 ? -13.606 15.404 -8.268 1.00 98.00 499 GLU A O 1
ATOM 3945 N N . THR A 1 500 ? -12.060 14.120 -7.264 1.00 97.62 500 THR A N 1
ATOM 3946 C CA . THR A 1 500 ? -11.000 15.141 -7.297 1.00 97.62 500 THR A CA 1
ATOM 3947 C C . THR A 1 500 ? -9.615 14.550 -7.032 1.00 97.62 500 THR A C 1
ATOM 3949 O O . THR A 1 500 ? -9.474 13.482 -6.432 1.00 97.62 500 THR A O 1
ATOM 3952 N N . GLY A 1 501 ? -8.580 15.291 -7.429 1.00 96.19 501 GLY A N 1
ATOM 3953 C CA . GLY A 1 501 ? -7.229 15.162 -6.884 1.00 96.19 501 GLY A CA 1
ATOM 3954 C C . GLY A 1 501 ? -7.030 16.096 -5.685 1.00 96.19 501 GLY A C 1
ATOM 3955 O O . GLY A 1 501 ? -7.613 17.181 -5.643 1.00 96.19 501 GLY A O 1
ATOM 3956 N N . LEU A 1 502 ? -6.228 15.684 -4.705 1.00 93.69 502 LEU A N 1
ATOM 3957 C CA . LEU A 1 502 ? -5.960 16.420 -3.467 1.00 93.69 502 LEU A CA 1
ATOM 3958 C C . LEU A 1 502 ? -4.473 16.715 -3.338 1.00 93.69 502 LEU A C 1
ATOM 3960 O O . LEU A 1 502 ? -3.650 15.824 -3.513 1.00 93.69 502 LEU A O 1
ATOM 3964 N N . ASP A 1 503 ? -4.129 17.948 -2.981 1.00 88.94 503 ASP A N 1
ATOM 3965 C CA . ASP A 1 503 ? -2.748 18.347 -2.711 1.00 88.94 503 ASP A CA 1
ATOM 3966 C C . ASP A 1 503 ? -2.287 17.907 -1.315 1.00 88.94 503 ASP A C 1
ATOM 3968 O O . ASP A 1 503 ? -3.071 17.869 -0.357 1.00 88.94 503 ASP A O 1
ATOM 3972 N N . PHE A 1 504 ? -0.989 17.633 -1.166 1.00 78.56 504 PHE A N 1
ATOM 3973 C CA . PHE A 1 504 ? -0.382 17.564 0.161 1.00 78.56 504 PHE A CA 1
ATOM 3974 C C . PHE A 1 504 ? -0.234 18.996 0.665 1.00 78.56 504 PHE A C 1
ATOM 3976 O O . PHE A 1 504 ? 0.133 19.893 -0.094 1.00 78.56 504 PHE A O 1
ATOM 3983 N N . ALA A 1 505 ? -0.567 19.242 1.927 1.00 67.25 505 ALA A N 1
ATOM 3984 C CA . ALA A 1 505 ? -0.511 20.598 2.441 1.00 67.25 505 ALA A CA 1
ATOM 3985 C C . ALA A 1 505 ? 0.938 21.118 2.539 1.00 67.25 505 ALA A C 1
ATOM 3987 O O . ALA A 1 505 ? 1.854 20.326 2.776 1.00 67.25 505 ALA A O 1
ATOM 3988 N N . PRO A 1 506 ? 1.161 22.442 2.420 1.00 61.59 506 PRO A N 1
ATOM 3989 C CA . PRO A 1 506 ? 2.465 23.043 2.690 1.00 61.59 506 PRO A CA 1
ATOM 3990 C C . PRO A 1 506 ? 2.906 22.766 4.138 1.00 61.59 506 PRO A C 1
ATOM 3992 O O . PRO A 1 506 ? 2.071 22.505 5.006 1.00 61.59 506 PRO A O 1
ATOM 3995 N N . PHE A 1 507 ? 4.214 22.877 4.407 1.00 64.12 507 PHE A N 1
ATOM 3996 C CA . PHE A 1 507 ? 4.898 22.552 5.677 1.00 64.12 507 PHE A CA 1
ATOM 3997 C C . PHE A 1 507 ? 4.251 23.081 6.985 1.00 64.12 507 PHE A C 1
ATOM 3999 O O . PHE A 1 507 ? 4.648 22.655 8.066 1.00 64.12 507 PHE A O 1
ATOM 4006 N N . GLY A 1 508 ? 3.259 23.978 6.919 1.00 70.94 508 GLY A N 1
ATOM 4007 C CA . GLY A 1 508 ? 2.527 24.533 8.063 1.00 70.94 508 GLY A CA 1
ATOM 4008 C C . GLY A 1 508 ? 1.335 23.714 8.584 1.00 70.94 508 GLY A C 1
ATOM 4009 O O . GLY A 1 508 ? 0.756 24.107 9.595 1.00 70.94 508 GLY A O 1
ATOM 4010 N N . THR A 1 509 ? 0.947 22.603 7.946 1.00 81.44 509 THR A N 1
ATOM 4011 C CA . THR A 1 509 ? -0.133 21.736 8.461 1.00 81.44 509 THR A CA 1
ATOM 4012 C C . THR A 1 509 ? 0.254 20.260 8.416 1.00 81.44 509 THR A C 1
ATOM 4014 O O . THR A 1 509 ? 0.975 19.814 7.522 1.00 81.44 509 THR A O 1
ATOM 4017 N N . GLU A 1 510 ? -0.235 19.479 9.374 1.00 84.25 510 GLU A N 1
ATOM 4018 C CA . GLU A 1 510 ? -0.035 18.034 9.407 1.00 84.25 510 GLU A CA 1
ATOM 4019 C C . GLU A 1 510 ? -1.268 17.330 8.827 1.00 84.25 510 GLU A C 1
ATOM 4021 O O . GLU A 1 510 ? -2.168 16.900 9.548 1.00 84.25 510 GLU A O 1
ATOM 4026 N N . ARG A 1 511 ? -1.320 17.283 7.487 1.00 88.69 511 ARG A N 1
ATOM 4027 C CA . ARG A 1 511 ? -2.415 16.678 6.716 1.00 88.69 511 ARG A CA 1
ATOM 4028 C C . ARG A 1 511 ? -2.387 15.153 6.774 1.00 88.69 511 ARG A C 1
ATOM 4030 O O . ARG A 1 511 ? -1.343 14.526 6.585 1.00 88.69 511 ARG A O 1
ATOM 4037 N N . ARG A 1 512 ? -3.568 14.564 6.954 1.00 87.25 512 ARG A N 1
ATOM 4038 C CA . ARG A 1 512 ? -3.845 13.124 6.876 1.00 87.25 512 ARG A CA 1
ATOM 4039 C C . ARG A 1 512 ? -5.110 12.872 6.068 1.00 87.25 512 ARG A C 1
ATOM 4041 O O . ARG A 1 512 ? -5.988 13.727 6.003 1.00 87.25 512 ARG A O 1
ATOM 4048 N N . TRP A 1 513 ? -5.246 11.662 5.540 1.00 93.38 513 TRP A N 1
ATOM 4049 C CA . TRP A 1 513 ? -6.496 11.193 4.946 1.00 93.38 513 TRP A CA 1
ATOM 4050 C C . TRP A 1 513 ? -7.003 9.950 5.660 1.00 93.38 513 TRP A C 1
ATOM 4052 O O . TRP A 1 513 ? -6.234 9.191 6.254 1.00 93.38 513 TRP A O 1
ATOM 4062 N N . ARG A 1 514 ? -8.317 9.754 5.629 1.00 93.62 514 ARG A N 1
ATOM 4063 C CA . ARG A 1 514 ? -8.998 8.585 6.179 1.00 93.62 514 ARG A CA 1
ATOM 4064 C C . ARG A 1 514 ? -10.083 8.143 5.217 1.00 93.62 514 ARG A C 1
ATOM 4066 O O . ARG A 1 514 ? -10.808 8.986 4.700 1.00 93.62 514 ARG A O 1
ATOM 4073 N N . ILE A 1 515 ? -10.216 6.841 5.024 1.00 97.31 515 ILE A N 1
ATOM 4074 C CA . ILE A 1 515 ? -11.383 6.253 4.371 1.00 97.31 515 ILE A CA 1
ATOM 4075 C C . ILE A 1 515 ? -12.309 5.777 5.477 1.00 97.31 515 ILE A C 1
ATOM 4077 O O . ILE A 1 515 ? -11.875 5.023 6.352 1.00 97.31 515 ILE A O 1
ATOM 4081 N N . VAL A 1 516 ? -13.550 6.250 5.467 1.00 95.19 516 VAL A N 1
ATOM 4082 C CA . VAL A 1 516 ? -14.520 5.991 6.529 1.00 95.19 516 VAL A CA 1
ATOM 4083 C C . VAL A 1 516 ? -15.822 5.418 5.986 1.00 95.19 516 VAL A C 1
ATOM 4085 O O . VAL A 1 516 ? -16.153 5.626 4.823 1.00 95.19 516 VAL A O 1
ATOM 4088 N N . ASN A 1 517 ? -16.579 4.738 6.840 1.00 94.19 517 ASN A N 1
ATOM 4089 C CA . ASN A 1 517 ? -17.935 4.286 6.557 1.00 94.19 517 ASN A CA 1
ATOM 4090 C C . ASN A 1 517 ? -18.923 5.016 7.466 1.00 94.19 517 ASN A C 1
ATOM 4092 O O . ASN A 1 517 ? -18.937 4.814 8.679 1.00 94.19 517 ASN A O 1
ATOM 4096 N N . GLU A 1 518 ? -19.761 5.855 6.865 1.00 90.31 518 GLU A N 1
ATOM 4097 C CA . GLU A 1 518 ? -20.739 6.682 7.583 1.00 90.31 518 GLU A CA 1
ATOM 4098 C C . GLU A 1 518 ? -21.937 5.879 8.099 1.00 90.31 518 GLU A C 1
ATOM 4100 O O . GLU A 1 518 ? -22.616 6.290 9.037 1.00 90.31 518 GLU A O 1
ATOM 4105 N N . GLY A 1 519 ? -22.178 4.697 7.523 1.00 83.19 519 GLY A N 1
ATOM 4106 C CA . GLY A 1 519 ? -23.197 3.757 7.986 1.00 83.19 519 GLY A CA 1
ATOM 4107 C C . GLY A 1 519 ? -22.853 3.109 9.327 1.00 83.19 519 GLY A C 1
ATOM 4108 O O . GLY A 1 519 ? -23.702 2.446 9.923 1.00 83.19 519 GLY A O 1
ATOM 4109 N N . LYS A 1 520 ? -21.627 3.300 9.831 1.00 77.50 520 LYS A N 1
ATOM 4110 C CA . LYS A 1 520 ? -21.223 2.831 11.152 1.00 77.50 520 LYS A CA 1
ATOM 4111 C C . LYS A 1 520 ? -20.349 3.858 11.844 1.00 77.50 520 LYS A C 1
ATOM 4113 O O . LYS A 1 520 ? -19.166 4.018 11.554 1.00 77.50 520 LYS A O 1
ATOM 4118 N N . GLN A 1 521 ? -20.906 4.487 12.864 1.00 71.44 521 GLN A N 1
ATOM 4119 C CA . GLN A 1 521 ? -20.103 5.320 13.738 1.00 71.44 521 GLN A CA 1
ATOM 4120 C C . GLN A 1 521 ? -19.259 4.442 14.653 1.00 71.44 521 GLN A C 1
ATOM 4122 O O . GLN A 1 521 ? -19.730 3.502 15.301 1.00 71.44 521 GLN A O 1
ATOM 4127 N N . HIS A 1 522 ? -17.976 4.771 14.721 1.00 61.56 522 HIS A N 1
ATOM 4128 C CA . HIS A 1 522 ? -17.128 4.330 15.798 1.00 61.56 522 HIS A CA 1
ATOM 4129 C C . HIS A 1 522 ? -17.732 4.874 17.074 1.00 61.56 522 HIS A C 1
ATOM 4131 O O . HIS A 1 522 ? -17.739 6.085 17.323 1.00 61.56 522 HIS A O 1
ATOM 4137 N N . TYR A 1 523 ? -18.260 3.953 17.866 1.00 46.09 523 TYR A N 1
ATOM 4138 C CA . TYR A 1 523 ? -19.151 4.353 18.917 1.00 46.09 523 TYR A CA 1
ATOM 4139 C C . TYR A 1 523 ? -18.473 5.3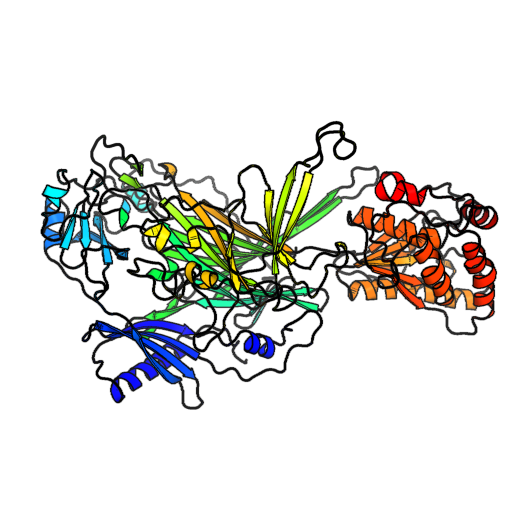71 19.866 1.00 46.09 523 TYR A C 1
ATOM 4141 O O . TYR A 1 523 ? -19.197 6.252 20.298 1.00 46.09 523 TYR A O 1
ATOM 4149 N N . SER A 1 524 ? -17.131 5.409 20.079 1.00 44.38 524 SER A N 1
ATOM 4150 C CA . SER A 1 524 ? -16.410 6.224 21.113 1.00 44.38 524 SER A CA 1
ATOM 4151 C C . SER A 1 524 ? -16.364 7.685 20.780 1.00 44.38 524 SER A C 1
ATOM 4153 O O . SER A 1 524 ? -16.387 8.574 21.622 1.00 44.38 524 SER A O 1
ATOM 4155 N N . THR A 1 525 ? -16.058 7.889 19.512 1.00 50.38 525 THR A N 1
ATOM 4156 C CA . THR A 1 525 ? -15.616 9.159 18.986 1.00 50.38 525 THR A CA 1
ATOM 4157 C C . THR A 1 525 ? -16.824 9.864 18.393 1.00 50.38 525 THR A C 1
ATOM 4159 O O . THR A 1 525 ? -16.726 11.049 18.099 1.00 50.38 525 THR A O 1
ATOM 4162 N N . GLY A 1 526 ? -17.937 9.138 18.183 1.00 57.47 526 GLY A N 1
ATOM 4163 C CA . GLY A 1 526 ? -19.052 9.574 17.348 1.00 57.47 526 GLY A CA 1
ATOM 4164 C C . GLY A 1 526 ? -18.626 9.830 15.900 1.00 57.47 526 GLY A C 1
ATOM 4165 O O . GLY A 1 526 ? -19.363 10.454 15.149 1.00 57.47 526 GLY A O 1
ATOM 4166 N N . LYS A 1 527 ? -17.409 9.413 15.523 1.00 73.88 527 LYS A N 1
ATOM 4167 C CA . LYS A 1 527 ? -16.847 9.564 14.180 1.00 73.88 527 LYS A CA 1
ATOM 4168 C C . LYS A 1 527 ? -17.088 8.280 13.414 1.00 73.88 527 LYS A C 1
ATOM 4170 O O . LYS A 1 527 ? -17.109 7.216 14.014 1.00 73.88 527 LYS A O 1
ATOM 4175 N N . ASP A 1 528 ? -17.183 8.371 12.107 1.00 84.88 528 ASP A N 1
ATOM 4176 C CA . ASP A 1 528 ? -17.311 7.217 11.219 1.00 84.88 528 ASP A CA 1
ATOM 4177 C C . ASP A 1 528 ? -16.126 6.244 11.398 1.00 84.88 528 ASP A C 1
ATOM 4179 O O . ASP A 1 528 ? -14.979 6.682 11.569 1.00 84.88 528 ASP A O 1
ATOM 4183 N N . VAL A 1 529 ? -16.384 4.927 11.421 1.00 83.06 529 VAL A N 1
ATOM 4184 C CA . VAL A 1 529 ? -15.305 3.919 11.462 1.00 83.06 529 VAL A CA 1
ATOM 4185 C C . VAL A 1 529 ? -14.449 4.043 10.209 1.00 83.06 529 VAL A C 1
ATOM 4187 O O . VAL A 1 529 ? -14.974 4.323 9.138 1.00 83.06 529 VAL A O 1
ATOM 4190 N N . GLY A 1 530 ? -13.139 3.824 10.311 1.00 90.56 530 GLY A N 1
ATOM 4191 C CA . GLY A 1 530 ? -12.268 4.058 9.168 1.00 90.56 530 GLY A CA 1
ATOM 4192 C C . GLY A 1 530 ? -10.848 3.540 9.305 1.00 90.56 530 GLY A C 1
ATOM 4193 O O . GLY A 1 530 ? -10.410 3.142 10.388 1.00 90.56 530 GLY A O 1
ATOM 4194 N N . TYR A 1 531 ? -10.133 3.619 8.186 1.00 93.62 531 TYR A N 1
ATOM 4195 C CA . TYR A 1 531 ? -8.696 3.395 8.071 1.00 93.62 531 TYR A CA 1
ATOM 4196 C C . TYR A 1 531 ? -7.989 4.704 7.711 1.00 93.62 531 TYR A C 1
ATOM 4198 O O . TYR A 1 531 ? -8.409 5.409 6.792 1.00 93.62 531 TYR A O 1
ATOM 4206 N N . SER A 1 532 ? -6.913 5.047 8.426 1.00 91.56 532 SER A N 1
ATOM 4207 C CA . SER A 1 532 ? -6.066 6.191 8.060 1.00 91.56 532 SER A CA 1
ATOM 4208 C C . SER A 1 532 ? -5.093 5.825 6.946 1.00 91.56 532 SER A C 1
ATOM 4210 O O . SER A 1 532 ? -4.582 4.712 6.939 1.00 91.56 532 SER A O 1
ATOM 4212 N N . LEU A 1 533 ? -4.814 6.765 6.041 1.00 93.19 533 LEU A N 1
ATOM 4213 C CA . LEU A 1 533 ? -3.863 6.621 4.937 1.00 93.19 533 LEU A CA 1
ATOM 4214 C C . LEU A 1 533 ? -2.602 7.426 5.275 1.00 93.19 533 LEU A C 1
ATOM 4216 O O . LEU A 1 533 ? -2.600 8.657 5.200 1.00 93.19 533 LEU A O 1
ATOM 4220 N N . ASN A 1 534 ? -1.536 6.751 5.700 1.00 85.50 534 ASN A N 1
ATOM 4221 C CA . ASN A 1 534 ? -0.306 7.412 6.133 1.00 85.50 534 ASN A CA 1
ATOM 4222 C C . ASN A 1 534 ? 0.718 7.399 4.991 1.00 85.50 534 ASN A C 1
ATOM 4224 O O . ASN A 1 534 ? 1.429 6.412 4.815 1.00 85.50 534 ASN A O 1
ATOM 4228 N N . VAL A 1 535 ? 0.780 8.500 4.235 1.00 85.06 535 VAL A N 1
ATOM 4229 C CA . VAL A 1 535 ? 1.653 8.662 3.049 1.00 85.06 535 VAL A CA 1
ATOM 4230 C C . VAL A 1 535 ? 2.750 9.722 3.220 1.00 85.06 535 VAL A C 1
ATOM 4232 O O . VAL A 1 535 ? 3.586 9.895 2.345 1.00 85.06 535 VAL A O 1
ATOM 4235 N N . LYS A 1 536 ? 2.777 10.444 4.351 1.00 79.38 536 LYS A N 1
ATOM 4236 C CA . LYS A 1 536 ? 3.624 11.637 4.552 1.00 79.38 536 LYS A CA 1
ATOM 4237 C C . LYS A 1 536 ? 5.115 11.415 4.259 1.00 79.38 536 LYS A C 1
ATOM 4239 O O . LYS A 1 536 ? 5.748 12.316 3.725 1.00 79.38 536 LYS A O 1
ATOM 4244 N N . SER A 1 537 ? 5.671 10.262 4.628 1.00 72.19 537 SER A N 1
ATOM 4245 C CA . SER A 1 537 ? 7.092 9.932 4.436 1.00 72.19 537 SER A CA 1
ATOM 4246 C C . SER A 1 537 ? 7.477 9.659 2.984 1.00 72.19 537 SER A C 1
ATOM 4248 O O . SER A 1 537 ? 8.662 9.596 2.684 1.00 72.19 537 SER A O 1
ATOM 4250 N N . SER A 1 538 ? 6.499 9.484 2.099 1.00 86.69 538 SER A N 1
ATOM 4251 C CA . SER A 1 538 ? 6.724 9.006 0.735 1.00 86.69 538 SER A CA 1
ATOM 4252 C C . SER A 1 538 ? 5.955 9.805 -0.312 1.00 86.69 538 SER A C 1
ATOM 4254 O O . SER A 1 538 ? 5.963 9.448 -1.483 1.00 86.69 538 SER A O 1
ATOM 4256 N N . THR A 1 539 ? 5.297 10.897 0.074 1.00 87.19 539 THR A N 1
ATOM 4257 C CA . THR A 1 539 ? 4.700 11.830 -0.881 1.00 87.19 539 THR A CA 1
ATOM 4258 C C . THR A 1 539 ? 5.798 12.583 -1.628 1.00 87.19 539 THR A C 1
ATOM 4260 O O . THR A 1 539 ? 6.633 13.241 -1.008 1.00 87.19 539 THR A O 1
ATOM 4263 N N . VAL A 1 540 ? 5.738 12.567 -2.958 1.00 90.19 540 VAL A N 1
ATOM 4264 C CA . VAL A 1 540 ? 6.640 13.329 -3.825 1.00 90.19 540 VAL A CA 1
ATOM 4265 C C . VAL A 1 540 ? 5.835 14.211 -4.778 1.00 90.19 540 VAL A C 1
ATOM 4267 O O . VAL A 1 540 ? 4.786 13.813 -5.280 1.00 90.19 540 VAL A O 1
ATOM 4270 N N . GLN A 1 541 ? 6.310 15.433 -5.013 1.00 91.19 541 GLN A N 1
ATOM 4271 C CA . GLN A 1 541 ? 5.755 16.314 -6.039 1.00 91.19 541 GLN A CA 1
ATOM 4272 C C . GLN A 1 541 ? 6.358 15.951 -7.401 1.00 91.19 541 GLN A C 1
ATOM 4274 O O . GLN A 1 541 ? 7.570 15.771 -7.505 1.00 91.19 541 GLN A O 1
ATOM 4279 N N . LEU A 1 542 ? 5.542 15.901 -8.456 1.00 95.38 542 LEU A N 1
ATOM 4280 C CA . LEU A 1 542 ? 6.049 15.803 -9.824 1.00 95.38 542 LEU A CA 1
ATOM 4281 C C . LEU A 1 542 ? 6.839 17.073 -10.189 1.00 95.38 542 LEU A C 1
ATOM 4283 O O . LEU A 1 542 ? 6.309 18.181 -10.118 1.00 95.38 542 LEU A O 1
ATOM 4287 N N . MET A 1 543 ? 8.100 16.901 -10.585 1.00 96.00 543 MET A N 1
ATOM 4288 C CA . MET A 1 543 ? 9.006 17.995 -10.961 1.00 96.00 543 MET A CA 1
ATOM 4289 C C . MET A 1 543 ? 8.846 18.414 -12.425 1.00 96.00 543 MET A C 1
ATOM 4291 O O . MET A 1 543 ? 9.212 19.528 -12.793 1.00 96.00 543 MET A O 1
ATOM 4295 N N . ALA A 1 544 ? 8.304 17.533 -13.272 1.00 95.31 544 ALA A N 1
ATOM 4296 C CA . ALA A 1 544 ? 7.997 17.873 -14.653 1.00 95.31 544 ALA A CA 1
ATOM 4297 C C . ALA A 1 544 ? 6.922 18.969 -14.722 1.00 95.31 544 ALA A C 1
ATOM 4299 O O . ALA A 1 544 ? 5.960 18.963 -13.952 1.00 95.31 544 ALA A O 1
ATOM 4300 N N . ALA A 1 545 ? 7.072 19.888 -15.678 1.00 95.19 545 ALA A N 1
ATOM 4301 C CA . ALA A 1 545 ? 6.118 20.973 -15.874 1.00 95.19 545 ALA A CA 1
ATOM 4302 C C . ALA A 1 545 ? 4.702 20.426 -16.174 1.00 95.19 545 ALA A C 1
ATOM 4304 O O . ALA A 1 545 ? 4.585 19.467 -16.948 1.00 95.19 545 ALA A O 1
ATOM 4305 N N . PRO A 1 546 ? 3.629 21.026 -15.615 1.00 92.62 546 PRO A N 1
ATOM 4306 C CA . PRO A 1 546 ? 2.258 20.547 -15.814 1.00 92.62 546 PRO A CA 1
ATOM 4307 C C . PRO A 1 546 ? 1.807 20.487 -17.282 1.00 92.62 546 PRO A C 1
ATOM 4309 O O . PRO A 1 546 ? 1.038 19.607 -17.655 1.00 92.62 546 PRO A O 1
ATOM 4312 N N . ASP A 1 547 ? 2.291 21.399 -18.124 1.00 92.69 547 ASP A N 1
ATOM 4313 C CA . ASP A 1 547 ? 2.012 21.462 -19.564 1.00 92.69 547 ASP A CA 1
ATOM 4314 C C . ASP A 1 547 ? 2.986 20.626 -20.420 1.00 92.69 547 ASP A C 1
ATOM 4316 O O . ASP A 1 547 ? 2.785 20.459 -21.629 1.00 92.69 547 ASP A O 1
ATOM 4320 N N . GLY A 1 548 ? 4.021 20.063 -19.791 1.00 91.31 548 GLY A N 1
ATOM 4321 C CA . GLY A 1 548 ? 5.000 19.176 -20.404 1.00 91.31 548 GLY A CA 1
ATOM 4322 C C . GLY A 1 548 ? 4.439 17.791 -20.740 1.00 91.31 548 GLY A C 1
ATOM 4323 O O . GLY A 1 548 ? 3.318 17.426 -20.387 1.00 91.31 548 GLY A O 1
ATOM 4324 N N . TRP A 1 549 ? 5.237 16.979 -21.439 1.00 91.94 549 TRP A N 1
ATOM 4325 C CA . TRP A 1 549 ? 4.811 15.655 -21.919 1.00 91.94 549 TRP A CA 1
ATOM 4326 C C . TRP A 1 549 ? 4.441 14.716 -20.772 1.00 91.94 549 TRP A C 1
ATOM 4328 O O . TRP A 1 549 ? 3.396 14.073 -20.810 1.00 91.94 549 TRP A O 1
ATOM 4338 N N . VAL A 1 550 ? 5.265 14.705 -19.725 1.00 94.00 550 VAL A N 1
ATOM 4339 C CA . VAL A 1 550 ? 5.017 13.927 -18.509 1.00 94.00 550 VAL A CA 1
ATOM 4340 C C . VAL A 1 550 ? 3.832 14.492 -17.728 1.00 94.00 550 VAL A C 1
ATOM 4342 O O . VAL A 1 550 ? 2.945 13.724 -17.377 1.00 94.00 550 VAL A O 1
ATOM 4345 N N . GLY A 1 551 ? 3.776 15.811 -17.496 1.00 93.19 551 GLY A N 1
ATOM 4346 C CA . GLY A 1 551 ? 2.704 16.449 -16.716 1.00 93.19 551 GLY A CA 1
ATOM 4347 C C . GLY A 1 551 ? 1.307 16.206 -17.290 1.00 93.19 551 GLY A C 1
ATOM 4348 O O . GLY A 1 551 ? 0.363 15.971 -16.541 1.00 93.19 551 GLY A O 1
ATOM 4349 N N . LYS A 1 552 ? 1.198 16.159 -18.623 1.00 91.81 552 LYS A N 1
ATOM 4350 C CA . LYS A 1 552 ? -0.039 15.817 -19.331 1.00 91.81 552 LYS A CA 1
ATOM 4351 C C . LYS A 1 552 ? -0.370 14.327 -19.287 1.00 91.81 552 LYS A C 1
ATOM 4353 O O . LYS A 1 552 ? -1.505 13.970 -18.999 1.00 91.81 552 LYS A O 1
ATOM 4358 N N . ARG A 1 553 ? 0.592 13.447 -19.596 1.00 90.94 553 ARG A N 1
ATOM 4359 C CA . ARG A 1 553 ? 0.351 11.992 -19.695 1.00 90.94 553 ARG A CA 1
ATOM 4360 C C . ARG A 1 553 ? 0.189 11.313 -18.341 1.00 90.94 553 ARG A C 1
ATOM 4362 O O . ARG A 1 553 ? -0.655 10.439 -18.186 1.00 90.94 553 ARG A O 1
ATOM 4369 N N . ALA A 1 554 ? 1.011 11.693 -17.370 1.00 95.12 554 ALA A N 1
ATOM 4370 C CA . ALA A 1 554 ? 1.010 11.152 -16.018 1.00 95.12 554 ALA A CA 1
ATOM 4371 C C . ALA A 1 554 ? 0.174 12.038 -15.090 1.00 95.12 554 ALA A C 1
ATOM 4373 O O . ALA A 1 554 ? 0.635 12.412 -14.013 1.00 95.12 554 ALA A O 1
ATOM 4374 N N . ALA A 1 555 ? -1.059 12.374 -15.491 1.00 93.94 555 ALA A N 1
ATOM 4375 C CA . ALA A 1 555 ? -1.944 13.222 -14.692 1.00 93.94 555 ALA A CA 1
ATOM 4376 C C . ALA A 1 555 ? -2.067 12.710 -13.246 1.00 93.94 555 ALA A C 1
ATOM 4378 O O . ALA A 1 555 ? -2.038 13.497 -12.309 1.00 93.94 555 ALA A O 1
ATOM 4379 N N . PHE A 1 556 ? -2.084 11.388 -13.040 1.00 96.25 556 PHE A N 1
ATOM 4380 C CA . PHE A 1 556 ? -2.094 10.790 -11.704 1.00 96.25 556 PHE A CA 1
ATOM 4381 C C . PHE A 1 556 ? -0.936 11.274 -10.810 1.00 96.25 556 PHE A C 1
ATOM 4383 O O . PHE A 1 556 ? -1.136 11.517 -9.625 1.00 96.25 556 PHE A O 1
ATOM 4390 N N . ALA A 1 557 ? 0.261 11.483 -11.357 1.00 96.44 557 ALA A N 1
ATOM 4391 C CA . ALA A 1 557 ? 1.439 11.876 -10.590 1.00 96.44 557 ALA A CA 1
ATOM 4392 C C . ALA A 1 557 ? 1.404 13.349 -10.138 1.00 96.44 557 ALA A C 1
ATOM 4394 O O . ALA A 1 557 ? 2.208 13.751 -9.300 1.00 96.44 557 ALA A O 1
ATOM 4395 N N . THR A 1 558 ? 0.476 14.170 -10.651 1.00 94.81 558 THR A N 1
ATOM 4396 C CA . THR A 1 558 ? 0.411 15.599 -10.296 1.00 94.81 558 THR A CA 1
ATOM 4397 C C . THR A 1 558 ? -0.183 15.850 -8.912 1.00 94.81 558 THR A C 1
ATOM 4399 O O . THR A 1 558 ? -0.106 16.970 -8.411 1.00 94.81 558 THR A O 1
ATOM 4402 N N . LYS A 1 559 ? -0.826 14.842 -8.309 1.00 94.31 559 LYS A N 1
ATOM 4403 C CA . LYS A 1 559 ? -1.412 14.919 -6.967 1.00 94.31 559 LYS A CA 1
ATOM 4404 C C . LYS A 1 559 ? -1.034 13.670 -6.163 1.00 94.31 559 LYS A C 1
ATOM 4406 O O . LYS A 1 559 ? -1.010 12.582 -6.732 1.00 94.31 559 LYS A O 1
ATOM 4411 N N . PRO A 1 560 ? -0.785 13.792 -4.849 1.00 93.12 560 PRO A N 1
ATOM 4412 C CA . PRO A 1 560 ? -0.487 12.659 -3.968 1.00 93.12 560 PRO A CA 1
ATOM 4413 C C . PRO A 1 560 ? -1.667 11.714 -3.741 1.00 93.12 560 PRO A C 1
ATOM 4415 O O . PRO A 1 560 ? -1.464 10.556 -3.388 1.00 93.12 560 PRO A O 1
ATOM 4418 N N . LEU A 1 561 ? -2.900 12.203 -3.878 1.00 95.69 561 LEU A N 1
ATOM 4419 C CA . LEU A 1 561 ? -4.091 11.391 -3.689 1.00 95.69 561 LEU A CA 1
ATOM 4420 C C . LEU A 1 561 ? -5.175 11.812 -4.674 1.00 95.69 561 LEU A C 1
ATOM 4422 O O . LEU A 1 561 ? -5.464 13.000 -4.806 1.00 95.69 561 LEU A O 1
ATOM 4426 N N . TRP A 1 562 ? -5.821 10.833 -5.296 1.00 97.75 562 TRP A N 1
ATOM 4427 C CA . TRP A 1 562 ? -7.065 11.018 -6.041 1.00 97.75 562 TRP A CA 1
ATOM 4428 C C . TRP A 1 562 ? -8.173 10.180 -5.434 1.00 97.75 562 TRP A C 1
ATOM 4430 O O . TRP A 1 562 ? -7.923 9.071 -4.963 1.00 97.75 562 TRP A O 1
ATOM 4440 N N . VAL A 1 563 ? -9.397 10.697 -5.487 1.00 98.31 563 VAL A N 1
ATOM 4441 C CA . VAL A 1 563 ? -10.609 9.936 -5.193 1.00 98.31 563 VAL A CA 1
ATOM 4442 C C . VAL A 1 563 ? -11.571 10.044 -6.365 1.00 98.31 563 VAL A C 1
ATOM 4444 O O . VAL A 1 563 ? -11.848 11.141 -6.853 1.00 98.31 563 VAL A O 1
ATOM 4447 N N . CYS A 1 564 ? -12.082 8.906 -6.821 1.00 97.50 564 CYS A N 1
ATOM 4448 C CA . CYS A 1 564 ? -13.134 8.851 -7.829 1.00 97.50 564 CYS A CA 1
ATOM 4449 C C . CYS A 1 564 ? -14.192 7.811 -7.459 1.00 97.50 564 CYS A C 1
ATOM 4451 O O . CYS A 1 564 ? -13.952 6.965 -6.600 1.00 97.50 564 CYS A O 1
ATOM 4453 N N . ARG A 1 565 ? -15.360 7.844 -8.106 1.00 95.31 565 ARG A N 1
ATOM 4454 C CA . ARG A 1 565 ? -16.353 6.778 -7.942 1.00 95.31 565 ARG A CA 1
ATOM 4455 C C . ARG A 1 565 ? -15.900 5.540 -8.712 1.00 95.31 565 ARG A C 1
ATOM 4457 O O . ARG A 1 565 ? -15.352 5.675 -9.813 1.00 95.31 565 ARG A O 1
ATOM 4464 N N . ASP A 1 566 ? -16.150 4.356 -8.172 1.00 92.81 566 ASP A N 1
ATOM 4465 C CA . ASP A 1 566 ? -16.034 3.142 -8.969 1.00 92.81 566 ASP A CA 1
ATOM 4466 C C . ASP A 1 566 ? -17.166 3.076 -10.009 1.00 92.81 566 ASP A C 1
ATOM 4468 O O . ASP A 1 566 ? -18.303 3.491 -9.768 1.00 92.81 566 ASP A O 1
ATOM 4472 N N . VAL A 1 567 ? -16.840 2.590 -11.202 1.00 86.81 567 VAL A N 1
ATOM 4473 C CA . VAL A 1 567 ? -17.790 2.380 -12.296 1.00 86.81 567 VAL A CA 1
ATOM 4474 C C . VAL A 1 567 ? -17.471 1.025 -12.911 1.00 86.81 567 VAL A C 1
ATOM 4476 O O . VAL A 1 567 ? -16.561 0.914 -13.727 1.00 86.81 567 VAL A O 1
ATOM 4479 N N . GLU A 1 568 ? -18.228 0.001 -12.518 1.00 82.75 568 GLU A N 1
ATOM 4480 C CA . GLU A 1 568 ? -18.141 -1.325 -13.128 1.00 82.75 568 GLU A CA 1
ATOM 4481 C C . GLU A 1 568 ? -19.024 -1.402 -14.378 1.00 82.75 568 GLU A C 1
ATOM 4483 O O . GLU A 1 568 ? -20.238 -1.194 -14.319 1.00 82.75 568 GLU A O 1
ATOM 4488 N N . GLY A 1 569 ? -18.408 -1.705 -15.520 1.00 76.94 569 GLY A N 1
ATOM 4489 C CA . GLY A 1 569 ? -19.091 -1.915 -16.796 1.00 76.94 569 GLY A CA 1
ATOM 4490 C C . GLY A 1 569 ? -18.804 -3.287 -17.405 1.00 76.94 569 GLY A C 1
ATOM 4491 O O . GLY A 1 569 ? -18.226 -4.171 -16.776 1.00 76.94 569 GLY A O 1
ATOM 4492 N N . SER A 1 570 ? -19.155 -3.461 -18.683 1.00 69.50 570 SER A N 1
ATOM 4493 C CA . SER A 1 570 ? -18.853 -4.685 -19.446 1.00 69.50 570 SER A CA 1
ATOM 4494 C C . SER A 1 570 ? -17.351 -4.975 -19.588 1.00 69.50 570 SER A C 1
ATOM 4496 O O . SER A 1 570 ? -16.987 -6.114 -19.873 1.00 69.50 570 SER A O 1
ATOM 4498 N N . LYS A 1 571 ? -16.501 -3.961 -19.370 1.00 68.50 571 LYS A N 1
ATOM 4499 C CA . LYS A 1 571 ? -15.031 -4.028 -19.399 1.00 68.50 571 LYS A CA 1
ATOM 4500 C C . LYS A 1 571 ? -14.389 -4.023 -17.996 1.00 68.50 571 LYS A C 1
ATOM 4502 O O . LYS A 1 571 ? -13.184 -3.846 -17.883 1.00 68.50 571 LYS A O 1
ATOM 4507 N N . GLY A 1 572 ? -15.175 -4.216 -16.931 1.00 78.81 572 GLY A N 1
ATOM 4508 C CA . GLY A 1 572 ? -14.692 -4.222 -15.543 1.00 78.81 572 GLY A CA 1
ATOM 4509 C C . GLY A 1 572 ? -14.739 -2.853 -14.849 1.00 78.81 572 GLY A C 1
ATOM 4510 O O . GLY A 1 572 ? -15.440 -1.946 -15.299 1.00 78.81 572 GLY A O 1
ATOM 4511 N N . SER A 1 573 ? -14.036 -2.748 -13.716 1.00 89.44 573 SER A N 1
ATOM 4512 C CA . SER A 1 573 ? -13.870 -1.533 -12.896 1.00 89.44 573 SER A CA 1
ATOM 4513 C C . SER A 1 573 ? -12.806 -0.591 -13.487 1.00 89.44 573 SER A C 1
ATOM 4515 O O . SER A 1 573 ? -12.001 -0.982 -14.333 1.00 89.44 573 SER A O 1
ATOM 4517 N N . ARG A 1 574 ? -12.753 0.652 -12.999 1.00 92.69 574 ARG A N 1
ATOM 4518 C CA . ARG A 1 574 ? -11.631 1.573 -13.238 1.00 92.69 574 ARG A CA 1
ATOM 4519 C C . ARG A 1 574 ? -10.368 1.037 -12.550 1.00 92.69 574 ARG A C 1
ATOM 4521 O O . ARG A 1 574 ? -10.312 0.911 -11.324 1.00 92.69 574 ARG A O 1
ATOM 4528 N N . LEU A 1 575 ? -9.341 0.715 -13.339 1.00 92.69 575 LEU A N 1
ATOM 4529 C CA . LEU A 1 575 ? -8.109 0.081 -12.851 1.00 92.69 575 LEU A CA 1
ATOM 4530 C C . LEU A 1 575 ? -6.899 1.007 -12.956 1.00 92.69 575 LEU A C 1
ATOM 4532 O O . LEU A 1 575 ? -6.333 1.377 -11.928 1.00 92.69 575 LEU A O 1
ATOM 4536 N N . TRP A 1 576 ? -6.509 1.404 -14.167 1.00 95.69 576 TRP A N 1
ATOM 4537 C CA . TRP A 1 576 ? -5.199 2.014 -14.408 1.00 95.69 576 TRP A CA 1
ATOM 4538 C C . TRP A 1 576 ? -5.274 3.541 -14.523 1.00 95.69 576 TRP A C 1
ATOM 4540 O O . TRP A 1 576 ? -5.933 4.054 -15.424 1.00 95.69 576 TRP A O 1
ATOM 4550 N N . PRO A 1 577 ? -4.574 4.295 -13.661 1.00 96.62 577 PRO A N 1
ATOM 4551 C CA . PRO A 1 577 ? -4.721 5.745 -13.569 1.00 96.62 577 PRO A CA 1
ATOM 4552 C C . PRO A 1 577 ? -4.107 6.507 -14.756 1.00 96.62 577 PRO A C 1
ATOM 4554 O O . PRO A 1 577 ? -4.476 7.656 -14.975 1.00 96.62 577 PRO A O 1
ATOM 4557 N N . ALA A 1 578 ? -3.218 5.881 -15.537 1.00 95.94 578 ALA A N 1
ATOM 4558 C CA . ALA A 1 578 ? -2.707 6.394 -16.818 1.00 95.94 578 ALA A CA 1
ATOM 4559 C C . ALA A 1 578 ? -3.406 5.768 -18.043 1.00 95.94 578 ALA A C 1
ATOM 4561 O O . ALA A 1 578 ? -2.991 5.983 -19.180 1.00 95.94 578 ALA A O 1
ATOM 4562 N N . GLY A 1 579 ? -4.457 4.983 -17.804 1.00 92.62 579 GLY A N 1
ATOM 4563 C CA . GLY A 1 579 ? -5.231 4.273 -18.808 1.00 92.62 579 GLY A CA 1
ATOM 4564 C C . GLY A 1 579 ? -4.658 2.952 -19.282 1.00 92.62 579 GLY A C 1
ATOM 4565 O O . GLY A 1 579 ? -3.540 2.542 -18.955 1.00 92.62 579 GLY A O 1
ATOM 4566 N N . LYS A 1 580 ? -5.492 2.232 -20.032 1.00 88.88 580 LYS A N 1
ATOM 4567 C CA . LYS A 1 580 ? -5.203 0.860 -20.447 1.00 88.88 580 LYS A CA 1
ATOM 4568 C C . LYS A 1 580 ? -4.031 0.762 -21.427 1.00 88.88 580 LYS A C 1
ATOM 4570 O O . LYS A 1 580 ? -3.160 -0.078 -21.226 1.00 88.88 580 LYS A O 1
ATOM 4575 N N . TYR A 1 581 ? -3.973 1.628 -22.437 1.00 87.38 581 TYR A N 1
ATOM 4576 C CA . TYR A 1 581 ? -2.941 1.598 -23.480 1.00 87.38 581 TYR A CA 1
ATOM 4577 C C . TYR A 1 581 ? -2.013 2.811 -23.353 1.00 87.38 581 TYR A C 1
ATOM 4579 O O . TYR A 1 581 ? -2.295 3.877 -23.891 1.00 87.38 581 TYR A O 1
ATOM 4587 N N . VAL A 1 582 ? -0.918 2.644 -22.608 1.00 89.06 582 VAL A N 1
ATOM 4588 C CA . VAL A 1 582 ? 0.022 3.726 -22.254 1.00 89.06 582 VAL A CA 1
ATOM 4589 C C . VAL A 1 582 ? 1.115 4.009 -23.296 1.00 89.06 582 VAL A C 1
ATOM 4591 O O . VAL A 1 582 ? 1.434 5.192 -23.469 1.00 89.06 582 VAL A O 1
ATOM 4594 N N . PRO A 1 583 ? 1.703 3.009 -23.995 1.00 85.81 583 PRO A N 1
ATOM 4595 C CA . PRO A 1 583 ? 2.787 3.261 -24.943 1.00 85.81 583 PRO A CA 1
ATOM 4596 C C . PRO A 1 583 ? 2.423 4.321 -25.985 1.00 85.81 583 PRO A C 1
ATOM 4598 O O . PRO A 1 583 ? 1.359 4.252 -26.594 1.00 85.81 583 PRO A O 1
ATOM 4601 N N . GLN A 1 584 ? 3.328 5.276 -26.222 1.00 84.12 584 GLN A N 1
ATOM 4602 C CA . GLN A 1 584 ? 3.162 6.331 -27.234 1.00 84.12 584 GLN A CA 1
ATOM 4603 C C . GLN A 1 584 ? 1.913 7.206 -27.085 1.00 84.12 584 GLN A C 1
ATOM 4605 O O . GLN A 1 584 ? 1.473 7.815 -28.056 1.00 84.12 584 GLN A O 1
ATOM 4610 N N . THR A 1 585 ? 1.353 7.342 -25.886 1.00 85.62 585 THR A N 1
ATOM 4611 C CA . THR A 1 585 ? 0.371 8.404 -25.639 1.00 85.62 585 THR A CA 1
ATOM 4612 C C . THR A 1 585 ? 1.069 9.768 -25.587 1.00 85.62 585 THR A C 1
ATOM 4614 O O . THR A 1 585 ? 2.266 9.858 -25.310 1.00 85.62 585 THR A O 1
ATOM 4617 N N . ARG A 1 586 ? 0.348 10.850 -25.898 1.00 84.00 586 ARG A N 1
ATOM 4618 C CA . ARG A 1 586 ? 0.859 12.234 -25.793 1.00 84.00 586 ARG A CA 1
ATOM 4619 C C . ARG A 1 586 ? 0.134 13.061 -24.750 1.00 84.00 586 ARG A C 1
ATOM 4621 O O . ARG A 1 586 ? 0.747 13.877 -24.063 1.00 84.00 586 ARG A O 1
ATOM 4628 N N . GLU A 1 587 ? -1.164 12.845 -24.689 1.00 88.44 587 GLU A N 1
ATOM 4629 C CA . GLU A 1 587 ? -2.090 13.447 -23.748 1.00 88.44 587 GLU A CA 1
ATOM 4630 C C . GLU A 1 587 ? -2.599 12.342 -22.811 1.00 88.44 587 GLU A C 1
ATOM 4632 O O . GLU A 1 587 ? -2.399 11.152 -23.085 1.00 88.44 587 GLU A O 1
ATOM 4637 N N . ALA A 1 588 ? -3.239 12.726 -21.708 1.00 87.56 588 ALA A N 1
ATOM 4638 C CA . ALA A 1 588 ? -3.941 11.775 -20.854 1.00 87.56 588 ALA A CA 1
ATOM 4639 C C . ALA A 1 588 ? -5.044 11.058 -21.664 1.00 87.56 588 ALA A C 1
ATOM 4641 O O . ALA A 1 588 ? -5.839 11.734 -22.323 1.00 87.56 588 ALA A O 1
ATOM 4642 N N . PRO A 1 589 ? -5.119 9.715 -21.641 1.00 87.00 589 PRO A N 1
ATOM 4643 C CA . PRO A 1 589 ? -6.237 8.995 -22.246 1.00 87.00 589 PRO A CA 1
ATOM 4644 C C . PRO A 1 589 ? -7.571 9.353 -21.579 1.00 87.00 589 PRO A C 1
ATOM 4646 O O . PRO A 1 589 ? -7.598 9.605 -20.377 1.00 87.00 589 PRO A O 1
ATOM 4649 N N . GLU A 1 590 ? -8.685 9.288 -22.316 1.00 89.00 590 GLU A N 1
ATOM 4650 C CA . GLU A 1 590 ? -10.038 9.464 -21.745 1.00 89.00 590 GLU A CA 1
ATOM 4651 C C . GLU A 1 590 ? -10.315 8.492 -20.588 1.00 89.00 590 GLU A C 1
ATOM 4653 O O . GLU A 1 590 ? -10.967 8.834 -19.602 1.00 89.00 590 GLU A O 1
ATOM 4658 N N . ASP A 1 591 ? -9.778 7.276 -20.695 1.00 90.00 591 ASP A N 1
ATOM 4659 C CA . ASP A 1 591 ? -9.802 6.281 -19.634 1.00 90.00 591 ASP A CA 1
ATOM 4660 C C . ASP A 1 591 ? -8.615 6.469 -18.679 1.00 90.00 591 ASP A C 1
ATOM 4662 O O . ASP A 1 591 ? -7.717 5.644 -18.635 1.00 90.00 591 ASP A O 1
ATOM 4666 N N . SER A 1 592 ? -8.546 7.589 -17.962 1.00 94.31 592 SER A N 1
ATOM 4667 C CA . SER A 1 592 ? -7.489 7.850 -16.976 1.00 94.31 592 SER A CA 1
ATOM 4668 C C . SER A 1 592 ? -8.018 8.671 -15.804 1.00 94.31 592 SER A C 1
ATOM 4670 O O . SER A 1 592 ? -9.025 9.368 -15.934 1.00 94.31 592 SER A O 1
ATOM 4672 N N . ILE A 1 593 ? -7.339 8.638 -14.651 1.00 95.88 593 ILE A N 1
ATOM 4673 C CA . ILE A 1 593 ? -7.849 9.290 -13.430 1.00 95.88 593 ILE A CA 1
ATOM 4674 C C . ILE A 1 593 ? -8.049 10.797 -13.612 1.00 95.88 593 ILE A C 1
ATOM 4676 O O . ILE A 1 593 ? -9.032 11.343 -13.117 1.00 95.88 593 ILE A O 1
ATOM 4680 N N . GLY A 1 594 ? -7.170 11.455 -14.375 1.00 94.44 594 GLY A N 1
ATOM 4681 C CA . GLY A 1 594 ? -7.279 12.884 -14.666 1.00 94.44 594 GLY A CA 1
ATOM 4682 C C . GLY A 1 594 ? -8.540 13.243 -15.455 1.00 94.44 594 GLY A C 1
ATOM 4683 O O . GLY A 1 594 ? -9.096 14.320 -15.256 1.00 94.44 594 GLY A O 1
ATOM 4684 N N . GLU A 1 595 ? -9.025 12.334 -16.302 1.00 95.12 595 GLU A N 1
ATOM 4685 C CA . GLU A 1 595 ? -10.245 12.508 -17.094 1.00 95.12 595 GLU A CA 1
ATOM 4686 C C . GLU A 1 595 ? -11.491 12.031 -16.341 1.00 95.12 595 GLU A C 1
ATOM 4688 O O . GLU A 1 595 ? -12.523 12.706 -16.353 1.00 95.12 595 GLU A O 1
ATOM 4693 N N . TRP A 1 596 ? -11.393 10.914 -15.612 1.00 95.00 596 TRP A N 1
ATOM 4694 C CA . TRP A 1 596 ? -12.498 10.352 -14.835 1.00 95.00 596 TRP A CA 1
ATOM 4695 C C . TRP A 1 596 ? -13.086 11.358 -13.847 1.00 95.00 596 TRP A C 1
ATOM 4697 O O . TRP A 1 596 ? -14.309 11.422 -13.723 1.00 95.00 596 TRP A O 1
ATOM 4707 N N . VAL A 1 597 ? -12.236 12.147 -13.178 1.00 96.12 597 VAL A N 1
ATOM 4708 C CA . VAL A 1 597 ? -12.668 13.100 -12.145 1.00 96.12 597 VAL A CA 1
ATOM 4709 C C . VAL A 1 597 ? -13.281 14.387 -12.700 1.00 96.12 597 VAL A C 1
ATOM 4711 O O . VAL A 1 597 ? -13.963 15.091 -11.959 1.00 96.12 597 VAL A O 1
ATOM 4714 N N . LYS A 1 598 ? -13.105 14.710 -13.993 1.00 94.00 598 LYS A N 1
ATOM 4715 C CA . LYS A 1 598 ? -13.645 15.953 -14.589 1.00 94.00 598 LYS A CA 1
ATOM 4716 C C . LYS A 1 598 ? -15.168 16.031 -14.539 1.00 94.00 598 LYS A C 1
ATOM 4718 O O . LYS A 1 598 ? -15.729 17.121 -14.583 1.00 94.00 598 LYS A O 1
ATOM 4723 N N . GLN A 1 599 ? -15.835 14.882 -14.443 1.00 86.75 599 GLN A N 1
ATOM 4724 C CA . GLN A 1 599 ? -17.290 14.802 -14.314 1.00 86.75 599 GLN A CA 1
ATOM 4725 C C . GLN A 1 599 ? -17.776 15.258 -12.931 1.00 86.75 599 GLN A C 1
ATOM 4727 O O . GLN A 1 599 ? -18.962 15.542 -12.779 1.00 86.75 599 GLN A O 1
ATOM 4732 N N . GLY A 1 600 ? -16.885 15.322 -11.931 1.00 91.62 600 GLY A N 1
ATOM 4733 C CA . GLY A 1 600 ? -17.195 15.804 -10.589 1.00 91.62 600 GLY A CA 1
ATOM 4734 C C . GLY A 1 600 ? -18.311 15.013 -9.912 1.00 91.62 600 GLY A C 1
ATOM 4735 O O . GLY A 1 600 ? -19.122 15.600 -9.192 1.00 91.62 600 GLY A O 1
ATOM 4736 N N . LYS A 1 601 ? -18.409 13.696 -10.159 1.00 95.25 601 LYS A N 1
ATOM 4737 C CA . LYS A 1 601 ? -19.477 12.884 -9.557 1.00 95.25 601 LYS A CA 1
ATOM 4738 C C . LYS A 1 601 ? -19.365 12.906 -8.037 1.00 95.25 601 LYS A C 1
ATOM 4740 O O . LYS A 1 601 ? -18.292 13.094 -7.472 1.00 95.25 601 LYS A O 1
ATOM 4745 N N . ARG A 1 602 ? -20.486 12.681 -7.359 1.00 97.25 602 ARG A N 1
ATOM 4746 C CA . ARG A 1 602 ? -20.509 12.531 -5.902 1.00 97.25 602 ARG A CA 1
ATOM 4747 C C . ARG A 1 602 ? -19.704 11.293 -5.475 1.00 97.25 602 ARG A C 1
ATOM 4749 O O . ARG A 1 602 ? -19.871 10.234 -6.077 1.00 97.25 602 ARG A O 1
ATOM 4756 N N . VAL A 1 603 ? -18.881 11.440 -4.434 1.00 97.81 603 VAL A N 1
ATOM 4757 C CA . VAL A 1 603 ? -18.081 10.362 -3.805 1.00 97.81 603 VAL A CA 1
ATOM 4758 C C . VAL A 1 603 ? -18.336 10.213 -2.297 1.00 97.81 603 VAL A C 1
ATOM 4760 O O . VAL A 1 603 ? -17.753 9.347 -1.658 1.00 97.81 603 VAL A O 1
ATOM 4763 N N . GLU A 1 604 ? -19.203 11.039 -1.702 1.00 98.00 604 GLU A N 1
ATOM 4764 C CA . GLU A 1 604 ? -19.630 10.862 -0.307 1.00 98.00 604 GLU A CA 1
ATOM 4765 C C . GLU A 1 604 ? -20.608 9.685 -0.188 1.00 98.00 604 GLU A C 1
ATOM 4767 O O . GLU A 1 604 ? -21.695 9.729 -0.775 1.00 98.00 604 GLU A O 1
ATOM 4772 N N . ASN A 1 605 ? -20.249 8.703 0.645 1.00 96.94 605 ASN A N 1
ATOM 4773 C CA . ASN A 1 605 ? -21.022 7.504 0.967 1.00 96.94 605 ASN A CA 1
ATOM 4774 C C . ASN A 1 605 ? -21.349 6.649 -0.271 1.00 96.94 605 ASN A C 1
ATOM 4776 O O . ASN A 1 605 ? -22.474 6.174 -0.452 1.00 96.94 605 ASN A O 1
ATOM 4780 N N . GLU A 1 606 ? -20.349 6.472 -1.132 1.00 97.19 606 GLU A N 1
ATOM 4781 C CA . GLU A 1 606 ? -20.432 5.749 -2.402 1.00 97.19 606 GLU A CA 1
ATOM 4782 C C . GLU A 1 606 ? -19.370 4.644 -2.470 1.00 97.19 606 GLU A C 1
ATOM 4784 O O . GLU A 1 606 ? -18.484 4.568 -1.620 1.00 97.19 606 GLU A O 1
ATOM 4789 N N . ASP A 1 607 ? -19.461 3.782 -3.482 1.00 96.88 607 ASP A N 1
ATOM 4790 C CA . ASP A 1 607 ? -18.350 2.900 -3.850 1.00 96.88 607 ASP A CA 1
ATOM 4791 C C . ASP A 1 607 ? -17.269 3.747 -4.536 1.00 96.88 607 ASP A C 1
ATOM 4793 O O . ASP A 1 607 ? -17.483 4.296 -5.626 1.00 96.88 607 ASP A O 1
ATOM 4797 N N . ILE A 1 608 ? -16.154 3.954 -3.838 1.00 98.00 608 ILE A N 1
ATOM 4798 C CA . ILE A 1 608 ? -15.083 4.872 -4.230 1.00 98.00 608 ILE A CA 1
ATOM 4799 C C . ILE A 1 608 ? -13.799 4.109 -4.520 1.00 98.00 608 ILE A C 1
ATOM 4801 O O . ILE A 1 608 ? -13.581 3.019 -4.014 1.00 98.00 608 ILE A O 1
ATOM 4805 N N . LEU A 1 609 ? -12.902 4.740 -5.267 1.00 98.12 609 LEU A N 1
ATOM 4806 C CA . LEU A 1 609 ? -11.521 4.317 -5.453 1.00 98.12 609 LEU A CA 1
ATOM 4807 C C . LEU A 1 609 ? -10.601 5.431 -4.965 1.00 98.12 609 LEU A C 1
ATOM 4809 O O . LEU A 1 609 ? -10.856 6.608 -5.234 1.00 98.12 609 LEU A O 1
ATOM 4813 N N . ALA A 1 610 ? -9.520 5.062 -4.283 1.00 98.06 610 ALA A N 1
ATOM 4814 C CA . ALA A 1 610 ? -8.446 5.973 -3.915 1.00 98.06 610 ALA A CA 1
ATOM 4815 C C . ALA A 1 610 ? -7.147 5.577 -4.628 1.00 98.06 610 ALA A C 1
ATOM 4817 O O . ALA A 1 610 ? -6.725 4.424 -4.577 1.00 98.06 610 ALA A O 1
ATOM 4818 N N . TYR A 1 611 ? -6.497 6.546 -5.268 1.00 97.94 611 TYR A N 1
ATOM 4819 C CA . TYR A 1 611 ? -5.209 6.371 -5.938 1.00 97.94 611 TYR A CA 1
ATOM 4820 C C . TYR A 1 611 ? -4.151 7.182 -5.198 1.00 97.94 611 TYR A C 1
ATOM 4822 O O . TYR A 1 611 ? -4.237 8.409 -5.156 1.00 97.94 611 TYR A O 1
ATOM 4830 N N . LEU A 1 612 ? -3.187 6.498 -4.582 1.00 96.38 612 LEU A N 1
ATOM 4831 C CA . LEU A 1 612 ? -2.147 7.089 -3.741 1.00 96.38 612 LEU A CA 1
ATOM 4832 C C . LEU A 1 612 ? -0.833 7.157 -4.513 1.00 96.38 612 LEU A C 1
ATOM 4834 O O . LEU A 1 612 ? -0.277 6.120 -4.874 1.00 96.38 612 LEU A O 1
ATOM 4838 N N . CYS A 1 613 ? -0.332 8.366 -4.736 1.00 96.00 613 CYS A N 1
ATOM 4839 C CA . CYS A 1 613 ? 0.927 8.609 -5.424 1.00 96.00 613 CYS A CA 1
ATOM 4840 C C . CYS A 1 613 ? 2.049 8.797 -4.403 1.00 96.00 613 CYS A C 1
ATOM 4842 O O . CYS A 1 613 ? 2.100 9.806 -3.696 1.00 96.00 613 CYS A O 1
ATOM 4844 N N . ILE A 1 614 ? 2.938 7.811 -4.335 1.00 95.38 614 ILE A N 1
ATOM 4845 C CA . ILE A 1 614 ? 4.115 7.791 -3.462 1.00 95.38 614 ILE A CA 1
ATOM 4846 C C . ILE A 1 614 ? 5.377 7.643 -4.307 1.00 95.38 614 ILE A C 1
ATOM 4848 O O . ILE A 1 614 ? 5.313 7.141 -5.423 1.00 95.38 614 ILE A O 1
ATOM 4852 N N . GLY A 1 615 ? 6.534 8.063 -3.814 1.00 95.75 615 GLY A N 1
ATOM 4853 C CA . GLY A 1 615 ? 7.750 7.998 -4.605 1.00 95.75 615 GLY A CA 1
ATOM 4854 C C . GLY A 1 615 ? 8.949 8.693 -3.991 1.00 95.75 615 GLY A C 1
ATOM 4855 O O . GLY A 1 615 ? 8.939 9.088 -2.828 1.00 95.75 615 GLY A O 1
ATOM 4856 N N . THR A 1 616 ? 9.978 8.855 -4.817 1.00 95.94 616 THR A N 1
ATOM 4857 C CA . THR A 1 616 ? 11.218 9.555 -4.475 1.00 95.94 616 THR A CA 1
ATOM 4858 C C . THR A 1 616 ? 11.713 10.391 -5.657 1.00 95.94 616 THR A C 1
ATOM 4860 O O . THR A 1 616 ? 11.484 10.047 -6.821 1.00 95.94 616 THR A O 1
ATOM 4863 N N . THR A 1 617 ? 12.383 11.505 -5.359 1.00 96.94 617 THR A N 1
ATOM 4864 C CA . THR A 1 617 ? 13.164 12.268 -6.341 1.00 96.94 617 THR A CA 1
ATOM 4865 C C . THR A 1 617 ? 14.615 11.846 -6.190 1.00 96.94 617 THR A C 1
ATOM 4867 O O . THR A 1 617 ? 15.270 12.202 -5.211 1.00 96.94 617 THR A O 1
ATOM 4870 N N . HIS A 1 618 ? 15.113 11.082 -7.155 1.00 97.75 618 HIS A N 1
ATOM 4871 C CA . HIS A 1 618 ? 16.440 10.497 -7.096 1.00 97.75 618 HIS A CA 1
ATOM 4872 C C . HIS A 1 618 ? 17.460 11.441 -7.728 1.00 97.75 618 HIS A C 1
ATOM 4874 O O . HIS A 1 618 ? 17.478 11.667 -8.941 1.00 97.75 618 HIS A O 1
ATOM 4880 N N . ILE A 1 619 ? 18.311 11.997 -6.869 1.00 97.81 619 ILE A N 1
ATOM 4881 C CA . ILE A 1 619 ? 19.558 12.661 -7.243 1.00 97.81 619 ILE A CA 1
ATOM 4882 C C . ILE A 1 619 ? 20.657 11.610 -7.054 1.00 97.81 619 ILE A C 1
ATOM 4884 O O . ILE A 1 619 ? 21.024 11.359 -5.902 1.00 97.81 619 ILE A O 1
ATOM 4888 N N . PRO A 1 620 ? 21.112 10.928 -8.126 1.00 97.94 620 PRO A N 1
ATOM 4889 C CA . PRO A 1 620 ? 22.032 9.807 -7.989 1.00 97.94 620 PRO A CA 1
ATOM 4890 C C . PRO A 1 620 ? 23.334 10.222 -7.318 1.00 97.94 620 PRO A C 1
ATOM 4892 O O . PRO A 1 620 ? 23.809 11.342 -7.498 1.00 97.94 620 PRO A O 1
ATOM 4895 N N . ARG A 1 621 ? 23.934 9.307 -6.563 1.00 97.88 621 ARG A N 1
ATOM 4896 C CA . ARG A 1 621 ? 25.213 9.538 -5.881 1.00 97.88 621 ARG A CA 1
ATOM 4897 C C . ARG A 1 621 ? 26.244 8.499 -6.318 1.00 97.88 621 ARG A C 1
ATOM 4899 O O . ARG A 1 621 ? 25.852 7.419 -6.752 1.00 97.88 621 ARG A O 1
ATOM 4906 N N . PRO A 1 622 ? 27.554 8.762 -6.181 1.00 97.62 622 PRO A N 1
ATOM 4907 C CA . PRO A 1 622 ? 28.574 7.746 -6.437 1.00 97.62 622 PRO A CA 1
ATOM 4908 C C . PRO A 1 622 ? 28.369 6.448 -5.636 1.00 97.62 622 PRO A C 1
ATOM 4910 O O . PRO A 1 622 ? 28.700 5.377 -6.128 1.00 97.62 622 PRO A O 1
ATOM 4913 N N . GLU A 1 623 ? 27.784 6.518 -4.436 1.00 98.06 623 GLU A N 1
ATOM 4914 C CA . GLU A 1 623 ? 27.435 5.348 -3.616 1.00 98.06 623 GLU A CA 1
ATOM 4915 C C . GLU A 1 623 ? 26.349 4.458 -4.234 1.00 98.06 623 GLU A C 1
ATOM 4917 O O . GLU A 1 623 ? 26.203 3.307 -3.828 1.00 98.06 623 GLU A O 1
ATOM 4922 N N . ASP A 1 624 ? 25.600 4.975 -5.207 1.00 97.88 624 ASP A N 1
ATOM 4923 C CA . ASP A 1 624 ? 24.578 4.233 -5.940 1.00 97.88 624 ASP A CA 1
ATOM 4924 C C . ASP A 1 624 ? 25.192 3.447 -7.130 1.00 97.88 624 ASP A C 1
ATOM 4926 O O . ASP A 1 624 ? 24.470 2.802 -7.891 1.00 97.88 624 ASP A O 1
ATOM 4930 N N . TRP A 1 625 ? 26.521 3.501 -7.317 1.00 97.75 625 TRP A N 1
ATOM 4931 C CA . TRP A 1 625 ? 27.262 2.871 -8.416 1.00 97.75 625 TRP A CA 1
ATOM 4932 C C . TRP A 1 625 ? 28.305 1.854 -7.910 1.00 97.75 625 TRP A C 1
ATOM 4934 O O . TRP A 1 625 ? 29.007 2.131 -6.935 1.00 97.75 625 TRP A O 1
ATOM 4944 N N . PRO A 1 626 ? 28.496 0.697 -8.582 1.00 95.44 626 PRO A N 1
ATOM 4945 C CA . PRO A 1 626 ? 27.821 0.237 -9.805 1.00 95.44 626 PRO A CA 1
ATOM 4946 C C . PRO A 1 626 ? 26.434 -0.379 -9.603 1.00 95.44 626 PRO A C 1
ATOM 4948 O O . PRO A 1 626 ? 25.704 -0.516 -10.577 1.00 95.44 626 PRO A O 1
ATOM 4951 N N . VAL A 1 627 ? 26.069 -0.733 -8.371 1.00 97.44 627 VAL A N 1
ATOM 4952 C CA . VAL A 1 627 ? 24.738 -1.237 -8.007 1.00 97.44 627 VAL A CA 1
ATOM 4953 C C . VAL A 1 627 ? 24.262 -0.459 -6.791 1.00 97.44 627 VAL A C 1
ATOM 4955 O O . VAL A 1 627 ? 24.989 -0.338 -5.803 1.00 97.44 627 VAL A O 1
ATOM 4958 N N . MET A 1 628 ? 23.045 0.061 -6.865 1.00 97.44 628 MET A N 1
ATOM 4959 C CA . MET A 1 628 ? 22.483 0.954 -5.871 1.00 97.44 628 MET A CA 1
ATOM 4960 C C . MET A 1 628 ? 22.020 0.185 -4.625 1.00 97.44 628 MET A C 1
ATOM 4962 O O . MET A 1 628 ? 21.216 -0.747 -4.744 1.00 97.44 628 MET A O 1
ATOM 4966 N N . PRO A 1 629 ? 22.446 0.588 -3.412 1.00 97.69 629 PRO A N 1
ATOM 4967 C CA . PRO A 1 629 ? 21.833 0.128 -2.171 1.00 97.69 629 PRO A CA 1
ATOM 4968 C C . PRO A 1 629 ? 20.332 0.430 -2.135 1.00 97.69 629 PRO A C 1
ATOM 4970 O O . PRO A 1 629 ? 19.870 1.406 -2.710 1.00 97.69 629 PRO A O 1
ATOM 4973 N N . VAL A 1 630 ? 19.560 -0.388 -1.428 1.00 97.06 630 VAL A N 1
ATOM 4974 C CA . VAL A 1 630 ? 18.101 -0.239 -1.411 1.00 97.06 630 VAL A CA 1
ATOM 4975 C C . VAL A 1 630 ? 17.650 1.130 -0.872 1.00 97.06 630 VAL A C 1
ATOM 4977 O O . VAL A 1 630 ? 18.009 1.505 0.244 1.00 97.06 630 VAL A O 1
ATOM 4980 N N . GLU A 1 631 ? 16.774 1.802 -1.623 1.00 95.44 631 GLU A N 1
ATOM 4981 C CA . GLU A 1 631 ? 15.965 2.946 -1.176 1.00 95.44 631 GLU A CA 1
ATOM 4982 C C . GLU A 1 631 ? 14.529 2.485 -0.864 1.00 95.44 631 GLU A C 1
ATOM 4984 O O . GLU A 1 631 ? 13.955 1.684 -1.605 1.00 95.44 631 GLU A O 1
ATOM 4989 N N . HIS A 1 632 ? 13.934 2.983 0.226 1.00 94.81 632 HIS A N 1
ATOM 4990 C CA . HIS A 1 632 ? 12.622 2.538 0.718 1.00 94.81 632 HIS A CA 1
ATOM 4991 C C . HIS A 1 632 ? 11.531 3.599 0.520 1.00 94.81 632 HIS A C 1
ATOM 4993 O O . HIS A 1 632 ? 11.663 4.737 0.966 1.00 94.81 632 HIS A O 1
ATOM 4999 N N . VAL A 1 633 ? 10.396 3.195 -0.054 1.00 95.25 633 VAL A N 1
ATOM 5000 C CA . VAL A 1 633 ? 9.182 4.014 -0.199 1.00 95.25 633 VAL A CA 1
ATOM 5001 C C . VAL A 1 633 ? 8.008 3.231 0.387 1.00 95.25 633 VAL A C 1
ATOM 5003 O O . VAL A 1 633 ? 7.816 2.074 0.022 1.00 95.25 633 VAL A O 1
ATOM 5006 N N . ASN A 1 634 ? 7.209 3.815 1.287 1.00 93.19 634 ASN A N 1
ATOM 5007 C CA . ASN A 1 634 ? 6.109 3.083 1.920 1.00 93.19 634 ASN A CA 1
ATOM 5008 C C . ASN A 1 634 ? 4.828 3.896 2.158 1.00 93.19 634 ASN A C 1
ATOM 5010 O O . ASN A 1 634 ? 4.803 5.123 2.229 1.00 93.19 634 ASN A O 1
ATOM 5014 N N . VAL A 1 635 ? 3.727 3.164 2.310 1.00 94.06 635 VAL A N 1
ATOM 5015 C CA . VAL A 1 635 ? 2.438 3.666 2.792 1.00 94.06 635 VAL A CA 1
ATOM 5016 C C . VAL A 1 635 ? 1.877 2.696 3.824 1.00 94.06 635 VAL A C 1
ATOM 5018 O O . VAL A 1 635 ? 1.978 1.482 3.657 1.00 94.06 635 VAL A O 1
ATOM 5021 N N . SER A 1 636 ? 1.256 3.214 4.889 1.00 93.38 636 SER A N 1
ATOM 5022 C CA . SER A 1 636 ? 0.564 2.371 5.875 1.00 93.38 636 SER A CA 1
ATOM 5023 C C . SER A 1 636 ? -0.894 2.760 6.090 1.00 93.38 636 SER A C 1
ATOM 5025 O O . SER A 1 636 ? -1.246 3.941 6.136 1.00 93.38 636 SER A O 1
ATOM 5027 N N . PHE A 1 637 ? -1.722 1.742 6.298 1.00 95.69 637 PHE A N 1
ATOM 5028 C CA . PHE A 1 637 ? -3.143 1.819 6.597 1.00 95.69 637 PHE A CA 1
ATOM 5029 C C . PHE A 1 637 ? -3.382 1.355 8.035 1.00 95.69 637 PHE A C 1
ATOM 5031 O O . PHE A 1 637 ? -2.951 0.259 8.392 1.00 95.69 637 PHE A O 1
ATOM 5038 N N . LYS A 1 638 ? -4.045 2.162 8.876 1.00 88.56 638 LYS A N 1
ATOM 5039 C CA . LYS A 1 638 ? -4.232 1.838 10.309 1.00 88.56 638 LYS A CA 1
ATOM 5040 C C . LYS A 1 638 ? -5.695 1.941 10.774 1.00 88.56 638 LYS A C 1
ATOM 5042 O O . LYS A 1 638 ? -6.344 2.927 10.412 1.00 88.56 638 LYS A O 1
ATOM 5047 N N . PRO A 1 639 ? -6.199 1.000 11.604 1.00 81.50 639 PRO A N 1
ATOM 5048 C CA . PRO A 1 639 ? -7.566 1.028 12.139 1.00 81.50 639 PRO A CA 1
ATOM 5049 C C . PRO A 1 639 ? -7.746 2.035 13.295 1.00 81.50 639 PRO A C 1
ATOM 5051 O O . PRO A 1 639 ? -6.790 2.408 13.977 1.00 81.50 639 PRO A O 1
ATOM 5054 N N . GLN A 1 640 ? -8.994 2.443 13.572 1.00 57.78 640 GLN A N 1
ATOM 5055 C CA . GLN A 1 640 ? -9.385 3.235 14.760 1.00 57.78 640 GLN A CA 1
ATOM 5056 C C . GLN A 1 640 ? -10.280 2.422 15.737 1.00 57.78 640 GLN A C 1
ATOM 5058 O O . GLN A 1 640 ? -11.267 1.826 15.315 1.00 57.78 640 GLN A O 1
ATOM 5063 N N . ASN A 1 641 ? -9.926 2.418 17.040 1.00 55.09 641 ASN A N 1
ATOM 5064 C CA . ASN A 1 641 ? -10.145 1.325 18.029 1.00 55.09 641 ASN A CA 1
ATOM 5065 C C . ASN A 1 641 ? -10.967 1.666 19.331 1.00 55.09 641 ASN A C 1
ATOM 5067 O O . ASN A 1 641 ? -10.937 2.825 19.755 1.00 55.09 641 ASN A O 1
ATOM 5071 N N . PHE A 1 642 ? -11.586 0.624 19.961 1.00 49.62 642 PHE A N 1
ATOM 5072 C CA . PHE A 1 642 ? -12.199 0.366 21.323 1.00 49.62 642 PHE A CA 1
ATOM 5073 C C . PHE A 1 642 ? -12.932 1.461 22.129 1.00 49.62 642 PHE A C 1
ATOM 5075 O O . PHE A 1 642 ? -12.332 2.505 22.371 1.00 49.62 642 PHE A O 1
ATOM 5082 N N . ASN A 1 643 ? -14.159 1.197 22.652 1.00 61.25 643 ASN A N 1
ATOM 5083 C CA . ASN A 1 643 ? -14.946 2.157 23.471 1.00 61.25 643 ASN A CA 1
ATOM 5084 C C . ASN A 1 643 ? -16.265 1.744 24.239 1.00 61.25 643 ASN A C 1
ATOM 5086 O O . ASN A 1 643 ? -17.124 2.596 24.497 1.00 61.25 643 ASN A O 1
ATOM 5090 N N . HIS A 1 644 ? -16.469 0.474 24.634 1.00 86.81 644 HIS A N 1
ATOM 5091 C CA . HIS A 1 644 ? -17.713 -0.029 25.273 1.00 86.81 644 HIS A CA 1
ATOM 5092 C C . HIS A 1 644 ? -17.368 -0.377 26.697 1.00 86.81 644 HIS A C 1
ATOM 5094 O O . HIS A 1 644 ? -16.578 -1.285 26.934 1.00 86.81 644 HIS A O 1
ATOM 5100 N N . LEU A 1 645 ? -17.943 0.354 27.639 1.00 94.94 645 LEU A N 1
ATOM 5101 C CA . LEU A 1 645 ? -17.769 0.066 29.047 1.00 94.94 645 LEU A CA 1
ATOM 5102 C C . LEU A 1 645 ? -18.824 -0.951 29.484 1.00 94.94 645 LEU A C 1
ATOM 5104 O O . LEU A 1 645 ? -20.015 -0.642 29.486 1.00 94.94 645 LEU A O 1
ATOM 5108 N N . ILE A 1 646 ? -18.385 -2.142 29.879 1.00 97.06 646 ILE A N 1
ATOM 5109 C CA . ILE A 1 646 ? -19.233 -3.125 30.558 1.00 97.06 646 ILE A CA 1
ATOM 5110 C C . ILE A 1 646 ? -18.938 -3.018 32.052 1.00 97.06 646 ILE A C 1
ATOM 5112 O O . ILE A 1 646 ? -17.800 -3.214 32.461 1.00 97.06 646 ILE A O 1
ATOM 5116 N N . ILE A 1 647 ? -19.935 -2.696 32.868 1.00 98.19 647 ILE A N 1
ATOM 5117 C CA . ILE A 1 647 ? -19.787 -2.515 34.316 1.00 98.19 647 ILE A CA 1
ATOM 5118 C C . ILE A 1 647 ? -20.389 -3.716 35.030 1.00 98.19 647 ILE A C 1
ATOM 5120 O O . ILE A 1 647 ? -21.542 -4.068 34.780 1.00 98.19 647 ILE A O 1
ATOM 5124 N N . VAL A 1 648 ? -19.642 -4.289 35.969 1.00 97.75 648 VAL A N 1
ATOM 5125 C CA . VAL A 1 648 ? -20.162 -5.264 36.935 1.00 97.75 648 VAL A CA 1
ATOM 5126 C C . VAL A 1 648 ? -20.027 -4.670 38.335 1.00 97.75 648 VAL A C 1
ATOM 5128 O O . VAL A 1 648 ? -18.910 -4.628 38.858 1.00 97.75 648 VAL A O 1
ATOM 5131 N N . PRO A 1 649 ? -21.124 -4.174 38.937 1.00 96.06 649 PRO A N 1
ATOM 5132 C CA . PRO A 1 649 ? -21.101 -3.654 40.293 1.00 96.06 649 PRO A CA 1
ATOM 5133 C C . PRO A 1 649 ? -20.886 -4.770 41.317 1.00 96.06 649 PRO A C 1
ATOM 5135 O O . PRO A 1 649 ? -21.570 -5.792 41.303 1.00 96.06 649 PRO A O 1
ATOM 5138 N N . GLY A 1 650 ? -19.955 -4.544 42.229 1.00 89.62 650 GLY A N 1
ATOM 5139 C CA . GLY A 1 650 ? -19.614 -5.429 43.326 1.00 89.62 650 GLY A CA 1
ATOM 5140 C C . GLY A 1 650 ? -20.684 -5.432 44.414 1.00 89.62 650 GLY A C 1
ATOM 5141 O O . GLY A 1 650 ? -21.352 -4.425 44.681 1.00 89.62 650 GLY A O 1
ATOM 5142 N N . HIS A 1 651 ? -20.886 -6.606 45.014 1.00 88.75 651 HIS A N 1
ATOM 5143 C CA . HIS A 1 651 ? -21.854 -6.827 46.098 1.00 88.75 651 HIS A CA 1
ATOM 5144 C C . HIS A 1 651 ? -21.312 -7.685 47.253 1.00 88.75 651 HIS A C 1
ATOM 5146 O O . HIS A 1 651 ? -21.964 -7.802 48.290 1.00 88.75 651 HIS A O 1
ATOM 5152 N N . ALA A 1 652 ? -20.148 -8.302 47.062 1.00 90.25 652 ALA A N 1
ATOM 5153 C CA . ALA A 1 652 ? -19.479 -9.188 48.004 1.00 90.25 652 ALA A CA 1
ATOM 5154 C C . ALA A 1 652 ? -17.996 -9.268 47.634 1.00 90.25 652 ALA A C 1
ATOM 5156 O O . ALA A 1 652 ? -17.622 -8.926 46.512 1.00 90.25 652 ALA A O 1
ATOM 5157 N N . ILE A 1 653 ? -17.155 -9.755 48.542 1.00 91.06 653 ILE A N 1
ATOM 5158 C CA . ILE A 1 653 ? -15.730 -9.945 48.268 1.00 91.06 653 ILE A CA 1
ATOM 5159 C C . ILE A 1 653 ? -15.415 -11.435 48.256 1.00 91.06 653 ILE A C 1
ATOM 5161 O O . ILE A 1 653 ? -15.527 -12.094 49.286 1.00 91.06 653 ILE A O 1
ATOM 5165 N N . TRP A 1 654 ? -14.982 -11.967 47.113 1.00 92.88 654 TRP A N 1
ATOM 5166 C CA . TRP A 1 654 ? -14.502 -13.347 47.039 1.00 92.88 654 TRP A CA 1
ATOM 5167 C C . TRP A 1 654 ? -13.102 -13.446 47.652 1.00 92.88 654 TRP A C 1
ATOM 5169 O O . TRP A 1 654 ? -12.159 -12.837 47.151 1.00 92.88 654 TRP A O 1
ATOM 5179 N N . GLN A 1 655 ? -12.949 -14.206 48.731 1.00 89.19 655 GLN A N 1
ATOM 5180 C CA . GLN A 1 655 ? -11.698 -14.431 49.463 1.00 89.19 655 GLN A CA 1
ATOM 5181 C C . GLN A 1 655 ? -10.987 -15.731 49.061 1.00 89.19 655 GLN A C 1
ATOM 5183 O O . GLN A 1 655 ? -9.821 -15.915 49.411 1.00 89.19 655 GLN A O 1
ATOM 5188 N N . GLY A 1 656 ? -11.663 -16.597 48.305 1.00 82.94 656 GLY A N 1
ATOM 5189 C CA . GLY A 1 656 ? -11.149 -17.907 47.932 1.00 82.94 656 GLY A CA 1
ATOM 5190 C C . GLY A 1 656 ? -9.965 -17.908 46.965 1.00 82.94 656 GLY A C 1
ATOM 5191 O O . GLY A 1 656 ? -9.640 -16.914 46.310 1.00 82.94 656 GLY A O 1
ATOM 5192 N N . PHE A 1 657 ? -9.324 -19.075 46.874 1.00 82.56 657 PHE A N 1
ATOM 5193 C CA . PHE A 1 657 ? -8.215 -19.351 45.949 1.00 82.56 657 PHE A CA 1
ATOM 5194 C C . PHE A 1 657 ? -8.586 -20.336 44.833 1.00 82.56 657 PHE A C 1
ATOM 5196 O O . PHE A 1 657 ? -8.029 -20.240 43.735 1.00 82.56 657 PHE A O 1
ATOM 5203 N N . ASP A 1 658 ? -9.513 -21.260 45.099 1.00 88.56 658 ASP A N 1
ATOM 5204 C CA . ASP A 1 658 ? -9.985 -22.263 44.142 1.00 88.56 658 ASP A CA 1
ATOM 5205 C C . ASP A 1 658 ? -11.338 -21.831 43.543 1.00 88.56 658 ASP A C 1
ATOM 5207 O O . ASP A 1 658 ? -12.339 -21.778 44.267 1.00 88.56 658 ASP A O 1
ATOM 5211 N N . PRO A 1 659 ? -11.417 -21.532 42.230 1.00 89.88 659 PRO A N 1
ATOM 5212 C CA . PRO A 1 659 ? -12.667 -21.129 41.592 1.00 89.88 659 PRO A CA 1
ATOM 5213 C C . PRO A 1 659 ? -13.741 -22.225 41.638 1.00 89.88 659 PRO A C 1
ATOM 5215 O O . PRO A 1 659 ? -14.921 -21.912 41.492 1.00 89.88 659 PRO A O 1
ATOM 5218 N N . ASN A 1 660 ? -13.402 -23.497 41.870 1.00 89.50 660 ASN A N 1
ATOM 5219 C CA . ASN A 1 660 ? -14.396 -24.567 42.024 1.00 89.50 660 ASN A CA 1
ATOM 5220 C C . ASN A 1 660 ? -15.202 -24.444 43.320 1.00 89.50 660 ASN A C 1
ATOM 5222 O O . ASN A 1 660 ? -16.318 -24.948 43.402 1.00 89.50 660 ASN A O 1
ATOM 5226 N N . LEU A 1 661 ? -14.668 -23.728 44.310 1.00 89.19 661 LEU A N 1
ATOM 5227 C CA . LEU A 1 661 ? -15.320 -23.492 45.594 1.00 89.19 661 LEU A CA 1
ATOM 5228 C C . LEU A 1 661 ? -16.130 -22.189 45.620 1.00 89.19 661 LEU A C 1
ATOM 5230 O O . LEU A 1 661 ? -16.693 -21.844 46.653 1.00 89.19 661 LEU A O 1
ATOM 5234 N N . ARG A 1 662 ? -16.244 -21.480 44.489 1.00 88.88 662 ARG A N 1
ATOM 5235 C CA . ARG A 1 662 ? -16.900 -20.162 44.371 1.00 88.88 662 ARG A CA 1
ATOM 5236 C C . ARG A 1 662 ? -18.368 -20.103 44.810 1.00 88.88 662 ARG A C 1
ATOM 5238 O O . ARG A 1 662 ? -18.885 -19.007 44.955 1.00 88.88 662 ARG A O 1
ATOM 5245 N N . THR A 1 663 ? -19.049 -21.226 45.013 1.00 84.88 663 THR A N 1
ATOM 5246 C CA . THR A 1 663 ? -20.426 -21.268 45.539 1.00 84.88 663 THR A CA 1
ATOM 5247 C C . THR A 1 663 ? -20.491 -21.494 47.052 1.00 84.88 663 THR A C 1
ATOM 5249 O O . THR A 1 663 ? -21.571 -21.458 47.633 1.00 84.88 663 THR A O 1
ATOM 5252 N N . LYS A 1 664 ? -19.355 -21.710 47.729 1.00 85.56 664 LYS A N 1
ATOM 5253 C CA . LYS A 1 664 ? -19.306 -21.885 49.185 1.00 85.56 664 LYS A CA 1
ATOM 5254 C C . LYS A 1 664 ? -19.237 -20.536 49.891 1.00 85.56 664 LYS A C 1
ATOM 5256 O O . LYS A 1 664 ? -18.324 -19.756 49.638 1.00 85.56 664 LYS A O 1
ATOM 5261 N N . ALA A 1 665 ? -20.129 -20.309 50.854 1.00 84.56 665 ALA A N 1
ATOM 5262 C CA . ALA A 1 665 ? -20.158 -19.078 51.649 1.00 84.56 665 ALA A CA 1
ATOM 5263 C C . ALA A 1 665 ? -18.850 -18.796 52.411 1.00 84.56 665 ALA A C 1
ATOM 5265 O O . ALA A 1 665 ? -18.495 -17.636 52.579 1.00 84.56 665 ALA A O 1
ATOM 5266 N N . SER A 1 666 ? -18.087 -19.830 52.794 1.00 85.94 666 SER A N 1
ATOM 5267 C CA . SER A 1 666 ? -16.771 -19.676 53.438 1.00 85.94 666 SER A CA 1
ATOM 5268 C C . SER A 1 666 ? -15.737 -18.950 52.574 1.00 85.94 666 SER A C 1
ATOM 5270 O O . SER A 1 666 ? -14.762 -18.430 53.103 1.00 85.94 666 SER A O 1
ATOM 5272 N N . GLU A 1 667 ? -15.933 -18.924 51.254 1.00 89.19 667 GLU A N 1
ATOM 5273 C CA . GLU A 1 667 ? -15.020 -18.283 50.308 1.00 89.19 667 GLU A CA 1
ATOM 5274 C C . GLU A 1 667 ? -15.380 -16.815 50.043 1.00 89.19 667 GLU A C 1
ATOM 5276 O O . GLU A 1 667 ? -14.744 -16.188 49.197 1.00 89.19 667 GLU A O 1
ATOM 5281 N N . TRP A 1 668 ? -16.400 -16.255 50.703 1.00 89.44 668 TRP A N 1
ATOM 5282 C CA . TRP A 1 668 ? -16.891 -14.901 50.446 1.00 89.44 668 TRP A CA 1
ATOM 5283 C C . TRP A 1 668 ? -17.108 -14.112 51.736 1.00 89.44 668 TRP A C 1
ATOM 5285 O O . TRP A 1 668 ? -17.687 -14.604 52.697 1.00 89.44 668 TRP A O 1
ATOM 5295 N N . ALA A 1 669 ? -16.722 -12.838 51.721 1.00 86.38 669 ALA A N 1
ATOM 5296 C CA . ALA A 1 669 ? -17.096 -11.868 52.740 1.00 86.38 669 ALA A CA 1
ATOM 5297 C C . ALA A 1 669 ? -18.291 -11.040 52.249 1.00 86.38 669 ALA A C 1
ATOM 5299 O O . ALA A 1 669 ? -18.182 -10.280 51.280 1.00 86.38 669 ALA A O 1
ATOM 5300 N N . PHE A 1 670 ? -19.432 -11.208 52.913 1.00 83.12 670 PHE A N 1
ATOM 5301 C CA . PHE A 1 670 ? -20.692 -10.516 52.649 1.00 83.12 670 PHE A CA 1
ATOM 5302 C C . PHE A 1 670 ? -21.605 -10.599 53.885 1.00 83.12 670 PHE A C 1
ATOM 5304 O O . PHE A 1 670 ? -21.313 -11.319 54.838 1.00 83.12 670 PHE A O 1
ATOM 5311 N N . GLU A 1 671 ? -22.703 -9.849 53.880 1.00 73.06 671 GLU A N 1
ATOM 5312 C CA . GLU A 1 671 ? -23.729 -9.918 54.926 1.00 73.06 671 GLU A CA 1
ATOM 5313 C C . GLU A 1 671 ? -24.607 -11.167 54.706 1.00 73.06 671 GLU A C 1
ATOM 5315 O O . GLU A 1 671 ? -25.228 -11.292 53.650 1.00 73.06 671 GLU A O 1
ATOM 5320 N N . SER A 1 672 ? -24.610 -12.104 55.665 1.00 67.50 672 SER A N 1
ATOM 5321 C CA . SER A 1 672 ? -25.310 -13.400 55.573 1.00 67.50 672 SER A CA 1
ATOM 5322 C C . SER A 1 672 ? -26.789 -13.280 55.948 1.00 67.50 672 SER A C 1
ATOM 5324 O O . SER A 1 672 ? -27.129 -12.636 56.941 1.00 67.50 672 SER A O 1
ATOM 5326 N N . PHE A 1 673 ? -27.660 -13.939 55.177 1.00 58.06 673 PHE A N 1
ATOM 5327 C CA . PHE A 1 673 ? -29.116 -13.977 55.379 1.00 58.06 673 PHE A CA 1
ATOM 5328 C C . PHE A 1 673 ? -29.656 -15.410 55.571 1.00 58.06 673 PHE A C 1
ATOM 5330 O O . PHE A 1 673 ? -30.866 -15.622 55.644 1.00 58.06 673 PHE A O 1
ATOM 5337 N N . GLY A 1 674 ? -28.764 -16.400 55.706 1.00 58.84 674 GLY A N 1
ATOM 5338 C CA . GLY A 1 674 ? -29.092 -17.811 55.922 1.00 58.84 674 GLY A CA 1
ATOM 5339 C C . GLY A 1 674 ? -28.623 -18.702 54.768 1.00 58.84 674 GLY A C 1
ATOM 5340 O O . GLY A 1 674 ? -28.687 -18.317 53.605 1.00 58.84 674 GLY A O 1
ATOM 5341 N N . ALA A 1 675 ? -28.184 -19.927 55.084 1.00 62.62 675 ALA A N 1
ATOM 5342 C CA . ALA A 1 675 ? -27.376 -20.771 54.191 1.00 62.62 675 ALA A CA 1
ATOM 5343 C C . ALA A 1 675 ? -27.936 -20.975 52.764 1.00 62.62 675 ALA A C 1
ATOM 5345 O O . ALA A 1 675 ? -27.167 -20.948 51.804 1.00 62.62 675 ALA A O 1
ATOM 5346 N N . ASN A 1 676 ? -29.255 -21.147 52.610 1.00 62.06 676 ASN A N 1
ATOM 5347 C CA . ASN A 1 676 ? -29.877 -21.330 51.292 1.00 62.06 676 ASN A CA 1
ATOM 5348 C C . ASN A 1 676 ? -29.914 -20.020 50.484 1.00 62.06 676 ASN A C 1
ATOM 5350 O O . ASN A 1 676 ? -29.524 -20.011 49.321 1.00 62.06 676 ASN A O 1
ATOM 5354 N N . GLN A 1 677 ? -30.305 -18.904 51.110 1.00 63.78 677 GLN A N 1
ATOM 5355 C CA . GLN A 1 677 ? -30.333 -17.590 50.452 1.00 63.78 677 GLN A CA 1
ATOM 5356 C C . GLN A 1 677 ? -28.926 -17.090 50.101 1.00 63.78 677 GLN A C 1
ATOM 5358 O O . GLN A 1 677 ? -28.731 -16.414 49.090 1.00 63.78 677 GLN A O 1
ATOM 5363 N N . ASP A 1 678 ? -27.943 -17.451 50.924 1.00 71.19 678 ASP A N 1
ATOM 5364 C CA . ASP A 1 678 ? -26.537 -17.154 50.696 1.00 71.19 678 ASP A CA 1
ATOM 5365 C C . ASP A 1 678 ? -26.012 -17.901 49.460 1.00 71.19 678 ASP A C 1
ATOM 5367 O O . ASP A 1 678 ? -25.430 -17.275 48.578 1.00 71.19 678 ASP A O 1
ATOM 5371 N N . SER A 1 679 ? -26.277 -19.207 49.333 1.00 74.00 679 SER A N 1
ATOM 5372 C CA . SER A 1 679 ? -25.865 -19.999 48.161 1.00 74.00 679 SER A CA 1
ATOM 5373 C C . SER A 1 679 ? -26.443 -19.452 46.849 1.00 74.00 679 SER A C 1
ATOM 5375 O O . SER A 1 679 ? -25.702 -19.249 45.883 1.00 74.00 679 SER A O 1
ATOM 5377 N N . ASP A 1 680 ? -27.744 -19.148 46.823 1.00 79.19 680 ASP A N 1
ATOM 5378 C CA . ASP A 1 680 ? -28.422 -18.637 45.624 1.00 79.19 680 ASP A CA 1
ATOM 5379 C C . ASP A 1 680 ? -27.869 -17.270 45.187 1.00 79.19 680 ASP A C 1
ATOM 5381 O O . ASP A 1 680 ? -27.678 -17.013 43.996 1.00 79.19 680 ASP A O 1
ATOM 5385 N N . ARG A 1 681 ? -27.533 -16.391 46.142 1.00 81.44 681 ARG A N 1
ATOM 5386 C CA . ARG A 1 681 ? -26.891 -15.098 45.854 1.00 81.44 681 ARG A CA 1
ATOM 5387 C C . ARG A 1 681 ? -25.485 -15.245 45.283 1.00 81.44 681 ARG A C 1
ATOM 5389 O O . ARG A 1 681 ? -25.136 -14.514 44.354 1.00 81.44 681 ARG A O 1
ATOM 5396 N N . LEU A 1 682 ? -24.685 -16.167 45.818 1.00 88.31 682 LEU A N 1
ATOM 5397 C CA . LEU A 1 682 ? -23.320 -16.401 45.340 1.00 88.31 682 LEU A CA 1
ATOM 5398 C C . LEU A 1 682 ? -23.311 -16.877 43.887 1.00 88.31 682 LEU A C 1
ATOM 5400 O O . LEU A 1 682 ? -22.499 -16.404 43.087 1.00 88.31 682 LEU A O 1
ATOM 5404 N N . GLU A 1 683 ? -24.252 -17.745 43.508 1.00 88.56 683 GLU A N 1
ATOM 5405 C CA . GLU A 1 683 ? -24.418 -18.132 42.106 1.00 88.56 683 GLU A CA 1
ATOM 5406 C C . GLU A 1 683 ? -24.731 -16.937 41.202 1.00 88.56 683 GLU A C 1
ATOM 5408 O O . GLU A 1 683 ? -24.211 -16.856 40.087 1.00 88.56 683 GLU A O 1
ATOM 5413 N N . VAL A 1 684 ? -25.560 -15.999 41.665 1.00 90.94 684 VAL A N 1
ATOM 5414 C CA . VAL A 1 684 ? -25.910 -14.803 40.891 1.00 90.94 684 VAL A CA 1
ATOM 5415 C C . VAL A 1 684 ? -24.698 -13.892 40.685 1.00 90.94 684 VAL A C 1
ATOM 5417 O O . VAL A 1 684 ? -24.475 -13.451 39.557 1.00 90.94 684 VAL A O 1
ATOM 5420 N N . PHE A 1 685 ? -23.855 -13.678 41.703 1.00 93.38 685 PHE A N 1
ATOM 5421 C CA . PHE A 1 685 ? -22.614 -12.902 41.545 1.00 93.38 685 PHE A CA 1
ATOM 5422 C C . PHE A 1 685 ? -21.697 -13.507 40.476 1.00 93.38 685 PHE A C 1
ATOM 5424 O O . PHE A 1 685 ? -21.179 -12.801 39.609 1.00 93.38 685 PHE A O 1
ATOM 5431 N N . VAL A 1 686 ? -21.539 -14.834 40.484 1.00 94.31 686 VAL A N 1
ATOM 5432 C CA . VAL A 1 686 ? -20.758 -15.543 39.462 1.00 94.31 686 VAL A CA 1
ATOM 5433 C C . VAL A 1 686 ? -21.405 -15.399 38.081 1.00 94.31 686 VAL A C 1
ATOM 5435 O O . VAL A 1 686 ? -20.696 -15.160 37.104 1.00 94.31 686 VAL A O 1
ATOM 5438 N N . LYS A 1 687 ? -22.738 -15.486 37.978 1.00 95.50 687 LYS A N 1
ATOM 5439 C CA . LYS A 1 687 ? -23.466 -15.270 36.715 1.00 95.50 687 LYS A CA 1
ATOM 5440 C C . LYS A 1 687 ? -23.269 -13.850 36.172 1.00 95.50 687 LYS A C 1
ATOM 5442 O O . LYS A 1 687 ? -23.132 -13.708 34.959 1.00 95.50 687 LYS A O 1
ATOM 5447 N N . HIS A 1 688 ? -23.183 -12.819 37.021 1.00 96.81 688 HIS A N 1
ATOM 5448 C CA . HIS A 1 688 ? -22.841 -11.454 36.584 1.00 96.81 688 HIS A CA 1
ATOM 5449 C C . HIS A 1 688 ? -21.447 -11.401 35.953 1.00 96.81 688 HIS A C 1
ATOM 5451 O O . HIS A 1 688 ? -21.296 -10.884 34.846 1.00 96.81 688 HIS A O 1
ATOM 5457 N N . ILE A 1 689 ? -20.445 -11.991 36.617 1.00 97.00 689 ILE A N 1
ATOM 5458 C CA . ILE A 1 689 ? -19.061 -12.055 36.121 1.00 97.00 689 ILE A CA 1
ATOM 5459 C C . ILE A 1 689 ? -18.997 -12.783 34.772 1.00 97.00 689 ILE A C 1
ATOM 5461 O O . ILE A 1 689 ? -18.418 -12.270 33.813 1.00 97.00 689 ILE A O 1
ATOM 5465 N N . VAL A 1 690 ? -19.628 -13.956 34.682 1.00 96.62 690 VAL A N 1
ATOM 5466 C CA . VAL A 1 690 ? -19.665 -14.765 33.457 1.00 96.62 690 VAL A CA 1
ATOM 5467 C C . VAL A 1 690 ? -20.386 -14.027 32.335 1.00 96.62 690 VAL A C 1
ATOM 5469 O O . VAL A 1 690 ? -19.872 -13.983 31.219 1.00 96.62 690 VAL A O 1
ATOM 5472 N N . ARG A 1 691 ? -21.538 -13.398 32.603 1.00 96.56 691 ARG A N 1
ATOM 5473 C CA . ARG A 1 691 ? -22.278 -12.677 31.562 1.00 96.56 691 ARG A CA 1
ATOM 5474 C C . ARG A 1 691 ? -21.503 -11.466 31.054 1.00 96.56 691 ARG A C 1
ATOM 5476 O O . ARG A 1 691 ? -21.496 -11.231 29.853 1.00 96.56 691 ARG A O 1
ATOM 5483 N N . ALA A 1 692 ? -20.816 -10.729 31.923 1.00 94.88 692 ALA A N 1
ATOM 5484 C CA . ALA A 1 692 ? -19.961 -9.627 31.493 1.00 94.88 692 ALA A CA 1
ATOM 5485 C C . ALA A 1 692 ? -18.804 -10.099 30.604 1.00 94.88 692 ALA A C 1
ATOM 5487 O O . ALA A 1 692 ? -18.529 -9.471 29.585 1.00 94.88 692 ALA A O 1
ATOM 5488 N N . ALA A 1 693 ? -18.177 -11.229 30.942 1.00 93.94 693 ALA A N 1
ATOM 5489 C CA . ALA A 1 693 ? -17.156 -11.840 30.098 1.00 93.94 693 ALA A CA 1
ATOM 5490 C C . ALA A 1 693 ? -17.718 -12.319 28.747 1.00 93.94 693 ALA A C 1
ATOM 5492 O O . ALA A 1 693 ? -17.074 -12.126 27.722 1.00 93.94 693 ALA A O 1
ATOM 5493 N N . GLN A 1 694 ? -18.937 -12.867 28.718 1.00 93.62 694 GLN A N 1
ATOM 5494 C CA . GLN A 1 694 ? -19.624 -13.236 27.473 1.00 93.62 694 GLN A CA 1
ATOM 5495 C C . GLN A 1 694 ? -19.923 -12.019 26.599 1.00 93.62 694 GLN A C 1
ATOM 5497 O O . GLN A 1 694 ? -19.597 -12.039 25.422 1.00 93.62 694 GLN A O 1
ATOM 5502 N N . ILE A 1 695 ? -20.471 -10.939 27.165 1.00 88.00 695 ILE A N 1
ATOM 5503 C CA . ILE A 1 695 ? -20.705 -9.694 26.415 1.00 88.00 695 ILE A CA 1
ATOM 5504 C C . ILE A 1 695 ? -19.376 -9.150 25.895 1.00 88.00 695 ILE A C 1
ATOM 5506 O O . ILE A 1 695 ? -19.307 -8.661 24.773 1.00 88.00 695 ILE A O 1
ATOM 5510 N N . ALA A 1 696 ? -18.308 -9.257 26.686 1.00 83.00 696 ALA A N 1
ATOM 5511 C CA . ALA A 1 696 ? -16.995 -8.854 26.225 1.00 83.00 696 ALA A CA 1
ATOM 5512 C C . ALA A 1 696 ? -16.500 -9.727 25.074 1.00 83.00 696 ALA A C 1
ATOM 5514 O O . ALA A 1 696 ? -15.953 -9.203 24.112 1.00 83.00 696 ALA A O 1
ATOM 5515 N N . ALA A 1 697 ? -16.713 -11.039 25.128 1.00 81.50 697 ALA A N 1
ATOM 5516 C CA . ALA A 1 697 ? -16.414 -11.942 24.023 1.00 81.50 697 ALA A CA 1
ATOM 5517 C C . ALA A 1 697 ? -17.251 -11.630 22.766 1.00 81.50 697 ALA A C 1
ATOM 5519 O O . ALA A 1 697 ? -16.713 -11.707 21.668 1.00 81.50 697 ALA A O 1
ATOM 5520 N N . GLU A 1 698 ? -18.517 -11.233 22.933 1.00 84.56 698 GLU A N 1
ATOM 5521 C CA . GLU A 1 698 ? -19.444 -10.832 21.860 1.00 84.56 698 GLU A CA 1
ATOM 5522 C C . GLU A 1 698 ? -19.107 -9.453 21.250 1.00 84.56 698 GLU A C 1
ATOM 5524 O O . GLU A 1 698 ? -19.442 -9.191 20.097 1.00 84.56 698 GLU A O 1
ATOM 5529 N N . ASP A 1 699 ? -18.462 -8.564 22.011 1.00 75.94 699 ASP A N 1
ATOM 5530 C CA . ASP A 1 699 ? -18.064 -7.218 21.586 1.00 75.94 699 ASP A CA 1
ATOM 5531 C C . ASP A 1 699 ? -16.568 -7.007 21.829 1.00 75.94 699 ASP A C 1
ATOM 5533 O O . ASP A 1 699 ? -16.134 -6.611 22.920 1.00 75.94 699 ASP A O 1
ATOM 5537 N N . ASP A 1 700 ? -15.763 -7.260 20.798 1.00 67.69 700 ASP A N 1
ATOM 5538 C CA . ASP A 1 700 ? -14.312 -7.077 20.826 1.00 67.69 700 ASP A CA 1
ATOM 5539 C C . ASP A 1 700 ? -13.884 -5.662 21.211 1.00 67.69 700 ASP A C 1
ATOM 5541 O O . ASP A 1 700 ? -12.817 -5.535 21.792 1.00 67.69 700 ASP A O 1
ATOM 5545 N N . LYS A 1 701 ? -14.709 -4.625 21.025 1.00 68.25 701 LYS A N 1
ATOM 5546 C CA . LYS A 1 701 ? -14.375 -3.225 21.334 1.00 68.25 701 LYS A CA 1
ATOM 5547 C C . LYS A 1 701 ? -14.627 -2.860 22.799 1.00 68.25 701 LYS A C 1
ATOM 5549 O O . LYS A 1 701 ? -14.363 -1.724 23.218 1.00 68.25 701 LYS A O 1
ATOM 5554 N N . SER A 1 702 ? -15.135 -3.796 23.594 1.00 83.88 702 SER A N 1
ATOM 5555 C CA . SER A 1 702 ? -15.476 -3.584 24.997 1.00 83.88 702 SER A CA 1
ATOM 5556 C C . SER A 1 702 ? -14.334 -3.819 25.987 1.00 83.88 702 SER A C 1
ATOM 5558 O O . SER A 1 702 ? -13.382 -4.559 25.730 1.00 83.88 702 SER A O 1
ATOM 5560 N N . LEU A 1 703 ? -14.452 -3.153 27.137 1.00 88.25 703 LEU A N 1
ATOM 5561 C CA . LEU A 1 703 ? -13.642 -3.338 28.334 1.00 88.25 703 LEU A CA 1
ATOM 5562 C C . LEU A 1 703 ? -14.588 -3.585 29.512 1.00 88.25 703 LEU A C 1
ATOM 5564 O O . LEU A 1 703 ? -15.458 -2.756 29.799 1.00 88.25 703 LEU A O 1
ATOM 5568 N N . VAL A 1 704 ? -14.386 -4.698 30.214 1.00 96.75 704 VAL A N 1
ATOM 5569 C CA . VAL A 1 704 ? -15.107 -4.995 31.457 1.00 96.75 704 VAL A CA 1
ATOM 5570 C C . VAL A 1 704 ? -14.448 -4.263 32.622 1.00 96.75 704 VAL A C 1
ATOM 5572 O O . VAL A 1 704 ? -13.240 -4.363 32.828 1.00 96.75 704 VAL A O 1
ATOM 5575 N N . VAL A 1 705 ? -15.237 -3.542 33.407 1.00 97.75 705 VAL A N 1
ATOM 5576 C CA . VAL A 1 705 ? -14.825 -2.924 34.665 1.00 97.75 705 VAL A CA 1
ATOM 5577 C C . VAL A 1 705 ? -15.630 -3.559 35.792 1.00 97.75 705 VAL A C 1
ATOM 5579 O O . VAL A 1 705 ? -16.831 -3.326 35.930 1.00 97.75 705 VAL A O 1
ATOM 5582 N N . PHE A 1 706 ? -14.956 -4.367 36.606 1.00 98.19 706 PHE A N 1
ATOM 5583 C CA . PHE A 1 706 ? -15.496 -4.837 37.878 1.00 98.19 706 PHE A CA 1
ATOM 5584 C C . PHE A 1 706 ? -15.335 -3.714 38.902 1.00 98.19 706 PHE A C 1
ATOM 5586 O O . PHE A 1 706 ? -14.205 -3.368 39.245 1.00 98.19 706 PHE A O 1
ATOM 5593 N N . SER A 1 707 ? -16.432 -3.105 39.345 1.00 97.81 707 SER A N 1
ATOM 5594 C CA . SER A 1 707 ? -16.401 -1.902 40.185 1.00 97.81 707 SER A CA 1
ATOM 5595 C C . SER A 1 707 ? -16.889 -2.204 41.587 1.00 97.81 707 SER A C 1
ATOM 5597 O O . SER A 1 707 ? -17.819 -2.978 41.758 1.00 97.81 707 SER A O 1
ATOM 5599 N N . GLY A 1 708 ? -16.238 -1.638 42.596 1.00 95.94 708 GLY A N 1
ATOM 5600 C CA . GLY A 1 708 ? -16.634 -1.804 43.987 1.00 95.94 708 GLY A CA 1
ATOM 5601 C C . GLY A 1 708 ? -15.438 -1.715 44.920 1.00 95.94 708 GLY A C 1
ATOM 5602 O O . GLY A 1 708 ? -14.377 -2.292 44.675 1.00 95.94 708 GLY A O 1
ATOM 5603 N N . GLY A 1 709 ? -15.615 -0.952 45.990 1.00 92.69 709 GLY A N 1
ATOM 5604 C CA . GLY A 1 709 ? -14.602 -0.643 46.979 1.00 92.69 709 GLY A CA 1
ATOM 5605 C C . GLY A 1 709 ? -14.380 -1.748 48.001 1.00 92.69 709 GLY A C 1
ATOM 5606 O O . GLY A 1 709 ? -14.881 -2.867 47.909 1.00 92.69 709 GLY A O 1
ATOM 5607 N N . GLN A 1 710 ? -13.579 -1.418 49.002 1.00 90.69 710 GLN A N 1
ATOM 5608 C CA . GLN A 1 710 ? -13.336 -2.264 50.157 1.00 90.69 710 GLN A CA 1
ATOM 5609 C C . GLN A 1 710 ? -14.437 -1.997 51.195 1.00 90.69 710 GLN A C 1
ATOM 5611 O O . GLN A 1 710 ? -14.333 -1.068 51.987 1.00 90.69 710 GLN A O 1
ATOM 5616 N N . THR A 1 711 ? -15.522 -2.771 51.140 1.00 85.31 711 THR A N 1
ATOM 5617 C CA . THR A 1 711 ? -16.758 -2.540 51.918 1.00 85.31 711 THR A CA 1
ATOM 5618 C C . THR A 1 711 ? -16.905 -3.451 53.144 1.00 85.31 711 THR A C 1
ATOM 5620 O O . THR A 1 711 ? -17.816 -3.239 53.941 1.00 85.31 711 THR A O 1
ATOM 5623 N N . GLN A 1 712 ? -16.013 -4.437 53.328 1.00 84.56 712 GLN A N 1
ATOM 5624 C CA . GLN A 1 712 ? -16.074 -5.428 54.413 1.00 84.56 712 GLN A CA 1
ATOM 5625 C C . GLN A 1 712 ? -14.837 -5.401 55.325 1.00 84.56 712 GLN A C 1
ATOM 5627 O O . GLN A 1 712 ? -13.792 -5.876 54.882 1.00 84.56 712 GLN A O 1
ATOM 5632 N N . PRO A 1 713 ? -14.943 -4.983 56.607 1.00 79.31 713 PRO A N 1
ATOM 5633 C CA . PRO A 1 713 ? -13.813 -4.814 57.535 1.00 79.31 713 PRO A CA 1
ATOM 5634 C C . PRO A 1 713 ? -12.806 -5.968 57.587 1.00 79.31 713 PRO A C 1
ATOM 5636 O O . PRO A 1 713 ? -11.607 -5.739 57.718 1.00 79.31 713 PRO A O 1
ATOM 5639 N N . ALA A 1 714 ? -13.289 -7.203 57.445 1.00 73.50 714 ALA A N 1
ATOM 5640 C CA . ALA A 1 714 ? -12.487 -8.421 57.504 1.00 73.50 714 ALA A CA 1
ATOM 5641 C C . ALA A 1 714 ? -11.674 -8.726 56.225 1.00 73.50 714 ALA A C 1
ATOM 5643 O O . ALA A 1 714 ? -10.973 -9.734 56.174 1.00 73.50 714 ALA A O 1
ATOM 5644 N N . SER A 1 715 ? -11.766 -7.900 55.179 1.00 80.44 715 SER A N 1
ATOM 5645 C CA . SER A 1 715 ? -11.088 -8.116 53.897 1.00 80.44 715 SER A CA 1
ATOM 5646 C C . SER A 1 715 ? -10.006 -7.071 53.628 1.00 80.44 715 SER A C 1
ATOM 5648 O O . SER A 1 715 ? -10.186 -5.890 53.922 1.00 80.44 715 SER A O 1
ATOM 5650 N N . THR A 1 716 ? -8.897 -7.496 53.014 1.00 82.44 716 THR A N 1
ATOM 5651 C CA . THR A 1 716 ? -7.790 -6.636 52.552 1.00 82.44 716 THR A CA 1
ATOM 5652 C C . THR A 1 716 ? -7.873 -6.268 51.066 1.00 82.44 716 THR A C 1
ATOM 5654 O O . THR A 1 716 ? -7.073 -5.464 50.595 1.00 82.44 716 THR A O 1
ATOM 5657 N N . THR A 1 717 ? -8.828 -6.835 50.324 1.00 88.81 717 THR A N 1
ATOM 5658 C CA . THR A 1 717 ? -9.069 -6.550 48.896 1.00 88.81 717 THR A CA 1
ATOM 5659 C C . THR A 1 717 ? -10.422 -5.859 48.704 1.00 88.81 717 THR A C 1
ATOM 5661 O O . THR A 1 717 ? -11.159 -5.641 49.668 1.00 88.81 717 THR A O 1
ATOM 5664 N N . THR A 1 718 ? -10.745 -5.480 47.472 1.00 93.75 718 THR A N 1
ATOM 5665 C CA . THR A 1 718 ? -12.001 -4.812 47.108 1.00 93.75 718 THR A CA 1
ATOM 5666 C C . THR A 1 718 ? -12.961 -5.775 46.420 1.00 93.75 718 THR A C 1
ATOM 5668 O O . THR A 1 718 ? -12.564 -6.845 45.950 1.00 93.75 718 THR A O 1
ATOM 5671 N N . GLU A 1 719 ? -14.233 -5.393 46.326 1.00 94.56 719 GLU A N 1
ATOM 5672 C CA . GLU A 1 719 ? -15.210 -6.154 45.545 1.00 94.56 719 GLU A CA 1
ATOM 5673 C C . GLU A 1 719 ? -14.753 -6.267 44.078 1.00 94.56 719 GLU A C 1
ATOM 5675 O O . GLU A 1 719 ? -14.635 -7.381 43.560 1.00 94.56 719 GLU A O 1
ATOM 5680 N N . GLY A 1 720 ? -14.374 -5.145 43.449 1.00 95.38 720 GLY A N 1
ATOM 5681 C CA . GLY A 1 720 ? -13.932 -5.106 42.051 1.00 95.38 720 GLY A CA 1
ATOM 5682 C C . GLY A 1 720 ? -12.689 -5.958 41.765 1.00 95.38 720 GLY A C 1
ATOM 5683 O O . GLY A 1 720 ? -12.647 -6.705 40.786 1.00 95.38 720 GLY A O 1
ATOM 5684 N N . GLU A 1 721 ? -11.674 -5.905 42.631 1.00 95.25 721 GLU A N 1
ATOM 5685 C CA . GLU A 1 721 ? -10.456 -6.710 42.491 1.00 95.25 721 GLU A CA 1
ATOM 5686 C C . GLU A 1 721 ? -10.734 -8.204 42.696 1.00 95.25 721 GLU A C 1
ATOM 5688 O O . GLU A 1 721 ? -10.223 -9.038 41.943 1.00 95.25 721 GLU A O 1
ATOM 5693 N N . SER A 1 722 ? -11.591 -8.554 43.660 1.00 95.06 722 SER A N 1
ATOM 5694 C CA . SER A 1 722 ? -11.958 -9.950 43.905 1.00 95.06 722 SER A CA 1
ATOM 5695 C C . SER A 1 722 ? -12.733 -10.574 42.739 1.00 95.06 722 SER A C 1
ATOM 5697 O O . SER A 1 722 ? -12.477 -11.730 42.393 1.00 95.06 722 SER A O 1
ATOM 5699 N N . TYR A 1 723 ? -13.605 -9.804 42.076 1.00 96.69 723 TYR A N 1
ATOM 5700 C CA . TYR A 1 723 ? -14.365 -10.258 40.907 1.00 96.69 723 TYR A CA 1
ATOM 5701 C C . TYR A 1 723 ? -13.451 -10.438 39.694 1.00 96.69 723 TYR A C 1
ATOM 5703 O O . TYR A 1 723 ? -13.516 -11.474 39.033 1.00 96.69 723 TYR A O 1
ATOM 5711 N N . LEU A 1 724 ? -12.538 -9.488 39.444 1.00 95.81 724 LEU A N 1
ATOM 5712 C CA . LEU A 1 724 ? -11.525 -9.627 38.395 1.00 95.81 724 LEU A CA 1
ATOM 5713 C C . LEU A 1 724 ? -10.656 -10.871 38.627 1.00 95.81 724 LEU A C 1
ATOM 5715 O O . LEU A 1 724 ? -10.407 -11.641 37.700 1.00 95.81 724 LEU A O 1
ATOM 5719 N N . ARG A 1 725 ? -10.219 -11.098 39.871 1.00 94.75 725 ARG A N 1
ATOM 5720 C CA . ARG A 1 725 ? -9.422 -12.273 40.240 1.00 94.75 725 ARG A CA 1
ATOM 5721 C C . ARG A 1 725 ? -10.182 -13.573 39.993 1.00 94.75 725 ARG A C 1
ATOM 5723 O O . ARG A 1 725 ? -9.605 -14.497 39.423 1.00 94.75 725 ARG A O 1
ATOM 5730 N N . LEU A 1 726 ? -11.448 -13.645 40.405 1.00 95.44 726 LEU A N 1
ATOM 5731 C CA . LEU A 1 726 ? -12.293 -14.812 40.162 1.00 95.44 726 LEU A CA 1
ATOM 5732 C C . LEU A 1 726 ? -12.468 -15.058 38.657 1.00 95.44 726 LEU A C 1
ATOM 5734 O O . LEU A 1 726 ? -12.285 -16.184 38.205 1.00 95.44 726 LEU A O 1
ATOM 5738 N N . ALA A 1 727 ? -12.720 -14.006 37.874 1.00 94.69 727 ALA A N 1
ATOM 5739 C CA . ALA A 1 727 ? -12.875 -14.104 36.425 1.00 94.69 727 ALA A CA 1
ATOM 5740 C C . ALA A 1 727 ? -11.615 -14.639 35.725 1.00 94.69 727 ALA A C 1
ATOM 5742 O O . ALA A 1 727 ? -11.710 -15.501 34.853 1.00 94.69 727 ALA A O 1
ATOM 5743 N N . ILE A 1 728 ? -10.432 -14.170 36.142 1.00 91.75 728 ILE A N 1
ATOM 5744 C CA . ILE A 1 728 ? -9.138 -14.663 35.647 1.00 91.75 728 ILE A CA 1
ATOM 5745 C C . ILE A 1 728 ? -8.933 -16.130 36.041 1.00 91.75 728 ILE A C 1
ATOM 5747 O O . ILE A 1 728 ? -8.497 -16.932 35.222 1.00 91.75 728 ILE A O 1
ATOM 5751 N N . LYS A 1 729 ? -9.253 -16.508 37.286 1.00 91.81 729 LYS A N 1
ATOM 5752 C CA . LYS A 1 729 ? -9.115 -17.895 37.767 1.00 91.81 729 LYS A CA 1
ATOM 5753 C C . LYS A 1 729 ? -10.065 -18.867 37.072 1.00 91.81 729 LYS A C 1
ATOM 5755 O O . LYS A 1 729 ? -9.729 -20.038 36.944 1.00 91.81 729 LYS A O 1
ATOM 5760 N N . MET A 1 730 ? -11.220 -18.383 36.633 1.00 93.25 730 MET A N 1
ATOM 5761 C CA . MET A 1 730 ? -12.190 -19.132 35.836 1.00 93.25 730 MET A CA 1
ATOM 5762 C C . MET A 1 730 ? -11.857 -19.152 34.333 1.00 93.25 730 MET A C 1
ATOM 5764 O O . MET A 1 730 ? -12.649 -19.692 33.568 1.00 93.25 730 MET A O 1
ATOM 5768 N N . ASP A 1 731 ? -10.728 -18.563 33.918 1.00 89.81 731 ASP A N 1
ATOM 5769 C CA . ASP A 1 731 ? -10.286 -18.461 32.519 1.00 89.81 731 ASP A CA 1
ATOM 5770 C C . ASP A 1 731 ? -11.340 -17.838 31.583 1.00 89.81 731 ASP A C 1
ATOM 5772 O O . ASP A 1 731 ? -11.533 -18.247 30.442 1.00 89.81 731 ASP A O 1
ATOM 5776 N N . LEU A 1 732 ? -12.062 -16.823 32.072 1.00 88.94 732 LEU A N 1
ATOM 5777 C CA . LEU A 1 732 ? -13.144 -16.187 31.309 1.00 88.94 732 LEU A CA 1
ATOM 5778 C C . LEU A 1 732 ? -12.650 -15.189 30.244 1.00 88.94 732 LEU A C 1
ATOM 5780 O O . LEU A 1 732 ? -13.454 -14.687 29.462 1.00 88.94 732 LEU A O 1
ATOM 5784 N N . PHE A 1 733 ? -11.347 -14.892 30.206 1.00 81.94 733 PHE A N 1
ATOM 5785 C CA . PHE A 1 733 ? -10.722 -13.968 29.247 1.00 81.94 733 PHE A CA 1
ATOM 5786 C C . PHE A 1 733 ? -9.449 -14.574 28.616 1.00 81.94 733 PHE A C 1
ATOM 5788 O O . PHE A 1 733 ? -8.348 -14.062 28.850 1.00 81.94 733 PHE A O 1
ATOM 5795 N N . PRO A 1 734 ? -9.560 -15.659 27.828 1.00 60.66 734 PRO A N 1
ATOM 5796 C CA . PRO A 1 734 ? -8.401 -16.311 27.227 1.00 60.66 734 PRO A CA 1
ATOM 5797 C C . PRO A 1 734 ? -7.748 -15.419 26.152 1.00 60.66 734 PRO A C 1
ATOM 5799 O O . PRO A 1 734 ? -8.419 -14.788 25.335 1.00 60.66 734 PRO A O 1
ATOM 5802 N N . GLY A 1 735 ? -6.414 -15.350 26.145 1.00 54.94 735 GLY A N 1
ATOM 5803 C CA . GLY A 1 735 ? -5.618 -14.652 25.124 1.00 54.94 735 GLY A CA 1
ATOM 5804 C C . GLY A 1 735 ? -5.359 -13.159 25.377 1.00 54.94 735 GLY A C 1
ATOM 5805 O O . GLY A 1 735 ? -4.200 -12.746 25.380 1.00 54.94 735 GLY A O 1
ATOM 5806 N N . ASN A 1 736 ? -6.395 -12.342 25.606 1.00 55.38 736 ASN A N 1
ATOM 5807 C CA . ASN A 1 736 ? -6.249 -10.900 25.868 1.00 55.38 736 ASN A CA 1
ATOM 5808 C C . ASN A 1 736 ? -7.175 -10.444 27.008 1.00 55.38 736 ASN A C 1
ATOM 5810 O O . ASN A 1 736 ? -8.400 -10.506 26.887 1.00 55.38 736 ASN A O 1
ATOM 5814 N N . LEU A 1 737 ? -6.590 -9.965 28.111 1.00 68.38 737 LEU A N 1
ATOM 5815 C CA . LEU A 1 737 ? -7.332 -9.543 29.300 1.00 68.38 737 LEU A CA 1
ATOM 5816 C C . LEU A 1 737 ? -8.031 -8.195 29.052 1.00 68.38 737 LEU A C 1
ATOM 5818 O O . LEU A 1 737 ? -7.515 -7.134 29.397 1.00 68.38 737 LEU A O 1
ATOM 5822 N N . ARG A 1 738 ? -9.236 -8.240 28.474 1.00 82.56 738 ARG A N 1
ATOM 5823 C CA . ARG A 1 738 ? -10.119 -7.076 28.259 1.00 82.56 738 ARG A CA 1
ATOM 5824 C C . ARG A 1 738 ? -10.995 -6.778 29.481 1.00 82.56 738 ARG A C 1
ATOM 5826 O O . ARG A 1 738 ? -12.188 -6.500 29.365 1.00 82.56 738 ARG A O 1
ATOM 5833 N N . ALA A 1 739 ? -10.382 -6.822 30.662 1.00 89.56 739 ALA A N 1
ATOM 5834 C CA . ALA A 1 739 ? -11.031 -6.532 31.932 1.00 89.56 739 ALA A CA 1
ATOM 5835 C C . ALA A 1 739 ? -10.086 -5.808 32.905 1.00 89.56 739 ALA A C 1
ATOM 5837 O O . ALA A 1 739 ? -8.883 -6.057 32.928 1.00 89.56 739 ALA A O 1
ATOM 5838 N N . THR A 1 740 ? -10.635 -4.930 33.740 1.00 93.25 740 THR A N 1
ATOM 5839 C CA . THR A 1 740 ? -9.942 -4.246 34.843 1.00 93.25 740 THR A CA 1
ATOM 5840 C C . THR A 1 740 ? -10.859 -4.171 36.065 1.00 93.25 740 THR A C 1
ATOM 5842 O O . THR A 1 740 ? -12.061 -4.412 35.969 1.00 93.25 740 THR A O 1
ATOM 5845 N N . SER A 1 741 ? -10.306 -3.788 37.214 1.00 96.44 741 SER A N 1
ATOM 5846 C CA . SER A 1 741 ? -11.076 -3.388 38.389 1.00 96.44 741 SER A CA 1
ATOM 5847 C C . SER A 1 741 ? -11.110 -1.866 38.581 1.00 96.44 741 SER A C 1
ATOM 5849 O O . SER A 1 741 ? -10.189 -1.147 38.170 1.00 96.44 741 SER A O 1
ATOM 5851 N N . GLU A 1 742 ? -12.195 -1.394 39.189 1.00 97.00 742 GLU A N 1
ATOM 5852 C CA . GLU A 1 742 ? -12.398 -0.091 39.825 1.00 97.00 742 GLU A CA 1
ATOM 5853 C C . GLU A 1 742 ? -12.624 -0.381 41.321 1.00 97.00 742 GLU A C 1
ATOM 5855 O O . GLU A 1 742 ? -13.422 -1.245 41.674 1.00 97.00 742 GLU A O 1
ATOM 5860 N N . ASN A 1 743 ? -11.868 0.276 42.202 1.00 96.06 743 ASN A N 1
ATOM 5861 C CA . ASN A 1 743 ? -11.622 -0.204 43.568 1.00 96.06 743 ASN A CA 1
ATOM 5862 C C . ASN A 1 743 ? -12.071 0.773 44.667 1.00 96.06 743 ASN A C 1
ATOM 5864 O O . ASN A 1 743 ? -11.639 0.636 45.814 1.00 96.06 743 ASN A O 1
ATOM 5868 N N . PHE A 1 744 ? -12.876 1.780 44.336 1.00 96.25 744 PHE A N 1
ATOM 5869 C CA . PHE A 1 744 ? -13.230 2.870 45.245 1.00 96.25 744 PHE A CA 1
ATOM 5870 C C . PHE A 1 744 ? -14.736 3.099 45.378 1.00 96.25 744 PHE A C 1
ATOM 5872 O O . PHE A 1 744 ? -15.136 3.778 46.320 1.00 96.25 744 PHE A O 1
ATOM 5879 N N . ALA A 1 745 ? -15.581 2.553 44.497 1.00 96.12 745 ALA A N 1
ATOM 5880 C CA . ALA A 1 745 ? -17.024 2.770 44.579 1.00 96.12 745 ALA A CA 1
ATOM 5881 C C . ALA A 1 745 ? -17.651 2.187 45.861 1.00 96.12 745 ALA A C 1
ATOM 5883 O O . ALA A 1 745 ? -17.542 0.997 46.141 1.00 96.12 745 ALA A O 1
ATOM 5884 N N . LEU A 1 746 ? -18.366 3.010 46.629 1.00 94.88 746 LEU A N 1
ATOM 5885 C CA . LEU A 1 746 ? -19.031 2.629 47.889 1.00 94.88 746 LEU A CA 1
ATOM 5886 C C . LEU A 1 746 ? -20.549 2.438 47.733 1.00 94.88 746 LEU A C 1
ATOM 5888 O O . LEU A 1 746 ? -21.225 1.891 48.617 1.00 94.88 746 LEU A O 1
ATOM 5892 N N . ASP A 1 747 ? -21.100 2.885 46.606 1.00 94.19 747 ASP A N 1
ATOM 5893 C CA . ASP A 1 747 ? -22.503 2.731 46.236 1.00 94.19 747 ASP A CA 1
ATOM 5894 C C . ASP A 1 747 ? -22.702 2.593 44.719 1.00 94.19 747 ASP A C 1
ATOM 5896 O O . ASP A 1 747 ? -21.759 2.621 43.930 1.00 94.19 747 ASP A O 1
ATOM 5900 N N . SER A 1 748 ? -23.956 2.422 44.297 1.00 94.19 748 SER A N 1
ATOM 5901 C CA . SER A 1 748 ? -24.331 2.223 42.894 1.00 94.19 748 SER A CA 1
ATOM 5902 C C . SER A 1 748 ? -24.079 3.428 41.980 1.00 94.19 748 SER A C 1
ATOM 5904 O O . SER A 1 748 ? -23.831 3.221 40.795 1.00 94.19 748 SER A O 1
ATOM 5906 N N . PHE A 1 749 ? -24.142 4.661 42.497 1.00 96.69 749 PHE A N 1
ATOM 5907 C CA . PHE A 1 749 ? -23.866 5.852 41.687 1.00 96.69 749 PHE A CA 1
ATOM 5908 C C . PHE A 1 749 ? -22.368 5.933 41.382 1.00 96.69 749 PHE A C 1
ATOM 5910 O O . PHE A 1 749 ? -21.966 6.079 40.227 1.00 96.69 749 PHE A O 1
ATOM 5917 N N . GLN A 1 750 ? -21.536 5.727 42.406 1.00 96.75 750 GLN A N 1
ATOM 5918 C CA . GLN A 1 750 ? -20.087 5.656 42.254 1.00 96.75 750 GLN A CA 1
ATOM 5919 C C . GLN A 1 750 ? -19.668 4.481 41.368 1.00 96.75 750 GLN A C 1
ATOM 5921 O O . GLN A 1 750 ? -18.778 4.656 40.548 1.00 96.75 750 GLN A O 1
ATOM 5926 N N . ASN A 1 751 ? -20.346 3.328 41.440 1.00 97.38 751 ASN A N 1
ATOM 5927 C CA . ASN A 1 751 ? -20.074 2.210 40.529 1.00 97.38 751 ASN A CA 1
ATOM 5928 C C . ASN A 1 751 ? -20.194 2.626 39.055 1.00 97.38 751 ASN A C 1
ATOM 5930 O O . ASN A 1 751 ? -19.375 2.230 38.230 1.00 97.38 751 ASN A O 1
ATOM 5934 N N . LEU A 1 752 ? -21.191 3.449 38.717 1.00 97.75 752 LEU A N 1
ATOM 5935 C CA . LEU A 1 752 ? -21.343 3.983 37.367 1.00 97.75 752 LEU A CA 1
ATOM 5936 C C . LEU A 1 752 ? -20.260 5.026 37.051 1.00 97.75 752 LEU A C 1
ATOM 5938 O O . LEU A 1 752 ? -19.496 4.859 36.099 1.00 97.75 752 LEU A O 1
ATOM 5942 N N . LEU A 1 753 ? -20.182 6.096 37.847 1.00 97.38 753 LEU A N 1
ATOM 5943 C CA . LEU A 1 753 ? -19.326 7.249 37.554 1.00 97.38 753 LEU A CA 1
ATOM 5944 C C . LEU A 1 753 ? -17.829 6.906 37.619 1.00 97.38 753 LEU A C 1
ATOM 5946 O O . LEU A 1 753 ? -17.057 7.310 36.748 1.00 97.38 753 LEU A O 1
ATOM 5950 N N . PHE A 1 754 ? -17.406 6.124 38.611 1.00 98.00 754 PHE A N 1
ATOM 5951 C CA . PHE A 1 754 ? -16.006 5.725 38.755 1.00 98.00 754 PHE A CA 1
ATOM 5952 C C . PHE A 1 754 ? -15.603 4.695 37.708 1.00 98.00 754 PHE A C 1
ATOM 5954 O O . PHE A 1 754 ? -14.467 4.736 37.246 1.00 98.00 754 PHE A O 1
ATOM 5961 N N . SER A 1 755 ? -16.515 3.836 37.243 1.00 97.88 755 SER A N 1
ATOM 5962 C CA . SER A 1 755 ? -16.220 2.958 36.105 1.00 97.88 755 SER A CA 1
ATOM 5963 C C . SER A 1 755 ? -15.990 3.746 34.819 1.00 97.88 755 SER A C 1
ATOM 5965 O O . SER A 1 755 ? -15.105 3.391 34.045 1.00 97.88 755 SER A O 1
ATOM 5967 N N . VAL A 1 756 ? -16.720 4.847 34.605 1.00 96.62 756 VAL A N 1
ATOM 5968 C CA . VAL A 1 756 ? -16.466 5.773 33.489 1.00 96.62 756 VAL A CA 1
ATOM 5969 C C . VAL A 1 756 ? -15.085 6.427 33.625 1.00 96.62 756 VAL A C 1
ATOM 5971 O O . VAL A 1 756 ? -14.324 6.456 32.656 1.00 96.62 756 VAL A O 1
ATOM 5974 N N . ALA A 1 757 ? -14.720 6.885 34.827 1.00 96.00 757 ALA A N 1
ATOM 5975 C CA . ALA A 1 757 ? -13.394 7.443 35.100 1.00 96.00 757 ALA A CA 1
ATOM 5976 C C . ALA A 1 757 ? -12.272 6.403 34.915 1.00 96.00 757 ALA A C 1
ATOM 5978 O O . ALA A 1 757 ? -11.232 6.691 34.317 1.00 96.00 757 ALA A O 1
ATOM 5979 N N . ARG A 1 758 ? -12.494 5.164 35.367 1.00 94.12 758 ARG A N 1
ATOM 5980 C CA . ARG A 1 758 ? -11.555 4.049 35.226 1.00 94.12 758 ARG A CA 1
ATOM 5981 C C . ARG A 1 758 ? -11.391 3.622 33.771 1.00 94.12 758 ARG A C 1
ATOM 5983 O O . ARG A 1 758 ? -10.273 3.368 33.330 1.00 94.12 758 ARG A O 1
ATOM 5990 N N . PHE A 1 759 ? -12.479 3.595 33.009 1.00 90.81 759 PHE A N 1
ATOM 5991 C CA . PHE A 1 759 ? -12.447 3.340 31.573 1.00 90.81 759 PHE A CA 1
ATOM 5992 C C . PHE A 1 759 ? -11.556 4.355 30.848 1.00 90.81 759 PHE A C 1
ATOM 5994 O O . PHE A 1 759 ? -10.740 3.971 30.008 1.00 90.81 759 PHE A O 1
ATOM 6001 N N . PHE A 1 760 ? -11.649 5.639 31.209 1.00 87.88 760 PHE A N 1
ATOM 6002 C CA . PHE A 1 760 ? -10.771 6.670 30.659 1.00 87.88 760 PHE A CA 1
ATOM 6003 C C . PHE A 1 760 ? -9.309 6.487 31.072 1.00 87.88 760 PHE A C 1
ATOM 6005 O O . PHE A 1 760 ? -8.424 6.656 30.237 1.00 87.88 760 PHE A O 1
ATOM 6012 N N . GLU A 1 761 ? -9.011 6.105 32.315 1.00 84.81 761 GLU A N 1
ATOM 6013 C CA . GLU A 1 761 ? -7.622 5.833 32.719 1.00 84.81 761 GLU A CA 1
ATOM 6014 C C . GLU A 1 761 ? -6.966 4.745 31.858 1.00 84.81 761 GLU A C 1
ATOM 6016 O O . GLU A 1 761 ? -5.782 4.853 31.530 1.00 84.81 761 GLU A O 1
ATOM 6021 N N . VAL A 1 762 ? -7.745 3.728 31.472 1.00 74.38 762 VAL A N 1
ATOM 6022 C CA . VAL A 1 762 ? -7.280 2.582 30.679 1.00 74.38 762 VAL A CA 1
ATOM 6023 C C . VAL A 1 762 ? -7.214 2.902 29.184 1.00 74.38 762 VAL A C 1
ATOM 6025 O O . VAL A 1 762 ? -6.248 2.534 28.522 1.00 74.38 762 VAL A O 1
ATOM 6028 N N . THR A 1 763 ? -8.211 3.601 28.637 1.00 69.31 763 THR A N 1
ATOM 6029 C CA . THR A 1 763 ? -8.364 3.798 27.179 1.00 69.31 763 THR A CA 1
ATOM 6030 C C . THR A 1 763 ? -7.987 5.199 26.690 1.00 69.31 763 THR A C 1
ATOM 6032 O O . THR A 1 763 ? -7.892 5.437 25.485 1.00 69.31 763 THR A O 1
ATOM 6035 N N . ARG A 1 764 ? -7.778 6.146 27.616 1.00 76.38 764 ARG A N 1
ATOM 6036 C CA . ARG A 1 764 ? -7.588 7.591 27.378 1.00 76.38 764 ARG A CA 1
ATOM 6037 C C . ARG A 1 764 ? -8.742 8.263 26.630 1.00 76.38 764 ARG A C 1
ATOM 6039 O O . ARG A 1 764 ? -8.564 9.330 26.040 1.00 76.38 764 ARG A O 1
ATOM 6046 N N . ARG A 1 765 ? -9.927 7.649 26.654 1.00 69.12 765 ARG A N 1
ATOM 6047 C CA . ARG A 1 765 ? -11.174 8.142 26.054 1.00 69.12 765 ARG A CA 1
ATOM 6048 C C . ARG A 1 765 ? -12.353 7.785 26.955 1.00 69.12 765 ARG A C 1
ATOM 6050 O O . ARG A 1 765 ? -12.281 6.833 27.720 1.00 69.12 765 ARG A O 1
ATOM 6057 N N . TYR A 1 766 ? -13.438 8.549 26.882 1.00 85.69 766 TYR A N 1
ATOM 6058 C CA . TYR A 1 766 ? -14.678 8.174 27.565 1.00 85.69 766 TYR A CA 1
ATOM 6059 C C . TYR A 1 766 ? -15.407 7.101 26.747 1.00 85.69 766 TYR A C 1
ATOM 6061 O O . TYR A 1 766 ? -15.316 7.117 25.511 1.00 85.69 766 TYR A O 1
ATOM 6069 N N . PRO A 1 767 ? -16.108 6.159 27.403 1.00 84.19 767 PRO A N 1
ATOM 6070 C CA . PRO A 1 767 ? -16.923 5.198 26.685 1.00 84.19 767 PRO A CA 1
ATOM 6071 C C . PRO A 1 767 ? -18.087 5.924 26.019 1.00 84.19 767 PRO A C 1
ATOM 6073 O O . PRO A 1 767 ? -18.391 7.077 26.313 1.00 84.19 767 PRO A O 1
ATOM 6076 N N . THR A 1 768 ? -18.775 5.245 25.126 1.00 74.81 768 THR A N 1
ATOM 6077 C CA . THR A 1 768 ? -19.983 5.798 24.486 1.00 74.81 768 THR A CA 1
ATOM 6078 C C . THR A 1 768 ? -21.129 4.832 24.436 1.00 74.81 768 THR A C 1
ATOM 6080 O O . THR A 1 768 ? -22.238 5.239 24.123 1.00 74.81 768 THR A O 1
ATOM 6083 N N . LYS A 1 769 ? -20.876 3.578 24.784 1.00 89.44 769 LYS A N 1
ATOM 6084 C CA . LYS A 1 769 ? -21.891 2.659 25.251 1.00 89.44 769 LYS A CA 1
ATOM 6085 C C . LYS A 1 769 ? -21.500 2.238 26.655 1.00 89.44 769 LYS A C 1
ATOM 6087 O O . LYS A 1 769 ? -20.336 1.906 26.893 1.00 89.44 769 LYS A O 1
ATOM 6092 N N . ILE A 1 770 ? -22.467 2.263 27.560 1.00 96.94 770 ILE A N 1
ATOM 6093 C CA . ILE A 1 770 ? -22.344 1.660 28.884 1.00 96.94 770 ILE A CA 1
ATOM 6094 C C . ILE A 1 770 ? -23.340 0.511 28.945 1.00 96.94 770 ILE A C 1
ATOM 6096 O O . ILE A 1 770 ? -24.516 0.719 28.659 1.00 96.94 770 ILE A O 1
ATOM 6100 N N . THR A 1 771 ? -22.884 -0.677 29.327 1.00 97.69 771 THR A N 1
ATOM 6101 C CA . THR A 1 771 ? -23.761 -1.791 29.700 1.00 97.69 771 THR A CA 1
ATOM 6102 C C . THR A 1 771 ? -23.481 -2.168 31.141 1.00 97.69 771 THR A C 1
ATOM 6104 O O . THR A 1 771 ? -22.350 -2.503 31.475 1.00 97.69 771 THR A O 1
ATOM 6107 N N . VAL A 1 772 ? -24.492 -2.131 32.002 1.00 98.12 772 VAL A N 1
ATOM 6108 C CA . VAL A 1 772 ? -24.371 -2.604 33.385 1.00 98.12 772 VAL A CA 1
ATOM 6109 C C . VAL A 1 772 ? -24.929 -4.020 33.476 1.00 98.12 772 VAL A C 1
ATOM 6111 O O . VAL A 1 772 ? -26.046 -4.271 33.030 1.00 98.12 772 VAL A O 1
ATOM 6114 N N . VAL A 1 773 ? -24.165 -4.942 34.058 1.00 97.75 773 VAL A N 1
ATOM 6115 C CA . VAL A 1 773 ? -24.614 -6.298 34.393 1.00 97.75 773 VAL A CA 1
ATOM 6116 C C . VAL A 1 773 ? -24.775 -6.373 35.906 1.00 97.75 773 VAL A C 1
ATOM 6118 O O . VAL A 1 773 ? -23.800 -6.202 36.633 1.00 97.75 773 VAL A O 1
ATOM 6121 N N . GLY A 1 774 ? -25.996 -6.594 36.390 1.00 95.31 774 GLY A N 1
ATOM 6122 C CA . GLY A 1 774 ? -26.291 -6.602 37.823 1.00 95.31 774 GLY A CA 1
ATOM 6123 C C . GLY A 1 774 ? -27.634 -7.250 38.150 1.00 95.31 774 GLY A C 1
ATOM 6124 O O . GLY A 1 774 ? -28.170 -8.009 37.352 1.00 95.31 774 GLY A O 1
ATOM 6125 N N . PHE A 1 775 ? -28.180 -6.975 39.334 1.00 93.12 775 PHE A N 1
ATOM 6126 C CA . PHE A 1 775 ? -29.509 -7.462 39.731 1.00 93.12 775 PHE A CA 1
ATOM 6127 C C . PHE A 1 775 ? -30.635 -6.699 39.017 1.00 93.12 775 PHE A C 1
ATOM 6129 O O . PHE A 1 775 ? -30.606 -5.468 38.972 1.00 93.12 775 PHE A O 1
ATOM 6136 N N . GLU A 1 776 ? -31.661 -7.398 38.530 1.00 93.00 776 GLU A N 1
ATOM 6137 C CA . GLU A 1 776 ? -32.783 -6.801 37.783 1.00 93.00 776 GLU A CA 1
ATOM 6138 C C . GLU A 1 776 ? -33.560 -5.794 38.641 1.00 93.00 776 GLU A C 1
ATOM 6140 O O . GLU A 1 776 ? -33.890 -4.709 38.163 1.00 93.00 776 GLU A O 1
ATOM 6145 N N . ILE A 1 777 ? -33.716 -6.056 39.945 1.00 89.75 777 ILE A N 1
ATOM 6146 C CA . ILE A 1 777 ? -34.343 -5.110 40.889 1.00 89.75 777 ILE A CA 1
ATOM 6147 C C . ILE A 1 777 ? -33.664 -3.724 40.925 1.00 89.75 777 ILE A C 1
ATOM 6149 O O . ILE A 1 777 ? -34.285 -2.747 41.333 1.00 89.75 777 ILE A O 1
ATOM 6153 N N . LYS A 1 778 ? -32.397 -3.609 40.492 1.00 93.06 778 LYS A N 1
ATOM 6154 C CA . LYS A 1 778 ? -31.631 -2.349 40.480 1.00 93.06 778 LYS A CA 1
ATOM 6155 C C . LYS A 1 778 ? -31.707 -1.607 39.142 1.00 93.06 778 LYS A C 1
ATOM 6157 O O . LYS A 1 778 ? -31.194 -0.486 39.070 1.00 93.06 778 LYS A O 1
ATOM 6162 N N . ARG A 1 779 ? -32.326 -2.185 38.100 1.00 94.62 779 ARG A N 1
ATOM 6163 C CA . ARG A 1 779 ? -32.407 -1.602 36.746 1.00 94.62 779 ARG A CA 1
ATOM 6164 C C . ARG A 1 779 ? -32.922 -0.168 36.782 1.00 94.62 779 ARG A C 1
ATOM 6166 O O . ARG A 1 779 ? -32.236 0.736 36.309 1.00 94.62 779 ARG A O 1
ATOM 6173 N N . ALA A 1 780 ? -34.089 0.042 37.395 1.00 93.88 780 ALA A N 1
ATOM 6174 C CA . ALA A 1 780 ? -34.749 1.345 37.429 1.00 93.88 780 ALA A CA 1
ATOM 6175 C C . ALA A 1 780 ? -33.840 2.424 38.036 1.00 93.88 780 ALA A C 1
ATOM 6177 O O . ALA A 1 780 ? -33.733 3.521 37.495 1.00 93.88 780 ALA A O 1
ATOM 6178 N N . ARG A 1 781 ? -33.101 2.097 39.105 1.00 95.31 781 ARG A N 1
ATOM 6179 C CA . ARG A 1 781 ? -32.168 3.035 39.739 1.00 95.31 781 ARG A CA 1
ATOM 6180 C C . ARG A 1 781 ? -31.021 3.439 38.802 1.00 95.31 781 ARG A C 1
ATOM 6182 O O . ARG A 1 781 ? -30.661 4.611 38.755 1.00 95.31 781 ARG A O 1
ATOM 6189 N N . PHE A 1 782 ? -30.445 2.502 38.049 1.00 96.88 782 PHE A N 1
ATOM 6190 C CA . PHE A 1 782 ? -29.368 2.816 37.103 1.00 96.88 782 PHE A CA 1
ATOM 6191 C C . PHE A 1 782 ? -29.873 3.563 35.863 1.00 96.88 782 PHE A C 1
ATOM 6193 O O . PHE A 1 782 ? -29.276 4.568 35.481 1.00 96.88 782 PHE A O 1
ATOM 6200 N N . GLU A 1 783 ? -30.963 3.096 35.252 1.00 94.69 783 GLU A N 1
ATOM 6201 C CA . GLU A 1 783 ? -31.492 3.647 33.999 1.00 94.69 783 GLU A CA 1
ATOM 6202 C C . GLU A 1 783 ? -32.202 4.996 34.190 1.00 94.69 783 GLU A C 1
ATOM 6204 O O . GLU A 1 783 ? -32.054 5.887 33.351 1.00 94.69 783 GLU A O 1
ATOM 6209 N N . GLN A 1 784 ? -32.962 5.174 35.274 1.00 94.62 784 GLN A N 1
ATOM 6210 C CA . GLN A 1 784 ? -33.798 6.364 35.474 1.00 94.62 784 GLN A CA 1
ATOM 6211 C C . GLN A 1 784 ? -33.114 7.435 36.324 1.00 94.62 784 GLN A C 1
ATOM 6213 O O . GLN A 1 784 ? -33.319 8.615 36.060 1.00 94.62 784 GLN A O 1
ATOM 6218 N N . LEU A 1 785 ? -32.286 7.045 37.304 1.00 95.94 785 LEU A N 1
ATOM 6219 C CA . LEU A 1 785 ? -31.665 7.986 38.245 1.00 95.94 785 LEU A CA 1
ATOM 6220 C C . LEU A 1 785 ? -30.181 8.205 37.933 1.00 95.94 785 LEU A C 1
ATOM 6222 O O . LEU A 1 785 ? -29.810 9.288 37.492 1.00 95.94 785 LEU A O 1
ATOM 6226 N N . HIS A 1 786 ? -29.323 7.187 38.072 1.00 97.25 786 HIS A N 1
ATOM 6227 C CA . HIS A 1 786 ? -27.862 7.372 37.965 1.00 97.25 786 HIS A CA 1
ATOM 6228 C C . HIS A 1 786 ? -27.414 7.842 36.582 1.00 97.25 786 HIS A C 1
ATOM 6230 O O . HIS A 1 786 ? -26.635 8.787 36.467 1.00 97.25 786 HIS A O 1
ATOM 6236 N N . ARG A 1 787 ? -27.933 7.213 35.520 1.00 95.62 787 ARG A N 1
ATOM 6237 C CA . ARG A 1 787 ? -27.696 7.633 34.132 1.00 95.62 787 ARG A CA 1
ATOM 6238 C C . ARG A 1 787 ? -28.140 9.084 33.910 1.00 95.62 787 ARG A C 1
ATOM 6240 O O . ARG A 1 787 ? -27.409 9.851 33.282 1.00 95.62 787 ARG A O 1
ATOM 6247 N N . ALA A 1 788 ? -29.318 9.454 34.418 1.00 94.00 788 ALA A N 1
ATOM 6248 C CA . ALA A 1 788 ? -29.865 10.802 34.280 1.00 94.00 788 ALA A CA 1
ATOM 6249 C C . ALA A 1 788 ? -29.032 11.840 35.052 1.00 94.00 788 ALA A C 1
ATOM 6251 O O . ALA A 1 788 ? -28.744 12.907 34.513 1.00 94.00 788 ALA A O 1
ATOM 6252 N N . ALA A 1 789 ? -28.552 11.492 36.251 1.00 94.50 789 ALA A N 1
ATOM 6253 C CA . ALA A 1 789 ? -27.696 12.333 37.086 1.00 94.50 789 ALA A CA 1
ATOM 6254 C C . ALA A 1 789 ? -26.380 12.725 36.390 1.00 94.50 789 ALA A C 1
ATOM 6256 O O . ALA A 1 789 ? -25.917 13.860 36.512 1.00 94.50 789 ALA A O 1
ATOM 6257 N N . ILE A 1 790 ? -25.800 11.816 35.597 1.00 95.06 790 ILE A N 1
ATOM 6258 C CA . ILE A 1 790 ? -24.612 12.094 34.770 1.00 95.06 790 ILE A CA 1
ATOM 6259 C C . ILE A 1 790 ? -24.960 12.513 33.329 1.00 95.06 790 ILE A C 1
ATOM 6261 O O . ILE A 1 790 ? -24.080 12.567 32.469 1.00 95.06 790 ILE A O 1
ATOM 6265 N N . ARG A 1 791 ? -26.243 12.774 33.041 1.00 94.38 791 ARG A N 1
ATOM 6266 C CA . ARG A 1 791 ? -26.779 13.180 31.728 1.00 94.38 791 ARG A CA 1
ATOM 6267 C C . ARG A 1 791 ? -26.313 12.276 30.575 1.00 94.38 791 ARG A C 1
ATOM 6269 O O . ARG A 1 791 ? -26.038 12.745 29.470 1.00 94.38 791 ARG A O 1
ATOM 6276 N N . TRP A 1 792 ? -26.190 10.972 30.829 1.00 93.00 792 TRP A N 1
ATOM 6277 C CA . TRP A 1 792 ? -25.788 10.005 29.806 1.00 93.00 792 TRP A CA 1
ATOM 6278 C C . TRP A 1 792 ? -26.983 9.642 28.911 1.00 93.00 792 TRP A C 1
ATOM 6280 O O . TRP A 1 792 ? -28.049 9.339 29.452 1.00 93.00 792 TRP A O 1
ATOM 6290 N N . PRO A 1 793 ? -26.869 9.625 27.570 1.00 87.00 793 PRO A N 1
ATOM 6291 C CA . PRO A 1 793 ? -28.034 9.370 26.717 1.00 87.00 793 PRO A CA 1
ATOM 6292 C C . PRO A 1 793 ? -28.616 7.969 26.883 1.00 87.00 793 PRO A C 1
ATOM 6294 O O . PRO A 1 793 ? -27.875 6.987 26.975 1.00 87.00 793 PRO A O 1
ATOM 6297 N N . GLN A 1 794 ? -29.947 7.876 26.884 1.00 88.44 794 GLN A N 1
ATOM 6298 C CA . GLN A 1 794 ? -30.658 6.611 27.081 1.00 88.44 794 GLN A CA 1
ATOM 6299 C C . GLN A 1 794 ? -30.378 5.616 25.948 1.00 88.44 794 GLN A C 1
ATOM 6301 O O . GLN A 1 794 ? -30.119 4.448 26.214 1.00 88.44 794 GLN A O 1
ATOM 6306 N N . SER A 1 795 ? -30.296 6.094 24.703 1.00 85.00 795 SER A N 1
ATOM 6307 C CA . SER A 1 795 ? -29.917 5.302 23.517 1.00 85.00 795 SER A CA 1
ATOM 6308 C C . SER A 1 795 ? -28.529 4.646 23.607 1.00 85.00 795 SER A C 1
ATOM 6310 O O . SER A 1 795 ? -28.206 3.744 22.835 1.00 85.00 795 SER A O 1
ATOM 6312 N N . ARG A 1 796 ? -27.697 5.090 24.555 1.00 89.06 796 ARG A N 1
ATOM 6313 C CA . ARG A 1 796 ? -26.299 4.682 24.746 1.00 89.06 796 ARG A CA 1
ATOM 6314 C C . ARG A 1 796 ? -26.047 4.001 26.094 1.00 89.06 796 ARG A C 1
ATOM 6316 O O . ARG A 1 796 ? -24.891 3.841 26.501 1.00 89.06 796 ARG A O 1
ATOM 6323 N N . PHE A 1 797 ? -27.115 3.602 26.784 1.00 95.56 797 PHE A N 1
ATOM 6324 C CA . PHE A 1 797 ? -27.071 2.941 28.082 1.00 95.56 797 PHE A CA 1
ATOM 6325 C C . PHE A 1 797 ? -27.907 1.658 28.055 1.00 95.56 797 PHE A C 1
ATOM 6327 O O . PHE A 1 797 ? -29.089 1.690 27.732 1.00 95.56 797 PHE A O 1
ATOM 6334 N N . GLY A 1 798 ? -27.297 0.528 28.400 1.00 95.12 798 GLY A N 1
ATOM 6335 C CA . GLY A 1 798 ? -27.963 -0.764 28.536 1.00 95.12 798 GLY A CA 1
ATOM 6336 C C . GLY A 1 798 ? -27.847 -1.314 29.955 1.00 95.12 798 GLY A C 1
ATOM 6337 O O . GLY A 1 798 ? -26.848 -1.092 30.642 1.00 95.12 798 GLY A O 1
ATOM 6338 N N . TYR A 1 799 ? -28.849 -2.078 30.380 1.00 97.50 799 TYR A N 1
ATOM 6339 C CA . TYR A 1 799 ? -28.825 -2.818 31.639 1.00 97.50 799 TYR A CA 1
ATOM 6340 C C . TYR A 1 799 ? -29.245 -4.271 31.406 1.00 97.50 799 TYR A C 1
ATOM 6342 O O . TYR A 1 799 ? -30.238 -4.546 30.726 1.00 97.50 799 TYR A O 1
ATOM 6350 N N . ILE A 1 800 ? -28.491 -5.206 31.976 1.00 96.62 800 ILE A N 1
ATOM 6351 C CA . ILE A 1 800 ? -28.764 -6.643 31.944 1.00 96.62 800 ILE A CA 1
ATOM 6352 C C . ILE A 1 800 ? -28.935 -7.098 33.389 1.00 96.62 800 ILE A C 1
ATOM 6354 O O . ILE A 1 800 ? -27.963 -7.153 34.145 1.00 96.62 800 ILE A O 1
ATOM 6358 N N . GLY A 1 801 ? -30.178 -7.395 33.765 1.00 93.81 801 GLY A N 1
ATOM 6359 C CA . GLY A 1 801 ? -30.509 -7.907 35.085 1.00 93.81 801 GLY A CA 1
ATOM 6360 C C . GLY A 1 801 ? -30.475 -9.428 35.144 1.00 93.81 801 GLY A C 1
ATOM 6361 O O . GLY A 1 801 ? -30.960 -10.115 34.246 1.00 93.81 801 GLY A O 1
ATOM 6362 N N . ILE A 1 802 ? -29.879 -9.950 36.210 1.00 92.75 802 ILE A N 1
ATOM 6363 C CA . ILE A 1 802 ? -29.814 -11.373 36.538 1.00 92.75 802 ILE A CA 1
ATOM 6364 C C . ILE A 1 802 ? -30.082 -11.495 38.040 1.00 92.75 802 ILE A C 1
ATOM 6366 O O . ILE A 1 802 ? -29.300 -10.980 38.841 1.00 92.75 802 ILE A O 1
ATOM 6370 N N . ASP A 1 803 ? -31.152 -12.204 38.398 1.00 87.75 803 ASP A N 1
ATOM 6371 C CA . ASP A 1 803 ? -31.587 -12.451 39.777 1.00 87.75 803 ASP A CA 1
ATOM 6372 C C . ASP A 1 803 ? -31.596 -13.958 40.101 1.00 87.75 803 ASP A C 1
ATOM 6374 O O . ASP A 1 803 ? -31.455 -14.808 39.215 1.00 87.75 803 ASP A O 1
ATOM 6378 N N . ALA A 1 804 ? -31.758 -14.295 41.384 1.00 81.38 804 ALA A N 1
ATOM 6379 C CA . ALA A 1 804 ? -32.005 -15.666 41.828 1.00 81.38 804 ALA A CA 1
ATOM 6380 C C . ALA A 1 804 ? -33.447 -16.097 41.494 1.00 81.38 804 ALA A C 1
ATOM 6382 O O . ALA A 1 804 ? -34.341 -15.259 41.363 1.00 81.38 804 ALA A O 1
ATOM 6383 N N . ALA A 1 805 ? -33.680 -17.404 41.363 1.00 71.06 805 ALA A N 1
ATOM 6384 C CA . ALA A 1 805 ? -35.015 -17.946 41.119 1.00 71.06 805 ALA A CA 1
ATOM 6385 C C . ALA A 1 805 ? -35.847 -17.930 42.417 1.00 71.06 805 ALA A C 1
ATOM 6387 O O . ALA A 1 805 ? -35.444 -18.542 43.401 1.00 71.06 805 ALA A O 1
ATOM 6388 N N . GLY A 1 806 ? -37.005 -17.256 42.426 1.00 70.38 806 GLY A N 1
ATOM 6389 C CA . GLY A 1 806 ? -37.898 -17.204 43.592 1.00 70.38 806 GLY A CA 1
ATOM 6390 C C . GLY A 1 806 ? -38.724 -15.918 43.696 1.00 70.38 806 GLY A C 1
ATOM 6391 O O . GLY A 1 806 ? -38.702 -15.076 42.799 1.00 70.38 806 GLY A O 1
ATOM 6392 N N . ASP A 1 807 ? -39.467 -15.783 44.798 1.00 68.50 807 ASP A N 1
ATOM 6393 C CA . ASP A 1 807 ? -40.209 -14.565 45.141 1.00 68.50 807 ASP A CA 1
ATOM 6394 C C . ASP A 1 807 ? -39.249 -13.477 45.661 1.00 68.50 807 ASP A C 1
ATOM 6396 O O . ASP A 1 807 ? -38.670 -13.599 46.741 1.00 68.50 807 ASP A O 1
ATOM 6400 N N . ASN A 1 808 ? -39.094 -12.402 44.883 1.00 73.38 808 ASN A N 1
ATOM 6401 C CA . ASN A 1 808 ? -38.201 -11.280 45.180 1.00 73.38 808 ASN A CA 1
ATOM 6402 C C . ASN A 1 808 ? -38.924 -10.069 45.804 1.00 73.38 808 ASN A C 1
ATOM 6404 O O . ASN A 1 808 ? -38.320 -9.000 45.909 1.00 73.38 808 ASN A O 1
ATOM 6408 N N . THR A 1 809 ? -40.184 -10.199 46.239 1.00 76.06 809 THR A N 1
ATOM 6409 C CA . THR A 1 809 ? -41.017 -9.062 46.688 1.00 76.06 809 THR A CA 1
ATOM 6410 C C . THR A 1 809 ? -40.385 -8.277 47.850 1.00 76.06 809 THR A C 1
ATOM 6412 O O . THR A 1 809 ? -40.317 -7.049 47.813 1.00 76.06 809 THR A O 1
ATOM 6415 N N . LEU A 1 810 ? -39.819 -8.965 48.850 1.00 77.19 810 LEU A N 1
ATOM 6416 C CA . LEU A 1 810 ? -39.111 -8.320 49.971 1.00 77.19 810 LEU A CA 1
ATOM 6417 C C . LEU A 1 810 ? -37.831 -7.592 49.522 1.00 77.19 810 LEU A C 1
ATOM 6419 O O . LEU A 1 810 ? -37.527 -6.503 50.008 1.00 77.19 810 LEU A O 1
ATOM 6423 N N . ALA A 1 811 ? -37.081 -8.172 48.580 1.00 77.00 811 ALA A N 1
ATOM 6424 C CA . ALA A 1 811 ? -35.870 -7.557 48.039 1.00 77.00 811 ALA A CA 1
ATOM 6425 C C . ALA A 1 811 ? -36.193 -6.320 47.183 1.00 77.00 811 ALA A C 1
ATOM 6427 O O . ALA A 1 811 ? -35.453 -5.338 47.227 1.00 77.00 811 ALA A O 1
ATOM 6428 N N . GLN A 1 812 ? -37.313 -6.347 46.454 1.00 81.56 812 GLN A N 1
ATOM 6429 C CA . GLN A 1 812 ? -37.840 -5.202 45.709 1.00 81.56 812 GLN A CA 1
ATOM 6430 C C . GLN A 1 812 ? -38.248 -4.065 46.646 1.00 81.56 812 GLN A C 1
ATOM 6432 O O . GLN A 1 812 ? -37.851 -2.925 46.414 1.00 81.56 812 GLN A O 1
ATOM 6437 N N . GLN A 1 813 ? -38.970 -4.367 47.731 1.00 83.31 813 GLN A N 1
ATOM 6438 C CA . GLN A 1 813 ? -39.344 -3.361 48.725 1.00 83.31 813 GLN A CA 1
ATOM 6439 C C . GLN A 1 813 ? -38.105 -2.761 49.409 1.00 83.31 813 GLN A C 1
ATOM 6441 O O . GLN A 1 813 ? -37.975 -1.542 49.505 1.00 83.31 813 GLN A O 1
ATOM 6446 N N . GLY A 1 814 ? -37.136 -3.601 49.787 1.00 83.94 814 GLY A N 1
ATOM 6447 C CA . GLY A 1 814 ? -35.878 -3.145 50.376 1.00 83.94 814 GLY A CA 1
ATOM 6448 C C . GLY A 1 814 ? -35.044 -2.260 49.440 1.00 83.94 814 GLY A C 1
ATOM 6449 O O . GLY A 1 814 ? -34.485 -1.259 49.892 1.00 83.94 814 GLY A O 1
ATOM 6450 N N . GLU A 1 815 ? -34.964 -2.590 48.145 1.00 88.88 815 GLU A N 1
ATOM 6451 C CA . GLU A 1 815 ? -34.293 -1.761 47.133 1.00 88.88 815 GLU A CA 1
ATOM 6452 C C . GLU A 1 815 ? -35.066 -0.467 46.843 1.00 88.88 815 GLU A C 1
ATOM 6454 O O . GLU A 1 815 ? -34.427 0.563 46.635 1.00 88.88 815 GLU A O 1
ATOM 6459 N N . LEU A 1 816 ? -36.402 -0.476 46.891 1.00 88.44 816 LEU A N 1
ATOM 6460 C CA . LEU A 1 816 ? -37.224 0.727 46.748 1.00 88.44 816 LEU A CA 1
ATOM 6461 C C . LEU A 1 816 ? -36.965 1.713 47.897 1.00 88.44 816 LEU A C 1
ATOM 6463 O O . LEU A 1 816 ? -36.593 2.859 47.644 1.00 88.44 816 LEU A O 1
ATOM 6467 N N . GLU A 1 817 ? -37.087 1.250 49.143 1.00 88.69 817 GLU A N 1
ATOM 6468 C CA . GLU A 1 817 ? -36.970 2.074 50.355 1.00 88.69 817 GLU A CA 1
ATOM 6469 C C . GLU A 1 817 ? -35.533 2.551 50.616 1.00 88.69 817 GLU A C 1
ATOM 6471 O O . GLU A 1 817 ? -35.307 3.712 50.944 1.00 88.69 817 GLU A O 1
ATOM 6476 N N . ASN A 1 818 ? -34.532 1.677 50.448 1.00 86.06 818 ASN A N 1
ATOM 6477 C CA . ASN A 1 818 ? -33.144 1.962 50.851 1.00 86.06 818 ASN A CA 1
ATOM 6478 C C . ASN A 1 818 ? -32.208 2.305 49.683 1.00 86.06 818 ASN A C 1
ATOM 6480 O O . ASN A 1 818 ? -31.002 2.530 49.885 1.00 86.06 818 ASN A O 1
ATOM 6484 N N . GLY A 1 819 ? -32.733 2.256 48.460 1.00 88.88 819 GLY A N 1
ATOM 6485 C CA . GLY A 1 819 ? -31.981 2.365 47.221 1.00 88.88 819 GLY A CA 1
ATOM 6486 C C . GLY A 1 819 ? -32.590 3.373 46.261 1.00 88.88 819 GLY A C 1
ATOM 6487 O O . GLY A 1 819 ? -31.950 4.371 45.979 1.00 88.88 819 GLY A O 1
ATOM 6488 N N . PHE A 1 820 ? -33.781 3.118 45.732 1.00 92.12 820 PHE A N 1
ATOM 6489 C CA . PHE A 1 820 ? -34.387 3.959 44.704 1.00 92.12 820 PHE A CA 1
ATOM 6490 C C . PHE A 1 820 ? -34.845 5.311 45.265 1.00 92.12 820 PHE A C 1
ATOM 6492 O O . PHE A 1 820 ? -34.334 6.335 44.818 1.00 92.12 820 PHE A O 1
ATOM 6499 N N . ILE A 1 821 ? -35.728 5.319 46.276 1.00 93.06 821 ILE A N 1
ATOM 6500 C CA . ILE A 1 821 ? -36.296 6.547 46.866 1.00 93.06 821 ILE A CA 1
ATOM 6501 C C . ILE A 1 821 ? -35.199 7.521 47.334 1.00 93.06 821 ILE A C 1
ATOM 6503 O O . ILE A 1 821 ? -35.232 8.674 46.907 1.00 93.06 821 ILE A O 1
ATOM 6507 N N . PRO A 1 822 ? -34.158 7.100 48.082 1.00 94.75 822 PRO A N 1
ATOM 6508 C CA . PRO A 1 822 ? -33.117 8.029 48.521 1.00 94.75 822 PRO A CA 1
ATOM 6509 C C . PRO A 1 822 ? -32.388 8.750 47.376 1.00 94.75 822 PRO A C 1
ATOM 6511 O O . PRO A 1 822 ? -32.058 9.923 47.506 1.00 94.75 822 PRO A O 1
ATOM 6514 N N . PHE A 1 823 ? -32.160 8.088 46.234 1.00 94.81 823 PHE A N 1
ATOM 6515 C CA . PHE A 1 823 ? -31.520 8.722 45.071 1.00 94.81 823 PHE A CA 1
ATOM 6516 C C . PHE A 1 823 ? -32.487 9.590 44.240 1.00 94.81 823 PHE A C 1
ATOM 6518 O O . PHE A 1 823 ? -32.031 10.335 43.371 1.00 94.81 823 PHE A O 1
ATOM 6525 N N . THR A 1 824 ? -33.803 9.524 44.494 1.00 93.75 824 THR A N 1
ATOM 6526 C CA . THR A 1 824 ? -34.764 10.508 43.953 1.00 93.75 824 THR A CA 1
ATOM 6527 C C . THR A 1 824 ? -34.706 11.838 44.699 1.00 93.75 824 THR A C 1
ATOM 6529 O O . THR A 1 824 ? -34.981 12.876 44.104 1.00 93.75 824 THR A O 1
ATOM 6532 N N . GLU A 1 825 ? -34.308 11.808 45.973 1.00 93.62 825 GLU A N 1
ATOM 6533 C CA . GLU A 1 825 ? -34.156 12.993 46.821 1.00 93.62 825 GLU A CA 1
ATOM 6534 C C . GLU A 1 825 ? -32.737 13.575 46.723 1.00 93.62 825 GLU A C 1
ATOM 6536 O O . GLU A 1 825 ? -32.590 14.790 46.641 1.00 93.62 825 GLU A O 1
ATOM 6541 N N . ASP A 1 826 ? -31.705 12.726 46.627 1.00 94.56 826 ASP A N 1
ATOM 6542 C CA . ASP A 1 826 ? -30.292 13.117 46.503 1.00 94.56 826 ASP A CA 1
ATOM 6543 C C . ASP A 1 826 ? -29.610 12.401 45.325 1.00 94.56 826 ASP A C 1
ATOM 6545 O O . ASP A 1 826 ? -29.101 11.282 45.443 1.00 94.56 826 ASP A O 1
ATOM 6549 N N . SER A 1 827 ? -29.581 13.062 44.161 1.00 93.75 827 SER A N 1
ATOM 6550 C CA . SER A 1 827 ? -29.141 12.457 42.892 1.00 93.75 827 SER A CA 1
ATOM 6551 C C . SER A 1 827 ? -27.654 12.086 42.849 1.00 93.75 827 SER A C 1
ATOM 6553 O O . SER A 1 827 ? -27.262 11.242 42.042 1.00 93.75 827 SER A O 1
ATOM 6555 N N . TYR A 1 828 ? -26.825 12.688 43.709 1.00 94.81 828 TYR A N 1
ATOM 6556 C CA . TYR A 1 828 ? -25.370 12.475 43.749 1.00 94.81 828 TYR A CA 1
ATOM 6557 C C . TYR A 1 828 ? -24.908 11.721 45.006 1.00 94.81 828 TYR A C 1
ATOM 6559 O O . TYR A 1 828 ? -23.745 11.306 45.093 1.00 94.81 828 TYR A O 1
ATOM 6567 N N . GLY A 1 829 ? -25.809 11.477 45.963 1.00 92.38 829 GLY A N 1
ATOM 6568 C CA . GLY A 1 829 ? -25.541 10.725 47.191 1.00 92.38 829 GLY A CA 1
ATOM 6569 C C . GLY A 1 829 ? -24.584 11.427 48.157 1.00 92.38 829 GLY A C 1
ATOM 6570 O O . GLY A 1 829 ? -23.807 10.755 48.841 1.00 92.38 829 GLY A O 1
ATOM 6571 N N . CYS A 1 830 ? -24.549 12.760 48.140 1.00 92.06 830 CYS A N 1
ATOM 6572 C CA . CYS A 1 830 ? -23.625 13.570 48.933 1.00 92.06 830 CYS A CA 1
ATOM 6573 C C . CYS A 1 830 ? -24.270 14.228 50.168 1.00 92.06 830 CYS A C 1
ATOM 6575 O O . CYS A 1 830 ? -23.590 14.980 50.860 1.00 92.06 830 CYS A O 1
ATOM 6577 N N . HIS A 1 831 ? -25.526 13.896 50.492 1.00 92.56 831 HIS A N 1
ATOM 6578 C CA . HIS A 1 831 ? -26.278 14.443 51.626 1.00 92.56 831 HIS A CA 1
ATOM 6579 C C . HIS A 1 831 ? -26.655 13.376 52.672 1.00 92.56 831 HIS A C 1
ATOM 6581 O O . HIS A 1 831 ? -26.565 12.172 52.422 1.00 92.56 831 HIS A O 1
ATOM 6587 N N . ASP A 1 832 ? -27.038 13.838 53.868 1.00 87.81 832 ASP A N 1
ATOM 6588 C CA . ASP A 1 832 ? -27.324 13.110 55.117 1.00 87.81 832 ASP A CA 1
ATOM 6589 C C . ASP A 1 832 ? -27.358 11.576 55.037 1.00 87.81 832 ASP A C 1
ATOM 6591 O O . ASP A 1 832 ? -26.408 10.909 55.463 1.00 87.81 832 ASP A O 1
ATOM 6595 N N . PHE A 1 833 ? -28.441 10.988 54.517 1.00 92.56 833 PHE A N 1
ATOM 6596 C CA . PHE A 1 833 ? -28.647 9.539 54.550 1.00 92.56 833 PHE A CA 1
ATOM 6597 C C . PHE A 1 833 ? -27.640 8.770 53.677 1.00 92.56 833 PHE A C 1
ATOM 6599 O O . PHE A 1 833 ? -27.013 7.810 54.147 1.00 92.56 833 PHE A O 1
ATOM 6606 N N . LEU A 1 834 ? -27.454 9.186 52.419 1.00 93.38 834 LEU A N 1
ATOM 6607 C CA . LEU A 1 834 ? -26.563 8.517 51.465 1.00 93.38 834 LEU A CA 1
ATOM 6608 C C . LEU A 1 834 ? -25.088 8.786 51.781 1.00 93.38 834 LEU A C 1
ATOM 6610 O O . LEU A 1 834 ? -24.280 7.852 51.739 1.00 93.38 834 LEU A O 1
ATOM 6614 N N . LEU A 1 835 ? -24.747 10.003 52.211 1.00 93.19 835 LEU A N 1
ATOM 6615 C CA . LEU A 1 835 ? -23.408 10.341 52.686 1.00 93.19 835 LEU A CA 1
ATOM 6616 C C . LEU A 1 835 ? -23.046 9.525 53.930 1.00 93.19 835 LEU A C 1
ATOM 6618 O O . LEU A 1 835 ? -21.979 8.916 53.973 1.00 93.19 835 LEU A O 1
ATOM 6622 N N . SER A 1 836 ? -23.952 9.413 54.906 1.00 92.56 836 SER A N 1
ATOM 6623 C CA . SER A 1 836 ? -23.735 8.567 56.088 1.00 92.56 836 SER A CA 1
ATOM 6624 C C . SER A 1 836 ? -23.517 7.102 55.705 1.00 92.56 836 SER A C 1
ATOM 6626 O O . SER A 1 836 ? -22.667 6.420 56.283 1.00 92.56 836 SER A O 1
ATOM 6628 N N . LYS A 1 837 ? -24.251 6.601 54.701 1.00 90.44 837 LYS A N 1
ATOM 6629 C CA . LYS A 1 837 ? -24.072 5.244 54.166 1.00 90.44 837 LYS A CA 1
ATOM 6630 C C . LYS A 1 837 ? -22.697 5.066 53.511 1.00 90.44 837 LYS A C 1
ATOM 6632 O O . LYS A 1 837 ? -22.060 4.045 53.770 1.00 90.44 837 LYS A O 1
ATOM 6637 N N . ARG A 1 838 ? -22.215 6.044 52.730 1.00 92.88 838 ARG A N 1
ATOM 6638 C CA . ARG A 1 838 ? -20.853 6.053 52.159 1.00 92.88 838 ARG A CA 1
ATOM 6639 C C . ARG A 1 838 ? -19.787 6.064 53.254 1.00 92.88 838 ARG A C 1
ATOM 6641 O O . ARG A 1 838 ? -18.909 5.207 53.243 1.00 92.88 838 ARG A O 1
ATOM 6648 N N . THR A 1 839 ? -19.905 6.955 54.239 1.00 90.44 839 THR A N 1
ATOM 6649 C CA . THR A 1 839 ? -18.950 7.080 55.352 1.00 90.44 839 THR A CA 1
ATOM 6650 C C . THR A 1 839 ? -18.827 5.781 56.145 1.00 90.44 839 THR A C 1
ATOM 6652 O O . THR A 1 839 ? -17.716 5.326 56.400 1.00 90.44 839 THR A O 1
ATOM 6655 N N . ARG A 1 840 ? -19.949 5.115 56.459 1.00 90.12 840 ARG A N 1
ATOM 6656 C CA . ARG A 1 840 ? -19.933 3.812 57.153 1.00 90.12 840 ARG A CA 1
ATOM 6657 C C . ARG A 1 840 ? -19.259 2.699 56.346 1.00 90.12 840 ARG A C 1
ATOM 6659 O O . ARG A 1 840 ? -18.712 1.775 56.938 1.00 90.12 840 ARG A O 1
ATOM 6666 N N . ARG A 1 841 ? -19.309 2.768 55.013 1.00 88.19 841 ARG A N 1
ATOM 6667 C CA . ARG A 1 841 ? -18.696 1.773 54.118 1.00 88.19 841 ARG A CA 1
ATOM 6668 C C . ARG A 1 841 ? -17.222 2.048 53.826 1.00 88.19 841 ARG A C 1
ATOM 6670 O O . ARG A 1 841 ? -16.523 1.121 53.439 1.00 88.19 841 ARG A O 1
ATOM 6677 N N . ASN A 1 842 ? -16.733 3.270 54.043 1.00 90.50 842 ASN A N 1
ATOM 6678 C CA . ASN A 1 842 ? -15.332 3.639 53.818 1.00 90.50 842 ASN A CA 1
ATOM 6679 C C . ASN A 1 842 ? -14.444 3.439 55.059 1.00 90.50 842 ASN A C 1
ATOM 6681 O O . ASN A 1 842 ? -13.681 4.328 55.438 1.00 90.50 842 ASN A O 1
ATOM 6685 N N . TYR A 1 843 ? -14.528 2.281 55.714 1.00 84.25 843 TYR A N 1
ATOM 6686 C CA . TYR A 1 843 ? -13.751 2.018 56.935 1.00 84.25 843 TYR A CA 1
ATOM 6687 C C . TYR A 1 843 ? -12.229 2.054 56.696 1.00 84.25 843 TYR A C 1
ATOM 6689 O O . TYR A 1 843 ? -11.465 2.346 57.611 1.00 84.25 843 TYR A O 1
ATOM 6697 N N . ALA A 1 844 ? -11.788 1.773 55.465 1.00 84.44 844 ALA A N 1
ATOM 6698 C CA . ALA A 1 844 ? -10.385 1.804 55.061 1.00 84.44 844 ALA A CA 1
ATOM 6699 C C . ALA A 1 844 ? -9.888 3.213 54.674 1.00 84.44 844 ALA A C 1
ATOM 6701 O O . ALA A 1 844 ? -8.740 3.347 54.254 1.00 84.44 844 ALA A O 1
ATOM 6702 N N . ALA A 1 845 ? -10.742 4.244 54.779 1.00 88.56 845 ALA A N 1
ATOM 6703 C CA . ALA A 1 845 ? -10.437 5.638 54.445 1.00 88.56 845 ALA A CA 1
ATOM 6704 C C . ALA A 1 845 ? -9.751 5.800 53.072 1.00 88.56 845 ALA A C 1
ATOM 6706 O O . ALA A 1 845 ? -8.763 6.521 52.922 1.00 88.56 845 ALA A O 1
ATOM 6707 N N . ARG A 1 846 ? -10.266 5.094 52.057 1.00 87.88 846 ARG A N 1
ATOM 6708 C CA . ARG A 1 846 ? -9.734 5.121 50.690 1.00 87.88 846 ARG A CA 1
ATOM 6709 C C . ARG A 1 846 ? -10.424 6.212 49.882 1.00 87.88 846 ARG A C 1
ATOM 6711 O O . ARG A 1 846 ? -11.638 6.381 49.974 1.00 87.88 846 ARG A O 1
ATOM 6718 N N . TYR A 1 847 ? -9.647 6.904 49.054 1.00 88.75 847 TYR A N 1
ATOM 6719 C CA . TYR A 1 847 ? -10.133 7.969 48.180 1.00 88.75 847 TYR A CA 1
ATOM 6720 C C . TYR A 1 847 ? -9.690 7.709 46.737 1.00 88.75 847 TYR A C 1
ATOM 6722 O O . TYR A 1 847 ? -8.542 7.304 46.520 1.00 88.75 847 TYR A O 1
ATOM 6730 N N . PRO A 1 848 ? -10.582 7.901 45.751 1.00 90.56 848 PRO A N 1
ATOM 6731 C CA . PRO A 1 848 ? -10.245 7.695 44.352 1.00 90.56 848 PRO A CA 1
ATOM 6732 C C . PRO A 1 848 ? -9.309 8.799 43.829 1.00 90.56 848 PRO A C 1
ATOM 6734 O O . PRO A 1 848 ? -9.495 9.967 44.163 1.00 90.56 848 PRO A O 1
ATOM 6737 N N . PRO A 1 849 ? -8.357 8.487 42.931 1.00 89.94 849 PRO A N 1
ATOM 6738 C CA . PRO A 1 849 ? -7.479 9.486 42.317 1.00 89.94 849 PRO A CA 1
ATOM 6739 C C . PRO A 1 849 ? -8.121 10.213 41.117 1.00 89.94 849 PRO A C 1
ATOM 6741 O O . PRO A 1 849 ? -7.430 10.933 40.395 1.00 89.94 849 PRO A O 1
ATOM 6744 N N . TYR A 1 850 ? -9.417 10.001 40.856 1.00 91.69 850 TYR A N 1
ATOM 6745 C CA . TYR A 1 850 ? -10.038 10.337 39.572 1.00 91.69 850 TYR A CA 1
ATOM 6746 C C . TYR A 1 850 ? -10.069 11.830 39.252 1.00 91.69 850 TYR A C 1
ATOM 6748 O O . TYR A 1 850 ? -9.987 12.178 38.081 1.00 91.69 850 TYR A O 1
ATOM 6756 N N . GLU A 1 851 ? -10.096 12.719 40.243 1.00 89.06 851 GLU A N 1
ATOM 6757 C CA . GLU A 1 851 ? -10.004 14.167 39.999 1.00 89.06 851 GLU A CA 1
ATOM 6758 C C . GLU A 1 851 ? -8.665 14.563 39.353 1.00 89.06 851 GLU A C 1
ATOM 6760 O O . GLU A 1 851 ? -8.621 15.443 38.494 1.00 89.06 851 GLU A O 1
ATOM 6765 N N . LEU A 1 852 ? -7.579 13.864 39.705 1.00 83.38 852 LEU A N 1
ATOM 6766 C CA . LEU A 1 852 ? -6.242 14.096 39.154 1.00 83.38 852 LEU A CA 1
ATOM 6767 C C . LEU A 1 852 ? -6.060 13.413 37.796 1.00 83.38 852 LEU A C 1
ATOM 6769 O O . LEU A 1 852 ? -5.452 13.975 36.885 1.00 83.38 852 LEU A O 1
ATOM 6773 N N . THR A 1 853 ? -6.563 12.186 37.650 1.00 81.69 853 THR A N 1
ATOM 6774 C CA . THR A 1 853 ? -6.371 11.390 36.427 1.00 81.69 853 THR A CA 1
ATOM 6775 C C . THR A 1 853 ? -7.385 11.718 35.330 1.00 81.69 853 THR A C 1
ATOM 6777 O O . THR A 1 853 ? -7.105 11.475 34.154 1.00 81.69 853 THR A O 1
ATOM 6780 N N . ASN A 1 854 ? -8.522 12.324 35.695 1.00 88.19 854 ASN A N 1
ATOM 6781 C CA . ASN A 1 854 ? -9.594 12.768 34.808 1.00 88.19 854 ASN A CA 1
ATOM 6782 C C . ASN A 1 854 ? -9.974 14.244 35.064 1.00 88.19 854 ASN A C 1
ATOM 6784 O O . ASN A 1 854 ? -11.078 14.518 35.539 1.00 88.19 854 ASN A O 1
ATOM 6788 N N . PRO A 1 855 ? -9.142 15.231 34.675 1.00 84.81 855 PRO A N 1
ATOM 6789 C CA . PRO A 1 855 ? -9.427 16.646 34.951 1.00 84.81 855 PRO A CA 1
ATOM 6790 C C . PRO A 1 855 ? -10.768 17.143 34.387 1.00 84.81 855 PRO A C 1
ATOM 6792 O O . PRO A 1 855 ? -11.399 18.024 34.957 1.00 84.81 855 PRO A O 1
ATOM 6795 N N . ARG A 1 856 ? -11.243 16.549 33.280 1.00 86.12 856 ARG A N 1
ATOM 6796 C CA . ARG A 1 856 ? -12.548 16.878 32.672 1.00 86.12 856 ARG A CA 1
ATOM 6797 C C . ARG A 1 856 ? -13.752 16.330 33.448 1.00 86.12 856 ARG A C 1
ATOM 6799 O O . ARG A 1 856 ? -14.860 16.787 33.209 1.00 86.12 856 ARG A O 1
ATOM 6806 N N . LEU A 1 857 ? -13.548 15.353 34.332 1.00 91.19 857 LEU A N 1
ATOM 6807 C CA . LEU A 1 857 ? -14.579 14.841 35.237 1.00 91.19 857 LEU A CA 1
ATOM 6808 C C . LEU A 1 857 ? -14.508 15.452 36.633 1.00 91.19 857 LEU A C 1
ATOM 6810 O O . LEU A 1 857 ? -15.459 15.277 37.383 1.00 91.19 857 LEU A O 1
ATOM 6814 N N . ALA A 1 858 ? -13.429 16.159 36.985 1.00 91.25 858 ALA A N 1
ATOM 6815 C CA . ALA A 1 858 ? -13.205 16.658 38.342 1.00 91.25 858 ALA A CA 1
ATOM 6816 C C . ALA A 1 858 ? -14.393 17.478 38.877 1.00 91.25 858 ALA A C 1
ATOM 6818 O O . ALA A 1 858 ? -14.853 17.236 39.988 1.00 91.25 858 ALA A O 1
ATOM 6819 N N . ALA A 1 859 ? -14.956 18.368 38.053 1.00 92.44 859 ALA A N 1
ATOM 6820 C CA . ALA A 1 859 ? -16.118 19.172 38.433 1.00 92.44 859 ALA A CA 1
ATOM 6821 C C . ALA A 1 859 ? -17.375 18.324 38.713 1.00 92.44 859 ALA A C 1
ATOM 6823 O O . ALA A 1 859 ? -18.082 18.597 39.677 1.00 92.44 859 ALA A O 1
ATOM 6824 N N . LEU A 1 860 ? -17.629 17.272 37.923 1.00 95.00 860 LEU A N 1
ATOM 6825 C CA . LEU A 1 860 ? -18.742 16.346 38.167 1.00 95.00 860 LEU A CA 1
ATOM 6826 C C . LEU A 1 860 ? -18.478 15.451 39.390 1.00 95.00 860 LEU A C 1
ATOM 6828 O O . LEU A 1 860 ? -19.398 15.162 40.145 1.00 95.00 860 LEU A O 1
ATOM 6832 N N . LEU A 1 861 ? -17.235 15.002 39.586 1.00 93.50 861 LEU A N 1
ATOM 6833 C CA . LEU A 1 861 ? -16.839 14.156 40.719 1.00 93.50 861 LEU A CA 1
ATOM 6834 C C . LEU A 1 861 ? -17.013 14.880 42.062 1.00 93.50 861 LEU A C 1
ATOM 6836 O O . LEU A 1 861 ? -17.436 14.253 43.030 1.00 93.50 861 LEU A O 1
ATOM 6840 N N . GLY A 1 862 ? -16.733 16.186 42.094 1.00 91.50 862 GLY A N 1
ATOM 6841 C CA . GLY A 1 862 ? -16.933 17.051 43.258 1.00 91.50 862 GLY A CA 1
ATOM 6842 C C . GLY A 1 862 ? -18.311 17.721 43.336 1.00 91.50 862 GLY A C 1
ATOM 6843 O O . GLY A 1 862 ? -18.525 18.551 44.218 1.00 91.50 862 GLY A O 1
ATOM 6844 N N . TRP A 1 863 ? -19.241 17.416 42.423 1.00 95.06 863 TRP A N 1
ATOM 6845 C CA . TRP A 1 863 ? -20.543 18.081 42.377 1.00 95.06 863 TRP A CA 1
ATOM 6846 C C . TRP A 1 863 ? -21.441 17.645 43.540 1.00 95.06 863 TRP A C 1
ATOM 6848 O O . TRP A 1 863 ? -21.831 16.482 43.643 1.00 95.06 863 TRP A O 1
ATOM 6858 N N . CYS A 1 864 ? -21.799 18.604 44.395 1.00 94.56 864 CYS A N 1
ATOM 6859 C CA . CYS A 1 864 ? -22.764 18.423 45.473 1.00 94.56 864 CYS A CA 1
ATOM 6860 C C . CYS A 1 864 ? -23.658 19.674 45.594 1.00 94.56 864 CYS A C 1
ATOM 6862 O O . CYS A 1 864 ? -23.258 20.656 46.226 1.00 94.56 864 CYS A O 1
ATOM 6864 N N . PRO A 1 865 ? -24.826 19.697 44.928 1.00 93.25 865 PRO A N 1
ATOM 6865 C CA . PRO A 1 865 ? -25.678 20.881 44.863 1.00 93.25 865 PRO A CA 1
ATOM 6866 C C . PRO A 1 865 ? -26.494 21.074 46.145 1.00 93.25 865 PRO A C 1
ATOM 6868 O O . PRO A 1 865 ? -27.000 20.109 46.708 1.00 93.25 865 PRO A O 1
ATOM 6871 N N . GLN A 1 866 ? -26.725 22.329 46.553 1.00 89.62 866 GLN A N 1
ATOM 6872 C CA . GLN A 1 866 ? -27.616 22.641 47.686 1.00 89.62 866 GLN A CA 1
ATOM 6873 C C . GLN A 1 866 ? -29.054 22.165 47.438 1.00 89.62 866 GLN A C 1
ATOM 6875 O O . GLN A 1 866 ? -29.722 21.664 48.342 1.00 89.62 866 GLN A O 1
ATOM 6880 N N . LYS A 1 867 ? -29.535 22.307 46.196 1.00 90.31 867 LYS A N 1
ATOM 6881 C CA . LYS A 1 867 ? -30.757 21.651 45.742 1.00 90.31 867 LYS A CA 1
ATOM 6882 C C . LYS A 1 867 ? -30.387 20.232 45.316 1.00 90.31 867 LYS A C 1
ATOM 6884 O O . LYS A 1 867 ? -29.893 20.030 44.215 1.00 90.31 867 LYS A O 1
ATOM 6889 N N . GLN A 1 868 ? -30.642 19.261 46.187 1.00 90.06 868 GLN A N 1
ATOM 6890 C CA . GLN A 1 868 ? -30.123 17.886 46.098 1.00 90.06 868 GLN A CA 1
ATOM 6891 C C . GLN A 1 868 ? -30.440 17.136 44.779 1.00 90.06 868 GLN A C 1
ATOM 6893 O O . GLN A 1 868 ? -29.723 16.211 44.398 1.00 90.06 868 GLN A O 1
ATOM 6898 N N . THR A 1 869 ? -31.473 17.564 44.044 1.00 90.69 869 THR A N 1
ATOM 6899 C CA . THR A 1 869 ? -31.879 17.004 42.741 1.00 90.69 869 THR A CA 1
ATOM 6900 C C . THR A 1 869 ? -31.435 17.846 41.535 1.00 90.69 869 THR A C 1
ATOM 6902 O O . THR A 1 869 ? -31.883 17.612 40.412 1.00 90.69 869 THR A O 1
ATOM 6905 N N . GLU A 1 870 ? -30.640 18.897 41.739 1.00 93.81 870 GLU A N 1
ATOM 6906 C CA . GLU A 1 870 ? -30.147 19.756 40.662 1.00 93.81 870 GLU A CA 1
ATOM 6907 C C . GLU A 1 870 ? -29.050 19.049 39.865 1.00 93.81 870 GLU A C 1
ATOM 6909 O O . GLU A 1 870 ? -27.981 18.723 40.383 1.00 93.81 870 GLU A O 1
ATOM 6914 N N . LEU A 1 871 ? -29.310 18.832 38.575 1.00 93.81 871 LEU A N 1
ATOM 6915 C CA . LEU A 1 871 ? -28.353 18.186 37.689 1.00 93.81 871 LEU A CA 1
ATOM 6916 C C . LEU A 1 871 ? -27.144 19.083 37.415 1.00 93.81 871 LEU A C 1
ATOM 6918 O O . LEU A 1 871 ? -27.271 20.291 37.221 1.00 93.81 871 LEU A O 1
ATOM 6922 N N . PHE A 1 872 ? -25.979 18.454 37.306 1.00 94.00 872 PHE A N 1
ATOM 6923 C CA . PHE A 1 872 ? -24.739 19.090 36.887 1.00 94.00 872 PHE A CA 1
ATOM 6924 C C . PHE A 1 872 ? -24.922 19.803 35.538 1.00 94.00 872 PHE A C 1
ATOM 6926 O O . PHE A 1 872 ? -25.208 19.184 34.501 1.00 94.00 872 PHE A O 1
ATOM 6933 N N . HIS A 1 873 ? -24.780 21.126 35.562 1.00 89.56 873 HIS A N 1
ATOM 6934 C CA . HIS A 1 873 ? -25.104 21.998 34.432 1.00 89.56 873 HIS A CA 1
ATOM 6935 C C . HIS A 1 873 ? -23.911 22.261 33.504 1.00 89.56 873 HIS A C 1
ATOM 6937 O O . HIS A 1 873 ? -24.114 22.563 32.327 1.00 89.56 873 HIS A O 1
ATOM 6943 N N . ASP A 1 874 ? -22.691 22.080 34.003 1.00 89.75 874 ASP A N 1
ATOM 6944 C CA . ASP A 1 874 ? -21.452 22.300 33.264 1.00 89.75 874 ASP A CA 1
ATOM 6945 C C . ASP A 1 874 ? -21.223 21.283 32.130 1.00 89.75 874 ASP A C 1
ATOM 6947 O O . ASP A 1 874 ? -21.954 20.301 31.942 1.00 89.75 874 ASP A O 1
ATOM 6951 N N . VAL A 1 875 ? -20.195 21.550 31.320 1.00 83.31 875 VAL A N 1
ATOM 6952 C CA . VAL A 1 875 ? -19.859 20.745 30.141 1.00 83.31 875 VAL A CA 1
ATOM 6953 C C . VAL A 1 875 ? -19.334 19.376 30.564 1.00 83.31 875 VAL A C 1
ATOM 6955 O O . VAL A 1 875 ? -18.294 19.257 31.210 1.00 83.31 875 VAL A O 1
ATOM 6958 N N . LEU A 1 876 ? -20.031 18.330 30.128 1.00 89.31 876 LEU A N 1
ATOM 6959 C CA . LEU A 1 876 ? -19.611 16.944 30.299 1.00 89.31 876 LEU A CA 1
ATOM 6960 C C . LEU A 1 876 ? -18.737 16.487 29.125 1.00 89.31 876 LEU A C 1
ATOM 6962 O O . LEU A 1 876 ? -18.895 16.972 28.003 1.00 89.31 876 LEU A O 1
ATOM 6966 N N . PRO A 1 877 ? -17.820 15.527 29.337 1.00 82.25 877 PRO A N 1
ATOM 6967 C CA . PRO A 1 877 ? -16.924 15.078 28.279 1.00 82.25 877 PRO A CA 1
ATOM 6968 C C . PRO A 1 877 ? -17.586 14.130 27.261 1.00 82.25 877 PRO A C 1
ATOM 6970 O O . PRO A 1 877 ? -16.924 13.699 26.316 1.00 82.25 877 PRO A O 1
ATOM 6973 N N . TRP A 1 878 ? -18.875 13.819 27.430 1.00 86.19 878 TRP A N 1
ATOM 6974 C CA . TRP A 1 878 ? -19.715 13.097 26.473 1.00 86.19 878 TRP A CA 1
ATOM 6975 C C . TRP A 1 878 ? -20.866 13.983 25.971 1.00 86.19 878 TRP A C 1
ATOM 6977 O O . TRP A 1 878 ? -21.324 14.866 26.697 1.00 86.19 878 TRP A O 1
ATOM 6987 N N . PRO A 1 879 ? -21.377 13.738 24.746 1.00 72.00 879 PRO A N 1
ATOM 6988 C CA . PRO A 1 879 ? -22.511 14.490 24.230 1.00 72.00 879 PRO A CA 1
ATOM 6989 C C . PRO A 1 879 ? -23.758 14.237 25.076 1.00 72.00 879 PRO A C 1
ATOM 6991 O O . PRO A 1 879 ? -24.142 13.082 25.289 1.00 72.00 879 PRO A O 1
ATOM 6994 N N . VAL A 1 880 ? -24.399 15.320 25.505 1.00 70.69 880 VAL A N 1
ATOM 6995 C CA . VAL A 1 880 ? -25.732 15.291 26.102 1.00 70.69 880 VAL A CA 1
ATOM 6996 C C . VAL A 1 880 ? -26.723 15.513 24.966 1.00 70.69 880 VAL A C 1
ATOM 6998 O O . VAL A 1 880 ? -26.817 16.617 24.437 1.00 70.69 880 VAL A O 1
ATOM 7001 N N . LEU A 1 881 ? -27.398 14.447 24.543 1.00 56.81 881 LEU A N 1
ATOM 7002 C CA . LEU A 1 881 ? -28.520 14.553 23.614 1.00 56.81 881 LEU A CA 1
ATOM 7003 C C . LEU A 1 881 ? -29.730 15.061 24.408 1.00 56.81 881 LEU A C 1
ATOM 7005 O O . LEU A 1 881 ? -29.938 14.632 25.544 1.00 56.81 881 LEU A O 1
ATOM 7009 N N . HIS A 1 882 ? -30.473 16.010 23.842 1.00 46.25 882 HIS A N 1
ATOM 7010 C CA . HIS A 1 882 ? -31.768 16.419 24.378 1.00 46.25 882 HIS A CA 1
ATOM 7011 C C . HIS A 1 882 ? -32.788 15.336 24.001 1.00 46.25 882 HIS A C 1
ATOM 7013 O O . HIS A 1 882 ? -33.471 15.478 22.991 1.00 46.25 882 HIS A O 1
ATOM 7019 N N . ASP A 1 883 ? -32.798 14.242 24.763 1.00 39.81 883 ASP A N 1
ATOM 7020 C CA . ASP A 1 883 ? -33.832 13.200 24.707 1.00 39.81 883 ASP A CA 1
ATOM 7021 C C . ASP A 1 883 ? -34.911 13.480 25.761 1.00 39.81 883 ASP A C 1
ATOM 7023 O O . ASP A 1 883 ? -34.531 13.722 26.936 1.00 39.81 883 ASP A O 1
#

pLDDT: mean 88.37, std 11.16, range [33.53, 98.75]

Secondary structure (DSSP, 8-state):
-PPPTTPPPPHHHHHHHHHHHHHHHHHH----SEEEEEEEEEPPPHHHHHHHHT--SSTTPPPPPP-PPPPEEEEEEEETTT--EEEEEEEEETTEEEEEEEEEE--------THHHHHHHHTT--TTTEEEEEEE----TTS-TTS--EEEEEEE-SSTTS-GGGSEEEEEEETTEEEE--SSPPSSPPPTTS-HHHHHTSPPPPPP------SHHHHHHH-TT------PPP-----TT--S-EEETTEEEETTEEEEEEEETTTEEEEEEEEEEETTEEEEEEEEEEEEEEEEEB---STTGGG-EE-HHHHT-TTTTB----BTTTB-SS-EEEEEEEE-TTSPEEEEEEEEEEEEEEEEEEEEEE--STT--EEEEEEEEEEEEEEEEETTEEEEEEEEEETTS-EEEEEEEEE---EEE--TT---TTEEEEETTEEEE-EEEEEEEEEEE-TTSS-BEEEEEEEEE-SSPTTSSSSTTS--EEEEEEE--BSEEEPPPPTTSEEEEEEEEEEEEETTTTEEEEEEEE-TTT-----S-TTSHHHHHTGGGGSSEEEEE---BTTBS---TT-S--TT--S--SSSHHHHGGG--B-TTB-EEEEEEEEEEE---GGGSSSEEEEEEEEEEEE----EEEEEE--SEE--S-GGGTT-GGGEES----HHHHHHHHHHHHHHHHHHHHHHHH-TTEEEEEE-----TT-SS-HHHHHHHHHHHTT-S-SS--EEEE----SHHHHHHHHHHHHHHHHSS--SEEEEEE-GGGHHIIIIIIHHHTT--GGGEEEEE---SS--HHHHHHHIIIIIHHHHH-TTS-SHHHHHHHHHH-TT-----HHHH-TTTHHHHT---SSTT----SPPSS-----

Radius of gyration: 34.75 Å; chains: 1; bounding box: 85×62×100 Å

Foldseek 3Di:
DDDQQQAKQDLVNLLQQVVQVVVCCVPPHPQDDKFWDFKIWLRWALLLNCQQVFHPFFFPDTRHHHDDTWTKMWTWMARPPVQKIWIWIWTQDPVGIHTPDIGIDAGEDDADDPVVQVLCVLLPAHPVQKDWDWAFLQADPQDDPSYGKTKTFIFGHPDPPFQRQQFGFQWIDIGPDIAGWAPDQDPDDDHRPDDRQVRNVDDGHHTHDDRLGDPLVVCVVPPVPDDDDPPDDDDAAEDPPDAQWDDDPQWIDHLQWIWGWYQGQQFGTKIAQTWGQQLNDTWTWFGIKTFQWKWKQFDQSIPPNNSHIDTCSQGPGQRVQWAQDDEPPRDHYRKDADKGWIAGRVSRIDIRHRFKIKHKDWDAWPDKDWDPDVVTDIDTDTKMKIWIWIWGDDPFKIWIWIWIAINQRKIKIKIKIKGAANWHFDDAPDDRPQFDCLDGRTTRGWIKMKIKMKTQTAGSRQFKWKKKKKKAQDPDDDCDPVQVHSPDIDIDIDIDWWWDFDADDPPRIDMWMWIFAPSDQPLFVSHGWTKIKAQVVFQDADPDDCPRQCNFQPVVRRGQKTKAAWDQDPSGTLRHQSDNNRRHDRGRDCSHSNNRRVVGDTRHRHRMMMIGMGIDGDRDHSCPPRMHDIDMIMMMIHTDAAFEEEFEEFQWAQQDDQLVCQLPPVRIGHDDDDDVVSSLVSVQSVVLLLVSLVVCSVRVRYAYEYEFAQQGPVDPATRRVRSLSSCVNVVSPPPDRSYDYHYQDLDDLCSVLSSQLVSCLVPVGGHSAYEYREAPLCVCVVQPQSCVLLLRDNVRYHYHHDHGPDDCPVVSVCCVVLPRVVCQQARNLCDDNSVVSSVNRVPVVDDDPSCVSPVQCVCVNPDCDPRRRDHDPDDHSDDNDPD